Protein 8F5I (pdb70)

Nearest PDB structures (foldseek):
  8f5i-assembly1_Y  TM=1.005E+00  e=2.515E-42  Homo sapiens
  6mhr-assembly2_B  TM=9.802E-01  e=2.081E-37  Homo sapiens
  8tuz-assembly1_L  TM=9.856E-01  e=7.139E-36  Homo sapiens
  7bei-assembly1_L  TM=9.166E-01  e=2.988E-36  Homo sapiens
  8u31-assembly1_B  TM=9.545E-01  e=7.584E-33  Homo sapiens

Sequence (1050 aa):
TSTFDRVATIIAETADIPRETITPESHAIDDLGIDELDFLDIAFAIDKAFGISLPLFKWELDVYFGSATTEQYFVLKNLAARIDELVAAKGTSTFDRVATIIAETADIPRETITPESHAIDDLGIDELDFLDIAFAIDKAFGISLPLFKWELDVYFGSATTEQYFVLKNLAARIDELVAAKGEVQLVESGTEVKKPGASVKVSCKTSGYIFTNYYIHWVRQAPGQGLEWMGIFNPNGGGTSYAQKFQGRITLTGNTSANTGYMVLRSLTSEDTAVYYCARDPRTSGDNDGFDMWGQGTKVTVSSASTKGPSVFPLAPSSSGGTAALGCLVKDYFPEPVTVSWNSGALTSGVHTFPAVLQSSGLYSLSSVVTVPSSSLGTQTYICNVNHKPSNTKVDKKVEPVLTQSPATLSLSPGERATLSCRASQSLSSYNYLAWYQQKPGQAPRLLIYAASKRATGIPARFSGSGSGTDFTLTISSLEPEDFAVYFCQQRSNRPPAWTFGQGTKVEIKRTVAAPSVFIFPPSDEQLKSGTASVVCLLNNFYPREAKVQWKVDNALQSGNSQESVTEQDSKDSTYSLSSTLTLSKADYEKHKVYACEVTHQGLSSPVTKSFNRGEEVQLVESGTEVKKPGASVKVSCKTSGYIFTNYYIHWVRQAPGQGLEWMGIFNPNGGGTSYAQKFQGRITLTGNTSANTGYMVLRSLTSEDTAVYYCARDPRTSGDNDGFDMWGQGTKVTVSSASTKGPSVFPLAPSSKGGTAALGCLVKDYFPEPVTVSWNSGALTSGVHTFPAVLQSSGLYSLSSVVTVPSSSLGTQTYICNVNHKPSNTKVDKKVEPVLTQSPATLSLSPGERATLSCRASQSLSSYNYLAWYQQKPGQAPRLLIYAASKRATGIPARFSGSGSGTDFTLTISSLEPEDFAVYFCQQRSNRPPAWTFGQGTKVEIKRTVAAPSVFIFPPSDEQLKSGTASVVCLLNNFYPREAKVQWKVDNALQSGNSQESVTEQDSKDSTYSLSSTLTLSKADYEKHKVYACEVTHQGLSSPVTKSFNRGE

InterPro domains:
  IPR003231 Acyl carrier protein [PTHR20863] (3-59)
  IPR006162 Phosphopantetheine attachment site [PS00012] (32-47)
  IPR009081 Phosphopantetheine binding ACP domain [PF00550] (6-58)
  IPR009081 Phosphopantetheine binding ACP domain [PS50075] (2-88)
  IPR036736 ACP-like superfamily [G3DSA:1.10.1200.10] (1-93)
  IPR036736 ACP-like superfamily [SSF47336] (2-60)

Secondary structure (DSSP, 8-state):
--HHHHHHHHHHHHSS--GGG--TT-BTTTTTT--HHHHHHHHHHHHHHHT----HHHHHHHHHTTSS-SHHHHBHHHHHHHHHHHHHHT-/--HHHHHHHHHHHHSSS-GGG--TT-BTTTTSS--HHHHHHHHHHHHHHHT----HHHHHHHHHTTSS-HHHHHBHHHHHHHHHHHHHHT-/--EEEEE---EE-TT--EEEEEEEESS-GGGEEEEEEEE-TT---EEEEEE-TTT--EEE-TTTTTTEEEEEEGGGTEEEEEE-S--GGG-EEEEEEEEESS-STT-S--EE---EEEEE--PPPBPPEEEEE------SEEEEEEEEEEEBSS--EEEEGGGTB-TTEEEPPPEE-TTS-EEEEEEEEEEGGGGGT---EEEEEEGGGTEEEEEE---/-EEEE-SEEEE-TTS-EEEEEEESS--TTTT--EEEEE-TTS--EEEEETTTEEPTT--TTEEEEEETTEEEEEESS--GGG-SEEEEEEEETTTTEEEE---EEEEE----BPPEEEEEPPPHHHHTTTEEEEEEEEEEEBSS--EEEEEETTEEP-SSEEEEEPPPPTTT--EEEEEEEEEEHHHHHT--EEEEEEE-TTSSS-EEEEEETT-/--EEEEE---EE-TT--EEEEEEEESS-GGGEEEEEEEE-TT---EEEEEE-TTT--EEE-TTTTTTEEEEEEGGGTEEEEEE-S--GGG-EEEEEEEEESS-STT-S--EE---EEEEE--PPPBPPEEEEEPPP----EEEEEEEEEEEBSS--EEEEGGGTB-TTEEEPPPEE-TTS-EEEEEEEEEEGGGTTT---EEEEEEGGGTEEEEEE---/-EEEE-SEEEE-TT--EEEEEEESS--TTT---EEEEE-TTS--EEEEETTTEEPTT--TTEEEEEETTEEEEEESS--GGG-SEEEEEEEETTTTEEEE---EEEEE----BPPEEEEEPPPHHHHHTTEEEEEEEEEEEBSS--EEEEEETTEEP-SSEEEEEPPPPTTT--EEEEEEEEEEHHHHHT--EEEEEEE-TTSSS-EEEEEETT-

Solvent-accessible surface area: 45390 Å² total; per-residue (Å²): 153,56,23,26,57,100,0,0,62,18,1,29,144,58,15,150,20,77,90,144,62,8,58,58,112,8,14,0,76,112,89,26,70,11,73,129,113,49,15,41,81,0,7,128,30,0,37,159,42,26,40,17,53,15,5,16,12,0,9,38,0,7,48,90,36,63,36,9,74,49,85,63,15,15,16,0,95,34,0,9,39,46,0,71,94,29,58,76,86,131,99,167,51,20,25,64,100,0,0,66,15,1,33,140,62,16,152,36,78,88,144,72,4,54,56,110,10,15,0,61,117,92,15,70,15,85,106,131,57,15,64,87,0,5,137,25,0,38,144,51,21,35,19,66,14,29,18,7,4,21,36,0,4,36,114,27,61,29,8,71,52,88,61,14,21,14,0,95,37,1,8,40,49,0,72,94,46,62,78,82,149,106,170,42,83,5,59,6,43,40,89,48,51,43,115,72,57,32,52,2,115,0,16,0,105,10,58,59,38,109,10,53,51,43,0,2,0,1,1,11,26,30,96,84,114,23,12,51,9,0,0,0,8,0,12,51,73,38,20,42,11,40,20,162,137,0,114,68,62,7,44,4,60,32,67,61,109,50,59,5,0,48,0,26,0,91,62,2,69,84,142,3,27,3,43,0,10,0,0,26,1,2,28,81,49,41,113,33,15,1,1,31,71,8,1,101,12,24,78,2,7,9,14,84,22,86,79,80,21,15,41,8,20,17,4,44,6,103,86,72,53,25,36,0,3,0,0,0,4,0,18,30,1,4,16,50,66,14,78,26,40,2,29,80,18,25,8,69,80,30,42,18,57,3,68,29,32,94,25,130,79,22,32,19,10,16,5,0,0,0,29,4,45,31,9,10,25,57,43,51,65,5,48,0,18,1,58,0,147,42,38,126,25,170,51,103,46,101,4,102,102,125,6,56,8,38,58,75,66,32,40,31,36,57,16,59,150,0,68,0,35,1,102,15,81,104,62,10,86,15,81,66,8,0,0,0,0,4,17,36,106,93,87,26,3,77,7,0,0,16,34,8,74,88,100,9,116,37,11,20,78,48,0,52,11,54,41,66,11,57,78,2,39,0,25,0,22,4,0,22,88,49,0,29,8,46,0,5,0,0,23,12,47,21,154,84,1,29,6,54,23,1,110,9,0,59,2,8,56,97,72,101,79,21,43,12,42,9,29,19,3,47,12,13,114,69,2,30,178,80,34,55,0,2,0,0,0,0,0,10,52,0,10,20,85,115,24,115,26,62,6,56,8,55,127,56,106,40,106,80,40,51,77,83,16,26,16,107,34,38,91,156,55,16,5,6,0,0,7,3,27,0,66,17,52,68,52,75,10,68,135,68,94,51,1,10,0,43,0,48,8,126,32,47,128,72,63,36,70,83,63,32,80,64,77,197,196,36,83,4,56,5,47,38,84,48,51,41,112,65,57,34,54,2,123,0,20,0,114,11,54,57,37,113,6,48,53,41,0,0,0,1,1,12,31,20,98,94,118,13,10,49,13,0,0,0,9,0,16,59,81,39,24,45,12,44,18,57,125,1,112,58,60,4,48,6,63,33,67,64,109,50,59,4,0,50,0,36,0,81,64,2,65,47,89,2,26,4,42,0,11,0,0,24,0,8,19,65,34,14,91,18,11,1,1,25,72,6,1,100,10,21,82,2,5,9,20,23,18,88,76,84,15,14,43,8,17,26,3,43,5,61,124,175,113,63,83,12,3,0,0,0,6,0,25,31,1,3,10,44,90,1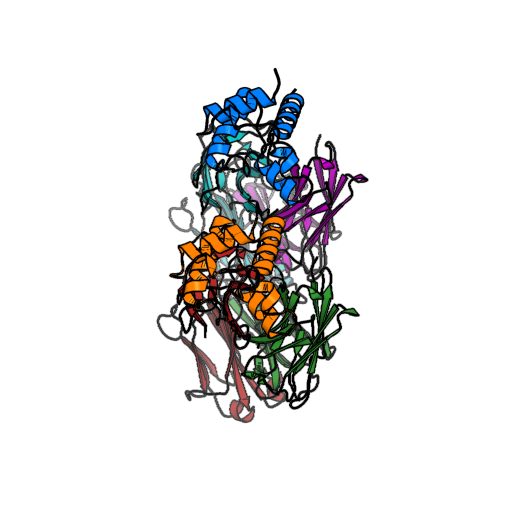7,84,29,44,2,29,100,43,94,29,103,85,28,40,16,57,4,67,34,47,106,43,49,29,7,34,14,14,19,5,0,1,0,29,9,79,31,101,18,36,80,121,82,69,14,54,0,22,2,40,0,153,59,24,150,39,140,48,101,48,91,4,92,94,42,8,63,17,34,69,70,70,30,45,24,43,78,43,79,153,0,70,0,24,0,108,7,48,79,68,19,81,24,71,42,17,0,0,0,0,8,17,56,99,90,96,24,4,107,6,0,0,17,28,7,70,94,108,6,102,77,16,46,79,51,0,52,12,65,30,68,25,55,89,0,41,0,18,0,63,43,3,72,95,83,1,27,6,44,0,5,0,1,25,24,45,24,127,34,2,30,8,36,15,0,131,9,0,62,2,7,42,103,70,102,78,21,43,9,58,10,45,15,4,57,12,16,103,86,3,28,160,76,24,16,0,2,0,0,0,0,0,5,49,0,10,20,100,106,28,87,23,54,5,60,8,57,132,54,108,52,54,39,12,42,122,83,16,30,14,104,34,36,112,178,56,15,4,6,0,1,7,2,30,0,40,11,7,74,54,56,7,80,141,73,105,49,0,9,0,36,0,48,7,113,30,47,129,69,66,43,67,63,51,17,64,54,84,156

B-factor: mean 25.91, std 9.9, range [8.32, 76.72]

Foldseek 3Di:
DQLLLVLLVLLVVQDVFHSVLQDLQAFQPPRGPADPVSVVSSQVVLCVVLVFHPPVVVVVVCVVVVVDPSCCCGRSNNVSVVSVVRSVVVD/DQLLLVLLVLLVVQDVDDSVQRDQQAFQPPRDPADDVSVVVSQVVLCVVLVFHDPVVVVVVCVVVVVDPSCCCGRRNNVSVVSVVRSVVVD/DWAWAKDWDAEAEAQAKTKIKIQIDDDQLQFKKKWKWWAAPPGDIDTAKIFHPVVGDIDGDPVQVPFKHWGDDNVRSMIMMMGGRDDQVPFTWMKMFIAGPPDDPPRDRNYMHPTDTHGHAPDDFDAWDKDWQAFPFPVQKTKIKIKTDFGDDDDKDKDKPVNPDDPQKDWDDWDQDPVRGIMTMIMGMDRRVCLVVDWIWMWMADVVVRDTDIDTHHD/DKAKPDQEAAEAFFAKDKIKIFDPWFQPVQQWKWKWWDAPPGDTDTADIRQFHGDPPHDPQWGKDDGTTMIMTMRHGHDPVRQTKMKMKGFDPPPTDMDIYPIHGYAYDDDFDFWDKDKDWADPVVLVVFKTKIKMKTPFGPDPDKDKWKAFLNHTDDDQKDKDKDAQDPPRGGIMMMMIGIDTSVVVVVTFKIKMWMDDPVDPGIDIDIGTPPD/DKAWAKDWDAEAEAQAKTKIKIQIDDDQLQQKKKWKWWAAPPGDIHTAKIFHPPVGDIDGDPVQVVQKDKGADNVRSMIMMMGGRDDQVPFTWMKMFIAGDPDPVCGDRNYIHPTDTHGHAPDDFDAWDKAKQAWDPPFFKTKIWIKTDFGDDDDKDKDKPVPPDDPFKDWDDWDQDPVRGIITMIMGMDGPVCLVPDWIWIWIDDVVHPDIDIHTHHD/DKAKPPQEAEDAFFAKDKIKIFDPWFQPQQQWKWKWWDAPPDDTDTQDISQFHGDPPHDPQWGKDDGTGIIIIMRHGHDPVRQTWMKMKGWDVPPTDIDIYPTHGYAYDDDFDFWDKDKDWADPVVLVVQKTKIKIKTPFGDDPDKDKWKAFQNHTDPDQKDKDKDAQDPPNGGIMMMIIGMDTSVVVVVTFKIKMWMDDPNDPGIDIDIGTPPD

Radius of gyration: 34.37 Å; Cα contacts (8 Å, |Δi|>4): 2510; chains: 6; bounding box: 80×90×73 Å

Organism: Rhodopseudomonas palustris (strain ATCC BAA-98 / CGA009) (NCBI:txid258594)

Structure (mmCIF, N/CA/C/O backbone):
data_8F5I
#
_entry.id   8F5I
#
_cell.length_a   56.680
_cell.length_b   76.360
_cell.length_c   79.020
_cell.angle_alpha   71.60
_cell.angle_beta   69.99
_cell.angle_gamma   88.30
#
_symmetry.space_group_name_H-M   'P 1'
#
loop_
_entity.id
_entity.type
_entity.pdbx_description
1 polymer 'Specialized acyl carrier protein'
2 polymer 'DH1057.1 HC'
3 polymer 'DH1057.1 LC'
4 branched alpha-D-mannopyranose-(1-3)-[alpha-D-mannopyranose-(1-6)]beta-D-mannopyranose-(1-4)-2-acetamido-2-deoxy-beta-D-glucopyranose-(1-4)-2-acetamido-2-deoxy-beta-D-glucopyranose
5 branched alpha-D-mannopyranose-(1-3)-beta-D-mannopyranose-(1-4)-2-acetamido-2-deoxy-beta-D-glucopyranose-(1-4)-2-acetamido-2-deoxy-beta-D-glucopyranose
6 water water
#
loop_
_atom_site.group_PDB
_atom_site.id
_atom_site.type_symbol
_atom_site.label_atom_id
_atom_site.label_alt_id
_atom_site.label_comp_id
_atom_site.label_asym_id
_atom_site.label_entity_id
_atom_site.label_seq_id
_atom_site.pdbx_PDB_ins_code
_atom_site.Cartn_x
_atom_site.Cartn_y
_atom_site.Cartn_z
_atom_site.occupancy
_atom_site.B_iso_or_equiv
_atom_site.auth_seq_id
_atom_site.auth_comp_id
_atom_site.auth_asym_id
_atom_site.auth_atom_id
_atom_site.pdbx_PDB_model_num
ATOM 1 N N . THR A 1 2 ? -23.339 28.561 64.367 1.00 58.87 2 THR A N 1
ATOM 2 C CA . THR A 1 2 ? -23.687 27.160 64.166 1.00 57.65 2 THR A CA 1
ATOM 3 C C . THR A 1 2 ? -22.429 26.342 63.874 1.00 50.58 2 THR A C 1
ATOM 4 O O . THR A 1 2 ? -21.372 26.898 63.573 1.00 47.60 2 THR A O 1
ATOM 8 N N . SER A 1 3 ? -22.544 25.022 63.975 1.00 48.66 3 SER A N 1
ATOM 9 C CA . SER A 1 3 ? -21.396 24.159 63.739 1.00 41.42 3 SER A CA 1
ATOM 10 C C . SER A 1 3 ? -21.075 24.095 62.252 1.00 37.01 3 SER A C 1
ATOM 11 O O . SER A 1 3 ? -21.973 24.044 61.406 1.00 36.64 3 SER A O 1
ATOM 14 N N . THR A 1 4 ? -19.777 24.099 61.937 1.00 29.41 4 THR A N 1
ATOM 15 C CA . THR A 1 4 ? -19.355 23.973 60.547 1.00 30.51 4 THR A CA 1
ATOM 16 C C . THR A 1 4 ? -19.797 22.640 59.955 1.00 28.82 4 THR A C 1
ATOM 17 O O . THR A 1 4 ? -20.098 22.565 58.760 1.00 29.79 4 THR A O 1
ATOM 21 N N . PHE A 1 5 ? -19.881 21.589 60.777 1.00 29.68 5 PHE A N 1
ATOM 22 C CA . PHE A 1 5 ? -20.353 20.303 60.268 1.00 32.09 5 PHE A CA 1
ATOM 23 C C . PHE A 1 5 ? -21.769 20.410 59.712 1.00 32.10 5 PHE A C 1
ATOM 24 O O . PHE A 1 5 ? -22.067 19.877 58.637 1.00 31.76 5 PHE A O 1
ATOM 32 N N . ASP A 1 6 ? -22.666 21.072 60.447 1.00 34.95 6 ASP A N 1
ATOM 33 C CA . ASP A 1 6 ? -24.061 21.115 60.020 1.00 31.09 6 ASP A CA 1
ATOM 34 C C . ASP A 1 6 ? -24.240 21.944 58.753 1.00 32.20 6 ASP A C 1
ATOM 35 O O . ASP A 1 6 ? -25.124 21.646 57.942 1.00 31.92 6 ASP A O 1
ATOM 40 N N . ARG A 1 7 ? -23.411 22.974 58.559 1.00 31.05 7 ARG A N 1
ATOM 41 C CA . ARG A 1 7 ? -23.397 23.675 57.279 1.00 33.91 7 ARG A CA 1
ATOM 42 C C . ARG A 1 7 ? -23.010 22.732 56.145 1.00 36.13 7 ARG A C 1
ATOM 43 O O . ARG A 1 7 ? -23.614 22.759 55.067 1.00 31.53 7 ARG A O 1
ATOM 51 N N . VAL A 1 8 ? -22.001 21.888 56.380 1.00 32.11 8 VAL A N 1
ATOM 52 C CA . VAL A 1 8 ? -21.531 20.958 55.359 1.00 33.04 8 VAL A CA 1
ATOM 53 C C . VAL A 1 8 ? -22.574 19.881 55.088 1.00 28.77 8 VAL A C 1
ATOM 54 O O . VAL A 1 8 ? -22.805 19.496 53.935 1.00 30.46 8 VAL A O 1
ATOM 58 N N . ALA A 1 9 ? -23.221 19.376 56.142 1.00 31.09 9 ALA A N 1
ATOM 59 C CA . ALA A 1 9 ? -24.224 18.333 55.958 1.00 35.38 9 ALA A CA 1
ATOM 60 C C . ALA A 1 9 ? -25.407 18.841 55.140 1.00 34.44 9 ALA A C 1
ATOM 61 O O . ALA A 1 9 ? -25.933 18.120 54.284 1.00 36.14 9 ALA A O 1
ATOM 63 N N . THR A 1 10 ? -25.832 20.084 55.386 1.00 31.55 10 THR A N 1
ATOM 64 C CA . THR A 1 10 ? -26.917 20.676 54.606 1.00 38.10 10 THR A CA 1
ATOM 65 C C . THR A 1 10 ? -26.531 20.801 53.139 1.00 35.93 10 THR A C 1
ATOM 66 O O . THR A 1 10 ? -27.347 20.542 52.246 1.00 38.97 10 THR A O 1
ATOM 70 N N . ILE A 1 11 ? -25.284 21.197 52.873 1.00 35.21 11 ILE A N 1
ATOM 71 C CA . ILE A 1 11 ? -24.821 21.352 51.498 1.00 32.06 11 ILE A CA 1
ATOM 72 C C . ILE A 1 11 ? -24.819 20.009 50.783 1.00 31.16 11 ILE A C 1
ATOM 73 O O . ILE A 1 11 ? -25.221 19.909 49.616 1.00 31.41 11 ILE A O 1
ATOM 78 N N . ILE A 1 12 ? -24.377 18.956 51.474 1.00 31.25 12 ILE A N 1
ATOM 79 C CA . ILE A 1 12 ? -24.334 17.626 50.874 1.00 31.33 12 ILE A CA 1
ATOM 80 C C . ILE A 1 12 ? -25.742 17.123 50.573 1.00 36.21 12 ILE A C 1
ATOM 81 O O . ILE A 1 12 ? -25.987 16.525 49.518 1.00 31.80 12 ILE A O 1
ATOM 86 N N . ALA A 1 13 ? -26.691 17.366 51.481 1.00 31.73 13 ALA A N 1
ATOM 87 C CA . ALA A 1 13 ? -28.062 16.917 51.256 1.00 35.26 13 ALA A CA 1
ATOM 88 C C . ALA A 1 13 ? -28.736 17.684 50.123 1.00 35.31 13 ALA A C 1
ATOM 89 O O . ALA A 1 13 ? -29.593 17.127 49.430 1.00 41.53 13 ALA A O 1
ATOM 91 N N . GLU A 1 14 ? -28.369 18.952 49.921 1.00 36.83 14 GLU A N 1
ATOM 92 C CA . GLU A 1 14 ? -28.951 19.755 48.852 1.00 36.99 14 GLU A CA 1
ATOM 93 C C . GLU A 1 14 ? -28.418 19.390 47.475 1.00 37.24 14 GLU A C 1
ATOM 94 O O . GLU A 1 14 ? -29.077 19.679 46.471 1.00 38.04 14 GLU A O 1
ATOM 100 N N . THR A 1 15 ? -27.246 18.766 47.402 1.00 38.52 15 THR A N 1
ATOM 101 C CA . THR A 1 15 ? -26.559 18.556 46.135 1.00 38.18 15 THR A CA 1
ATOM 102 C C . THR A 1 15 ? -26.722 17.144 45.586 1.00 40.42 15 THR A C 1
ATOM 103 O O . THR A 1 15 ? -26.925 16.980 44.378 1.00 45.03 15 THR A O 1
ATOM 107 N N . ALA A 1 16 ? -26.666 16.120 46.435 1.00 37.69 16 ALA A N 1
ATOM 108 C CA . ALA A 1 16 ? -26.704 14.735 45.986 1.00 37.67 16 ALA A CA 1
ATOM 109 C C . ALA A 1 16 ? -27.917 14.008 46.558 1.00 39.48 16 ALA A C 1
ATOM 110 O O . ALA A 1 16 ? -28.598 14.486 47.469 1.00 34.44 16 ALA A O 1
ATOM 112 N N . ASP A 1 17 ? -28.174 12.825 46.001 1.00 39.02 17 ASP A N 1
ATOM 113 C CA . ASP A 1 17 ? -29.266 11.968 46.448 1.00 38.71 17 ASP A CA 1
ATOM 114 C C . ASP A 1 17 ? -28.933 11.331 47.792 1.00 41.13 17 ASP A C 1
ATOM 115 O O . ASP A 1 17 ? -28.719 10.117 47.876 1.00 41.04 17 ASP A O 1
ATOM 120 N N . ILE A 1 18 ? -28.894 12.142 48.847 1.00 45.25 18 ILE A N 1
ATOM 121 C CA . ILE A 1 18 ? -28.543 11.686 50.191 1.00 49.29 18 ILE A CA 1
ATOM 122 C C . ILE A 1 18 ? -29.481 12.343 51.198 1.00 49.30 18 ILE A C 1
ATOM 123 O O . ILE A 1 18 ? -29.541 13.580 51.263 1.00 46.23 18 ILE A O 1
ATOM 128 N N . PRO A 1 19 ? -30.222 11.578 51.997 1.00 51.98 19 PRO A N 1
ATOM 129 C CA . PRO A 1 19 ? -31.070 12.204 53.022 1.00 55.65 19 PRO A CA 1
ATOM 130 C C . PRO A 1 19 ? -30.225 12.807 54.138 1.00 52.12 19 PRO A C 1
ATOM 131 O O . PRO A 1 19 ? -29.161 12.294 54.484 1.00 53.17 19 PRO A O 1
ATOM 135 N N . ARG A 1 20 ? -30.711 13.918 54.698 1.00 54.97 20 ARG A N 1
ATOM 136 C CA . ARG A 1 20 ? -29.892 14.705 55.617 1.00 52.70 20 ARG A CA 1
ATOM 137 C C . ARG A 1 20 ? -29.570 13.944 56.899 1.00 53.63 20 ARG A C 1
ATOM 138 O O . ARG A 1 20 ? -28.515 14.172 57.505 1.00 56.60 20 ARG A O 1
ATOM 146 N N . GLU A 1 21 ? -30.439 13.023 57.317 1.00 54.31 21 GLU A N 1
ATOM 147 C CA . GLU A 1 21 ? -30.270 12.330 58.589 1.00 56.07 21 GLU A CA 1
ATOM 148 C C . GLU A 1 21 ? -29.394 11.084 58.494 1.00 55.40 21 GLU A C 1
ATOM 149 O O . GLU A 1 21 ? -29.132 10.454 59.526 1.00 55.04 21 GLU A O 1
ATOM 155 N N . THR A 1 22 ? -28.932 10.706 57.302 1.00 52.66 22 THR A N 1
ATOM 156 C CA . THR A 1 22 ? -27.894 9.691 57.180 1.00 51.97 22 THR A CA 1
ATOM 157 C C . THR A 1 22 ? -26.500 10.297 57.127 1.00 52.89 22 THR A C 1
ATOM 158 O O . THR A 1 22 ? -25.519 9.556 56.986 1.00 48.91 22 THR A O 1
ATOM 162 N N . ILE A 1 23 ? -26.395 11.618 57.215 1.00 52.58 23 ILE A N 1
ATOM 163 C CA . ILE A 1 23 ? -25.112 12.312 57.236 1.00 49.05 23 ILE A CA 1
ATOM 164 C C . ILE A 1 23 ? -24.718 12.547 58.690 1.00 45.39 23 ILE A C 1
ATOM 165 O O . ILE A 1 23 ? -25.399 13.279 59.415 1.00 46.76 23 ILE A O 1
ATOM 170 N N . THR A 1 24 ? -23.623 11.926 59.120 1.00 45.27 24 THR A N 1
ATOM 171 C CA . THR A 1 24 ? -23.159 11.994 60.497 1.00 41.27 24 THR A CA 1
ATOM 172 C C . THR A 1 24 ? -21.729 12.521 60.551 1.00 40.76 24 THR A C 1
ATOM 173 O O . THR A 1 24 ? -20.994 12.451 59.558 1.00 35.04 24 THR A O 1
ATOM 177 N N . PRO A 1 25 ? -21.305 13.069 61.697 1.00 42.19 25 PRO A N 1
ATOM 178 C CA . PRO A 1 25 ? -19.923 13.568 61.797 1.00 36.13 25 PRO A CA 1
ATOM 179 C C . PRO A 1 25 ? -18.871 12.492 61.600 1.00 34.09 25 PRO A C 1
ATOM 180 O O . PRO A 1 25 ? -17.780 12.792 61.100 1.00 33.13 25 PRO A O 1
ATOM 184 N N . GLU A 1 26 ? -19.160 11.247 61.964 1.00 38.77 26 GLU A N 1
ATOM 185 C CA . GLU A 1 26 ? -18.194 10.166 61.836 1.00 39.19 26 GLU A CA 1
ATOM 186 C C . GLU A 1 26 ? -18.214 9.514 60.458 1.00 40.90 26 GLU A C 1
ATOM 187 O O . GLU A 1 26 ? -17.548 8.492 60.260 1.00 39.75 26 GLU A O 1
ATOM 193 N N . SER A 1 27 ? -18.948 10.080 59.503 1.00 39.39 27 SER A N 1
ATOM 194 C CA . SER A 1 27 ? -19.057 9.482 58.179 1.00 41.11 27 SER A CA 1
ATOM 195 C C . SER A 1 27 ? -17.890 9.905 57.299 1.00 34.83 27 SER A C 1
ATOM 196 O O . SER A 1 27 ? -17.548 11.090 57.228 1.00 38.37 27 SER A O 1
ATOM 199 N N . HIS A 1 28 ? -17.270 8.929 56.642 1.00 36.80 28 HIS A N 1
ATOM 200 C CA . HIS A 1 28 ? -16.341 9.210 55.557 1.00 42.56 28 HIS A CA 1
ATOM 201 C C . HIS A 1 28 ? -17.145 9.588 54.318 1.00 45.72 28 HIS A C 1
ATOM 202 O O . HIS A 1 28 ? -18.075 8.872 53.934 1.00 46.36 28 HIS A O 1
ATOM 209 N N . ALA A 1 29 ? -16.800 10.723 53.703 1.00 39.77 29 ALA A N 1
ATOM 210 C CA . ALA A 1 29 ? -17.636 11.262 52.635 1.00 44.44 29 ALA A CA 1
ATOM 211 C C . ALA A 1 29 ? -17.705 10.314 51.446 1.00 52.35 29 ALA A C 1
ATOM 212 O O . ALA A 1 29 ? -18.764 10.157 50.827 1.00 53.96 29 ALA A O 1
ATOM 214 N N . ILE A 1 30 ? -16.596 9.664 51.110 1.00 48.08 30 ILE A N 1
ATOM 215 C CA . ILE A 1 30 ? -16.604 8.734 49.983 1.00 54.12 30 ILE A CA 1
ATOM 216 C C . ILE A 1 30 ? -17.119 7.366 50.413 1.00 55.71 30 ILE A C 1
ATOM 217 O O . ILE A 1 30 ? -18.127 6.869 49.898 1.00 60.09 30 ILE A O 1
ATOM 222 N N . ASP A 1 31 ? -16.424 6.735 51.359 1.00 56.51 31 ASP A N 1
ATOM 223 C CA . ASP A 1 31 ? -16.652 5.318 51.621 1.00 57.97 31 ASP A CA 1
ATOM 224 C C . ASP A 1 31 ? -17.970 5.066 52.343 1.00 53.52 31 ASP A C 1
ATOM 225 O O . ASP A 1 31 ? -18.601 4.031 52.114 1.00 59.09 31 ASP A O 1
ATOM 230 N N . ASP A 1 32 ? -18.416 5.993 53.191 1.00 53.75 32 ASP A N 1
ATOM 231 C CA . ASP A 1 32 ? -19.591 5.738 54.018 1.00 54.08 32 ASP A CA 1
ATOM 232 C C . ASP A 1 32 ? -20.899 6.222 53.403 1.00 54.64 32 ASP A C 1
ATOM 233 O O . ASP A 1 32 ? -21.962 5.713 53.775 1.00 57.72 32 ASP A O 1
ATOM 238 N N . LEU A 1 33 ? -20.856 7.183 52.479 1.00 54.85 33 LEU A N 1
ATOM 239 C CA . LEU A 1 33 ? -22.074 7.749 51.912 1.00 51.14 33 LEU A CA 1
ATOM 240 C C . LEU A 1 33 ? -22.223 7.508 50.417 1.00 51.65 33 LEU A C 1
ATOM 241 O O . LEU A 1 33 ? -23.236 7.920 49.841 1.00 52.98 33 LEU A O 1
ATOM 246 N N . GLY A 1 34 ? -21.271 6.831 49.781 1.00 53.97 34 GLY A N 1
ATOM 247 C CA . GLY A 1 34 ? -21.419 6.451 48.383 1.00 52.35 34 GLY A CA 1
ATOM 248 C C . GLY A 1 34 ? -21.448 7.610 47.410 1.00 55.84 34 GLY A C 1
ATOM 249 O O . GLY A 1 34 ? -22.235 7.592 46.458 1.00 61.91 34 GLY A O 1
ATOM 250 N N . ILE A 1 35 ? -20.606 8.615 47.621 1.00 56.41 35 ILE A N 1
ATOM 251 C CA . ILE A 1 35 ? -20.551 9.789 46.760 1.00 55.59 35 ILE A CA 1
ATOM 252 C C . ILE A 1 35 ? -19.525 9.537 45.666 1.00 55.80 35 ILE A C 1
ATOM 253 O O . ILE A 1 35 ? -18.386 9.143 45.945 1.00 56.81 35 ILE A O 1
ATOM 258 N N . ASP A 1 36 ? -19.936 9.745 44.417 1.00 58.35 36 ASP A N 1
ATOM 259 C CA . ASP A 1 36 ? -19.050 9.579 43.277 1.00 58.03 36 ASP A CA 1
ATOM 260 C C . ASP A 1 36 ? -18.040 10.724 43.222 1.00 60.09 36 ASP A C 1
ATOM 261 O O . ASP A 1 36 ? -18.031 11.632 44.060 1.00 58.41 36 ASP A O 1
ATOM 266 N N . GLU A 1 37 ? -17.173 10.679 42.208 1.00 53.61 37 GLU A N 1
ATOM 267 C CA . GLU A 1 37 ? -16.201 11.752 42.024 1.00 53.76 37 GLU A CA 1
ATOM 268 C C . GLU A 1 37 ? -16.891 13.058 41.656 1.00 54.60 37 GLU A C 1
ATOM 269 O O . GLU A 1 37 ? -16.622 14.107 42.255 1.00 53.69 37 GLU A O 1
ATOM 275 N N . LEU A 1 38 ? -17.792 13.009 40.673 1.00 48.08 38 LEU A N 1
ATOM 276 C CA . LEU A 1 38 ? -18.382 14.232 40.143 1.00 48.02 38 LEU A CA 1
ATOM 277 C C . LEU A 1 38 ? -19.351 14.863 41.134 1.00 46.74 38 LEU A C 1
ATOM 278 O O . LEU A 1 38 ? -19.391 16.092 41.265 1.00 43.11 38 LEU A O 1
ATOM 283 N N . ASP A 1 39 ? -20.139 14.045 41.840 1.00 52.11 39 ASP A N 1
ATOM 284 C CA . ASP A 1 39 ? -21.007 14.582 42.884 1.00 51.91 39 ASP A CA 1
ATOM 285 C C . ASP A 1 39 ? -20.193 15.291 43.958 1.00 46.64 39 ASP A C 1
ATOM 286 O O . ASP A 1 39 ? -20.604 16.339 44.470 1.00 41.48 39 ASP A O 1
ATOM 291 N N . PHE A 1 40 ? -19.028 14.739 44.307 1.00 45.97 40 PHE A N 1
ATOM 292 C CA . PHE A 1 40 ? -18.192 15.386 45.311 1.00 44.19 40 PHE A CA 1
ATOM 293 C C . PHE A 1 40 ? -17.607 16.695 44.794 1.00 43.02 40 PHE A C 1
ATOM 294 O O . PHE A 1 40 ? -17.393 17.628 45.578 1.00 41.79 40 PHE A O 1
ATOM 302 N N . LEU A 1 41 ? -17.349 16.791 43.488 1.00 41.35 41 LEU A N 1
ATOM 303 C CA . LEU A 1 41 ? -16.864 18.051 42.933 1.00 43.45 41 LEU A CA 1
ATOM 304 C C . LEU A 1 41 ? -17.939 19.128 42.985 1.00 40.01 41 LEU A C 1
ATOM 305 O O . LEU A 1 41 ? -17.645 20.292 43.283 1.00 37.08 41 LEU A O 1
ATOM 310 N N . ASP A 1 42 ? -19.188 18.765 42.682 1.00 39.00 42 ASP A N 1
ATOM 311 C CA . ASP A 1 42 ? -20.282 19.718 42.834 1.00 40.58 42 ASP A CA 1
ATOM 312 C C . ASP A 1 42 ? -20.468 20.105 44.294 1.00 35.10 42 ASP A C 1
ATOM 313 O O . ASP A 1 42 ? -20.803 21.257 44.593 1.00 36.05 42 ASP A O 1
ATOM 318 N N . ILE A 1 43 ? -20.236 19.165 45.212 1.00 34.00 43 ILE A N 1
ATOM 319 C CA . ILE A 1 43 ? -20.276 19.478 46.638 1.00 36.06 43 ILE A CA 1
ATOM 320 C C . ILE A 1 43 ? -19.116 20.392 47.020 1.00 34.37 43 ILE A C 1
ATOM 321 O O . ILE A 1 43 ? -19.292 21.358 47.771 1.00 31.80 43 ILE A O 1
ATOM 326 N N . ALA A 1 44 ? -17.913 20.101 46.517 1.00 31.77 44 ALA A N 1
ATOM 327 C CA . ALA A 1 44 ? -16.765 20.959 46.791 1.00 32.91 44 ALA A CA 1
ATOM 328 C C . ALA A 1 44 ? -17.012 22.379 46.294 1.00 31.15 44 ALA A C 1
ATOM 329 O O . ALA A 1 44 ? -16.726 23.355 46.998 1.00 27.44 44 ALA A O 1
ATOM 331 N N . PHE A 1 45 ? -17.539 22.507 45.074 1.00 29.72 45 PHE A N 1
ATOM 332 C CA . PHE A 1 45 ? -17.887 23.814 44.523 1.00 34.34 45 PHE A CA 1
ATOM 333 C C . PHE A 1 45 ? -18.827 24.568 45.458 1.00 34.23 45 PHE A C 1
ATOM 334 O O . PHE A 1 45 ? -18.607 25.747 45.763 1.00 32.65 45 PHE A O 1
ATOM 342 N N . ALA A 1 46 ? -19.870 23.889 45.946 1.00 30.36 46 ALA A N 1
ATOM 343 C CA . ALA A 1 46 ? -20.826 24.534 46.841 1.00 33.39 46 ALA A CA 1
ATOM 344 C C . ALA A 1 46 ? -20.193 24.871 48.187 1.00 34.87 46 ALA A C 1
ATOM 345 O O . ALA A 1 46 ? -20.506 25.909 48.784 1.00 33.30 46 ALA A O 1
ATOM 347 N N . ILE A 1 47 ? -19.311 24.005 48.692 1.00 33.77 47 ILE A N 1
ATOM 348 C CA . ILE A 1 47 ? -18.576 24.340 49.908 1.00 26.20 47 ILE A CA 1
ATOM 349 C C . ILE A 1 47 ? -17.693 25.554 49.663 1.00 26.67 47 ILE A C 1
ATOM 350 O O . ILE A 1 47 ? -17.638 26.480 50.484 1.00 27.60 47 ILE A O 1
ATOM 355 N N . ASP A 1 48 ? -17.001 25.569 48.519 1.00 26.47 48 ASP A N 1
ATOM 356 C CA . ASP A 1 48 ? -16.109 26.672 48.184 1.00 27.50 48 ASP A CA 1
ATOM 357 C C . ASP A 1 48 ? -16.852 28.002 48.156 1.00 28.57 48 ASP A C 1
ATOM 358 O O . ASP A 1 48 ? -16.332 29.022 48.623 1.00 27.62 48 ASP A O 1
ATOM 363 N N . LYS A 1 49 ? -18.071 28.011 47.612 1.00 33.61 49 LYS A N 1
ATOM 364 C CA . LYS A 1 49 ? -18.845 29.247 47.564 1.00 34.36 49 LYS A CA 1
ATOM 365 C C . LYS A 1 49 ? -19.400 29.605 48.936 1.00 34.55 49 LYS A C 1
ATOM 366 O O . LYS A 1 49 ? -19.406 30.779 49.323 1.00 35.72 49 LYS A O 1
ATOM 372 N N . ALA A 1 50 ? -19.862 28.604 49.691 1.00 34.15 50 ALA A N 1
ATOM 373 C CA . ALA A 1 50 ? -20.506 28.873 50.972 1.00 33.47 50 ALA A CA 1
ATOM 374 C C . ALA A 1 50 ? -19.527 29.410 52.010 1.00 36.61 50 ALA A C 1
ATOM 375 O O . ALA A 1 50 ? -19.931 30.153 52.912 1.00 40.03 50 ALA A O 1
ATOM 377 N N . PHE A 1 51 ? -18.248 29.047 51.909 1.00 34.15 51 PHE A N 1
ATOM 378 C CA . PHE A 1 51 ? -17.251 29.460 52.886 1.00 31.80 51 PHE A CA 1
ATOM 379 C C . PHE A 1 51 ? -16.207 30.418 52.327 1.00 30.42 51 PHE A C 1
ATOM 380 O O . PHE A 1 51 ? -15.401 30.945 53.102 1.00 27.88 51 PHE A O 1
ATOM 388 N N . GLY A 1 52 ? -16.194 30.652 51.019 1.00 32.80 52 GLY A N 1
ATOM 389 C CA . GLY A 1 52 ? -15.219 31.550 50.419 1.00 28.19 52 GLY A CA 1
ATOM 390 C C . GLY A 1 52 ? -13.813 30.995 50.391 1.00 35.40 52 GLY A C 1
ATOM 391 O O . GLY A 1 52 ? -12.850 31.741 50.610 1.00 32.07 52 GLY A O 1
ATOM 392 N N . ILE A 1 53 ? -13.670 29.698 50.132 1.00 31.61 53 ILE A N 1
ATOM 393 C CA . ILE A 1 53 ? -12.389 29.019 50.131 1.00 32.39 53 ILE A CA 1
ATOM 394 C C . ILE A 1 53 ? -12.306 28.146 48.885 1.00 29.28 53 ILE A C 1
ATOM 395 O O . ILE A 1 53 ? -13.256 28.046 48.115 1.00 27.97 53 ILE A O 1
ATOM 400 N N . SER A 1 54 ? -11.156 27.502 48.701 1.00 30.60 54 SER A N 1
ATOM 401 C CA . SER A 1 54 ? -10.962 26.533 47.625 1.00 22.67 54 SER A CA 1
ATOM 402 C C . SER A 1 54 ? -10.384 25.266 48.244 1.00 26.57 54 SER A C 1
ATOM 403 O O . SER A 1 54 ? -9.209 25.235 48.623 1.00 20.30 54 SER A O 1
ATOM 406 N N . LEU A 1 55 ? -11.210 24.235 48.365 1.00 23.35 55 LEU A N 1
ATOM 407 C CA . LEU A 1 55 ? -10.738 22.964 48.888 1.00 19.93 55 LEU A CA 1
ATOM 408 C C . LEU A 1 55 ? -9.609 22.445 48.004 1.00 17.73 55 LEU A C 1
ATOM 409 O O . LEU A 1 55 ? -9.815 22.257 46.799 1.00 19.10 55 LEU A O 1
ATOM 414 N N . PRO A 1 56 ? -8.423 22.220 48.541 1.00 21.15 56 PRO A N 1
ATOM 415 C CA . PRO A 1 56 ? -7.300 21.705 47.730 1.00 19.69 56 PRO A CA 1
ATOM 416 C C . PRO A 1 56 ? -7.343 20.182 47.627 1.00 15.38 56 PRO A C 1
ATOM 417 O O . PRO A 1 56 ? -6.549 19.454 48.235 1.00 16.36 56 PRO A O 1
ATOM 421 N N . LEU A 1 57 ? -8.310 19.688 46.851 1.00 17.63 57 LEU A N 1
ATOM 422 C CA . LEU A 1 57 ? -8.579 18.254 46.810 1.00 18.88 57 LEU A CA 1
ATOM 423 C C . LEU A 1 57 ? -7.376 17.471 46.298 1.00 18.35 57 LEU A C 1
ATOM 424 O O . LEU A 1 57 ? -6.988 16.458 46.888 1.00 16.80 57 LEU A O 1
ATOM 429 N N . PHE A 1 58 ? -6.782 17.915 45.190 1.00 18.53 58 PHE A N 1
ATOM 430 C CA . PHE A 1 58 ? -5.611 17.220 44.668 1.00 19.81 58 PHE A CA 1
ATOM 431 C C . PHE A 1 58 ? -4.489 17.200 45.698 1.00 17.38 58 PHE A C 1
ATOM 432 O O . PHE A 1 58 ? -3.876 16.156 45.948 1.00 16.72 58 PHE A O 1
ATOM 440 N N . LYS A 1 59 ? -4.212 18.350 46.316 1.00 16.97 59 LYS A N 1
ATOM 441 C CA . LYS A 1 59 ? -3.107 18.414 47.266 1.00 18.08 59 LYS A CA 1
ATOM 442 C C . LYS A 1 59 ? -3.384 17.577 48.514 1.00 19.58 59 LYS A C 1
ATOM 443 O O . LYS A 1 59 ? -2.458 16.979 49.074 1.00 15.99 59 LYS A O 1
ATOM 449 N N . TRP A 1 60 ? -4.648 17.487 48.939 1.00 18.20 60 TRP A N 1
ATOM 450 C CA . TRP A 1 60 ? -5.000 16.587 50.036 1.00 19.36 60 TRP A CA 1
ATOM 451 C C . TRP A 1 60 ? -4.783 15.123 49.657 1.00 19.56 60 TRP A C 1
ATOM 452 O O . TRP A 1 60 ? -4.296 14.336 50.477 1.00 16.73 60 TRP A O 1
ATOM 463 N N . GLU A 1 61 ? -5.158 14.736 48.430 1.00 19.95 61 GLU A N 1
ATOM 464 C CA . GLU A 1 61 ? -4.879 13.380 47.957 1.00 16.50 61 GLU A CA 1
ATOM 465 C C . GLU A 1 61 ? -3.382 13.114 47.937 1.00 22.78 61 GLU A C 1
ATOM 466 O O . GLU A 1 61 ? -2.914 12.042 48.351 1.00 17.91 61 GLU A O 1
ATOM 472 N N . LEU A 1 62 ? -2.617 14.080 47.428 1.00 18.82 62 LEU A N 1
ATOM 473 C CA . LEU A 1 62 ? -1.170 13.930 47.362 1.00 20.09 62 LEU A CA 1
ATOM 474 C C . LEU A 1 62 ? -0.586 13.770 48.757 1.00 18.02 62 LEU A C 1
ATOM 475 O O . LEU A 1 62 ? 0.291 12.930 48.985 1.00 19.28 62 LEU A O 1
ATOM 480 N N . ASP A 1 63 ? -1.087 14.560 49.706 1.00 19.34 63 ASP A N 1
ATOM 481 C CA . ASP A 1 63 ? -0.667 14.448 51.095 1.00 19.73 63 ASP A CA 1
ATOM 482 C C . ASP A 1 63 ? -0.883 13.035 51.620 1.00 22.18 63 ASP A C 1
ATOM 483 O O . ASP A 1 63 ? -0.007 12.470 52.286 1.00 23.99 63 ASP A O 1
ATOM 488 N N . VAL A 1 64 ? -2.047 12.449 51.322 1.00 17.70 64 VAL A N 1
ATOM 489 C CA . VAL A 1 64 ? -2.349 11.089 51.752 1.00 23.11 64 VAL A CA 1
ATOM 490 C C . VAL A 1 64 ? -1.420 10.085 51.071 1.00 23.55 64 VAL A C 1
ATOM 491 O O . VAL A 1 64 ? -0.967 9.115 51.695 1.00 25.95 64 VAL A O 1
ATOM 495 N N . TYR A 1 65 ? -1.116 10.303 49.788 1.00 23.90 65 TYR A N 1
ATOM 496 C CA . TYR A 1 65 ? -0.225 9.400 49.064 1.00 25.57 65 TYR A CA 1
ATOM 497 C C . TYR A 1 65 ? 1.123 9.269 49.766 1.00 24.88 65 TYR A C 1
ATOM 498 O O . TYR A 1 65 ? 1.650 8.162 49.928 1.00 21.86 65 TYR A O 1
ATOM 507 N N . PHE A 1 66 ? 1.706 10.394 50.175 1.00 23.48 66 PHE A N 1
ATOM 508 C CA . PHE A 1 66 ? 3.011 10.360 50.815 1.00 25.29 66 PHE A CA 1
ATOM 509 C C . PHE A 1 66 ? 2.962 9.820 52.237 1.00 26.67 66 PHE A C 1
ATOM 510 O O . PHE A 1 66 ? 4.021 9.633 52.839 1.00 27.04 66 PHE A O 1
ATOM 518 N N . GLY A 1 67 ? 1.778 9.556 52.784 1.00 26.02 67 GLY A N 1
ATOM 519 C CA . GLY A 1 67 ? 1.676 9.167 54.174 1.00 25.42 67 GLY A CA 1
ATOM 520 C C . GLY A 1 67 ? 1.768 10.314 55.153 1.00 31.36 67 GLY A C 1
ATOM 521 O O . GLY A 1 67 ? 1.672 10.080 56.367 1.00 29.93 67 GLY A O 1
ATOM 522 N N . SER A 1 68 ? 1.951 11.546 54.665 1.00 29.11 68 SER A N 1
ATOM 523 C CA . SER A 1 68 ? 1.974 12.743 55.496 1.00 33.65 68 SER A CA 1
ATOM 524 C C . SER A 1 68 ? 0.628 13.041 56.138 1.00 31.59 68 SER A C 1
ATOM 525 O O . SER A 1 68 ? 0.553 13.933 56.988 1.00 33.06 68 SER A O 1
ATOM 528 N N . ALA A 1 69 ? -0.428 12.338 55.736 1.00 32.63 69 ALA A N 1
ATOM 529 C CA . ALA A 1 69 ? -1.772 12.612 56.220 1.00 27.39 69 ALA A CA 1
ATOM 530 C C . ALA A 1 69 ? -2.622 11.369 56.024 1.00 27.48 69 ALA A C 1
ATOM 531 O O . ALA A 1 69 ? -2.282 10.476 55.245 1.00 26.88 69 ALA A O 1
ATOM 533 N N . THR A 1 70 ? -3.727 11.315 56.750 1.00 25.43 70 THR A N 1
ATOM 534 C CA . THR A 1 70 ? -4.660 10.207 56.634 1.00 28.31 70 THR A CA 1
ATOM 535 C C . THR A 1 70 ? -5.871 10.639 55.817 1.00 25.05 70 THR A C 1
ATOM 536 O O . THR A 1 70 ? -6.216 11.821 55.760 1.00 27.87 70 THR A O 1
ATOM 540 N N . THR A 1 71 ? -6.501 9.664 55.165 1.00 27.99 71 THR A N 1
ATOM 541 C CA . THR A 1 71 ? -7.761 9.921 54.485 1.00 28.63 71 THR A CA 1
ATOM 542 C C . THR A 1 71 ? -8.842 10.399 55.449 1.00 33.02 71 THR A C 1
ATOM 543 O O . THR A 1 71 ? -9.746 11.135 55.035 1.00 36.21 71 THR A O 1
ATOM 547 N N . GLU A 1 72 ? -8.743 10.014 56.723 1.00 29.33 72 GLU A N 1
ATOM 548 C CA . GLU A 1 72 ? -9.735 10.398 57.719 1.00 34.51 72 GLU A CA 1
ATOM 549 C C . GLU A 1 72 ? -9.636 11.874 58.088 1.00 30.72 72 GLU A C 1
ATOM 550 O O . GLU A 1 72 ? -10.660 12.509 58.366 1.00 25.66 72 GLU A O 1
ATOM 556 N N . GLN A 1 73 ? -8.424 12.439 58.104 1.00 30.13 73 GLN A N 1
ATOM 557 C CA . GLN A 1 73 ? -8.281 13.824 58.539 1.00 27.70 73 GLN A CA 1
ATOM 558 C C . GLN A 1 73 ? -8.817 14.820 57.518 1.00 28.85 73 GLN A C 1
ATOM 559 O O . GLN A 1 73 ? -8.926 16.009 57.836 1.00 28.43 73 GLN A O 1
ATOM 565 N N . TYR A 1 74 ? -9.189 14.364 56.324 1.00 29.65 74 TYR A N 1
ATOM 566 C CA . TYR A 1 74 ? -9.729 15.240 55.295 1.00 29.66 74 TYR A CA 1
ATOM 567 C C . TYR A 1 74 ? -11.165 14.925 54.908 1.00 30.47 74 TYR A C 1
ATOM 568 O O . TYR A 1 74 ? -11.917 15.849 54.590 1.00 31.96 74 TYR A O 1
ATOM 577 N N . PHE A 1 75 ? -11.575 13.658 54.932 1.00 26.34 75 PHE A N 1
ATOM 578 C CA . PHE A 1 75 ? -12.849 13.268 54.348 1.00 31.54 75 PHE A CA 1
ATOM 579 C C . PHE A 1 75 ? -13.829 12.624 55.318 1.00 32.87 75 PHE A C 1
ATOM 580 O O . PHE A 1 75 ? -14.983 12.393 54.936 1.00 35.77 75 PHE A O 1
ATOM 588 N N . VAL A 1 76 ? -13.425 12.329 56.553 1.00 29.09 76 VAL A N 1
ATOM 589 C CA . VAL A 1 76 ? -14.415 12.136 57.602 1.00 31.90 76 VAL A CA 1
ATOM 590 C C . VAL A 1 76 ? -14.997 13.500 57.940 1.00 29.23 76 VAL A C 1
ATOM 591 O O . VAL A 1 76 ? -14.254 14.468 58.153 1.00 31.85 76 VAL A O 1
ATOM 595 N N . LEU A 1 77 ? -16.331 13.591 57.966 1.00 27.25 77 LEU A N 1
ATOM 596 C CA . LEU A 1 77 ? -16.985 14.895 57.878 1.00 26.00 77 LEU A CA 1
ATOM 597 C C . LEU A 1 77 ? -16.679 15.767 59.087 1.00 29.84 77 LEU A C 1
ATOM 598 O O . LEU A 1 77 ? -16.543 16.991 58.958 1.00 27.82 77 LEU A O 1
ATOM 603 N N . LYS A 1 78 ? -16.592 15.161 60.270 1.00 30.96 78 LYS A N 1
ATOM 604 C CA . LYS A 1 78 ? -16.199 15.905 61.461 1.00 29.06 78 LYS A CA 1
ATOM 605 C C . LYS A 1 78 ? -14.844 16.575 61.262 1.00 24.12 78 LYS A C 1
ATOM 606 O O . LYS A 1 78 ? -14.646 17.728 61.665 1.00 22.71 78 LYS A O 1
ATOM 612 N N . ASN A 1 79 ? -13.913 15.884 60.601 1.00 24.73 79 ASN A N 1
ATOM 613 C CA . ASN A 1 79 ? -12.598 16.451 60.324 1.00 23.60 79 ASN A CA 1
ATOM 614 C C . ASN A 1 79 ? -12.629 17.426 59.150 1.00 24.16 79 ASN A C 1
ATOM 615 O O . ASN A 1 79 ? -11.904 18.428 59.159 1.00 22.80 79 ASN A O 1
ATOM 620 N N . LEU A 1 80 ? -13.433 17.138 58.119 1.00 21.74 80 LEU A N 1
ATOM 621 C CA . LEU A 1 80 ? -13.555 18.066 56.998 1.00 21.35 80 LEU A CA 1
ATOM 622 C C . LEU A 1 80 ? -14.021 19.437 57.473 1.00 21.40 80 LEU A C 1
ATOM 623 O O . LEU A 1 80 ? -13.564 20.468 56.964 1.00 22.69 80 LEU A O 1
ATOM 628 N N . ALA A 1 81 ? -14.929 19.465 58.449 1.00 21.64 81 ALA A N 1
ATOM 629 C CA . ALA A 1 81 ? -15.345 20.730 59.044 1.00 26.11 81 ALA A CA 1
ATOM 630 C C . ALA A 1 81 ? -14.153 21.474 59.635 1.00 22.11 81 ALA A C 1
ATOM 631 O O . ALA A 1 81 ? -13.976 22.674 59.398 1.00 20.45 81 ALA A O 1
ATOM 633 N N . ALA A 1 82 ? -13.318 20.767 60.405 1.00 19.26 82 ALA A N 1
ATOM 634 C CA . ALA A 1 82 ? -12.104 21.372 60.946 1.00 20.09 82 ALA A CA 1
ATOM 635 C C . ALA A 1 82 ? -11.201 21.904 59.835 1.00 19.79 82 ALA A C 1
ATOM 636 O O . ALA A 1 82 ? -10.687 23.026 59.933 1.00 20.56 82 ALA A O 1
ATOM 638 N N . ARG A 1 83 ? -11.003 21.118 58.766 1.00 17.51 83 ARG A N 1
ATOM 639 C CA . ARG A 1 83 ? -10.179 21.579 57.648 1.00 19.98 83 ARG A CA 1
ATOM 640 C C . ARG A 1 83 ? -10.754 22.841 57.013 1.00 22.72 83 ARG A C 1
ATOM 641 O O . ARG A 1 83 ? -10.008 23.758 56.648 1.00 23.17 83 ARG A O 1
ATOM 649 N N . ILE A 1 84 ? -12.080 22.903 56.875 1.00 18.55 84 ILE A N 1
ATOM 650 C CA . ILE A 1 84 ? -12.725 24.086 56.310 1.00 20.40 84 ILE A CA 1
ATOM 651 C C . ILE A 1 84 ? -12.478 25.305 57.193 1.00 24.54 84 ILE A C 1
ATOM 652 O O . ILE A 1 84 ? -12.138 26.389 56.702 1.00 27.98 84 ILE A O 1
ATOM 657 N N . ASP A 1 85 ? -12.648 25.147 58.511 1.00 22.45 85 ASP A N 1
ATOM 658 C CA . ASP A 1 85 ? -12.429 26.264 59.427 1.00 24.86 85 ASP A CA 1
ATOM 659 C C . ASP A 1 85 ? -10.991 26.767 59.350 1.00 27.36 85 ASP A C 1
ATOM 660 O O . ASP A 1 85 ? -10.743 27.978 59.414 1.00 29.67 85 ASP A O 1
ATOM 665 N N . GLU A 1 86 ? -10.028 25.849 59.230 1.00 20.42 86 GLU A N 1
ATOM 666 C CA . GLU A 1 86 ? -8.635 26.255 59.071 1.00 22.00 86 GLU A CA 1
ATOM 667 C C . GLU A 1 86 ? -8.421 26.998 57.755 1.00 27.98 86 GLU A C 1
ATOM 668 O O . GLU A 1 86 ? -7.660 27.973 57.702 1.00 28.32 86 GLU A O 1
ATOM 674 N N . LEU A 1 87 ? -9.086 26.558 56.684 1.00 26.33 87 LEU A N 1
ATOM 675 C CA . LEU A 1 87 ? -8.969 27.249 55.403 1.00 28.73 87 LEU A CA 1
ATOM 676 C C . LEU A 1 87 ? -9.576 28.645 55.469 1.00 32.66 87 LEU A C 1
ATOM 677 O O . LEU A 1 87 ? -9.070 29.580 54.835 1.00 32.37 87 LEU A O 1
ATOM 682 N N . VAL A 1 88 ? -10.665 28.803 56.226 1.00 26.79 88 VAL A N 1
ATOM 683 C CA . VAL A 1 88 ? -11.281 30.113 56.389 1.00 33.96 88 VAL A CA 1
ATOM 684 C C . VAL A 1 88 ? -10.364 31.037 57.179 1.00 36.61 88 VAL A C 1
ATOM 685 O O . VAL A 1 88 ? -10.288 32.241 56.908 1.00 38.05 88 VAL A O 1
ATOM 689 N N . ALA A 1 89 ? -9.649 30.493 58.166 1.00 31.75 89 ALA A N 1
ATOM 690 C CA . ALA A 1 89 ? -8.715 31.317 58.926 1.00 33.24 89 ALA A CA 1
ATOM 691 C C . ALA A 1 89 ? -7.468 31.645 58.112 1.00 37.25 89 ALA A C 1
ATOM 692 O O . ALA A 1 89 ? -6.880 32.718 58.290 1.00 37.23 89 ALA A O 1
ATOM 694 N N . ALA A 1 90 ? -7.059 30.743 57.215 1.00 42.34 90 ALA A N 1
ATOM 695 C CA . ALA A 1 90 ? -5.845 30.961 56.435 1.00 39.58 90 ALA A CA 1
ATOM 696 C C . ALA A 1 90 ? -6.010 32.118 55.459 1.00 45.63 90 ALA A C 1
ATOM 697 O O . ALA A 1 90 ? -5.062 32.874 55.216 1.00 48.98 90 ALA A O 1
ATOM 699 N N . LYS A 1 91 ? -7.204 32.274 54.886 1.00 46.98 91 LYS A N 1
ATOM 700 C CA . LYS A 1 91 ? -7.447 33.391 53.983 1.00 44.62 91 LYS A CA 1
ATOM 701 C C . LYS A 1 91 ? -7.563 34.719 54.717 1.00 50.12 91 LYS A C 1
ATOM 702 O O . LYS A 1 91 ? -7.478 35.770 54.075 1.00 55.42 91 LYS A O 1
ATOM 708 N N . GLY A 1 92 ? -7.739 34.697 56.034 1.00 49.19 92 GLY A N 1
ATOM 709 C CA . GLY A 1 92 ? -7.905 35.912 56.809 1.00 52.21 92 GLY A CA 1
ATOM 710 C C . GLY A 1 92 ? -6.655 36.764 56.892 1.00 60.06 92 GLY A C 1
ATOM 711 O O . GLY A 1 92 ? -6.683 37.865 57.446 1.00 63.74 92 GLY A O 1
ATOM 712 N N . THR B 1 2 ? -24.609 -12.027 64.574 1.00 42.62 2 THR B N 1
ATOM 713 C CA . THR B 1 2 ? -24.915 -12.767 63.353 1.00 39.96 2 THR B CA 1
ATOM 714 C C . THR B 1 2 ? -23.946 -13.932 63.168 1.00 36.51 2 THR B C 1
ATOM 715 O O . THR B 1 2 ? -22.753 -13.796 63.423 1.00 40.00 2 THR B O 1
ATOM 719 N N . SER B 1 3 ? -24.464 -15.075 62.727 1.00 30.93 3 SER B N 1
ATOM 720 C CA . SER B 1 3 ? -23.637 -16.246 62.453 1.00 29.20 3 SER B CA 1
ATOM 721 C C . SER B 1 3 ? -23.205 -16.234 60.992 1.00 26.21 3 SER B C 1
ATOM 722 O O . SER B 1 3 ? -24.049 -16.276 60.087 1.00 23.50 3 SER B O 1
ATOM 725 N N . THR B 1 4 ? -21.893 -16.182 60.759 1.00 23.28 4 THR B N 1
ATOM 726 C CA . THR B 1 4 ? -21.407 -16.223 59.386 1.00 23.44 4 THR B CA 1
ATOM 727 C C . THR B 1 4 ? -21.718 -17.565 58.739 1.00 19.18 4 THR B C 1
ATOM 728 O O . THR B 1 4 ? -22.103 -17.615 57.564 1.00 19.40 4 THR B O 1
ATOM 732 N N . PHE B 1 5 ? -21.588 -18.661 59.495 1.00 17.66 5 PHE B N 1
ATOM 733 C CA . PHE B 1 5 ? -21.942 -19.968 58.954 1.00 21.10 5 PHE B CA 1
ATOM 734 C C . PHE B 1 5 ? -23.378 -19.983 58.440 1.00 23.05 5 PHE B C 1
ATOM 735 O O . PHE B 1 5 ? -23.635 -20.388 57.300 1.00 19.64 5 PHE B O 1
ATOM 743 N N . ASP B 1 6 ? -24.339 -19.593 59.288 1.00 23.13 6 ASP B N 1
ATOM 744 C CA . ASP B 1 6 ? -25.741 -19.641 58.871 1.00 25.51 6 ASP B CA 1
ATOM 745 C C . ASP B 1 6 ? -25.996 -18.752 57.662 1.00 20.65 6 ASP B C 1
ATOM 746 O O . ASP B 1 6 ? -26.869 -19.053 56.839 1.00 21.44 6 ASP B O 1
ATOM 751 N N . ARG B 1 7 ? -25.247 -17.659 57.536 1.00 23.36 7 ARG B N 1
ATOM 752 C CA . ARG B 1 7 ? -25.302 -16.851 56.323 1.00 22.19 7 ARG B CA 1
ATOM 753 C C . ARG B 1 7 ? -24.835 -17.659 55.116 1.00 26.26 7 ARG B C 1
ATOM 754 O O . ARG B 1 7 ? -25.487 -17.671 54.062 1.00 20.96 7 ARG B O 1
ATOM 762 N N . VAL B 1 8 ? -23.707 -18.358 55.268 1.00 19.10 8 VAL B N 1
ATOM 763 C CA . VAL B 1 8 ? -23.137 -19.165 54.191 1.00 21.15 8 VAL B CA 1
ATOM 764 C C . VAL B 1 8 ? -24.080 -20.301 53.814 1.00 21.26 8 VAL B C 1
ATOM 765 O O . VAL B 1 8 ? -24.300 -20.578 52.627 1.00 19.22 8 VAL B O 1
ATOM 769 N N . ALA B 1 9 ? -24.651 -20.973 54.818 1.00 18.52 9 ALA B N 1
ATOM 770 C CA . ALA B 1 9 ? -25.555 -22.092 54.562 1.00 17.90 9 ALA B CA 1
ATOM 771 C C . ALA B 1 9 ? -26.787 -21.646 53.785 1.00 24.73 9 ALA B C 1
ATOM 772 O O . ALA B 1 9 ? -27.273 -22.372 52.907 1.00 21.90 9 ALA B O 1
ATOM 774 N N . THR B 1 10 ? -27.301 -20.449 54.091 1.00 22.52 10 THR B N 1
ATOM 775 C CA . THR B 1 10 ? -28.430 -19.897 53.346 1.00 24.62 10 THR B CA 1
ATOM 776 C C . THR B 1 10 ? -28.078 -19.694 51.879 1.00 22.13 10 THR B C 1
ATOM 777 O O . THR B 1 10 ? -28.912 -19.922 50.991 1.00 22.15 10 THR B O 1
ATOM 781 N N . ILE B 1 11 ? -26.850 -19.251 51.604 1.00 21.65 11 ILE B N 1
ATOM 782 C CA . ILE B 1 11 ? -26.422 -19.048 50.223 1.00 18.76 11 ILE B CA 1
ATOM 783 C C . ILE B 1 11 ? -26.307 -20.383 49.499 1.00 20.97 11 ILE B C 1
ATOM 784 O O . ILE B 1 11 ? -26.705 -20.509 48.335 1.00 18.73 11 ILE B O 1
ATOM 789 N N . ILE B 1 12 ? -25.756 -21.397 50.168 1.00 20.23 12 ILE B N 1
ATOM 790 C CA . ILE B 1 12 ? -25.627 -22.711 49.543 1.00 17.14 12 ILE B CA 1
ATOM 791 C C . ILE B 1 12 ? -27.005 -23.275 49.218 1.00 21.21 12 ILE B C 1
ATOM 792 O O . ILE B 1 12 ? -27.258 -23.748 48.103 1.00 20.19 12 ILE B O 1
ATOM 797 N N . ALA B 1 13 ? -27.931 -23.196 50.180 1.00 20.38 13 ALA B N 1
ATOM 798 C CA . ALA B 1 13 ? -29.285 -23.691 49.956 1.00 26.72 13 ALA B CA 1
ATOM 799 C C . ALA B 1 13 ? -29.994 -22.939 48.835 1.00 23.24 13 ALA B C 1
ATOM 800 O O . ALA B 1 13 ? -30.833 -23.522 48.141 1.00 27.16 13 ALA B O 1
ATOM 802 N N . GLU B 1 14 ? -29.689 -21.649 48.649 1.00 20.26 14 GLU B N 1
ATOM 803 C CA . GLU B 1 14 ? -30.337 -20.870 47.597 1.00 23.50 14 GLU B CA 1
ATOM 804 C C . GLU B 1 14 ? -29.839 -21.246 46.208 1.00 24.67 14 GLU B C 1
ATOM 805 O O . GLU B 1 14 ? -30.547 -21.009 45.224 1.00 28.28 14 GLU B O 1
ATOM 811 N N . THR B 1 15 ? -28.638 -21.815 46.115 1.00 18.11 15 THR B N 1
ATOM 812 C CA . THR B 1 15 ? -27.956 -22.083 44.854 1.00 22.18 15 THR B CA 1
ATOM 813 C C . THR B 1 15 ? -28.044 -23.547 44.437 1.00 21.74 15 THR B C 1
ATOM 814 O O . THR B 1 15 ? -28.346 -23.847 43.277 1.00 28.04 15 THR B O 1
ATOM 818 N N . ALA B 1 16 ? -27.779 -24.464 45.361 1.00 22.93 16 ALA B N 1
ATOM 819 C CA . ALA B 1 16 ? -27.796 -25.887 45.066 1.00 23.16 16 ALA B CA 1
ATOM 820 C C . ALA B 1 16 ? -29.162 -26.485 45.372 1.00 26.45 16 ALA B C 1
ATOM 821 O O . ALA B 1 16 ? -29.902 -26.003 46.235 1.00 26.60 16 ALA B O 1
ATOM 823 N N . ASP B 1 17 ? -29.490 -27.550 44.651 1.00 25.60 17 ASP B N 1
ATOM 824 C CA . ASP B 1 17 ? -30.743 -28.271 44.857 1.00 24.54 17 ASP B CA 1
ATOM 825 C C . ASP B 1 17 ? -30.569 -29.323 45.956 1.00 30.79 17 ASP B C 1
ATOM 826 O O . ASP B 1 17 ? -30.689 -30.530 45.737 1.00 29.23 17 ASP B O 1
ATOM 831 N N . ILE B 1 18 ? -30.263 -28.833 47.157 1.00 30.38 18 ILE B N 1
ATOM 832 C CA . ILE B 1 18 ? -30.068 -29.671 48.340 1.00 38.25 18 ILE B CA 1
ATOM 833 C C . ILE B 1 18 ? -30.803 -29.037 49.516 1.00 36.38 18 ILE B C 1
ATOM 834 O O . ILE B 1 18 ? -30.963 -27.809 49.560 1.00 40.24 18 ILE B O 1
ATOM 839 N N . PRO B 1 19 ? -31.269 -29.824 50.483 1.00 36.62 19 PRO B N 1
ATOM 840 C CA . PRO B 1 19 ? -32.023 -29.252 51.602 1.00 37.55 19 PRO B CA 1
ATOM 841 C C . PRO B 1 19 ? -31.125 -28.567 52.620 1.00 35.76 19 PRO B C 1
ATOM 842 O O . PRO B 1 19 ? -29.974 -28.953 52.840 1.00 33.84 19 PRO B O 1
ATOM 846 N N . ARG B 1 20 ? -31.684 -27.531 53.253 1.00 33.44 20 ARG B N 1
ATOM 847 C CA . ARG B 1 20 ? -30.919 -26.726 54.200 1.00 34.34 20 ARG B CA 1
ATOM 848 C C . ARG B 1 20 ? -30.427 -27.552 55.381 1.00 38.54 20 ARG B C 1
ATOM 849 O O . ARG B 1 20 ? -29.364 -27.263 55.944 1.00 36.32 20 ARG B O 1
ATOM 857 N N . GLU B 1 21 ? -31.171 -28.594 55.757 1.00 41.07 21 GLU B N 1
ATOM 858 C CA . GLU B 1 21 ? -30.844 -29.362 56.952 1.00 39.43 21 GLU B CA 1
ATOM 859 C C . GLU B 1 21 ? -29.603 -30.229 56.772 1.00 41.00 21 GLU B C 1
ATOM 860 O O . GLU B 1 21 ? -28.964 -30.588 57.769 1.00 45.56 21 GLU B O 1
ATOM 866 N N . THR B 1 22 ? -29.234 -30.569 55.535 1.00 34.58 22 THR B N 1
ATOM 867 C CA . THR B 1 22 ? -28.006 -31.330 55.317 1.00 39.08 22 THR B CA 1
ATOM 868 C C . THR B 1 22 ? -26.763 -30.450 55.259 1.00 34.80 22 THR B C 1
ATOM 869 O O . THR B 1 22 ? -25.664 -30.972 55.042 1.00 34.47 22 THR B O 1
ATOM 873 N N . ILE B 1 23 ? -26.908 -29.143 55.447 1.00 33.47 23 ILE B N 1
ATOM 874 C CA . ILE B 1 23 ? -25.803 -28.194 55.374 1.00 31.44 23 ILE B CA 1
ATOM 875 C C . ILE B 1 23 ? -25.412 -27.871 56.814 1.00 30.13 23 ILE B C 1
ATOM 876 O O . ILE B 1 23 ? -26.081 -27.087 57.490 1.00 31.78 23 ILE B O 1
ATOM 881 N N . THR B 1 24 ? -24.334 -28.489 57.291 1.00 30.24 24 THR B N 1
ATOM 882 C CA . THR B 1 24 ? -23.926 -28.431 58.685 1.00 27.61 24 THR B CA 1
ATOM 883 C C . THR B 1 24 ? -22.558 -27.778 58.823 1.00 25.71 24 THR B C 1
ATOM 884 O O . THR B 1 24 ? -21.780 -27.736 57.862 1.00 24.95 24 THR B O 1
ATOM 888 N N . PRO B 1 25 ? -22.232 -27.253 60.011 1.00 26.86 25 PRO B N 1
ATOM 889 C CA . PRO B 1 25 ? -20.906 -26.636 60.197 1.00 26.24 25 PRO B CA 1
ATOM 890 C C . PRO B 1 25 ? -19.744 -27.581 59.944 1.00 24.03 25 PRO B C 1
ATOM 891 O O . PRO B 1 25 ? -18.678 -27.121 59.523 1.00 22.08 25 PRO B O 1
ATOM 895 N N . GLU B 1 26 ? -19.909 -28.878 60.178 1.00 22.19 26 GLU B N 1
ATOM 896 C CA . GLU B 1 26 ? -18.826 -29.829 59.951 1.00 24.05 26 GLU B CA 1
ATOM 897 C C . GLU B 1 26 ? -18.789 -30.371 58.523 1.00 28.13 26 GLU B C 1
ATOM 898 O O . GLU B 1 26 ? -17.940 -31.213 58.219 1.00 23.51 26 GLU B O 1
ATOM 904 N N . SER B 1 27 ? -19.674 -29.909 57.643 1.00 21.85 27 SER B N 1
ATOM 905 C CA . SER B 1 27 ? -19.736 -30.455 56.293 1.00 21.62 27 SER B CA 1
ATOM 906 C C . SER B 1 27 ? -18.649 -29.859 55.410 1.00 24.57 27 SER B C 1
ATOM 907 O O . SER B 1 27 ? -18.395 -28.650 55.436 1.00 25.24 27 SER B O 1
ATOM 910 N N . HIS B 1 28 ? -18.000 -30.718 54.631 1.00 24.30 28 HIS B N 1
ATOM 911 C CA . HIS B 1 28 ? -17.099 -30.258 53.586 1.00 30.06 28 HIS B CA 1
ATOM 912 C C . HIS B 1 28 ? -17.932 -29.845 52.374 1.00 29.48 28 HIS B C 1
ATOM 913 O O . HIS B 1 28 ? -18.790 -30.608 51.921 1.00 30.54 28 HIS B O 1
ATOM 920 N N . ALA B 1 29 ? -17.702 -28.624 51.874 1.00 25.68 29 ALA B N 1
ATOM 921 C CA . ALA B 1 29 ? -18.512 -28.098 50.776 1.00 32.51 29 ALA B CA 1
ATOM 922 C C . ALA B 1 29 ? -18.416 -28.986 49.539 1.00 37.08 29 ALA B C 1
ATOM 923 O O . ALA B 1 29 ? -19.424 -29.252 48.874 1.00 36.76 29 ALA B O 1
ATOM 925 N N . ILE B 1 30 ? -17.206 -29.439 49.210 1.00 36.40 30 ILE B N 1
ATOM 926 C CA . ILE B 1 30 ? -16.976 -30.543 48.283 1.00 33.97 30 ILE B CA 1
ATOM 927 C C . ILE B 1 30 ? -17.023 -31.807 49.136 1.00 37.70 30 ILE B C 1
ATOM 928 O O . ILE B 1 30 ? -17.035 -31.716 50.364 1.00 46.25 30 ILE B O 1
ATOM 933 N N . ASP B 1 31 ? -17.118 -32.981 48.515 1.00 41.84 31 ASP B N 1
ATOM 934 C CA . ASP B 1 31 ? -16.894 -34.256 49.202 1.00 41.27 31 ASP B CA 1
ATOM 935 C C . ASP B 1 31 ? -18.054 -34.695 50.092 1.00 43.94 31 ASP B C 1
ATOM 936 O O . ASP B 1 31 ? -18.342 -35.893 50.176 1.00 49.36 31 ASP B O 1
ATOM 941 N N . ASP B 1 32 ? -18.707 -33.759 50.784 1.00 37.29 32 ASP B N 1
ATOM 942 C CA . ASP B 1 32 ? -19.809 -34.111 51.675 1.00 38.82 32 ASP B CA 1
ATOM 943 C C . ASP B 1 32 ? -21.167 -33.625 51.195 1.00 37.97 32 ASP B C 1
ATOM 944 O O . ASP B 1 32 ? -22.172 -34.291 51.449 1.00 37.34 32 ASP B O 1
ATOM 949 N N . LEU B 1 33 ? -21.226 -32.485 50.522 1.00 40.50 33 LEU B N 1
ATOM 950 C CA . LEU B 1 33 ? -22.453 -32.014 49.901 1.00 39.71 33 LEU B CA 1
ATOM 951 C C . LEU B 1 33 ? -22.386 -32.303 48.409 1.00 42.08 33 LEU B C 1
ATOM 952 O O . LEU B 1 33 ? -21.318 -32.206 47.796 1.00 48.57 33 LEU B O 1
ATOM 957 N N . GLY B 1 34 ? -23.523 -32.676 47.831 1.00 41.40 34 GLY B N 1
ATOM 958 C CA . GLY B 1 34 ? -23.573 -32.965 46.410 1.00 48.78 34 GLY B CA 1
ATOM 959 C C . GLY B 1 34 ? -23.363 -31.729 45.561 1.00 45.94 34 GLY B C 1
ATOM 960 O O . GLY B 1 34 ? -24.318 -31.193 44.989 1.00 55.64 34 GLY B O 1
ATOM 961 N N . ILE B 1 35 ? -22.117 -31.266 45.472 1.00 45.90 35 ILE B N 1
ATOM 962 C CA . ILE B 1 35 ? -21.776 -30.000 44.829 1.00 43.92 35 ILE B CA 1
ATOM 963 C C . ILE B 1 35 ? -20.535 -30.214 43.976 1.00 39.64 35 ILE B C 1
ATOM 964 O O . ILE B 1 35 ? -19.507 -30.671 44.483 1.00 44.22 35 ILE B O 1
ATOM 969 N N . ASP B 1 36 ? -20.618 -29.879 42.689 1.00 39.67 36 ASP B N 1
ATOM 970 C CA . ASP B 1 36 ? -19.474 -30.017 41.802 1.00 38.35 36 ASP B CA 1
ATOM 971 C C . ASP B 1 36 ? -18.734 -28.683 41.690 1.00 38.14 36 ASP B C 1
ATOM 972 O O . ASP B 1 36 ? -19.065 -27.701 42.363 1.00 31.66 36 ASP B O 1
ATOM 977 N N . GLU B 1 37 ? -17.733 -28.642 40.806 1.00 37.06 37 GLU B N 1
ATOM 978 C CA . GLU B 1 37 ? -16.852 -27.480 40.712 1.00 34.99 37 GLU B CA 1
ATOM 979 C C . GLU B 1 37 ? -17.602 -26.239 40.239 1.00 41.47 37 GLU B C 1
ATOM 980 O O . GLU B 1 37 ? -17.401 -25.143 40.779 1.00 38.57 37 GLU B O 1
ATOM 986 N N . LEU B 1 38 ? -18.465 -26.387 39.230 1.00 42.41 38 LEU B N 1
ATOM 987 C CA . LEU B 1 38 ? -19.160 -25.226 38.688 1.00 35.84 38 LEU B CA 1
ATOM 988 C C . LEU B 1 38 ? -20.231 -24.725 39.647 1.00 33.51 38 LEU B C 1
ATOM 989 O O . LEU B 1 38 ? -20.447 -23.514 39.761 1.00 35.38 38 LEU B O 1
ATOM 994 N N . ASP B 1 39 ? -20.917 -25.639 40.339 1.00 28.92 39 ASP B N 1
ATOM 995 C CA . ASP B 1 39 ? -21.827 -25.215 41.398 1.00 31.91 39 ASP B CA 1
ATOM 996 C C . ASP B 1 39 ? -21.090 -24.404 42.454 1.00 31.78 39 ASP B C 1
ATOM 997 O O . ASP B 1 39 ? -21.598 -23.380 42.928 1.00 28.26 39 ASP B O 1
ATOM 1002 N N . PHE B 1 40 ? -19.884 -24.838 42.834 1.00 25.74 40 PHE B N 1
ATOM 1003 C CA . PHE B 1 40 ? -19.180 -24.108 43.880 1.00 22.47 40 PHE B CA 1
ATOM 1004 C C . PHE B 1 40 ? -18.736 -22.733 43.400 1.00 21.75 40 PHE B C 1
ATOM 1005 O O . PHE B 1 40 ? -18.738 -21.780 44.186 1.00 22.88 40 PHE B O 1
ATOM 1013 N N . LEU B 1 41 ? -18.374 -22.600 42.120 1.00 22.69 41 LEU B N 1
ATOM 1014 C CA . LEU B 1 41 ? -18.013 -21.285 41.596 1.00 20.37 41 LEU B CA 1
ATOM 1015 C C . LEU B 1 41 ? -19.193 -20.319 41.664 1.00 22.90 41 LEU B C 1
ATOM 1016 O O . LEU B 1 41 ? -19.013 -19.125 41.932 1.00 22.61 41 LEU B O 1
ATOM 1021 N N . ASP B 1 42 ? -20.408 -20.816 41.423 1.00 17.87 42 ASP B N 1
ATOM 1022 C CA . ASP B 1 42 ? -21.590 -19.969 41.561 1.00 20.70 42 ASP B CA 1
ATOM 1023 C C . ASP B 1 42 ? -21.857 -19.630 43.025 1.00 18.25 42 ASP B C 1
ATOM 1024 O O . ASP B 1 42 ? -22.296 -18.517 43.345 1.00 18.89 42 ASP B O 1
ATOM 1029 N N . ILE B 1 43 ? -21.598 -20.578 43.927 1.00 17.51 43 ILE B N 1
ATOM 1030 C CA . ILE B 1 43 ? -21.714 -20.301 45.355 1.00 20.49 43 ILE B CA 1
ATOM 1031 C C . ILE B 1 43 ? -20.670 -19.280 45.785 1.00 18.10 43 ILE B C 1
ATOM 1032 O O . ILE B 1 43 ? -20.965 -18.349 46.546 1.00 19.72 43 ILE B O 1
ATOM 1037 N N . ALA B 1 44 ? -19.434 -19.435 45.302 1.00 16.35 44 ALA B N 1
ATOM 1038 C CA . ALA B 1 44 ? -18.371 -18.489 45.626 1.00 16.84 44 ALA B CA 1
ATOM 1039 C C . ALA B 1 44 ? -18.734 -17.076 45.180 1.00 17.35 44 ALA B C 1
ATOM 1040 O O . ALA B 1 44 ? -18.563 -16.114 45.940 1.00 17.15 44 ALA B O 1
ATOM 1042 N N . PHE B 1 45 ? -19.233 -16.937 43.945 1.00 14.71 45 PHE B N 1
ATOM 1043 C CA . PHE B 1 45 ? -19.662 -15.632 43.445 1.00 17.47 45 PHE B CA 1
ATOM 1044 C C . PHE B 1 45 ? -20.721 -15.021 44.358 1.00 16.00 45 PHE B C 1
ATOM 1045 O O . PHE B 1 45 ? -20.669 -13.830 44.677 1.00 19.33 45 PHE B O 1
ATOM 1053 N N . ALA B 1 46 ? -21.692 -15.828 44.793 1.00 16.59 46 ALA B N 1
ATOM 1054 C CA . ALA B 1 46 ? -22.729 -15.327 45.691 1.00 20.02 46 ALA B CA 1
ATOM 1055 C C . ALA B 1 46 ? -22.154 -14.966 47.056 1.00 19.09 46 ALA B C 1
ATOM 1056 O O . ALA B 1 46 ? -22.546 -13.957 47.654 1.00 16.70 46 ALA B O 1
ATOM 1058 N N . ILE B 1 47 ? -21.225 -15.779 47.566 1.00 16.88 47 ILE B N 1
ATOM 1059 C CA . ILE B 1 47 ? -20.540 -15.433 48.808 1.00 18.20 47 ILE B CA 1
ATOM 1060 C C . ILE B 1 47 ? -19.783 -14.129 48.636 1.00 18.12 47 ILE B C 1
ATOM 1061 O O . ILE B 1 47 ? -19.874 -13.220 49.469 1.00 18.37 47 ILE B O 1
ATOM 1066 N N . ASP B 1 48 ? -19.009 -14.034 47.549 1.00 16.47 48 ASP B N 1
ATOM 1067 C CA . ASP B 1 48 ? -18.234 -12.833 47.258 1.00 15.73 48 ASP B CA 1
ATOM 1068 C C . ASP B 1 48 ? -19.101 -11.591 47.268 1.00 18.92 48 ASP B C 1
ATOM 1069 O O . ASP B 1 48 ? -18.669 -10.528 47.731 1.00 19.93 48 ASP B O 1
ATOM 1074 N N . LYS B 1 49 ? -20.332 -11.698 46.776 1.00 24.17 49 LYS B N 1
ATOM 1075 C CA . LYS B 1 49 ? -21.170 -10.513 46.750 1.00 25.36 49 LYS B CA 1
ATOM 1076 C C . LYS B 1 49 ? -21.856 -10.248 48.078 1.00 24.01 49 LYS B C 1
ATOM 1077 O O . LYS B 1 49 ? -21.919 -9.087 48.512 1.00 24.45 49 LYS B O 1
ATOM 1083 N N . ALA B 1 50 ? -22.363 -11.286 48.757 1.00 18.42 50 ALA B N 1
ATOM 1084 C CA . ALA B 1 50 ? -23.028 -11.068 50.035 1.00 24.38 50 ALA B CA 1
ATOM 1085 C C . ALA B 1 50 ? -22.095 -10.428 51.054 1.00 26.44 50 ALA B C 1
ATOM 1086 O O . ALA B 1 50 ? -22.535 -9.611 51.874 1.00 23.76 50 ALA B O 1
ATOM 1088 N N . PHE B 1 51 ? -20.810 -10.773 51.020 1.00 21.55 51 PHE B N 1
ATOM 1089 C CA . PHE B 1 51 ? -19.855 -10.295 52.004 1.00 25.22 51 PHE B CA 1
ATOM 1090 C C . PHE B 1 51 ? -18.931 -9.203 51.486 1.00 26.65 51 PHE B C 1
ATOM 1091 O O . PHE B 1 51 ? -18.197 -8.617 52.287 1.00 29.34 51 PHE B O 1
ATOM 1099 N N . GLY B 1 52 ? -18.943 -8.908 50.190 1.00 23.24 52 GLY B N 1
ATOM 1100 C CA . GLY B 1 52 ? -18.050 -7.896 49.641 1.00 29.33 52 GLY B CA 1
ATOM 1101 C C . GLY B 1 52 ? -16.583 -8.280 49.644 1.00 28.04 52 GLY B C 1
ATOM 1102 O O . GLY B 1 52 ? -15.726 -7.434 49.929 1.00 23.86 52 GLY B O 1
ATOM 1103 N N . ILE B 1 53 ? -16.270 -9.533 49.323 1.00 26.89 53 ILE B N 1
ATOM 1104 C CA . ILE B 1 53 ? -14.916 -10.062 49.385 1.00 24.65 53 ILE B CA 1
ATOM 1105 C C . ILE B 1 53 ? -14.646 -10.862 48.115 1.00 23.30 53 ILE B C 1
ATOM 1106 O O . ILE B 1 53 ? -15.511 -10.999 47.246 1.00 23.86 53 ILE B O 1
ATOM 1111 N N . SER B 1 54 ? -13.430 -11.402 48.022 1.00 18.82 54 SER B N 1
ATOM 1112 C CA . SER B 1 54 ? -13.027 -12.300 46.945 1.00 20.78 54 SER B CA 1
ATOM 1113 C C . SER B 1 54 ? -12.436 -13.545 47.587 1.00 21.86 54 SER B C 1
ATOM 1114 O O . SER B 1 54 ? -11.361 -13.482 48.193 1.00 22.33 54 SER B O 1
ATOM 1117 N N . LEU B 1 55 ? -13.137 -14.664 47.489 1.00 18.23 55 LEU B N 1
ATOM 1118 C CA . LEU B 1 55 ? -12.557 -15.911 47.962 1.00 15.25 55 LEU B CA 1
ATOM 1119 C C . LEU B 1 55 ? -11.321 -16.195 47.121 1.00 18.60 55 LEU B C 1
ATOM 1120 O O . LEU B 1 55 ? -11.425 -16.235 45.888 1.00 17.00 55 LEU B O 1
ATOM 1125 N N . PRO B 1 56 ? -10.133 -16.353 47.727 1.00 18.48 56 PRO B N 1
ATOM 1126 C CA . PRO B 1 56 ? -8.919 -16.614 46.929 1.00 16.81 56 PRO B CA 1
ATOM 1127 C C . PRO B 1 56 ? -8.781 -18.098 46.609 1.00 20.59 56 PRO B C 1
ATOM 1128 O O . PRO B 1 56 ? -7.905 -18.813 47.116 1.00 18.35 56 PRO B O 1
ATOM 1132 N N . LEU B 1 57 ? -9.681 -18.578 45.746 1.00 18.59 57 LEU B N 1
ATOM 1133 C CA . LEU B 1 57 ? -9.784 -20.012 45.483 1.00 19.11 57 LEU B CA 1
ATOM 1134 C C . LEU B 1 57 ? -8.493 -20.582 44.901 1.00 23.54 57 LEU B C 1
ATOM 1135 O O . LEU B 1 57 ? -8.083 -21.698 45.253 1.00 17.67 57 LEU B O 1
ATOM 1140 N N . PHE B 1 58 ? -7.838 -19.846 44.003 1.00 18.00 58 PHE B N 1
ATOM 1141 C CA . PHE B 1 58 ? -6.585 -20.355 43.455 1.00 25.65 58 PHE B CA 1
ATOM 1142 C C . PHE B 1 58 ? -5.533 -20.482 44.553 1.00 15.61 58 PHE B C 1
ATOM 1143 O O . PHE B 1 58 ? -4.930 -21.546 44.729 1.00 17.34 58 PHE B O 1
ATOM 1151 N N . LYS B 1 59 ? -5.318 -19.412 45.321 1.00 19.04 59 LYS B N 1
ATOM 1152 C CA . LYS B 1 59 ? -4.249 -19.438 46.312 1.00 18.51 59 LYS B CA 1
ATOM 1153 C C . LYS B 1 59 ? -4.554 -20.405 47.451 1.00 18.38 59 LYS B C 1
ATOM 1154 O O . LYS B 1 59 ? -3.629 -21.009 48.007 1.00 14.87 59 LYS B O 1
ATOM 1160 N N . TRP B 1 60 ? -5.836 -20.583 47.797 1.00 16.14 60 TRP B N 1
ATOM 1161 C CA . TRP B 1 60 ? -6.205 -21.570 48.811 1.00 16.91 60 TRP B CA 1
ATOM 1162 C C . TRP B 1 60 ? -5.890 -22.983 48.337 1.00 17.17 60 TRP B C 1
ATOM 1163 O O . TRP B 1 60 ? -5.344 -23.798 49.093 1.00 14.69 60 TRP B O 1
ATOM 1174 N N . GLU B 1 61 ? -6.223 -23.289 47.082 1.00 16.53 61 GLU B N 1
ATOM 1175 C CA . GLU B 1 61 ? -5.956 -24.617 46.546 1.00 15.66 61 GLU B CA 1
ATOM 1176 C C . GLU B 1 61 ? -4.457 -24.865 46.414 1.00 18.11 61 GLU B C 1
ATOM 1177 O O . GLU B 1 61 ? -3.983 -25.984 46.640 1.00 16.23 61 GLU B O 1
ATOM 1183 N N . LEU B 1 62 ? -3.699 -23.827 46.057 1.00 15.72 62 LEU B N 1
ATOM 1184 C CA . LEU B 1 62 ? -2.243 -23.926 46.046 1.00 16.29 62 LEU B CA 1
ATOM 1185 C C . LEU B 1 62 ? -1.702 -24.250 47.431 1.00 20.62 62 LEU B C 1
ATOM 1186 O O . LEU B 1 62 ? -0.820 -25.107 47.580 1.00 17.80 62 LEU B O 1
ATOM 1191 N N . ASP B 1 63 ? -2.222 -23.564 48.453 1.00 14.29 63 ASP B N 1
ATOM 1192 C CA . ASP B 1 63 ? -1.778 -23.773 49.826 1.00 19.62 63 ASP B CA 1
ATOM 1193 C C . ASP B 1 63 ? -1.997 -25.217 50.259 1.00 23.10 63 ASP B C 1
ATOM 1194 O O . ASP B 1 63 ? -1.122 -25.831 50.886 1.00 19.77 63 ASP B O 1
ATOM 1199 N N . VAL B 1 64 ? -3.155 -25.781 49.914 1.00 18.98 64 VAL B N 1
ATOM 1200 C CA . VAL B 1 64 ? -3.454 -27.169 50.247 1.00 19.39 64 VAL B CA 1
ATOM 1201 C C . VAL B 1 64 ? -2.557 -28.120 49.461 1.00 19.55 64 VAL B C 1
ATOM 1202 O O . VAL B 1 64 ? -2.101 -29.141 49.991 1.00 23.38 64 VAL B O 1
ATOM 1206 N N . TYR B 1 65 ? -2.279 -27.794 48.193 1.00 19.28 65 TYR B N 1
ATOM 1207 C CA . TYR B 1 65 ? -1.419 -28.642 47.366 1.00 18.71 65 TYR B CA 1
ATOM 1208 C C . TYR B 1 65 ? -0.056 -28.858 48.013 1.00 20.95 65 TYR B C 1
ATOM 1209 O O . TYR B 1 65 ? 0.463 -29.978 48.025 1.00 19.65 65 TYR B O 1
ATOM 1218 N N . PHE B 1 66 ? 0.541 -27.803 48.551 1.00 20.07 66 PHE B N 1
ATOM 1219 C CA . PHE B 1 66 ? 1.860 -27.920 49.157 1.00 22.67 66 PHE B CA 1
ATOM 1220 C C . PHE B 1 66 ? 1.823 -28.475 50.571 1.00 23.61 66 PHE B C 1
ATOM 1221 O O . PHE B 1 66 ? 2.887 -28.651 51.168 1.00 19.11 66 PHE B O 1
ATOM 1229 N N . GLY B 1 67 ? 0.641 -28.753 51.117 1.00 22.38 67 GLY B N 1
ATOM 1230 C CA . GLY B 1 67 ? 0.519 -29.253 52.468 1.00 21.14 67 GLY B CA 1
ATOM 1231 C C . GLY B 1 67 ? 0.677 -28.217 53.558 1.00 21.86 67 GLY B C 1
ATOM 1232 O O . GLY B 1 67 ? 0.624 -28.579 54.742 1.00 21.07 67 GLY B O 1
ATOM 1233 N N . SER B 1 68 ? 0.882 -26.947 53.207 1.00 18.56 68 SER B N 1
ATOM 1234 C CA . SER B 1 68 ? 0.943 -25.876 54.195 1.00 24.35 68 SER B CA 1
ATOM 1235 C C . SER B 1 68 ? -0.439 -25.469 54.682 1.00 24.40 68 SER B C 1
ATOM 1236 O O . SER B 1 68 ? -0.553 -24.556 55.508 1.00 25.80 68 SER B O 1
ATOM 1239 N N . ALA B 1 69 ? -1.482 -26.120 54.177 1.00 28.10 69 ALA B N 1
ATOM 1240 C CA . ALA B 1 69 ? -2.841 -25.942 54.655 1.00 22.38 69 ALA B CA 1
ATOM 1241 C C . ALA B 1 69 ? -3.604 -27.224 54.362 1.00 22.00 69 ALA B C 1
ATOM 1242 O O . ALA B 1 69 ? -3.233 -27.998 53.476 1.00 23.80 69 ALA B O 1
ATOM 1244 N N . THR B 1 70 ? -4.660 -27.442 55.136 1.00 25.58 70 THR B N 1
ATOM 1245 C CA . THR B 1 70 ? -5.559 -28.574 54.986 1.00 24.03 70 THR B CA 1
ATOM 1246 C C . THR B 1 70 ? -6.790 -28.151 54.196 1.00 22.58 70 THR B C 1
ATOM 1247 O O . THR B 1 70 ? -7.205 -26.992 54.252 1.00 22.30 70 THR B O 1
ATOM 1251 N N . THR B 1 71 ? -7.382 -29.105 53.467 1.00 21.08 71 THR B N 1
ATOM 1252 C CA . THR B 1 71 ? -8.659 -28.833 52.811 1.00 29.38 71 THR B CA 1
ATOM 1253 C C . THR B 1 71 ? -9.696 -28.370 53.821 1.00 26.00 71 THR B C 1
ATOM 1254 O O . THR B 1 71 ? -10.521 -27.502 53.522 1.00 26.53 71 THR B O 1
ATOM 1258 N N . GLU B 1 72 ? -9.660 -28.935 55.030 1.00 22.38 72 GLU B N 1
ATOM 1259 C CA . GLU B 1 72 ? -10.704 -28.662 56.015 1.00 26.21 72 GLU B CA 1
ATOM 1260 C C . GLU B 1 72 ? -10.696 -27.211 56.475 1.00 21.69 72 GLU B C 1
ATOM 1261 O O . GLU B 1 72 ? -11.757 -26.668 56.802 1.00 22.37 72 GLU B O 1
ATOM 1267 N N . GLN B 1 73 ? -9.529 -26.560 56.501 1.00 18.79 73 GLN B N 1
ATOM 1268 C CA . GLN B 1 73 ? -9.486 -25.206 57.043 1.00 21.30 73 GLN B CA 1
ATOM 1269 C C . GLN B 1 73 ? -10.087 -24.179 56.086 1.00 22.21 73 GLN B C 1
ATOM 1270 O O . GLN B 1 73 ? -10.456 -23.081 56.520 1.00 19.29 73 GLN B O 1
ATOM 1276 N N . TYR B 1 74 ? -10.232 -24.520 54.809 1.00 19.42 74 TYR B N 1
ATOM 1277 C CA . TYR B 1 74 ? -10.851 -23.623 53.848 1.00 25.43 74 TYR B CA 1
ATOM 1278 C C . TYR B 1 74 ? -12.244 -24.047 53.421 1.00 21.63 74 TYR B C 1
ATOM 1279 O O . TYR B 1 74 ? -13.057 -23.182 53.095 1.00 22.52 74 TYR B O 1
ATOM 1288 N N . PHE B 1 75 ? -12.553 -25.348 53.423 1.00 22.33 75 PHE B N 1
ATOM 1289 C CA . PHE B 1 75 ? -13.764 -25.819 52.768 1.00 22.82 75 PHE B CA 1
ATOM 1290 C C . PHE B 1 75 ? -14.764 -26.551 53.659 1.00 24.57 75 PHE B C 1
ATOM 1291 O O . PHE B 1 75 ? -15.887 -26.793 53.202 1.00 24.58 75 PHE B O 1
ATOM 1299 N N . VAL B 1 76 ? -14.415 -26.910 54.895 1.00 22.76 76 VAL B N 1
ATOM 1300 C CA . VAL B 1 76 ? -15.426 -27.318 55.871 1.00 20.43 76 VAL B CA 1
ATOM 1301 C C . VAL B 1 76 ? -16.107 -26.058 56.393 1.00 20.26 76 VAL B C 1
ATOM 1302 O O . VAL B 1 76 ? -15.438 -25.085 56.760 1.00 18.47 76 VAL B O 1
ATOM 1306 N N . LEU B 1 77 ? -17.442 -26.075 56.437 1.00 21.53 77 LEU B N 1
ATOM 1307 C CA . LEU B 1 77 ? -18.204 -24.826 56.421 1.00 16.87 77 LEU B CA 1
ATOM 1308 C C . LEU B 1 77 ? -17.939 -23.963 57.650 1.00 19.95 77 LEU B C 1
ATOM 1309 O O . LEU B 1 77 ? -17.876 -22.732 57.543 1.00 14.96 77 LEU B O 1
ATOM 1314 N N . LYS B 1 78 ? -17.786 -24.577 58.826 1.00 18.07 78 LYS B N 1
ATOM 1315 C CA . LYS B 1 78 ? -17.513 -23.776 60.016 1.00 18.15 78 LYS B CA 1
ATOM 1316 C C . LYS B 1 78 ? -16.191 -23.029 59.875 1.00 17.62 78 LYS B C 1
ATOM 1317 O O . LYS B 1 78 ? -16.066 -21.881 60.319 1.00 17.50 78 LYS B O 1
ATOM 1323 N N . ASN B 1 79 ? -15.207 -23.652 59.221 1.00 16.60 79 ASN B N 1
ATOM 1324 C CA . ASN B 1 79 ? -13.927 -22.998 58.972 1.00 15.66 79 ASN B CA 1
ATOM 1325 C C . ASN B 1 79 ? -14.026 -21.987 57.836 1.00 15.72 79 ASN B C 1
ATOM 1326 O O . ASN B 1 79 ? -13.386 -20.929 57.888 1.00 15.97 79 ASN B O 1
ATOM 1331 N N . LEU B 1 80 ? -14.807 -22.303 56.794 1.00 17.43 80 LEU B N 1
ATOM 1332 C CA . LEU B 1 80 ? -15.030 -21.339 55.720 1.00 12.73 80 LEU B CA 1
ATOM 1333 C C . LEU B 1 80 ? -15.608 -20.043 56.270 1.00 15.06 80 LEU B C 1
ATOM 1334 O O . LEU B 1 80 ? -15.183 -18.947 55.882 1.00 14.19 80 LEU B O 1
ATOM 1339 N N . ALA B 1 81 ? -16.569 -20.151 57.192 1.00 14.29 81 ALA B N 1
ATOM 1340 C CA . ALA B 1 81 ? -17.118 -18.960 57.831 1.00 15.86 81 ALA B CA 1
ATOM 1341 C C . ALA B 1 81 ? -16.023 -18.134 58.494 1.00 15.10 81 ALA B C 1
ATOM 1342 O O . ALA B 1 81 ? -16.034 -16.900 58.419 1.00 14.64 81 ALA B O 1
ATOM 1344 N N . ALA B 1 82 ? -15.060 -18.798 59.137 1.00 13.53 82 ALA B N 1
ATOM 1345 C CA . ALA B 1 82 ? -13.958 -18.083 59.774 1.00 19.16 82 ALA B CA 1
ATOM 1346 C C . ALA B 1 82 ? -13.064 -17.405 58.742 1.00 18.91 82 ALA B C 1
ATOM 1347 O O . ALA B 1 82 ? -12.675 -16.242 58.919 1.00 20.45 82 ALA B O 1
ATOM 1349 N N . ARG B 1 83 ? -12.737 -18.114 57.655 1.00 15.22 83 ARG B N 1
ATOM 1350 C CA . ARG B 1 83 ? -11.924 -17.520 56.596 1.00 15.75 83 ARG B CA 1
ATOM 1351 C C . ARG B 1 83 ? -12.609 -16.298 56.010 1.00 16.32 83 ARG B C 1
ATOM 1352 O O . ARG B 1 83 ? -11.953 -15.308 55.669 1.00 17.97 83 ARG B O 1
ATOM 1360 N N . ILE B 1 84 ? -13.934 -16.355 55.887 1.00 17.61 84 ILE B N 1
ATOM 1361 C CA . ILE B 1 84 ? -14.689 -15.228 55.355 1.00 16.89 84 ILE B CA 1
ATOM 1362 C C . ILE B 1 84 ? -14.592 -14.033 56.296 1.00 17.40 84 ILE B C 1
ATOM 1363 O O . ILE B 1 84 ? -14.344 -12.899 55.864 1.00 18.61 84 ILE B O 1
ATOM 1368 N N . ASP B 1 85 ? -14.770 -14.268 57.599 1.00 19.79 85 ASP B N 1
ATOM 1369 C CA . ASP B 1 85 ? -14.644 -13.178 58.564 1.00 21.07 85 ASP B CA 1
ATOM 1370 C C . ASP B 1 85 ? -13.261 -12.543 58.492 1.00 19.62 85 ASP B C 1
ATOM 1371 O O . ASP B 1 85 ? -13.125 -11.317 58.574 1.00 23.62 85 ASP B O 1
ATOM 1376 N N . GLU B 1 86 ? -12.221 -13.363 58.321 1.00 20.22 86 GLU B N 1
ATOM 1377 C CA . GLU B 1 86 ? -10.873 -12.824 58.191 1.00 22.67 86 GLU B CA 1
ATOM 1378 C C . GLU B 1 86 ? -10.733 -11.974 56.936 1.00 23.92 86 GLU B C 1
ATOM 1379 O O . GLU B 1 86 ? -10.120 -10.899 56.974 1.00 26.92 86 GLU B O 1
ATOM 1385 N N . LEU B 1 87 ? -11.290 -12.436 55.811 1.00 22.76 87 LEU B N 1
ATOM 1386 C CA . LEU B 1 87 ? -11.234 -11.643 54.583 1.00 23.88 87 LEU B CA 1
ATOM 1387 C C . LEU B 1 87 ? -11.955 -10.309 54.763 1.00 22.96 87 LEU B C 1
ATOM 1388 O O . LEU B 1 87 ? -11.440 -9.252 54.376 1.00 20.38 87 LEU B O 1
ATOM 1393 N N . VAL B 1 88 ? -13.146 -10.339 55.364 1.00 21.34 88 VAL B N 1
ATOM 1394 C CA . VAL B 1 88 ? -13.897 -9.107 55.600 1.00 22.88 88 VAL B CA 1
ATOM 1395 C C . VAL B 1 88 ? -13.099 -8.157 56.484 1.00 29.36 88 VAL B C 1
ATOM 1396 O O . VAL B 1 88 ? -13.020 -6.951 56.216 1.00 34.53 88 VAL B O 1
ATOM 1400 N N . ALA B 1 89 ? -12.486 -8.684 57.545 1.00 23.16 89 ALA B N 1
ATOM 1401 C CA . ALA B 1 89 ? -11.683 -7.840 58.421 1.00 28.97 89 ALA B CA 1
ATOM 1402 C C . ALA B 1 89 ? -10.456 -7.300 57.693 1.00 33.20 89 ALA B C 1
ATOM 1403 O O . ALA B 1 89 ? -10.072 -6.142 57.894 1.00 38.70 89 ALA B O 1
ATOM 1405 N N . ALA B 1 90 ? -9.832 -8.122 56.841 1.00 27.93 90 ALA B N 1
ATOM 1406 C CA . ALA B 1 90 ? -8.678 -7.671 56.073 1.00 35.64 90 ALA B CA 1
ATOM 1407 C C . ALA B 1 90 ? -9.043 -6.577 55.083 1.00 42.76 90 ALA B C 1
ATOM 1408 O O . ALA B 1 90 ? -8.170 -5.803 54.678 1.00 42.93 90 ALA B O 1
ATOM 1410 N N . LYS B 1 91 ? -10.316 -6.485 54.698 1.00 42.56 91 LYS B N 1
ATOM 1411 C CA . LYS B 1 91 ? -10.733 -5.461 53.750 1.00 44.20 91 LYS B CA 1
ATOM 1412 C C . LYS B 1 91 ? -10.589 -4.050 54.307 1.00 53.74 91 LYS B C 1
ATOM 1413 O O . LYS B 1 91 ? -10.557 -3.093 53.525 1.00 58.13 91 LYS B O 1
ATOM 1419 N N . GLY B 1 92 ? -10.507 -3.890 55.627 1.00 53.46 92 GLY B N 1
ATOM 1420 C CA . GLY B 1 92 ? -10.275 -2.580 56.213 1.00 50.39 92 GLY B CA 1
ATOM 1421 C C . GLY B 1 92 ? -8.924 -2.002 55.836 1.00 59.83 92 GLY B C 1
ATOM 1422 O O . GLY B 1 92 ? -7.960 -2.140 56.595 1.00 59.25 92 GLY B O 1
ATOM 1423 N N . GLU C 2 1 ? 11.804 -0.709 51.642 1.00 52.36 1 GLU H N 1
ATOM 1424 C CA . GLU C 2 1 ? 11.596 -1.312 50.330 1.00 46.46 1 GLU H CA 1
ATOM 1425 C C . GLU C 2 1 ? 11.708 -2.827 50.363 1.00 44.43 1 GLU H C 1
ATOM 1426 O O . GLU C 2 1 ? 12.540 -3.406 51.019 1.00 36.37 1 GLU H O 1
ATOM 1432 N N . VAL C 2 2 ? 10.811 -3.463 49.660 1.00 37.90 2 VAL H N 1
ATOM 1433 C CA . VAL C 2 2 ? 10.867 -4.873 49.486 1.00 29.77 2 VAL H CA 1
ATOM 1434 C C . VAL C 2 2 ? 12.011 -5.048 48.471 1.00 33.69 2 VAL H C 1
ATOM 1435 O O . VAL C 2 2 ? 12.142 -4.272 47.545 1.00 37.36 2 VAL H O 1
ATOM 1439 N N . GLN C 2 3 ? 12.902 -5.999 48.669 1.00 30.08 3 GLN H N 1
ATOM 1440 C CA . GLN C 2 3 ? 13.946 -6.221 47.683 1.00 28.01 3 GLN H CA 1
ATOM 1441 C C . GLN C 2 3 ? 14.326 -7.679 47.563 1.00 25.54 3 GLN H C 1
ATOM 1442 O O . GLN C 2 3 ? 14.293 -8.372 48.524 1.00 24.33 3 GLN H O 1
ATOM 1448 N N . LEU C 2 4 ? 14.666 -8.097 46.357 1.00 20.12 4 LEU H N 1
ATOM 1449 C CA . LEU C 2 4 ? 15.171 -9.429 46.066 1.00 19.63 4 LEU H CA 1
ATOM 1450 C C . LEU C 2 4 ? 16.445 -9.197 45.255 1.00 22.89 4 LEU H C 1
ATOM 1451 O O . LEU C 2 4 ? 16.451 -8.374 44.398 1.00 19.06 4 LEU H O 1
ATOM 1456 N N . VAL C 2 5 ? 17.508 -9.922 45.569 1.00 19.46 5 VAL H N 1
ATOM 1457 C CA . VAL C 2 5 ? 18.813 -9.751 44.940 1.00 20.68 5 VAL H CA 1
ATOM 1458 C C . VAL C 2 5 ? 19.351 -11.127 44.569 1.00 21.58 5 VAL H C 1
ATOM 1459 O O . VAL C 2 5 ? 19.572 -11.966 45.452 1.00 21.13 5 VAL H O 1
ATOM 1463 N N . GLU C 2 6 ? 19.577 -11.347 43.275 1.00 18.56 6 GLU H N 1
ATOM 1464 C CA . GLU C 2 6 ? 20.151 -12.586 42.772 1.00 20.59 6 GLU H CA 1
ATOM 1465 C C . GLU C 2 6 ? 21.677 -12.506 42.746 1.00 19.28 6 GLU H C 1
ATOM 1466 O O . GLU C 2 6 ? 22.261 -11.427 42.609 1.00 21.09 6 GLU H O 1
ATOM 1472 N N . SER C 2 7 ? 22.316 -13.669 42.863 1.00 19.28 7 SER H N 1
ATOM 1473 C CA . SER C 2 7 ? 23.770 -13.759 42.891 1.00 18.90 7 SER H CA 1
ATOM 1474 C C . SER C 2 7 ? 24.191 -15.168 42.487 1.00 19.87 7 SER H C 1
ATOM 1475 O O . SER C 2 7 ? 23.431 -16.129 42.620 1.00 16.44 7 SER H O 1
ATOM 1478 N N . GLY C 2 8 ? 25.413 -15.277 41.989 1.00 24.66 8 GLY H N 1
ATOM 1479 C CA . GLY C 2 8 ? 25.933 -16.562 41.571 1.00 17.28 8 GLY H CA 1
ATOM 1480 C C . GLY C 2 8 ? 27.081 -16.410 40.603 1.00 18.31 8 GLY H C 1
ATOM 1481 O O . GLY C 2 8 ? 27.298 -15.354 40.007 1.00 18.65 8 GLY H O 1
ATOM 1482 N N . THR C 2 9 ? 27.842 -17.495 40.466 1.00 16.14 9 THR H N 1
ATOM 1483 C CA . THR C 2 9 ? 28.963 -17.536 39.530 1.00 18.30 9 THR H CA 1
ATOM 1484 C C . THR C 2 9 ? 28.443 -17.489 38.099 1.00 17.32 9 THR H C 1
ATOM 1485 O O . THR C 2 9 ? 27.573 -18.281 37.726 1.00 16.65 9 THR H O 1
ATOM 1489 N N . GLU C 2 10 ? 28.958 -16.557 37.290 1.00 16.57 10 GLU H N 1
ATOM 1490 C CA . GLU C 2 10 ? 28.380 -16.390 35.958 1.00 15.53 10 GLU H CA 1
ATOM 1491 C C . GLU C 2 10 ? 28.798 -17.504 35.002 1.00 19.64 10 GLU H C 1
ATOM 1492 O O . GLU C 2 10 ? 27.947 -18.157 34.390 1.00 15.89 10 GLU H O 1
ATOM 1498 N N . VAL C 2 11 ? 30.102 -17.711 34.829 1.00 11.45 11 VAL H N 1
ATOM 1499 C CA . VAL C 2 11 ? 30.602 -18.576 33.765 1.00 13.87 11 VAL H CA 1
ATOM 1500 C C . VAL C 2 11 ? 30.677 -20.007 34.280 1.00 15.26 11 VAL H C 1
ATOM 1501 O O . VAL C 2 11 ? 31.413 -20.303 35.231 1.00 11.70 11 VAL H O 1
ATOM 1505 N N . LYS C 2 12 ? 29.920 -20.893 33.644 1.00 12.84 12 LYS H N 1
ATOM 1506 C CA . LYS C 2 12 ? 29.842 -22.294 34.033 1.00 10.00 12 LYS H CA 1
ATOM 1507 C C . LYS C 2 12 ? 30.154 -23.173 32.830 1.00 16.50 12 LYS H C 1
ATOM 1508 O O . LYS C 2 12 ? 29.742 -22.870 31.705 1.00 13.16 12 LYS H O 1
ATOM 1514 N N . LYS C 2 13 ? 30.880 -24.265 33.076 1.00 11.91 13 LYS H N 1
ATOM 1515 C CA . LYS C 2 13 ? 31.188 -25.207 32.014 1.00 15.80 13 LYS H CA 1
ATOM 1516 C C . LYS C 2 13 ? 29.933 -25.979 31.621 1.00 14.40 13 LYS H C 1
ATOM 1517 O O . LYS C 2 13 ? 29.055 -26.214 32.456 1.00 10.62 13 LYS H O 1
ATOM 1523 N N . PRO C 2 14 ? 29.818 -26.371 30.352 1.00 15.18 14 PRO H N 1
ATOM 1524 C CA . PRO C 2 14 ? 28.744 -27.292 29.963 1.00 15.68 14 PRO H CA 1
ATOM 1525 C C . PRO C 2 14 ? 28.832 -28.589 30.756 1.00 13.05 14 PRO H C 1
ATOM 1526 O O . PRO C 2 14 ? 29.921 -29.106 31.016 1.00 15.54 14 PRO H O 1
ATOM 1530 N N . GLY C 2 15 ? 27.668 -29.113 31.146 1.00 15.03 15 GLY H N 1
ATOM 1531 C CA . GLY C 2 15 ? 27.612 -30.281 32.000 1.00 12.81 15 GLY H CA 1
ATOM 1532 C C . GLY C 2 15 ? 27.697 -29.991 33.485 1.00 15.80 15 GLY H C 1
ATOM 1533 O O . GLY C 2 15 ? 27.407 -30.885 34.290 1.00 19.98 15 GLY H O 1
ATOM 1534 N N . ALA C 2 16 ? 28.066 -28.772 33.877 1.00 12.86 16 ALA H N 1
ATOM 1535 C CA . ALA C 2 16 ? 28.193 -28.427 35.283 1.00 15.80 16 ALA H CA 1
ATOM 1536 C C . ALA C 2 16 ? 26.839 -28.021 35.864 1.00 16.54 16 ALA H C 1
ATOM 1537 O O . ALA C 2 16 ? 25.827 -27.937 35.164 1.00 15.59 16 ALA H O 1
ATOM 1539 N N . SER C 2 17 ? 26.825 -27.792 37.174 1.00 15.28 17 SER H N 1
ATOM 1540 C CA . SER C 2 17 ? 25.646 -27.308 37.874 1.00 20.10 17 SER H CA 1
ATOM 1541 C C . SER C 2 17 ? 25.920 -25.916 38.423 1.00 21.45 17 SER H C 1
ATOM 1542 O O . SER C 2 17 ? 27.004 -25.644 38.950 1.00 20.48 17 SER H O 1
ATOM 1545 N N . VAL C 2 18 ? 24.940 -25.033 38.291 1.00 17.07 18 VAL H N 1
ATOM 1546 C CA . VAL C 2 18 ? 25.040 -23.675 38.806 1.00 15.41 18 VAL H CA 1
ATOM 1547 C C . VAL C 2 18 ? 24.046 -23.510 39.948 1.00 22.13 18 VAL H C 1
ATOM 1548 O O . VAL C 2 18 ? 22.939 -24.064 39.911 1.00 19.35 18 VAL H O 1
ATOM 1552 N N . LYS C 2 19 ? 24.451 -22.766 40.974 1.00 14.41 19 LYS H N 1
ATOM 1553 C CA . LYS C 2 19 ? 23.581 -22.421 42.091 1.00 18.30 19 LYS H CA 1
ATOM 1554 C C . LYS C 2 19 ? 23.409 -20.909 42.121 1.00 18.98 19 LYS H C 1
ATOM 1555 O O . LYS C 2 19 ? 24.399 -20.170 42.160 1.00 17.00 19 LYS H O 1
ATOM 1561 N N . VAL C 2 20 ? 22.159 -20.451 42.079 1.00 14.16 20 VAL H N 1
ATOM 1562 C CA . VAL C 2 20 ? 21.830 -19.033 42.161 1.00 12.57 20 VAL H CA 1
ATOM 1563 C C . VAL C 2 20 ? 21.149 -18.785 43.499 1.00 14.04 20 VAL H C 1
ATOM 1564 O O . VAL C 2 20 ? 20.340 -19.601 43.956 1.00 16.64 20 VAL H O 1
ATOM 1568 N N . SER C 2 21 ? 21.493 -17.672 44.133 1.00 10.56 21 SER H N 1
ATOM 1569 C CA . SER C 2 21 ? 20.920 -17.275 45.412 1.00 15.50 21 SER H CA 1
ATOM 1570 C C . SER C 2 21 ? 20.011 -16.076 45.199 1.00 18.39 21 SER H C 1
ATOM 1571 O O . SER C 2 21 ? 20.313 -15.192 44.393 1.00 17.58 21 SER H O 1
ATOM 1574 N N . CYS C 2 22 ? 18.906 -16.044 45.930 1.00 16.95 22 CYS H N 1
ATOM 1575 C CA . CYS C 2 22 ? 17.964 -14.926 45.911 1.00 19.00 22 CYS H CA 1
ATOM 1576 C C . CYS C 2 22 ? 17.813 -14.439 47.345 1.00 20.10 22 CYS H C 1
ATOM 1577 O O . CYS C 2 22 ? 17.048 -15.022 48.118 1.00 15.95 22 CYS H O 1
ATOM 1580 N N . LYS C 2 23 ? 18.544 -13.393 47.702 1.00 20.58 23 LYS H N 1
ATOM 1581 C CA . LYS C 2 23 ? 18.479 -12.833 49.042 1.00 21.09 23 LYS H CA 1
ATOM 1582 C C . LYS C 2 23 ? 17.396 -11.763 49.062 1.00 22.18 23 LYS H C 1
ATOM 1583 O O . LYS C 2 23 ? 17.471 -10.785 48.308 1.00 18.73 23 LYS H O 1
ATOM 1589 N N . THR C 2 24 ? 16.378 -11.994 49.886 1.00 24.26 24 THR H N 1
ATOM 1590 C CA . THR C 2 24 ? 15.237 -11.105 50.043 1.00 22.61 24 THR H CA 1
ATOM 1591 C C . THR C 2 24 ? 15.250 -10.330 51.348 1.00 24.59 24 THR H C 1
ATOM 1592 O O . THR C 2 24 ? 15.771 -10.759 52.351 1.00 21.79 24 THR H O 1
ATOM 1596 N N . SER C 2 25 ? 14.653 -9.163 51.291 1.00 25.02 25 SER H N 1
ATOM 1597 C CA . SER C 2 25 ? 14.595 -8.273 52.425 1.00 27.05 25 SER H CA 1
ATOM 1598 C C . SER C 2 25 ? 13.397 -7.346 52.365 1.00 33.05 25 SER H C 1
ATOM 1599 O O . SER C 2 25 ? 12.844 -7.124 51.337 1.00 25.40 25 SER H O 1
ATOM 1602 N N . GLY C 2 26 ? 13.019 -6.820 53.519 1.00 35.54 26 GLY H N 1
ATOM 1603 C CA . GLY C 2 26 ? 11.909 -5.915 53.626 1.00 25.88 26 GLY H CA 1
ATOM 1604 C C . GLY C 2 26 ? 10.506 -6.458 53.673 1.00 26.70 26 GLY H C 1
ATOM 1605 O O . GLY C 2 26 ? 9.608 -5.680 53.549 1.00 28.55 26 GLY H O 1
ATOM 1606 N N . TYR C 2 27 ? 10.320 -7.761 53.823 1.00 24.68 27 TYR H N 1
ATOM 1607 C CA . TYR C 2 27 ? 9.000 -8.366 53.906 1.00 24.42 27 TYR H CA 1
ATOM 1608 C C . TYR C 2 27 ? 9.073 -9.710 54.610 1.00 26.09 27 TYR H C 1
ATOM 1609 O O . TYR C 2 27 ? 10.138 -10.233 54.792 1.00 29.88 27 TYR H O 1
ATOM 1618 N N . ILE C 2 28 ? 7.939 -10.266 55.013 1.00 29.45 28 ILE H N 1
ATOM 1619 C CA . ILE C 2 28 ? 7.915 -11.534 55.730 1.00 26.78 28 ILE H CA 1
ATOM 1620 C C . ILE C 2 28 ? 8.131 -12.667 54.759 1.00 29.59 28 ILE H C 1
ATOM 1621 O O . ILE C 2 28 ? 7.294 -12.935 53.959 1.00 27.99 28 ILE H O 1
ATOM 1626 N N . PHE C 2 29 ? 9.229 -13.390 54.931 1.00 28.24 29 PHE H N 1
ATOM 1627 C CA . PHE C 2 29 ? 9.685 -14.365 53.940 1.00 28.28 29 PHE H CA 1
ATOM 1628 C C . PHE C 2 29 ? 8.684 -15.498 53.749 1.00 29.17 29 PHE H C 1
ATOM 1629 O O . PHE C 2 29 ? 8.472 -15.966 52.623 1.00 25.57 29 PHE H O 1
ATOM 1637 N N . THR C 2 30 ? 8.073 -15.960 54.836 1.00 23.70 30 THR H N 1
ATOM 1638 C CA . THR C 2 30 ? 7.162 -17.097 54.800 1.00 22.84 30 THR H CA 1
ATOM 1639 C C . THR C 2 30 ? 5.776 -16.741 54.282 1.00 25.10 30 THR H C 1
ATOM 1640 O O . THR C 2 30 ? 4.925 -17.633 54.191 1.00 32.63 30 THR H O 1
ATOM 1644 N N . ASN C 2 31 ? 5.523 -15.473 53.956 1.00 26.63 31 ASN H N 1
ATOM 1645 C CA . ASN C 2 31 ? 4.230 -15.036 53.445 1.00 24.06 31 ASN H CA 1
ATOM 1646 C C . ASN C 2 31 ? 4.207 -14.918 51.925 1.00 25.20 31 ASN H C 1
ATOM 1647 O O . ASN C 2 31 ? 3.218 -14.432 51.368 1.00 27.13 31 ASN H O 1
ATOM 1652 N N . TYR C 2 32 ? 5.272 -15.338 51.244 1.00 24.77 32 TYR H N 1
ATOM 1653 C CA . TYR C 2 32 ? 5.356 -15.217 49.795 1.00 22.09 32 TYR H CA 1
ATOM 1654 C C . TYR C 2 32 ? 6.051 -16.434 49.207 1.00 23.46 32 TYR H C 1
ATOM 1655 O O . TYR C 2 32 ? 6.971 -16.989 49.811 1.00 23.87 32 TYR H O 1
ATOM 1664 N N . TYR C 2 33 ? 5.610 -16.836 48.020 1.00 19.64 33 TYR H N 1
ATOM 1665 C CA . TYR C 2 33 ? 6.346 -17.820 47.249 1.00 19.51 33 TYR H CA 1
ATOM 1666 C C . TYR C 2 33 ? 7.552 -17.157 46.597 1.00 15.11 33 TYR H C 1
ATOM 1667 O O . TYR C 2 33 ? 7.614 -15.933 46.449 1.00 17.45 33 TYR H O 1
ATOM 1676 N N . ILE C 2 34 ? 8.516 -17.979 46.202 1.00 13.93 34 ILE H N 1
ATOM 1677 C CA . ILE C 2 34 ? 9.620 -17.541 45.358 1.00 13.72 34 ILE H CA 1
ATOM 1678 C C . ILE C 2 34 ? 9.492 -18.237 44.010 1.00 14.18 34 ILE H C 1
ATOM 1679 O O . ILE C 2 34 ? 9.519 -19.473 43.932 1.00 15.41 34 ILE H O 1
ATOM 1684 N N . HIS C 2 35 ? 9.364 -17.450 42.955 1.00 11.56 35 HIS H N 1
ATOM 1685 C CA . HIS C 2 35 ? 9.372 -17.970 41.597 1.00 15.70 35 HIS H CA 1
ATOM 1686 C C . HIS C 2 35 ? 10.729 -17.719 40.965 1.00 14.76 35 HIS H C 1
ATOM 1687 O O . HIS C 2 35 ? 11.419 -16.753 41.300 1.00 15.76 35 HIS H O 1
ATOM 1694 N N . TRP C 2 36 ? 11.093 -18.585 40.028 1.00 12.67 36 TRP H N 1
ATOM 1695 C CA . TRP C 2 36 ? 12.302 -18.414 39.242 1.00 15.63 36 TRP H CA 1
ATOM 1696 C C . TRP C 2 36 ? 11.930 -18.316 37.774 1.00 13.98 36 TRP H C 1
ATOM 1697 O O . TRP C 2 36 ? 11.208 -19.168 37.248 1.00 14.55 36 TRP H O 1
ATOM 1708 N N . VAL C 2 37 ? 12.419 -17.263 37.130 1.00 17.52 37 VAL H N 1
ATOM 1709 C CA . VAL C 2 37 ? 12.114 -16.939 35.745 1.00 10.98 37 VAL H CA 1
ATOM 1710 C C . VAL C 2 37 ? 13.427 -16.565 35.069 1.00 10.33 37 VAL H C 1
ATOM 1711 O O . VAL C 2 37 ? 14.267 -15.885 35.665 1.00 13.19 37 VAL H O 1
ATOM 1715 N N . ARG C 2 38 ? 13.625 -17.025 33.836 1.00 12.04 38 ARG H N 1
ATOM 1716 C CA . ARG C 2 38 ? 14.868 -16.736 33.131 1.00 12.11 38 ARG H CA 1
ATOM 1717 C C . ARG C 2 38 ? 14.559 -16.150 31.761 1.00 13.00 38 ARG H C 1
ATOM 1718 O O . ARG C 2 38 ? 13.447 -16.268 31.244 1.00 14.59 38 ARG H O 1
ATOM 1726 N N . GLN C 2 39 ? 15.569 -15.508 31.181 1.00 9.49 39 GLN H N 1
ATOM 1727 C CA . GLN C 2 39 ? 15.399 -14.795 29.921 1.00 12.98 39 GLN H CA 1
ATOM 1728 C C . GLN C 2 39 ? 16.697 -14.948 29.139 1.00 15.55 39 GLN H C 1
ATOM 1729 O O . GLN C 2 39 ? 17.694 -14.295 29.459 1.00 14.44 39 GLN H O 1
ATOM 1735 N N . ALA C 2 40 ? 16.676 -15.814 28.127 1.00 19.80 40 ALA H N 1
ATOM 1736 C CA . ALA C 2 40 ? 17.810 -15.920 27.230 1.00 17.97 40 ALA H CA 1
ATOM 1737 C C . ALA C 2 40 ? 17.974 -14.602 26.479 1.00 24.27 40 ALA H C 1
ATOM 1738 O O . ALA C 2 40 ? 17.020 -13.827 26.362 1.00 21.16 40 ALA H O 1
ATOM 1740 N N . PRO C 2 41 ? 19.182 -14.308 25.992 1.00 24.87 41 PRO H N 1
ATOM 1741 C CA . PRO C 2 41 ? 19.391 -13.045 25.272 1.00 22.72 41 PRO H CA 1
ATOM 1742 C C . PRO C 2 41 ? 18.448 -12.925 24.084 1.00 24.23 41 PRO H C 1
ATOM 1743 O O . PRO C 2 41 ? 18.301 -13.853 23.284 1.00 21.79 41 PRO H O 1
ATOM 1747 N N . GLY C 2 42 ? 17.784 -11.774 23.995 1.00 25.89 42 GLY H N 1
ATOM 1748 C CA . GLY C 2 42 ? 16.861 -11.494 22.918 1.00 27.40 42 GLY H CA 1
ATOM 1749 C C . GLY C 2 42 ? 15.527 -12.207 22.987 1.00 32.43 42 GLY H C 1
ATOM 1750 O O . GLY C 2 42 ? 14.679 -11.968 22.120 1.00 29.81 42 GLY H O 1
ATOM 1751 N N . GLN C 2 43 ? 15.300 -13.062 23.983 1.00 25.63 43 GLN H N 1
ATOM 1752 C CA . GLN C 2 43 ? 14.083 -13.860 24.076 1.00 22.61 43 GLN H CA 1
ATOM 1753 C C . GLN C 2 43 ? 13.162 -13.314 25.168 1.00 19.94 43 GLN H C 1
ATOM 1754 O O . GLN C 2 43 ? 13.439 -12.292 25.801 1.00 22.81 43 GLN H O 1
ATOM 1760 N N . GLY C 2 44 ? 12.058 -14.027 25.395 1.00 18.48 44 GLY H N 1
ATOM 1761 C CA . GLY C 2 44 ? 11.067 -13.631 26.374 1.00 22.05 44 GLY H CA 1
ATOM 1762 C C . GLY C 2 44 ? 11.293 -14.290 27.720 1.00 18.18 44 GLY H C 1
ATOM 1763 O O . GLY C 2 44 ? 12.317 -14.927 27.974 1.00 19.28 44 GLY H O 1
ATOM 1764 N N . LEU C 2 45 ? 10.304 -14.129 28.599 1.00 19.45 45 LEU H N 1
ATOM 1765 C CA . LEU C 2 45 ? 10.383 -14.693 29.942 1.00 15.30 45 LEU H CA 1
ATOM 1766 C C . LEU C 2 45 ? 9.934 -16.149 29.932 1.00 14.40 45 LEU H C 1
ATOM 1767 O O . LEU C 2 45 ? 8.963 -16.507 29.263 1.00 14.34 45 LEU H O 1
ATOM 1772 N N . GLU C 2 46 ? 10.644 -16.990 30.685 1.00 14.53 46 GLU H N 1
ATOM 1773 C CA . GLU C 2 46 ? 10.329 -18.415 30.768 1.00 16.02 46 GLU H CA 1
ATOM 1774 C C . GLU C 2 46 ? 10.276 -18.834 32.233 1.00 15.79 46 GLU H C 1
ATOM 1775 O O . GLU C 2 46 ? 11.294 -18.811 32.930 1.00 10.94 46 GLU H O 1
ATOM 1781 N N . TRP C 2 47 ? 9.093 -19.227 32.697 1.00 13.24 47 TRP H N 1
ATOM 1782 C CA . TRP C 2 47 ? 8.941 -19.663 34.078 1.00 13.95 47 TRP H CA 1
ATOM 1783 C C . TRP C 2 47 ? 9.612 -21.018 34.288 1.00 14.07 47 TRP H C 1
ATOM 1784 O O . TRP C 2 47 ? 9.505 -21.920 33.451 1.00 16.20 47 TRP H O 1
ATOM 1795 N N . MET C 2 48 ? 10.304 -21.159 35.416 1.00 13.59 48 MET H N 1
ATOM 1796 C CA . MET C 2 48 ? 11.045 -22.374 35.733 1.00 13.11 48 MET H CA 1
ATOM 1797 C C . MET C 2 48 ? 10.473 -23.154 36.905 1.00 15.92 48 MET H C 1
ATOM 1798 O O . MET C 2 48 ? 10.481 -24.392 36.878 1.00 14.89 48 MET H O 1
ATOM 1803 N N . GLY C 2 49 ? 10.004 -22.480 37.947 1.00 13.79 49 GLY H N 1
ATOM 1804 C CA . GLY C 2 49 ? 9.463 -23.204 39.080 1.00 14.55 49 GLY H CA 1
ATOM 1805 C C . GLY C 2 49 ? 9.109 -22.274 40.216 1.00 16.84 49 GLY H C 1
ATOM 1806 O O . GLY C 2 49 ? 9.452 -21.088 40.224 1.00 15.00 49 GLY H O 1
ATOM 1807 N N . ILE C 2 50 ? 8.413 -22.847 41.193 1.00 17.02 50 ILE H N 1
ATOM 1808 C CA . ILE C 2 50 ? 7.957 -22.127 42.373 1.00 16.91 50 ILE H CA 1
ATOM 1809 C C . ILE C 2 50 ? 8.468 -22.846 43.615 1.00 14.23 50 ILE H C 1
ATOM 1810 O O . ILE C 2 50 ? 8.496 -24.081 43.665 1.00 13.07 50 ILE H O 1
ATOM 1815 N N . PHE C 2 51 ? 8.887 -22.070 44.610 1.00 15.40 51 PHE H N 1
ATOM 1816 C CA . PHE C 2 51 ? 9.343 -22.595 45.889 1.00 17.30 51 PHE H CA 1
ATOM 1817 C C . PHE C 2 51 ? 8.469 -22.035 46.999 1.00 16.78 51 PHE H C 1
ATOM 1818 O O . PHE C 2 51 ? 8.157 -20.841 47.008 1.00 17.70 51 PHE H O 1
ATOM 1826 N N . ASN C 2 52 ? 8.086 -22.896 47.942 1.00 19.36 52 ASN H N 1
ATOM 1827 C CA . ASN C 2 52 ? 7.248 -22.487 49.065 1.00 18.34 52 ASN H CA 1
ATOM 1828 C C . ASN C 2 52 ? 8.066 -22.538 50.348 1.00 18.73 52 ASN H C 1
ATOM 1829 O O . ASN C 2 52 ? 8.338 -23.633 50.866 1.00 19.50 52 ASN H O 1
ATOM 1834 N N . PRO C 2 53 A 8.472 -21.396 50.905 1.00 24.31 52 PRO H N 1
ATOM 1835 C CA . PRO C 2 53 A 9.228 -21.425 52.170 1.00 24.93 52 PRO H CA 1
ATOM 1836 C C . PRO C 2 53 A 8.483 -22.088 53.320 1.00 24.77 52 PRO H C 1
ATOM 1837 O O . PRO C 2 53 A 9.141 -22.590 54.239 1.00 25.79 52 PRO H O 1
ATOM 1841 N N . ASN C 2 54 ? 7.145 -22.127 53.296 1.00 21.59 53 ASN H N 1
ATOM 1842 C CA . ASN C 2 54 ? 6.371 -22.809 54.344 1.00 26.16 53 ASN H CA 1
ATOM 1843 C C . ASN C 2 54 ? 6.220 -24.270 53.938 1.00 26.50 53 ASN H C 1
ATOM 1844 O O . ASN C 2 54 ? 5.275 -24.650 53.243 1.00 20.54 53 ASN H O 1
ATOM 1849 N N . GLY C 2 55 ? 7.149 -25.104 54.413 1.00 21.30 54 GLY H N 1
ATOM 1850 C CA . GLY C 2 55 ? 7.135 -26.523 54.135 1.00 23.24 54 GLY H CA 1
ATOM 1851 C C . GLY C 2 55 ? 8.110 -26.971 53.067 1.00 23.20 54 GLY H C 1
ATOM 1852 O O . GLY C 2 55 ? 8.348 -28.178 52.939 1.00 24.22 54 GLY H O 1
ATOM 1853 N N . GLY C 2 56 ? 8.677 -26.040 52.299 1.00 20.47 55 GLY H N 1
ATOM 1854 C CA . GLY C 2 56 ? 9.684 -26.377 51.312 1.00 19.04 55 GLY H CA 1
ATOM 1855 C C . GLY C 2 56 ? 9.167 -27.015 50.043 1.00 16.58 55 GLY H C 1
ATOM 1856 O O . GLY C 2 56 ? 9.977 -27.518 49.255 1.00 21.63 55 GLY H O 1
ATOM 1857 N N . GLY C 2 57 ? 7.849 -27.012 49.816 1.00 18.70 56 GLY H N 1
ATOM 1858 C CA . GLY C 2 57 ? 7.299 -27.607 48.613 1.00 16.36 56 GLY H CA 1
ATOM 1859 C C . GLY C 2 57 ? 7.689 -26.854 47.354 1.00 16.97 56 GLY H C 1
ATOM 1860 O O . GLY C 2 57 ? 8.037 -25.673 47.381 1.00 15.96 56 GLY H O 1
ATOM 1861 N N . THR C 2 58 ? 7.623 -27.562 46.222 1.00 15.66 57 THR H N 1
ATOM 1862 C CA . THR C 2 58 ? 8.048 -27.024 44.937 1.00 18.48 57 THR H CA 1
ATOM 1863 C C . THR C 2 58 ? 7.135 -27.522 43.821 1.00 18.30 57 THR H C 1
ATOM 1864 O O . THR C 2 58 ? 6.453 -28.541 43.950 1.00 21.53 57 THR H O 1
ATOM 1868 N N . SER C 2 59 ? 7.144 -26.783 42.711 1.00 18.48 58 SER H N 1
ATOM 1869 C CA . SER C 2 59 ? 6.566 -27.242 41.454 1.00 21.31 58 SER H CA 1
ATOM 1870 C C . SER C 2 59 ? 7.406 -26.673 40.321 1.00 17.14 58 SER H C 1
ATOM 1871 O O . SER C 2 59 ? 7.577 -25.455 40.231 1.00 16.28 58 SER H O 1
ATOM 1874 N N . TYR C 2 60 ? 7.916 -27.541 39.458 1.00 18.53 59 TYR H N 1
ATOM 1875 C CA . TYR C 2 60 ? 8.796 -27.138 38.372 1.00 21.29 59 TYR H CA 1
ATOM 1876 C C . TYR C 2 60 ? 8.085 -27.248 37.027 1.00 21.34 59 TYR H C 1
ATOM 1877 O O . TYR C 2 60 ? 7.249 -28.130 36.818 1.00 18.32 59 TYR H O 1
ATOM 1886 N N . ALA C 2 61 ? 8.433 -26.346 36.110 1.00 21.44 60 ALA H N 1
ATOM 1887 C CA . ALA C 2 61 ? 7.982 -26.483 34.730 1.00 17.14 60 ALA H CA 1
ATOM 1888 C C . ALA C 2 61 ? 8.491 -27.793 34.139 1.00 22.71 60 ALA H C 1
ATOM 1889 O O . ALA C 2 61 ? 9.587 -28.260 34.466 1.00 20.94 60 ALA H O 1
ATOM 1891 N N . GLN C 2 62 ? 7.684 -28.388 33.252 1.00 21.88 61 GLN H N 1
ATOM 1892 C CA . GLN C 2 62 ? 8.028 -29.696 32.686 1.00 28.50 61 GLN H CA 1
ATOM 1893 C C . GLN C 2 62 ? 9.415 -29.711 32.055 1.00 24.56 61 GLN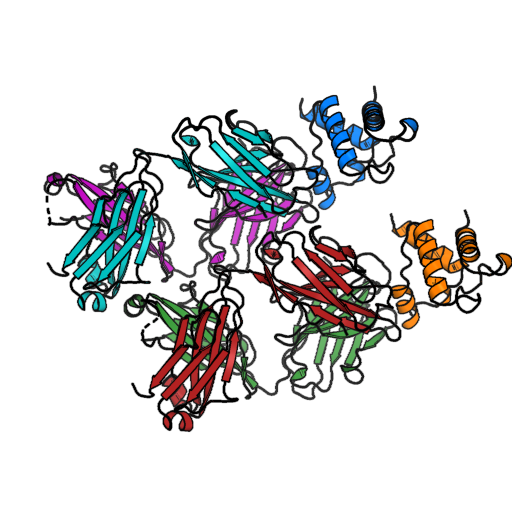 H C 1
ATOM 1894 O O . GLN C 2 62 ? 10.101 -30.738 32.094 1.00 25.03 61 GLN H O 1
ATOM 1900 N N . LYS C 2 63 ? 9.839 -28.592 31.464 1.00 23.76 62 LYS H N 1
ATOM 1901 C CA . LYS C 2 63 ? 11.104 -28.567 30.737 1.00 23.35 62 LYS H CA 1
ATOM 1902 C C . LYS C 2 63 ? 12.293 -28.824 31.647 1.00 27.25 62 LYS H C 1
ATOM 1903 O O . LYS C 2 63 ? 13.343 -29.277 31.177 1.00 26.72 62 LYS H O 1
ATOM 1909 N N . PHE C 2 64 ? 12.165 -28.517 32.938 1.00 18.78 63 PHE H N 1
ATOM 1910 C CA . PHE C 2 64 ? 13.290 -28.581 33.852 1.00 21.63 63 PHE H CA 1
ATOM 1911 C C . PHE C 2 64 ? 13.181 -29.696 34.876 1.00 23.37 63 PHE H C 1
ATOM 1912 O O . PHE C 2 64 ? 14.140 -29.915 35.621 1.00 23.57 63 PHE H O 1
ATOM 1920 N N . GLN C 2 65 ? 12.055 -30.410 34.919 1.00 25.20 64 GLN H N 1
ATOM 1921 C CA . GLN C 2 65 ? 11.898 -31.527 35.843 1.00 25.24 64 GLN H CA 1
ATOM 1922 C C . GLN C 2 65 ? 13.028 -32.533 35.666 1.00 20.12 64 GLN H C 1
ATOM 1923 O O . GLN C 2 65 ? 13.295 -32.995 34.553 1.00 23.23 64 GLN H O 1
ATOM 1929 N N . GLY C 2 66 ? 13.688 -32.872 36.775 1.00 23.50 65 GLY H N 1
ATOM 1930 C CA . GLY C 2 66 ? 14.845 -33.741 36.766 1.00 21.96 65 GLY H CA 1
ATOM 1931 C C . GLY C 2 66 ? 16.178 -33.018 36.764 1.00 24.35 65 GLY H C 1
ATOM 1932 O O . GLY C 2 66 ? 17.190 -33.618 37.143 1.00 25.29 65 GLY H O 1
ATOM 1933 N N . ARG C 2 67 ? 16.202 -31.745 36.356 1.00 21.34 66 ARG H N 1
ATOM 1934 C CA . ARG C 2 67 ? 17.430 -30.963 36.242 1.00 20.27 66 ARG H CA 1
ATOM 1935 C C . ARG C 2 67 ? 17.530 -29.829 37.251 1.00 17.35 66 ARG H C 1
ATOM 1936 O O . ARG C 2 67 ? 18.598 -29.212 37.352 1.00 19.03 66 ARG H O 1
ATOM 1944 N N . ILE C 2 68 ? 16.456 -29.531 37.986 1.00 18.82 67 ILE H N 1
ATOM 1945 C CA . ILE C 2 68 ? 16.354 -28.322 38.792 1.00 19.17 67 ILE H CA 1
ATOM 1946 C C . ILE C 2 68 ? 15.963 -28.693 40.219 1.00 17.05 67 ILE H C 1
ATOM 1947 O O . ILE C 2 68 ? 15.198 -29.638 40.444 1.00 21.46 67 ILE H O 1
ATOM 1952 N N . THR C 2 69 ? 16.506 -27.957 41.185 1.00 16.74 68 THR H N 1
ATOM 1953 C CA . THR C 2 69 ? 16.153 -28.114 42.593 1.00 20.24 68 THR H CA 1
ATOM 1954 C C . THR C 2 69 ? 16.019 -26.727 43.200 1.00 17.58 68 THR H C 1
ATOM 1955 O O . THR C 2 69 ? 16.948 -25.919 43.107 1.00 17.41 68 THR H O 1
ATOM 1959 N N . LEU C 2 70 ? 14.870 -26.446 43.805 1.00 15.90 69 LEU H N 1
ATOM 1960 C CA . LEU C 2 70 ? 14.631 -25.180 44.484 1.00 16.47 69 LEU H CA 1
ATOM 1961 C C . LEU C 2 70 ? 14.580 -25.434 45.979 1.00 13.52 69 LEU H C 1
ATOM 1962 O O . LEU C 2 70 ? 13.881 -26.346 46.433 1.00 16.72 69 LEU H O 1
ATOM 1967 N N . THR C 2 71 ? 15.326 -24.632 46.736 1.00 13.35 70 THR H N 1
ATOM 1968 C CA . THR C 2 71 ? 15.406 -24.760 48.182 1.00 17.58 70 THR H CA 1
ATOM 1969 C C . THR C 2 71 ? 15.327 -23.368 48.794 1.00 18.53 70 THR H C 1
ATOM 1970 O O . THR C 2 71 ? 15.270 -22.357 48.089 1.00 18.34 70 THR H O 1
ATOM 1974 N N . GLY C 2 72 ? 15.356 -23.316 50.118 1.00 19.58 71 GLY H N 1
ATOM 1975 C CA . GLY C 2 72 ? 15.335 -22.041 50.803 1.00 19.10 71 GLY H CA 1
ATOM 1976 C C . GLY C 2 72 ? 15.874 -22.179 52.205 1.00 23.80 71 GLY H C 1
ATOM 1977 O O . GLY C 2 72 ? 16.004 -23.284 52.741 1.00 24.90 71 GLY H O 1
ATOM 1978 N N . ASN C 2 73 ? 16.209 -21.032 52.787 1.00 21.01 72 ASN H N 1
ATOM 1979 C CA . ASN C 2 73 ? 16.647 -20.935 54.178 1.00 26.21 72 ASN H CA 1
ATOM 1980 C C . ASN C 2 73 ? 15.908 -19.732 54.750 1.00 19.67 72 ASN H C 1
ATOM 1981 O O . ASN C 2 73 ? 16.312 -18.589 54.526 1.00 20.92 72 ASN H O 1
ATOM 1986 N N . THR C 2 74 ? 14.821 -19.990 55.478 1.00 22.42 73 THR H N 1
ATOM 1987 C CA . THR C 2 74 ? 13.983 -18.888 55.942 1.00 22.73 73 THR H CA 1
ATOM 1988 C C . THR C 2 74 ? 14.692 -18.034 56.987 1.00 19.66 73 THR H C 1
ATOM 1989 O O . THR C 2 74 ? 14.477 -16.818 57.042 1.00 20.00 73 THR H O 1
ATOM 1993 N N . SER C 2 75 ? 15.541 -18.642 57.816 1.00 27.24 74 SER H N 1
ATOM 1994 C CA . SER C 2 75 ? 16.321 -17.851 58.759 1.00 25.48 74 SER H CA 1
ATOM 1995 C C . SER C 2 75 ? 17.242 -16.871 58.036 1.00 26.19 74 SER H C 1
ATOM 1996 O O . SER C 2 75 ? 17.564 -15.808 58.578 1.00 28.97 74 SER H O 1
ATOM 1999 N N . ALA C 2 76 ? 17.660 -17.194 56.813 1.00 24.55 75 ALA H N 1
ATOM 2000 C CA . ALA C 2 76 ? 18.470 -16.292 56.008 1.00 22.79 75 ALA H CA 1
ATOM 2001 C C . ALA C 2 76 ? 17.658 -15.501 54.986 1.00 22.43 75 ALA H C 1
ATOM 2002 O O . ALA C 2 76 ? 18.248 -14.726 54.225 1.00 21.71 75 ALA H O 1
ATOM 2004 N N . ASN C 2 77 ? 16.330 -15.676 54.949 1.00 22.53 76 ASN H N 1
ATOM 2005 C CA . ASN C 2 77 ? 15.448 -14.985 53.995 1.00 19.96 76 ASN H CA 1
ATOM 2006 C C . ASN C 2 77 ? 15.937 -15.145 52.555 1.00 19.01 76 ASN H C 1
ATOM 2007 O O . ASN C 2 77 ? 15.925 -14.198 51.767 1.00 18.68 76 ASN H O 1
ATOM 2012 N N . THR C 2 78 ? 16.381 -16.350 52.207 1.00 17.34 77 THR H N 1
ATOM 2013 C CA . THR C 2 78 ? 17.081 -16.582 50.949 1.00 20.47 77 THR H CA 1
ATOM 2014 C C . THR C 2 78 ? 16.536 -17.825 50.269 1.00 17.43 77 THR H C 1
ATOM 2015 O O . THR C 2 78 ? 16.438 -18.885 50.896 1.00 20.95 77 THR H O 1
ATOM 2019 N N . GLY C 2 79 ? 16.200 -17.698 48.985 1.00 18.22 78 GLY H N 1
ATOM 2020 C CA . GLY C 2 79 ? 15.885 -18.839 48.148 1.00 15.67 78 GLY H CA 1
ATOM 2021 C C . GLY C 2 79 ? 17.053 -19.205 47.249 1.00 16.71 78 GLY H C 1
ATOM 2022 O O . GLY C 2 79 ? 17.886 -18.363 46.912 1.00 17.14 78 GLY H O 1
ATOM 2023 N N . TYR C 2 80 ? 17.112 -20.478 46.868 1.00 13.21 79 TYR H N 1
ATOM 2024 C CA . TYR C 2 80 ? 18.189 -20.993 46.032 1.00 18.01 79 TYR H CA 1
ATOM 2025 C C . TYR C 2 80 ? 17.610 -21.774 44.862 1.00 16.73 79 TYR H C 1
ATOM 2026 O O . TYR C 2 80 ? 16.541 -22.378 44.972 1.00 16.78 79 TYR H O 1
ATOM 2035 N N . MET C 2 81 ? 18.343 -21.772 43.749 1.00 14.16 80 MET H N 1
ATOM 2036 C CA . MET C 2 81 ? 18.031 -22.588 42.583 1.00 16.81 80 MET H CA 1
ATOM 2037 C C . MET C 2 81 ? 19.293 -23.305 42.118 1.00 18.07 80 MET H C 1
ATOM 2038 O O . MET C 2 81 ? 20.344 -22.677 41.960 1.00 18.06 80 MET H O 1
ATOM 2043 N N . VAL C 2 82 ? 19.191 -24.613 41.898 1.00 19.12 81 VAL H N 1
ATOM 2044 C CA . VAL C 2 82 ? 20.259 -25.393 41.282 1.00 17.93 81 VAL H CA 1
ATOM 2045 C C . VAL C 2 82 ? 19.744 -25.926 39.951 1.00 17.12 81 VAL H C 1
ATOM 2046 O O . VAL C 2 82 ? 18.735 -26.644 39.915 1.00 14.72 81 VAL H O 1
ATOM 2050 N N . LEU C 2 83 ? 20.438 -25.582 38.866 1.00 15.02 82 LEU H N 1
ATOM 2051 C CA . LEU C 2 83 ? 20.172 -26.118 37.533 1.00 13.37 82 LEU H CA 1
ATOM 2052 C C . LEU C 2 83 ? 21.360 -26.980 37.119 1.00 17.76 82 LEU H C 1
ATOM 2053 O O . LEU C 2 83 ? 22.496 -26.501 37.095 1.00 16.65 82 LEU H O 1
ATOM 2058 N N . ARG C 2 84 A 21.100 -28.243 36.805 1.00 17.01 82 ARG H N 1
ATOM 2059 C CA . ARG C 2 84 A 22.151 -29.199 36.499 1.00 17.81 82 ARG H CA 1
ATOM 2060 C C . ARG C 2 84 A 22.245 -29.452 35.000 1.00 19.52 82 ARG H C 1
ATOM 2061 O O . ARG C 2 84 A 21.381 -29.047 34.213 1.00 17.94 82 ARG H O 1
ATOM 2069 N N . SER C 2 85 B 23.337 -30.113 34.613 1.00 17.31 82 SER H N 1
ATOM 2070 C CA . SER C 2 85 B 23.603 -30.510 33.231 1.00 17.33 82 SER H CA 1
ATOM 2071 C C . SER C 2 85 B 23.424 -29.328 32.275 1.00 16.20 82 SER H C 1
ATOM 2072 O O . SER C 2 85 B 22.646 -29.369 31.320 1.00 19.59 82 SER H O 1
ATOM 2075 N N . LEU C 2 86 C 24.164 -28.262 32.555 1.00 15.96 82 LEU H N 1
ATOM 2076 C CA . LEU C 2 86 C 24.023 -27.030 31.790 1.00 15.02 82 LEU H CA 1
ATOM 2077 C C . LEU C 2 86 C 24.460 -27.231 30.341 1.00 16.32 82 LEU H C 1
ATOM 2078 O O . LEU C 2 86 C 25.381 -28.001 30.055 1.00 16.57 82 LEU H O 1
ATOM 2083 N N . THR C 2 87 ? 23.776 -26.535 29.421 1.00 15.86 83 THR H N 1
ATOM 2084 C CA . THR C 2 87 ? 24.193 -26.425 28.021 1.00 17.95 83 THR H CA 1
ATOM 2085 C C . THR C 2 87 ? 24.127 -24.964 27.592 1.00 14.62 83 THR H C 1
ATOM 2086 O O . THR C 2 87 ? 23.668 -24.097 28.339 1.00 12.67 83 THR H O 1
ATOM 2090 N N . SER C 2 88 ? 24.566 -24.709 26.353 1.00 13.77 84 SER H N 1
ATOM 2091 C CA . SER C 2 88 ? 24.455 -23.378 25.761 1.00 17.29 84 SER H CA 1
ATOM 2092 C C . SER C 2 88 ? 23.048 -22.811 25.886 1.00 16.76 84 SER H C 1
ATOM 2093 O O . SER C 2 88 ? 22.874 -21.590 25.954 1.00 17.50 84 SER H O 1
ATOM 2096 N N . GLU C 2 89 ? 22.029 -23.669 25.880 1.00 13.75 85 GLU H N 1
ATOM 2097 C CA . GLU C 2 89 ? 20.668 -23.150 25.897 1.00 19.33 85 GLU H CA 1
ATOM 2098 C C . GLU C 2 89 ? 20.270 -22.597 27.258 1.00 17.47 85 GLU H C 1
ATOM 2099 O O . GLU C 2 89 ? 19.239 -21.928 27.355 1.00 18.21 85 GLU H O 1
ATOM 2105 N N . ASP C 2 90 ? 21.074 -22.829 28.295 1.00 13.72 86 ASP H N 1
ATOM 2106 C CA . ASP C 2 90 ? 20.806 -22.310 29.631 1.00 11.44 86 ASP H CA 1
ATOM 2107 C C . ASP C 2 90 ? 21.441 -20.951 29.877 1.00 11.62 86 ASP H C 1
ATOM 2108 O O . ASP C 2 90 ? 21.225 -20.363 30.944 1.00 11.01 86 ASP H O 1
ATOM 2113 N N . THR C 2 91 ? 22.228 -20.452 28.931 1.00 13.24 87 THR H N 1
ATOM 2114 C CA . THR C 2 91 ? 22.753 -19.099 29.031 1.00 15.08 87 THR H CA 1
ATOM 2115 C C . THR C 2 91 ? 21.601 -18.107 29.025 1.00 13.33 87 THR H C 1
ATOM 2116 O O . THR C 2 91 ? 20.849 -18.027 28.048 1.00 15.77 87 THR H O 1
ATOM 2120 N N . ALA C 2 92 ? 21.455 -17.361 30.117 1.00 14.78 88 ALA H N 1
ATOM 2121 C CA . ALA C 2 92 ? 20.300 -16.488 30.291 1.00 13.22 88 ALA H CA 1
ATOM 2122 C C . ALA C 2 92 ? 20.542 -15.567 31.478 1.00 19.10 88 ALA H C 1
ATOM 2123 O O . ALA C 2 92 ? 21.492 -15.743 32.248 1.00 14.86 88 ALA H O 1
ATOM 2125 N N . VAL C 2 93 ? 19.664 -14.573 31.607 1.00 15.21 89 VAL H N 1
ATOM 2126 C CA . VAL C 2 93 ? 19.491 -13.834 32.851 1.00 13.89 89 VAL H CA 1
ATOM 2127 C C . VAL C 2 93 ? 18.480 -14.582 33.704 1.00 14.71 89 VAL H C 1
ATOM 2128 O O . VAL C 2 93 ? 17.403 -14.943 33.220 1.00 14.61 89 VAL H O 1
ATOM 2132 N N . TYR C 2 94 ? 18.818 -14.806 34.972 1.00 12.27 90 TYR H N 1
ATOM 2133 C CA . TYR C 2 94 ? 17.983 -15.570 35.891 1.00 11.89 90 TYR H CA 1
ATOM 2134 C C . TYR C 2 94 ? 17.414 -14.625 36.941 1.00 15.89 90 TYR H C 1
ATOM 2135 O O . TYR C 2 94 ? 18.165 -13.881 37.580 1.00 14.13 90 TYR H O 1
ATOM 2144 N N . TYR C 2 95 ? 16.094 -14.639 37.091 1.00 11.19 91 TYR H N 1
ATOM 2145 C CA . TYR C 2 95 ? 15.378 -13.772 38.017 1.00 14.18 91 TYR H CA 1
ATOM 2146 C C . TYR C 2 95 ? 14.724 -14.584 39.131 1.00 13.87 91 TYR H C 1
ATOM 2147 O O . TYR C 2 95 ? 14.200 -15.669 38.885 1.00 12.20 91 TYR H O 1
ATOM 2156 N N . CYS C 2 96 ? 14.657 -14.018 40.327 1.00 15.06 92 CYS H N 1
ATOM 2157 C CA . CYS C 2 96 ? 13.675 -14.470 41.292 1.00 17.15 92 CYS H CA 1
ATOM 2158 C C . CYS C 2 96 ? 12.641 -13.365 41.516 1.00 17.02 92 CYS H C 1
ATOM 2159 O O . CYS C 2 96 ? 12.929 -12.173 41.366 1.00 14.14 92 CYS H O 1
ATOM 2162 N N . ALA C 2 97 ? 11.415 -13.780 41.800 1.00 15.51 93 ALA H N 1
ATOM 2163 C CA . ALA C 2 97 ? 10.296 -12.890 42.025 1.00 16.25 93 ALA H CA 1
ATOM 2164 C C . ALA C 2 97 ? 9.388 -13.425 43.122 1.00 15.47 93 ALA H C 1
ATOM 2165 O O . ALA C 2 97 ? 9.337 -14.597 43.313 1.00 14.74 93 ALA H O 1
ATOM 2167 N N . ARG C 2 98 ? 8.718 -12.545 43.852 1.00 14.58 94 ARG H N 1
ATOM 2168 C CA . ARG C 2 98 ? 7.830 -12.963 44.920 1.00 11.47 94 ARG H CA 1
ATOM 2169 C C . ARG C 2 98 ? 6.351 -12.983 44.479 1.00 15.68 94 ARG H C 1
ATOM 2170 O O . ARG C 2 98 ? 5.978 -12.315 43.564 1.00 14.37 94 ARG H O 1
ATOM 2178 N N . ASP C 2 99 ? 5.545 -13.773 45.169 1.00 13.17 95 ASP H N 1
ATOM 2179 C CA . ASP C 2 99 ? 4.131 -13.961 44.852 1.00 21.14 95 ASP H CA 1
ATOM 2180 C C . ASP C 2 99 ? 3.464 -14.262 46.203 1.00 19.51 95 ASP H C 1
ATOM 2181 O O . ASP C 2 99 ? 3.863 -15.185 46.855 1.00 17.48 95 ASP H O 1
ATOM 2186 N N . PRO C 2 100 ? 2.449 -13.481 46.573 1.00 18.35 96 PRO H N 1
ATOM 2187 C CA . PRO C 2 100 ? 1.874 -13.634 47.919 1.00 22.25 96 PRO H CA 1
ATOM 2188 C C . PRO C 2 100 ? 1.255 -15.008 48.120 1.00 19.05 96 PRO H C 1
ATOM 2189 O O . PRO C 2 100 ? 0.569 -15.537 47.246 1.00 18.02 96 PRO H O 1
ATOM 2193 N N . ARG C 2 101 ? 1.518 -15.594 49.288 1.00 23.93 97 ARG H N 1
ATOM 2194 C CA . ARG C 2 101 ? 0.879 -16.858 49.619 1.00 24.23 97 ARG H CA 1
ATOM 2195 C C . ARG C 2 101 ? -0.511 -16.670 50.213 1.00 29.28 97 ARG H C 1
ATOM 2196 O O . ARG C 2 101 ? -1.383 -17.519 49.992 1.00 27.82 97 ARG H O 1
ATOM 2204 N N . THR C 2 102 ? -0.750 -15.570 50.931 1.00 34.76 98 THR H N 1
ATOM 2205 C CA . THR C 2 102 ? -1.968 -15.401 51.725 1.00 41.55 98 THR H CA 1
ATOM 2206 C C . THR C 2 102 ? -2.556 -14.002 51.557 1.00 40.65 98 THR H C 1
ATOM 2207 O O . THR C 2 102 ? -2.914 -13.340 52.531 1.00 52.61 98 THR H O 1
ATOM 2211 N N . SER C 2 103 ? -2.687 -13.535 50.317 1.00 42.54 99 SER H N 1
ATOM 2212 C CA . SER C 2 103 ? -3.309 -12.232 50.108 1.00 37.82 99 SER H CA 1
ATOM 2213 C C . SER C 2 103 ? -3.795 -12.108 48.674 1.00 43.37 99 SER H C 1
ATOM 2214 O O . SER C 2 103 ? -3.224 -12.700 47.754 1.00 44.02 99 SER H O 1
ATOM 2217 N N . GLY C 2 104 ? -4.849 -11.313 48.502 1.00 36.92 100 GLY H N 1
ATOM 2218 C CA . GLY C 2 104 ? -5.402 -10.991 47.207 1.00 36.93 100 GLY H CA 1
ATOM 2219 C C . GLY C 2 104 ? -4.962 -9.666 46.632 1.00 35.25 100 GLY H C 1
ATOM 2220 O O . GLY C 2 104 ? -5.301 -9.363 45.484 1.00 32.63 100 GLY H O 1
ATOM 2221 N N . ASP C 2 105 A -4.222 -8.861 47.391 1.00 37.55 100 ASP H N 1
ATOM 2222 C CA . ASP C 2 105 A -3.689 -7.599 46.896 1.00 38.25 100 ASP H CA 1
ATOM 2223 C C . ASP C 2 105 A -2.371 -7.845 46.173 1.00 28.39 100 ASP H C 1
ATOM 2224 O O . ASP C 2 105 A -1.515 -8.590 46.659 1.00 24.50 100 ASP H O 1
ATOM 2229 N N . ASN C 2 106 B -2.216 -7.210 45.009 1.00 24.03 100 ASN H N 1
ATOM 2230 C CA . ASN C 2 106 B -1.063 -7.435 44.139 1.00 26.31 100 ASN H CA 1
ATOM 2231 C C . ASN C 2 106 B -0.817 -8.933 43.969 1.00 20.76 100 ASN H C 1
ATOM 2232 O O . ASN C 2 106 B 0.284 -9.442 44.192 1.00 20.15 100 ASN H O 1
ATOM 2237 N N . ASP C 2 107 C -1.886 -9.646 43.611 1.00 19.71 100 ASP H N 1
ATOM 2238 C CA . ASP C 2 107 C -1.838 -11.087 43.396 1.00 19.63 100 ASP H CA 1
ATOM 2239 C C . ASP C 2 107 C -1.119 -11.424 42.093 1.00 17.85 100 ASP H C 1
ATOM 2240 O O . ASP C 2 107 C -1.749 -11.820 41.106 1.00 14.20 100 ASP H O 1
ATOM 2245 N N . GLY C 2 108 D 0.200 -11.280 42.097 1.00 16.70 100 GLY H N 1
ATOM 2246 C CA . GLY C 2 108 D 1.015 -11.564 40.933 1.00 13.89 100 GLY H CA 1
ATOM 2247 C C . GLY C 2 108 D 2.474 -11.495 41.336 1.00 18.42 100 GLY H C 1
ATOM 2248 O O . GLY C 2 108 D 2.796 -11.331 42.514 1.00 16.88 100 GLY H O 1
ATOM 2249 N N . PHE C 2 109 E 3.363 -11.621 40.349 1.00 13.58 100 PHE H N 1
ATOM 2250 C CA . PHE C 2 109 E 4.805 -11.498 40.610 1.00 13.47 100 PHE H CA 1
ATOM 2251 C C . PHE C 2 109 E 5.096 -10.012 40.798 1.00 12.30 100 PHE H C 1
ATOM 2252 O O . PHE C 2 109 E 5.503 -9.305 39.875 1.00 15.07 100 PHE H O 1
ATOM 2260 N N . ASP C 2 110 ? 4.832 -9.515 42.010 1.00 15.04 101 ASP H N 1
ATOM 2261 C CA . ASP C 2 110 ? 4.859 -8.089 42.301 1.00 17.85 101 ASP H CA 1
ATOM 2262 C C . ASP C 2 110 ? 6.194 -7.421 42.489 1.00 17.58 101 ASP H C 1
ATOM 2263 O O . ASP C 2 110 ? 6.275 -6.253 42.374 1.00 19.02 101 ASP H O 1
ATOM 2268 N N . MET C 2 111 ? 7.192 -8.190 42.865 1.00 15.68 102 MET H N 1
ATOM 2269 C CA . MET C 2 111 ? 8.535 -7.698 42.992 1.00 17.81 102 MET H CA 1
ATOM 2270 C C . MET C 2 111 ? 9.511 -8.732 42.497 1.00 16.62 102 MET H C 1
ATOM 2271 O O . MET C 2 111 ? 9.389 -9.865 42.754 1.00 15.88 102 MET H O 1
ATOM 2276 N N . TRP C 2 112 ? 10.482 -8.272 41.736 1.00 18.02 103 TRP H N 1
ATOM 2277 C CA . TRP C 2 112 ? 11.468 -9.111 41.144 1.00 17.70 103 TRP H CA 1
ATOM 2278 C C . TRP C 2 112 ? 12.829 -8.630 41.510 1.00 18.61 103 TRP H C 1
ATOM 2279 O O . TRP C 2 112 ? 13.011 -7.490 41.720 1.00 20.49 103 TRP H O 1
ATOM 2290 N N . GLY C 2 113 ? 13.818 -9.498 41.377 1.00 17.77 104 GLY H N 1
ATOM 2291 C CA . GLY C 2 113 ? 15.204 -9.123 41.519 1.00 19.50 104 GLY H CA 1
ATOM 2292 C C . GLY C 2 113 ? 15.703 -8.428 40.268 1.00 17.95 104 GLY H C 1
ATOM 2293 O O . GLY C 2 113 ? 15.005 -8.306 39.261 1.00 15.66 104 GLY H O 1
ATOM 2294 N N . GLN C 2 114 ? 16.943 -7.949 40.345 1.00 17.54 105 GLN H N 1
ATOM 2295 C CA . GLN C 2 114 ? 17.568 -7.330 39.185 1.00 21.89 105 GLN H CA 1
ATOM 2296 C C . GLN C 2 114 ? 18.016 -8.349 38.145 1.00 18.60 105 GLN H C 1
ATOM 2297 O O . GLN C 2 114 ? 18.288 -7.965 37.003 1.00 16.64 105 GLN H O 1
ATOM 2303 N N . GLY C 2 115 ? 18.090 -9.629 38.507 1.00 17.40 106 GLY H N 1
ATOM 2304 C CA . GLY C 2 115 ? 18.566 -10.658 37.601 1.00 16.87 106 GLY H CA 1
ATOM 2305 C C . GLY C 2 115 ? 20.072 -10.824 37.663 1.00 17.13 106 GLY H C 1
ATOM 2306 O O . GLY C 2 115 ? 20.799 -9.849 37.868 1.00 22.46 106 GLY H O 1
ATOM 2307 N N . THR C 2 116 ? 20.553 -12.057 37.511 1.00 20.07 107 THR H N 1
ATOM 2308 C CA . THR C 2 116 ? 21.982 -12.331 37.466 1.00 17.10 107 THR H CA 1
ATOM 2309 C C . THR C 2 116 ? 22.266 -13.281 36.309 1.00 16.92 107 THR H C 1
ATOM 2310 O O . THR C 2 116 ? 21.456 -14.163 35.998 1.00 17.99 107 THR H O 1
ATOM 2314 N N . LYS C 2 117 ? 23.402 -13.064 35.648 1.00 19.98 108 LYS H N 1
ATOM 2315 C CA . LYS C 2 117 ? 23.745 -13.794 34.434 1.00 18.39 108 LYS H CA 1
ATOM 2316 C C . LYS C 2 117 ? 24.331 -15.163 34.751 1.00 16.79 108 LYS H C 1
ATOM 2317 O O . LYS C 2 117 ? 25.102 -15.324 35.702 1.00 14.39 108 LYS H O 1
ATOM 2323 N N . VAL C 2 118 ? 23.955 -16.145 33.937 1.00 13.67 109 VAL H N 1
ATOM 2324 C CA . VAL C 2 118 ? 24.620 -17.441 33.859 1.00 15.52 109 VAL H CA 1
ATOM 2325 C C . VAL C 2 118 ? 25.006 -17.631 32.404 1.00 11.59 109 VAL H C 1
ATOM 2326 O O . VAL C 2 118 ? 24.144 -17.574 31.514 1.00 11.98 109 VAL H O 1
ATOM 2330 N N . THR C 2 119 ? 26.294 -17.806 32.152 1.00 10.51 110 THR H N 1
ATOM 2331 C CA . THR C 2 119 ? 26.802 -17.987 30.795 1.00 9.02 110 THR H CA 1
ATOM 2332 C C . THR C 2 119 ? 27.460 -19.360 30.718 1.00 13.05 110 THR H C 1
ATOM 2333 O O . THR C 2 119 ? 28.493 -19.591 31.355 1.00 13.59 110 THR H O 1
ATOM 2337 N N . VAL C 2 120 ? 26.867 -20.269 29.949 1.00 13.19 111 VAL H N 1
ATOM 2338 C CA . VAL C 2 120 ? 27.361 -21.639 29.861 1.00 13.02 111 VAL H CA 1
ATOM 2339 C C . VAL C 2 120 ? 28.327 -21.730 28.686 1.00 11.81 111 VAL H C 1
ATOM 2340 O O . VAL C 2 120 ? 27.916 -21.717 27.522 1.00 15.78 111 VAL H O 1
ATOM 2344 N N . SER C 2 121 ? 29.620 -21.849 28.994 1.00 13.94 112 SER H N 1
ATOM 2345 C CA . SER C 2 121 ? 30.672 -21.665 28.007 1.00 15.85 112 SER H CA 1
ATOM 2346 C C . SER C 2 121 ? 31.907 -22.461 28.406 1.00 16.83 112 SER H C 1
ATOM 2347 O O . SER C 2 121 ? 32.250 -22.548 29.584 1.00 16.90 112 SER H O 1
ATOM 2350 N N . SER C 2 122 ? 32.564 -23.041 27.409 1.00 16.91 113 SER H N 1
ATOM 2351 C CA . SER C 2 122 ? 33.884 -23.603 27.611 1.00 17.52 113 SER H CA 1
ATOM 2352 C C . SER C 2 122 ? 34.990 -22.570 27.440 1.00 24.27 113 SER H C 1
ATOM 2353 O O . SER C 2 122 ? 36.149 -22.871 27.744 1.00 18.41 113 SER H O 1
ATOM 2356 N N . ALA C 2 123 ? 34.667 -21.365 26.972 1.00 17.40 114 ALA H N 1
ATOM 2357 C CA . ALA C 2 123 ? 35.689 -20.367 26.684 1.00 17.34 114 ALA H CA 1
ATOM 2358 C C . ALA C 2 123 ? 36.387 -19.884 27.954 1.00 21.78 114 ALA H C 1
ATOM 2359 O O . ALA C 2 123 ? 35.815 -19.873 29.049 1.00 18.34 114 ALA H O 1
ATOM 2361 N N . SER C 2 124 ? 37.640 -19.473 27.794 1.00 20.41 115 SER H N 1
ATOM 2362 C CA . SER C 2 124 ? 38.378 -18.777 28.836 1.00 24.54 115 SER H CA 1
ATOM 2363 C C . SER C 2 124 ? 38.328 -17.273 28.589 1.00 21.45 115 SER H C 1
ATOM 2364 O O . SER C 2 124 ? 38.016 -16.813 27.487 1.00 20.00 115 SER H O 1
ATOM 2367 N N . THR C 2 125 ? 38.631 -16.508 29.637 1.00 19.32 116 THR H N 1
ATOM 2368 C CA . THR C 2 125 ? 38.700 -15.058 29.497 1.00 20.88 116 THR H CA 1
ATOM 2369 C C . THR C 2 125 ? 39.684 -14.691 28.395 1.00 20.44 116 THR H C 1
ATOM 2370 O O . THR C 2 125 ? 40.792 -15.233 28.331 1.00 16.73 116 THR H O 1
ATOM 2374 N N . LYS C 2 126 ? 39.262 -13.801 27.498 1.00 16.30 117 LYS H N 1
ATOM 2375 C CA . LYS C 2 126 ? 40.089 -13.417 26.361 1.00 17.21 117 LYS H CA 1
ATOM 2376 C C . LYS C 2 126 ? 39.789 -11.976 25.984 1.00 16.21 117 LYS H C 1
ATOM 2377 O O . LYS C 2 126 ? 38.626 -11.616 25.791 1.00 13.83 117 LYS H O 1
ATOM 2383 N N . GLY C 2 127 ? 40.835 -11.164 25.865 1.00 14.08 118 GLY H N 1
ATOM 2384 C CA . GLY C 2 127 ? 40.682 -9.786 25.467 1.00 14.06 118 GLY H CA 1
ATOM 2385 C C . GLY C 2 127 ? 40.432 -9.672 23.974 1.00 16.30 118 GLY H C 1
ATOM 2386 O O . GLY C 2 127 ? 40.874 -10.508 23.182 1.00 16.43 118 GLY H O 1
ATOM 2387 N N . PRO C 2 128 ? 39.739 -8.621 23.559 1.00 16.09 119 PRO H N 1
ATOM 2388 C CA . PRO C 2 128 ? 39.368 -8.491 22.150 1.00 17.88 119 PRO H CA 1
ATOM 2389 C C . PRO C 2 128 ? 40.532 -8.038 21.284 1.00 19.59 119 PRO H C 1
ATOM 2390 O O . PRO C 2 128 ? 41.516 -7.469 21.755 1.00 17.55 119 PRO H O 1
ATOM 2394 N N . SER C 2 129 ? 40.392 -8.303 19.990 1.00 19.71 120 SER H N 1
ATOM 2395 C CA . SER C 2 129 ? 41.166 -7.621 18.965 1.00 21.82 120 SER H CA 1
ATOM 2396 C C . SER C 2 129 ? 40.317 -6.478 18.425 1.00 21.57 120 SER H C 1
ATOM 2397 O O . SER C 2 129 ? 39.095 -6.607 18.314 1.00 21.82 120 SER H O 1
ATOM 2400 N N . VAL C 2 130 ? 40.953 -5.347 18.129 1.00 18.18 121 VAL H N 1
ATOM 2401 C CA . VAL C 2 130 ? 40.243 -4.147 17.688 1.00 18.65 121 VAL H CA 1
ATOM 2402 C C . VAL C 2 130 ? 40.718 -3.782 16.288 1.00 21.82 121 VAL H C 1
ATOM 2403 O O . VAL C 2 130 ? 41.885 -3.420 16.098 1.00 23.38 121 VAL H O 1
ATOM 2407 N N . PHE C 2 131 ? 39.810 -3.846 15.316 1.00 18.75 122 PHE H N 1
ATOM 2408 C CA . PHE C 2 131 ? 40.198 -3.524 13.953 1.00 21.29 122 PHE H CA 1
ATOM 2409 C C . PHE C 2 131 ? 39.462 -2.289 13.442 1.00 19.59 122 PHE H C 1
ATOM 2410 O O . PHE C 2 131 ? 38.289 -2.083 13.775 1.00 20.66 122 PHE H O 1
ATOM 2418 N N . PRO C 2 132 ? 40.116 -1.452 12.639 1.00 17.82 123 PRO H N 1
ATOM 2419 C CA . PRO C 2 132 ? 39.438 -0.267 12.107 1.00 20.50 123 PRO H CA 1
ATOM 2420 C C . PRO C 2 132 ? 38.474 -0.641 10.999 1.00 18.79 123 PRO H C 1
ATOM 2421 O O . PRO C 2 132 ? 38.686 -1.595 10.249 1.00 17.73 123 PRO H O 1
ATOM 2425 N N . LEU C 2 133 ? 37.388 0.116 10.931 1.00 18.97 124 LEU H N 1
ATOM 2426 C CA . LEU C 2 133 ? 36.452 0.092 9.816 1.00 20.30 124 LEU H CA 1
ATOM 2427 C C . LEU C 2 133 ? 36.671 1.420 9.101 1.00 25.32 124 LEU H C 1
ATOM 2428 O O . LEU C 2 133 ? 36.026 2.424 9.413 1.00 19.25 124 LEU H O 1
ATOM 2433 N N . ALA C 2 134 ? 37.611 1.425 8.161 1.00 23.24 125 ALA H N 1
ATOM 2434 C CA . ALA C 2 134 ? 38.098 2.681 7.613 1.00 25.87 125 ALA H CA 1
ATOM 2435 C C . ALA C 2 134 ? 37.030 3.334 6.743 1.00 29.71 125 ALA H C 1
ATOM 2436 O O . ALA C 2 134 ? 36.322 2.644 6.003 1.00 28.80 125 ALA H O 1
ATOM 2438 N N . PRO C 2 135 ? 36.890 4.659 6.802 1.00 28.36 126 PRO H N 1
ATOM 2439 C CA . PRO C 2 135 ? 35.949 5.341 5.904 1.00 27.86 126 PRO H CA 1
ATOM 2440 C C . PRO C 2 135 ? 36.468 5.279 4.475 1.00 37.05 126 PRO H C 1
ATOM 2441 O O . PRO C 2 135 ? 37.563 5.761 4.179 1.00 37.07 126 PRO H O 1
ATOM 2445 N N . SER C 2 136 ? 35.700 4.640 3.600 1.00 39.07 127 SER H N 1
ATOM 2446 C CA . SER C 2 136 ? 36.060 4.577 2.183 1.00 49.44 127 SER H CA 1
ATOM 2447 C C . SER C 2 136 ? 35.430 5.739 1.427 1.00 51.24 127 SER H C 1
ATOM 2448 O O . SER C 2 136 ? 34.796 5.581 0.386 1.00 57.02 127 SER H O 1
ATOM 2451 N N . SER C 2 137 ? 35.623 6.929 1.983 1.00 52.85 128 SER H N 1
ATOM 2452 C CA . SER C 2 137 ? 34.967 8.140 1.519 1.00 54.58 128 SER H CA 1
ATOM 2453 C C . SER C 2 137 ? 35.914 9.327 1.658 1.00 56.32 128 SER H C 1
ATOM 2454 O O . SER C 2 137 ? 36.897 9.265 2.403 1.00 58.90 128 SER H O 1
ATOM 2457 N N . SER C 2 141 ? 27.640 9.392 1.759 1.00 51.21 132 SER H N 1
ATOM 2458 C CA . SER C 2 141 ? 26.230 9.736 1.918 1.00 56.15 132 SER H CA 1
ATOM 2459 C C . SER C 2 141 ? 26.043 11.244 1.945 1.00 53.91 132 SER H C 1
ATOM 2460 O O . SER C 2 141 ? 25.745 11.820 2.992 1.00 56.90 132 SER H O 1
ATOM 2463 N N . GLY C 2 142 ? 26.216 11.872 0.783 1.00 53.64 133 GLY H N 1
ATOM 2464 C CA . GLY C 2 142 ? 26.061 13.307 0.652 1.00 52.32 133 GLY H CA 1
ATOM 2465 C C . GLY C 2 142 ? 26.890 14.094 1.646 1.00 45.65 133 GLY H C 1
ATOM 2466 O O . GLY C 2 142 ? 26.342 14.751 2.537 1.00 50.71 133 GLY H O 1
ATOM 2467 N N . GLY C 2 143 ? 28.211 14.038 1.508 1.00 35.74 134 GLY H N 1
ATOM 2468 C CA . GLY C 2 143 ? 29.066 14.728 2.447 1.00 37.14 134 GLY H CA 1
ATOM 2469 C C . GLY C 2 143 ? 29.110 14.126 3.830 1.00 32.14 134 GLY H C 1
ATOM 2470 O O . GLY C 2 143 ? 29.604 14.774 4.756 1.00 37.86 134 GLY H O 1
ATOM 2471 N N . THR C 2 144 ? 28.602 12.909 4.004 1.00 36.04 135 THR H N 1
ATOM 2472 C CA . THR C 2 144 ? 28.669 12.202 5.276 1.00 34.56 135 THR H CA 1
ATOM 2473 C C . THR C 2 144 ? 29.425 10.901 5.067 1.00 30.87 135 THR H C 1
ATOM 2474 O O . THR C 2 144 ? 29.103 10.128 4.158 1.00 31.47 135 THR H O 1
ATOM 2478 N N . ALA C 2 145 ? 30.430 10.667 5.899 1.00 30.05 136 ALA H N 1
ATOM 2479 C CA . ALA C 2 145 ? 31.201 9.438 5.862 1.00 29.61 136 ALA H CA 1
ATOM 2480 C C . ALA C 2 145 ? 30.862 8.590 7.079 1.00 29.41 136 ALA H C 1
ATOM 2481 O O . ALA C 2 145 ? 30.444 9.106 8.120 1.00 28.24 136 ALA H O 1
ATOM 2483 N N . ALA C 2 146 ? 31.026 7.283 6.928 1.00 25.25 137 ALA H N 1
ATOM 2484 C CA . ALA C 2 146 ? 30.853 6.330 8.012 1.00 24.58 137 ALA H CA 1
ATOM 2485 C C . ALA C 2 146 ? 32.195 5.689 8.319 1.00 25.35 137 ALA H C 1
ATOM 2486 O O . ALA C 2 146 ? 32.944 5.334 7.405 1.00 22.00 137 ALA H O 1
ATOM 2488 N N . LEU C 2 147 ? 32.502 5.557 9.608 1.00 23.70 138 LEU H N 1
ATOM 2489 C CA . LEU C 2 147 ? 33.693 4.852 10.064 1.00 26.48 138 LEU H CA 1
ATOM 2490 C C . LEU C 2 147 ? 33.329 4.052 11.307 1.00 26.32 138 LEU H C 1
ATOM 2491 O O . LEU C 2 147 ? 32.231 4.191 11.852 1.00 23.89 138 LEU H O 1
ATOM 2496 N N . GLY C 2 148 ? 34.248 3.206 11.760 1.00 22.46 139 GLY H N 1
ATOM 2497 C CA . GLY C 2 148 ? 33.922 2.373 12.901 1.00 19.70 139 GLY H CA 1
ATOM 2498 C C . GLY C 2 148 ? 35.096 1.568 13.412 1.00 19.19 139 GLY H C 1
ATOM 2499 O O . GLY C 2 148 ? 36.240 1.745 12.989 1.00 22.24 139 GLY H O 1
ATOM 2500 N N . CYS C 2 149 ? 34.779 0.668 14.340 1.00 17.13 140 CYS H N 1
ATOM 2501 C CA . CYS C 2 149 ? 35.739 -0.245 14.946 1.00 21.27 140 CYS H CA 1
ATOM 2502 C C . CYS C 2 149 ? 35.081 -1.593 15.176 1.00 21.57 140 CYS H C 1
ATOM 2503 O O . CYS C 2 149 ? 33.983 -1.659 15.737 1.00 16.22 140 CYS H O 1
ATOM 2506 N N . LEU C 2 150 ? 35.761 -2.659 14.771 1.00 16.62 141 LEU H N 1
ATOM 2507 C CA . LEU C 2 150 ? 35.277 -4.017 14.977 1.00 15.60 141 LEU H CA 1
ATOM 2508 C C . LEU C 2 150 ? 36.022 -4.614 16.164 1.00 18.40 141 LEU H C 1
ATOM 2509 O O . LEU C 2 150 ? 37.253 -4.726 16.141 1.00 15.41 141 LEU H O 1
ATOM 2514 N N . VAL C 2 151 ? 35.279 -4.965 17.203 1.00 15.56 142 VAL H N 1
ATOM 2515 C CA . VAL C 2 151 ? 35.836 -5.459 18.451 1.00 14.27 142 VAL H CA 1
ATOM 2516 C C . VAL C 2 151 ? 35.582 -6.960 18.464 1.00 15.78 142 VAL H C 1
ATOM 2517 O O . VAL C 2 151 ? 34.494 -7.414 18.834 1.00 18.46 142 VAL H O 1
ATOM 2521 N N . LYS C 2 152 ? 36.575 -7.736 18.040 1.00 15.50 143 LYS H N 1
ATOM 2522 C CA . LYS C 2 152 ? 36.379 -9.142 17.711 1.00 15.96 143 LYS H CA 1
ATOM 2523 C C . LYS C 2 152 ? 37.008 -10.067 18.748 1.00 18.03 143 LYS H C 1
ATOM 2524 O O . LYS C 2 152 ? 38.096 -9.794 19.265 1.00 17.10 143 LYS H O 1
ATOM 2530 N N . ASP C 2 153 ? 36.297 -11.159 19.048 1.00 14.35 144 ASP H N 1
ATOM 2531 C CA . ASP C 2 153 ? 36.843 -12.339 19.715 1.00 15.36 144 ASP H CA 1
ATOM 2532 C C . ASP C 2 153 ? 37.217 -12.102 21.172 1.00 13.70 144 ASP H C 1
ATOM 2533 O O . ASP C 2 153 ? 38.391 -12.218 21.535 1.00 16.08 144 ASP H O 1
ATOM 2538 N N . TYR C 2 154 ? 36.235 -11.800 22.019 1.00 14.17 145 TYR H N 1
ATOM 2539 C CA . TYR C 2 154 ? 36.493 -11.601 23.438 1.00 14.56 145 TYR H CA 1
ATOM 2540 C C . TYR C 2 154 ? 35.558 -12.466 24.272 1.00 14.88 145 TYR H C 1
ATOM 2541 O O . TYR C 2 154 ? 34.517 -12.934 23.804 1.00 13.71 145 TYR H O 1
ATOM 2550 N N . PHE C 2 155 ? 35.950 -12.667 25.533 1.00 14.37 146 PHE H N 1
ATOM 2551 C CA . PHE C 2 155 ? 35.153 -13.425 26.482 1.00 12.87 146 PHE H CA 1
ATOM 2552 C C . PHE C 2 155 ? 35.618 -13.082 27.885 1.00 12.78 146 PHE H C 1
ATOM 2553 O O . PHE C 2 155 ? 36.829 -12.925 28.098 1.00 13.52 146 PHE H O 1
ATOM 2561 N N . PRO C 2 156 ? 34.704 -12.927 28.854 1.00 15.52 147 PRO H N 1
ATOM 2562 C CA . PRO C 2 156 ? 33.256 -12.919 28.640 1.00 11.83 147 PRO H CA 1
ATOM 2563 C C . PRO C 2 156 ? 32.791 -11.520 28.246 1.00 14.97 147 PRO H C 1
ATOM 2564 O O . PRO C 2 156 ? 33.647 -10.672 27.972 1.00 13.57 147 PRO H O 1
ATOM 2568 N N . GLU C 2 157 ? 31.479 -11.285 28.210 1.00 13.28 148 GLU H N 1
ATOM 2569 C CA . GLU C 2 157 ? 30.963 -9.928 28.081 1.00 14.91 148 GLU H CA 1
ATOM 2570 C C . GLU C 2 157 ? 31.215 -9.160 29.378 1.00 20.14 148 GLU H C 1
ATOM 2571 O O . GLU C 2 157 ? 31.412 -9.764 30.436 1.00 21.87 148 GLU H O 1
ATOM 2577 N N . PRO C 2 158 ? 31.202 -7.818 29.333 1.00 17.74 149 PRO H N 1
ATOM 2578 C CA . PRO C 2 158 ? 30.974 -6.913 28.206 1.00 15.70 149 PRO H CA 1
ATOM 2579 C C . PRO C 2 158 ? 32.233 -6.227 27.703 1.00 19.42 149 PRO H C 1
ATOM 2580 O O . PRO C 2 158 ? 33.273 -6.295 28.353 1.00 16.07 149 PRO H O 1
ATOM 2584 N N . VAL C 2 159 ? 32.132 -5.563 26.557 1.00 14.65 150 VAL H N 1
ATOM 2585 C CA . VAL C 2 159 ? 33.085 -4.526 26.193 1.00 16.47 150 VAL H CA 1
ATOM 2586 C C . VAL C 2 159 ? 32.314 -3.218 26.128 1.00 20.35 150 VAL H C 1
ATOM 2587 O O . VAL C 2 159 ? 31.097 -3.212 25.925 1.00 19.78 150 VAL H O 1
ATOM 2591 N N . THR C 2 160 ? 33.019 -2.111 26.341 1.00 19.27 151 THR H N 1
ATOM 2592 C CA . THR C 2 160 ? 32.462 -0.783 26.136 1.00 21.69 151 THR H CA 1
ATOM 2593 C C . THR C 2 160 ? 33.320 -0.041 25.126 1.00 19.89 151 THR H C 1
ATOM 2594 O O . THR C 2 160 ? 34.519 -0.313 24.989 1.00 20.29 151 THR H O 1
ATOM 2598 N N . VAL C 2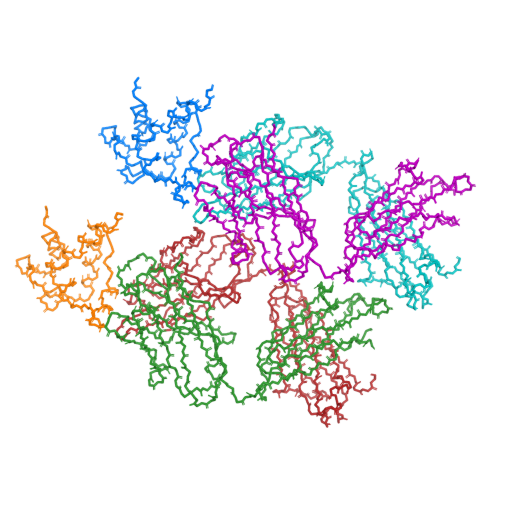 161 ? 32.691 0.885 24.402 1.00 22.62 152 VAL H N 1
ATOM 2599 C CA . VAL C 2 161 ? 33.354 1.664 23.360 1.00 18.16 152 VAL H CA 1
ATOM 2600 C C . VAL C 2 161 ? 32.931 3.115 23.507 1.00 17.65 152 VAL H C 1
ATOM 2601 O O . VAL C 2 161 ? 31.737 3.412 23.610 1.00 18.38 152 VAL H O 1
ATOM 2605 N N . SER C 2 162 ? 33.903 4.013 23.520 1.00 23.51 153 SER H N 1
ATOM 2606 C CA . SER C 2 162 ? 33.663 5.434 23.343 1.00 26.56 153 SER H CA 1
ATOM 2607 C C . SER C 2 162 ? 34.485 5.911 22.154 1.00 25.22 153 SER H C 1
ATOM 2608 O O . SER C 2 162 ? 35.355 5.196 21.644 1.00 26.61 153 SER H O 1
ATOM 2611 N N . TRP C 2 163 ? 34.192 7.125 21.692 1.00 29.01 154 TRP H N 1
ATOM 2612 C CA . TRP C 2 163 ? 34.896 7.716 20.563 1.00 27.29 154 TRP H CA 1
ATOM 2613 C C . TRP C 2 163 ? 35.547 9.017 21.010 1.00 28.85 154 TRP H C 1
ATOM 2614 O O . TRP C 2 163 ? 34.902 9.845 21.663 1.00 27.17 154 TRP H O 1
ATOM 2625 N N . ASN C 2 164 ? 36.834 9.168 20.685 1.00 24.79 155 ASN H N 1
ATOM 2626 C CA . ASN C 2 164 ? 37.640 10.321 21.083 1.00 32.60 155 ASN H CA 1
ATOM 2627 C C . ASN C 2 164 ? 37.535 10.573 22.589 1.00 39.84 155 ASN H C 1
ATOM 2628 O O . ASN C 2 164 ? 37.304 11.694 23.048 1.00 33.38 155 ASN H O 1
ATOM 2633 N N . SER C 2 165 ? 37.713 9.498 23.358 1.00 34.94 156 SER H N 1
ATOM 2634 C CA . SER C 2 165 ? 37.599 9.518 24.817 1.00 29.83 156 SER H CA 1
ATOM 2635 C C . SER C 2 165 ? 36.260 10.089 25.285 1.00 30.35 156 SER H C 1
ATOM 2636 O O . SER C 2 165 ? 36.166 10.662 26.369 1.00 38.66 156 SER H O 1
ATOM 2639 N N . GLY C 2 166 ? 35.210 9.900 24.485 1.00 27.27 157 GLY H N 1
ATOM 2640 C CA . GLY C 2 166 ? 33.880 10.342 24.847 1.00 29.17 157 GLY H CA 1
ATOM 2641 C C . GLY C 2 166 ? 33.450 11.658 24.234 1.00 32.03 157 GLY H C 1
ATOM 2642 O O . GLY C 2 166 ? 32.258 11.985 24.292 1.00 28.76 157 GLY H O 1
ATOM 2643 N N . ALA C 2 167 ? 34.380 12.419 23.650 1.00 32.50 158 ALA H N 1
ATOM 2644 C CA . ALA C 2 167 ? 34.019 13.712 23.073 1.00 33.34 158 ALA H CA 1
ATOM 2645 C C . ALA C 2 167 ? 33.071 13.556 21.893 1.00 30.24 158 ALA H C 1
ATOM 2646 O O . ALA C 2 167 ? 32.278 14.460 21.610 1.00 30.62 158 ALA H O 1
ATOM 2648 N N . LEU C 2 168 ? 33.129 12.416 21.205 1.00 30.40 159 LEU H N 1
ATOM 2649 C CA . LEU C 2 168 ? 32.295 12.148 20.040 1.00 29.09 159 LEU H CA 1
ATOM 2650 C C . LEU C 2 168 ? 31.067 11.358 20.485 1.00 31.33 159 LEU H C 1
ATOM 2651 O O . LEU C 2 168 ? 31.172 10.174 20.821 1.00 26.86 159 LEU H O 1
ATOM 2656 N N . THR C 2 169 ? 29.900 11.994 20.436 1.00 26.51 160 THR H N 1
ATOM 2657 C CA . THR C 2 169 ? 28.640 11.398 20.866 1.00 31.71 160 THR H CA 1
ATOM 2658 C C . THR C 2 169 ? 27.616 11.269 19.746 1.00 32.58 160 THR H C 1
ATOM 2659 O O . THR C 2 169 ? 26.986 10.213 19.619 1.00 29.75 160 THR H O 1
ATOM 2663 N N . SER C 2 170 ? 27.417 12.320 18.945 1.00 31.50 161 SER H N 1
ATOM 2664 C CA . SER C 2 170 ? 26.391 12.304 17.909 1.00 31.23 161 SER H CA 1
ATOM 2665 C C . SER C 2 170 ? 26.730 11.308 16.802 1.00 30.30 161 SER H C 1
ATOM 2666 O O . SER C 2 170 ? 27.883 11.189 16.372 1.00 31.57 161 SER H O 1
ATOM 2669 N N . GLY C 2 171 ? 25.708 10.594 16.332 1.00 26.82 162 GLY H N 1
ATOM 2670 C CA . GLY C 2 171 ? 25.870 9.670 15.228 1.00 29.69 162 GLY H CA 1
ATOM 2671 C C . GLY C 2 171 ? 26.556 8.363 15.564 1.00 27.83 162 GLY H C 1
ATOM 2672 O O . GLY C 2 171 ? 26.841 7.579 14.650 1.00 30.80 162 GLY H O 1
ATOM 2673 N N . VAL C 2 172 ? 26.845 8.108 16.838 1.00 24.49 163 VAL H N 1
ATOM 2674 C CA . VAL C 2 172 ? 27.464 6.851 17.248 1.00 23.15 163 VAL H CA 1
ATOM 2675 C C . VAL C 2 172 ? 26.390 5.778 17.351 1.00 24.49 163 VAL H C 1
ATOM 2676 O O . VAL C 2 172 ? 25.320 6.003 17.926 1.00 23.08 163 VAL H O 1
ATOM 2680 N N . HIS C 2 173 ? 26.675 4.602 16.798 1.00 27.67 164 HIS H N 1
ATOM 2681 C CA . HIS C 2 173 ? 25.843 3.419 16.989 1.00 24.13 164 HIS H CA 1
ATOM 2682 C C . HIS C 2 173 ? 26.747 2.272 17.423 1.00 26.14 164 HIS H C 1
ATOM 2683 O O . HIS C 2 173 ? 27.576 1.803 16.637 1.00 24.80 164 HIS H O 1
ATOM 2690 N N . THR C 2 174 ? 26.595 1.817 18.664 1.00 21.53 165 THR H N 1
ATOM 2691 C CA . THR C 2 174 ? 27.346 0.668 19.170 1.00 23.10 165 THR H CA 1
ATOM 2692 C C . THR C 2 174 ? 26.395 -0.519 19.256 1.00 24.43 165 THR H C 1
ATOM 2693 O O . THR C 2 174 ? 25.475 -0.528 20.083 1.00 25.05 165 THR H O 1
ATOM 2697 N N . PHE C 2 175 ? 26.611 -1.511 18.385 1.00 20.40 166 PHE H N 1
ATOM 2698 C CA . PHE C 2 175 ? 25.654 -2.590 18.219 1.00 14.99 166 PHE H CA 1
ATOM 2699 C C . PHE C 2 175 ? 25.777 -3.608 19.346 1.00 18.59 166 PHE H C 1
ATOM 2700 O O . PHE C 2 175 ? 26.830 -3.723 19.983 1.00 17.26 166 PHE H O 1
ATOM 2708 N N . PRO C 2 176 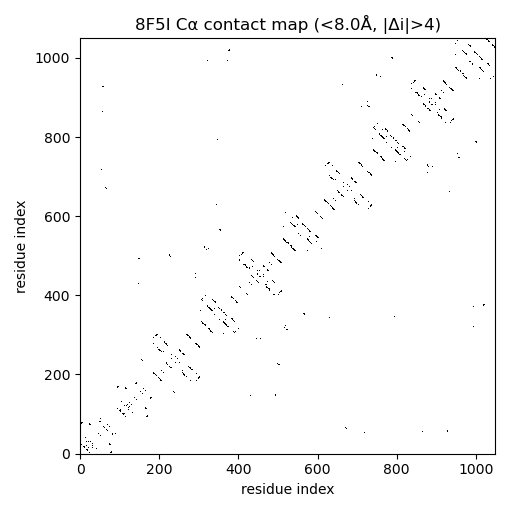? 24.694 -4.325 19.636 1.00 21.89 167 PRO H N 1
ATOM 2709 C CA . PRO C 2 176 ? 24.778 -5.433 20.593 1.00 22.60 167 PRO H CA 1
ATOM 2710 C C . PRO C 2 176 ? 25.804 -6.459 20.145 1.00 18.32 167 PRO H C 1
ATOM 2711 O O . PRO C 2 176 ? 25.964 -6.726 18.954 1.00 19.44 167 PRO H O 1
ATOM 2715 N N . ALA C 2 177 ? 26.482 -7.055 21.119 1.00 16.26 168 ALA H N 1
ATOM 2716 C CA . ALA C 2 177 ? 27.421 -8.127 20.825 1.00 16.41 168 ALA H CA 1
ATOM 2717 C C . ALA C 2 177 ? 26.692 -9.335 20.249 1.00 16.76 168 ALA H C 1
ATOM 2718 O O . ALA C 2 177 ? 25.540 -9.615 20.597 1.00 15.30 168 ALA H O 1
ATOM 2720 N N . VAL C 2 178 ? 27.366 -10.054 19.347 1.00 13.77 169 VAL H N 1
ATOM 2721 C CA . VAL C 2 178 ? 26.877 -11.351 18.893 1.00 14.65 169 VAL H CA 1
ATOM 2722 C C . VAL C 2 178 ? 27.832 -12.436 19.373 1.00 17.15 169 VAL H C 1
ATOM 2723 O O . VAL C 2 178 ? 29.036 -12.210 19.553 1.00 14.35 169 VAL H O 1
ATOM 2727 N N . LEU C 2 179 ? 27.276 -13.625 19.583 1.00 12.06 170 LEU H N 1
ATOM 2728 C CA . LEU C 2 179 ? 28.054 -14.805 19.935 1.00 14.43 170 LEU H CA 1
ATOM 2729 C C . LEU C 2 179 ? 28.434 -15.530 18.654 1.00 15.20 170 LEU H C 1
ATOM 2730 O O . LEU C 2 179 ? 27.560 -16.000 17.913 1.00 17.77 170 LEU H O 1
ATOM 2735 N N . GLN C 2 180 ? 29.729 -15.584 18.373 1.00 12.48 171 GLN H N 1
ATOM 2736 C CA . GLN C 2 180 ? 30.207 -16.271 17.188 1.00 16.73 171 GLN H CA 1
ATOM 2737 C C . GLN C 2 180 ? 30.218 -17.778 17.421 1.00 17.47 171 GLN H C 1
ATOM 2738 O O . GLN C 2 180 ? 30.209 -18.255 18.560 1.00 15.43 171 GLN H O 1
ATOM 2744 N N . SER C 2 181 ? 30.245 -18.533 16.317 1.00 18.46 172 SER H N 1
ATOM 2745 C CA . SER C 2 181 ? 30.233 -19.992 16.414 1.00 19.04 172 SER H CA 1
ATOM 2746 C C . SER C 2 181 ? 31.404 -20.529 17.228 1.00 20.22 172 SER H C 1
ATOM 2747 O O . SER C 2 181 ? 31.308 -21.634 17.777 1.00 20.98 172 SER H O 1
ATOM 2750 N N . SER C 2 182 ? 32.498 -19.771 17.321 1.00 16.26 173 SER H N 1
ATOM 2751 C CA . SER C 2 182 ? 33.674 -20.136 18.104 1.00 19.74 173 SER H CA 1
ATOM 2752 C C . SER C 2 182 ? 33.452 -20.050 19.609 1.00 20.19 173 SER H C 1
ATOM 2753 O O . SER C 2 182 ? 34.335 -20.470 20.363 1.00 18.94 173 SER H O 1
ATOM 2756 N N . GLY C 2 183 ? 32.329 -19.492 20.062 1.00 15.44 174 GLY H N 1
ATOM 2757 C CA . GLY C 2 183 ? 32.096 -19.249 21.473 1.00 17.52 174 GLY H CA 1
ATOM 2758 C C . GLY C 2 183 ? 32.582 -17.912 21.992 1.00 15.41 174 GLY H C 1
ATOM 2759 O O . GLY C 2 183 ? 32.392 -17.621 23.186 1.00 15.77 174 GLY H O 1
ATOM 2760 N N . LEU C 2 184 ? 33.219 -17.100 21.148 1.00 17.57 175 LEU H N 1
ATOM 2761 C CA . LEU C 2 184 ? 33.671 -15.765 21.510 1.00 14.42 175 LEU H CA 1
ATOM 2762 C C . LEU C 2 184 ? 32.736 -14.717 20.926 1.00 15.09 175 LEU H C 1
ATOM 2763 O O . LEU C 2 184 ? 32.139 -14.908 19.864 1.00 15.16 175 LEU H O 1
ATOM 2768 N N . TYR C 2 185 ? 32.636 -13.600 21.627 1.00 11.80 176 TYR H N 1
ATOM 2769 C CA . TYR C 2 185 ? 31.774 -12.491 21.257 1.00 13.59 176 TYR H CA 1
ATOM 2770 C C . TYR C 2 185 ? 32.487 -11.515 20.331 1.00 16.18 176 TYR H C 1
ATOM 2771 O O . TYR C 2 185 ? 33.719 -11.457 20.261 1.00 16.50 176 TYR H O 1
ATOM 2780 N N . SER C 2 186 ? 31.683 -10.738 19.611 1.00 16.96 177 SER H N 1
ATOM 2781 C CA . SER C 2 186 ? 32.206 -9.681 18.765 1.00 16.55 177 SER H CA 1
ATOM 2782 C C . SER C 2 186 ? 31.146 -8.596 18.626 1.00 16.43 177 SER H C 1
ATOM 2783 O O . SER C 2 186 ? 29.945 -8.883 18.609 1.00 15.81 177 SER H O 1
ATOM 2786 N N . LEU C 2 187 ? 31.588 -7.347 18.557 1.00 17.67 178 LEU H N 1
ATOM 2787 C CA . LEU C 2 187 ? 30.658 -6.264 18.277 1.00 21.58 178 LEU H CA 1
ATOM 2788 C C . LEU C 2 187 ? 31.376 -5.201 17.470 1.00 18.06 178 LEU H C 1
ATOM 2789 O O . LEU C 2 187 ? 32.608 -5.142 17.435 1.00 19.80 178 LEU H O 1
ATOM 2794 N N . SER C 2 188 ? 30.584 -4.364 16.815 1.00 17.05 179 SER H N 1
ATOM 2795 C CA . SER C 2 188 ? 31.102 -3.224 16.083 1.00 16.46 179 SER H CA 1
ATOM 2796 C C . SER C 2 188 ? 30.472 -1.952 16.620 1.00 17.73 179 SER H C 1
ATOM 2797 O O . SER C 2 188 ? 29.357 -1.958 17.149 1.00 18.50 179 SER H O 1
ATOM 2800 N N . SER C 2 189 ? 31.207 -0.861 16.487 1.00 20.24 180 SER H N 1
ATOM 2801 C CA . SER C 2 189 ? 30.715 0.462 16.830 1.00 20.97 180 SER H CA 1
ATOM 2802 C C . SER C 2 189 ? 31.003 1.355 15.643 1.00 20.15 180 SER H C 1
ATOM 2803 O O . SER C 2 189 ? 32.113 1.326 15.102 1.00 20.10 180 SER H O 1
ATOM 2806 N N . VAL C 2 190 ? 30.002 2.121 15.219 1.00 19.79 181 VAL H N 1
ATOM 2807 C CA . VAL C 2 190 ? 30.128 2.940 14.027 1.00 21.36 181 VAL H CA 1
ATOM 2808 C C . VAL C 2 190 ? 29.698 4.358 14.358 1.00 24.12 181 VAL H C 1
ATOM 2809 O O . VAL C 2 190 ? 28.972 4.615 15.321 1.00 19.50 181 VAL H O 1
ATOM 2813 N N . VAL C 2 191 ? 30.165 5.287 13.536 1.00 23.42 182 VAL H N 1
ATOM 2814 C CA . VAL C 2 191 ? 29.781 6.681 13.676 1.00 27.08 182 VAL H CA 1
ATOM 2815 C C . VAL C 2 191 ? 29.826 7.309 12.296 1.00 30.54 182 VAL H C 1
ATOM 2816 O O . VAL C 2 191 ? 30.631 6.920 11.443 1.00 28.59 182 VAL H O 1
ATOM 2820 N N . THR C 2 192 ? 28.924 8.251 12.059 1.00 25.54 183 THR H N 1
ATOM 2821 C CA . THR C 2 192 ? 28.922 9.024 10.830 1.00 30.67 183 THR H CA 1
ATOM 2822 C C . THR C 2 192 ? 29.362 10.446 11.143 1.00 33.64 183 THR H C 1
ATOM 2823 O O . THR C 2 192 ? 28.988 11.013 12.173 1.00 30.22 183 THR H O 1
ATOM 2827 N N . VAL C 2 193 ? 30.193 10.997 10.267 1.00 28.44 184 VAL H N 1
ATOM 2828 C CA . VAL C 2 193 ? 30.776 12.322 10.463 1.00 33.54 184 VAL H CA 1
ATOM 2829 C C . VAL C 2 193 ? 30.634 13.097 9.161 1.00 30.25 184 VAL H C 1
ATOM 2830 O O . VAL C 2 193 ? 30.388 12.509 8.095 1.00 31.37 184 VAL H O 1
ATOM 2834 N N . PRO C 2 194 ? 30.742 14.425 9.216 1.00 32.19 185 PRO H N 1
ATOM 2835 C CA . PRO C 2 194 ? 30.931 15.191 7.979 1.00 30.28 185 PRO H CA 1
ATOM 2836 C C . PRO C 2 194 ? 32.186 14.722 7.254 1.00 28.36 185 PRO H C 1
ATOM 2837 O O . PRO C 2 194 ? 33.271 14.654 7.837 1.00 25.28 185 PRO H O 1
ATOM 2841 N N . SER C 2 195 ? 32.025 14.387 5.969 1.00 31.46 186 SER H N 1
ATOM 2842 C CA . SER C 2 195 ? 33.137 13.849 5.188 1.00 30.66 186 SER H CA 1
ATOM 2843 C C . SER C 2 195 ? 34.348 14.778 5.219 1.00 32.37 186 SER H C 1
ATOM 2844 O O . SER C 2 195 ? 35.492 14.316 5.314 1.00 27.81 186 SER H O 1
ATOM 2847 N N . SER C 2 196 ? 34.118 16.094 5.166 1.00 28.33 187 SER H N 1
ATOM 2848 C CA . SER C 2 196 ? 35.233 17.034 5.190 1.00 32.32 187 SER H CA 1
ATOM 2849 C C . SER C 2 196 ? 35.936 17.100 6.545 1.00 30.73 187 SER H C 1
ATOM 2850 O O . SER C 2 196 ? 37.003 17.715 6.637 1.00 29.84 187 SER H O 1
ATOM 2853 N N . SER C 2 197 ? 35.378 16.488 7.594 1.00 28.04 188 SER H N 1
ATOM 2854 C CA . SER C 2 197 ? 36.070 16.420 8.876 1.00 30.89 188 SER H CA 1
ATOM 2855 C C . SER C 2 197 ? 37.123 15.320 8.922 1.00 32.01 188 SER H C 1
ATOM 2856 O O . SER C 2 197 ? 37.910 15.276 9.874 1.00 33.75 188 SER H O 1
ATOM 2859 N N . LEU C 2 198 ? 37.162 14.436 7.922 1.00 32.19 189 LEU H N 1
ATOM 2860 C CA . LEU C 2 198 ? 38.165 13.379 7.906 1.00 29.08 189 LEU H CA 1
ATOM 2861 C C . LEU C 2 198 ? 39.583 13.925 7.789 1.00 33.70 189 LEU H C 1
ATOM 2862 O O . LEU C 2 198 ? 40.539 13.215 8.121 1.00 36.95 189 LEU H O 1
ATOM 2867 N N . GLY C 2 199 ? 39.746 15.164 7.329 1.00 35.29 190 GLY H N 1
ATOM 2868 C CA . GLY C 2 199 ? 41.068 15.749 7.201 1.00 40.53 190 GLY H CA 1
ATOM 2869 C C . GLY C 2 199 ? 41.347 16.832 8.219 1.00 36.60 190 GLY H C 1
ATOM 2870 O O . GLY C 2 199 ? 42.451 17.385 8.267 1.00 43.52 190 GLY H O 1
ATOM 2871 N N . THR C 2 200 ? 40.347 17.149 9.038 1.00 37.22 191 THR H N 1
ATOM 2872 C CA . THR C 2 200 ? 40.506 18.104 10.122 1.00 40.68 191 THR H CA 1
ATOM 2873 C C . THR C 2 200 ? 40.578 17.455 11.496 1.00 45.55 191 THR H C 1
ATOM 2874 O O . THR C 2 200 ? 40.986 18.121 12.453 1.00 45.21 191 THR H O 1
ATOM 2878 N N . GLN C 2 201 ? 40.198 16.183 11.615 1.00 44.15 192 GLN H N 1
ATOM 2879 C CA . GLN C 2 201 ? 39.898 15.593 12.908 1.00 43.30 192 GLN H CA 1
ATOM 2880 C C . GLN C 2 201 ? 40.438 14.176 13.017 1.00 43.31 192 GLN H C 1
ATOM 2881 O O . GLN C 2 201 ? 40.369 13.396 12.062 1.00 42.95 192 GLN H O 1
ATOM 2887 N N . THR C 2 202 ? 40.957 13.855 14.196 1.00 38.77 193 THR H N 1
ATOM 2888 C CA . THR C 2 202 ? 41.345 12.498 14.548 1.00 40.23 193 THR H CA 1
ATOM 2889 C C . THR C 2 202 ? 40.132 11.747 15.087 1.00 43.35 193 THR H C 1
ATOM 2890 O O . THR C 2 202 ? 39.351 12.291 15.873 1.00 39.47 193 THR H O 1
ATOM 2894 N N . TYR C 2 203 ? 39.975 10.496 14.658 1.00 39.51 194 TYR H N 1
ATOM 2895 C CA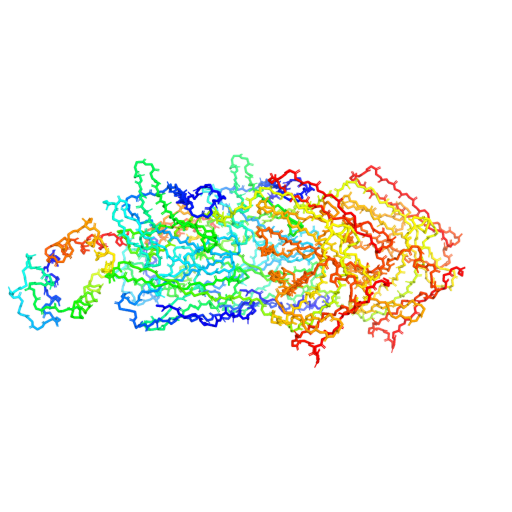 . TYR C 2 203 ? 38.893 9.642 15.130 1.00 32.68 194 TYR H CA 1
ATOM 2896 C C . TYR C 2 203 ? 39.484 8.385 15.748 1.00 27.30 194 TYR H C 1
ATOM 2897 O O . TYR C 2 203 ? 40.165 7.613 15.066 1.00 31.98 194 TYR H O 1
ATOM 2906 N N . ILE C 2 204 ? 39.222 8.189 17.040 1.00 32.02 195 ILE H N 1
ATOM 2907 C CA . ILE C 2 204 ? 39.776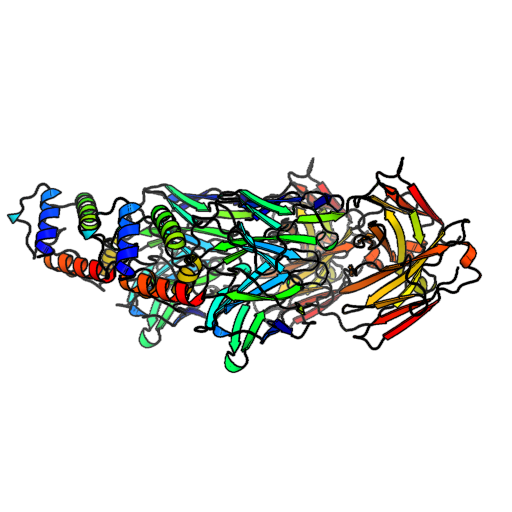 7.084 17.812 1.00 29.59 195 ILE H CA 1
ATOM 2908 C C . ILE C 2 204 ? 38.641 6.406 18.568 1.00 28.47 195 ILE H C 1
ATOM 2909 O O . ILE C 2 204 ? 37.794 7.084 19.163 1.00 24.57 195 ILE H O 1
ATOM 2914 N N . CYS C 2 205 ? 38.617 5.076 18.541 1.00 22.27 196 CYS H N 1
ATOM 2915 C CA . CYS C 2 205 ? 37.690 4.305 19.357 1.00 22.81 196 CYS H CA 1
ATOM 2916 C C . CYS C 2 205 ? 38.435 3.796 20.586 1.00 23.85 196 CYS H C 1
ATOM 2917 O O . CYS C 2 205 ? 39.549 3.277 20.473 1.00 23.83 196 CYS H O 1
ATOM 2920 N N . ASN C 2 206 ? 37.836 3.989 21.757 1.00 27.99 197 ASN H N 1
ATOM 2921 C CA . ASN C 2 206 ? 38.415 3.565 23.025 1.00 24.60 197 ASN H CA 1
ATOM 2922 C C . ASN C 2 206 ? 37.643 2.337 23.493 1.00 22.05 197 ASN H C 1
ATOM 2923 O O . ASN C 2 206 ? 36.460 2.432 23.835 1.00 23.46 197 ASN H O 1
ATOM 2928 N N . VAL C 2 207 ? 38.313 1.190 23.505 1.00 22.38 198 VAL H N 1
ATOM 2929 C CA . VAL C 2 207 ? 37.690 -0.101 23.772 1.00 20.70 198 VAL H CA 1
ATOM 2930 C C . VAL C 2 207 ? 38.178 -0.600 25.126 1.00 20.02 198 VAL H C 1
ATOM 2931 O O . VAL C 2 207 ? 39.389 -0.711 25.351 1.00 21.10 198 VAL H O 1
ATOM 2935 N N . ASN C 2 208 ? 37.245 -0.903 26.030 1.00 22.02 199 ASN H N 1
ATOM 2936 C CA . ASN C 2 208 ? 37.577 -1.478 27.328 1.00 21.80 199 ASN H CA 1
ATOM 2937 C C . ASN C 2 208 ? 36.955 -2.864 27.462 1.00 18.88 199 ASN H C 1
ATOM 2938 O O . ASN C 2 208 ? 35.778 -3.055 27.141 1.00 19.34 199 ASN H O 1
ATOM 2943 N N . HIS C 2 209 ? 37.744 -3.824 27.949 1.00 19.44 200 HIS H N 1
ATOM 2944 C CA . HIS C 2 209 ? 37.267 -5.161 28.324 1.00 17.00 200 HIS H CA 1
ATOM 2945 C C . HIS C 2 209 ? 37.841 -5.427 29.710 1.00 17.23 200 HIS H C 1
ATOM 2946 O O . HIS C 2 209 ? 38.985 -5.876 29.832 1.00 19.83 200 HIS H O 1
ATOM 2953 N N . LYS C 2 210 ? 37.059 -5.138 30.753 1.00 18.79 201 LYS H N 1
ATOM 2954 C CA . LYS C 2 210 ? 37.604 -5.223 32.104 1.00 17.30 201 LYS H CA 1
ATOM 2955 C C . LYS C 2 210 ? 38.024 -6.632 32.528 1.00 16.17 201 LYS H C 1
ATOM 2956 O O . LYS C 2 210 ? 38.999 -6.729 33.290 1.00 16.94 201 LYS H O 1
ATOM 2962 N N . PRO C 2 211 ? 37.387 -7.731 32.100 1.00 20.01 202 PRO H N 1
ATOM 2963 C CA . PRO C 2 211 ? 37.858 -9.038 32.590 1.00 17.30 202 PRO H CA 1
ATOM 2964 C C . PRO C 2 211 ? 39.286 -9.353 32.182 1.00 16.81 202 PRO H C 1
ATOM 2965 O O . PRO C 2 211 ? 39.965 -10.103 32.890 1.00 18.74 202 PRO H O 1
ATOM 2969 N N . SER C 2 212 ? 39.771 -8.796 31.072 1.00 19.76 203 SER H N 1
ATOM 2970 C CA . SER C 2 212 ? 41.155 -8.975 30.652 1.00 19.71 203 SER H CA 1
ATOM 2971 C C . SER C 2 212 ? 42.004 -7.744 30.923 1.00 21.46 203 SER H C 1
ATOM 2972 O O . SER C 2 212 ? 43.174 -7.709 30.526 1.00 21.07 203 SER H O 1
ATOM 2975 N N . ASN C 2 213 ? 41.441 -6.744 31.604 1.00 18.98 204 ASN H N 1
ATOM 2976 C CA . ASN C 2 213 ? 42.074 -5.436 31.801 1.00 23.85 204 ASN H CA 1
ATOM 2977 C C . ASN C 2 213 ? 42.510 -4.810 30.477 1.00 23.21 204 ASN H C 1
ATOM 2978 O O . ASN C 2 213 ? 43.474 -4.048 30.428 1.00 28.53 204 ASN H O 1
ATOM 2983 N N . THR C 2 214 ? 41.788 -5.100 29.397 1.00 21.41 205 THR H N 1
ATOM 2984 C CA . THR C 2 214 ? 42.138 -4.568 28.087 1.00 23.88 205 THR H CA 1
ATOM 2985 C C . THR C 2 214 ? 41.593 -3.153 27.911 1.00 27.39 205 THR H C 1
ATOM 2986 O O . THR C 2 214 ? 40.398 -2.904 28.105 1.00 19.49 205 THR H O 1
ATOM 2990 N N . LYS C 2 215 ? 42.474 -2.222 27.543 1.00 23.15 206 LYS H N 1
ATOM 2991 C CA . LYS C 2 215 ? 42.081 -0.845 27.224 1.00 25.42 206 LYS H CA 1
ATOM 2992 C C . LYS C 2 215 ? 42.877 -0.434 25.992 1.00 27.72 206 LYS H C 1
ATOM 2993 O O . LYS C 2 215 ? 44.061 -0.106 26.098 1.00 31.16 206 LYS H O 1
ATOM 2999 N N . VAL C 2 216 ? 42.226 -0.451 24.833 1.00 24.96 207 VAL H N 1
ATOM 3000 C CA . VAL C 2 216 ? 42.881 -0.193 23.556 1.00 27.31 207 VAL H CA 1
ATOM 3001 C C . VAL C 2 216 ? 42.318 1.091 22.963 1.00 30.12 207 VAL H C 1
ATOM 3002 O O . VAL C 2 216 ? 41.099 1.303 22.973 1.00 26.37 207 VAL H O 1
ATOM 3006 N N . ASP C 2 217 ? 43.205 1.944 22.462 1.00 27.95 208 ASP H N 1
ATOM 3007 C CA . ASP C 2 217 ? 42.841 3.095 21.644 1.00 33.44 208 ASP H CA 1
ATOM 3008 C C . ASP C 2 217 ? 43.303 2.820 20.220 1.00 31.95 208 ASP H C 1
ATOM 3009 O O . ASP C 2 217 ? 44.507 2.702 19.968 1.00 37.21 208 ASP H O 1
ATOM 3014 N N . LYS C 2 218 ? 42.354 2.708 19.296 1.00 29.67 209 LYS H N 1
ATOM 3015 C CA . LYS C 2 218 ? 42.653 2.453 17.894 1.00 26.15 209 LYS H CA 1
ATOM 3016 C C . LYS C 2 218 ? 42.231 3.668 17.079 1.00 27.04 209 LYS H C 1
ATOM 3017 O O . LYS C 2 218 ? 41.057 4.053 17.087 1.00 26.43 209 LYS H O 1
ATOM 3023 N N . LYS C 2 219 ? 43.193 4.283 16.400 1.00 30.42 210 LYS H N 1
ATOM 3024 C CA . LYS C 2 219 ? 42.879 5.358 15.474 1.00 29.69 210 LYS H CA 1
ATOM 3025 C C . LYS C 2 219 ? 42.308 4.767 14.192 1.00 23.86 210 LYS H C 1
ATOM 3026 O O . LYS C 2 219 ? 42.757 3.717 13.724 1.00 26.08 210 LYS H O 1
ATOM 3032 N N . VAL C 2 220 ? 41.300 5.429 13.637 1.00 24.36 211 VAL H N 1
ATOM 3033 C CA . VAL C 2 220 ? 40.675 5.004 12.391 1.00 24.74 211 VAL H CA 1
ATOM 3034 C C . VAL C 2 220 ? 41.027 6.044 11.339 1.00 25.69 211 VAL H C 1
ATOM 3035 O O . VAL C 2 220 ? 40.611 7.204 11.434 1.00 26.87 211 VAL H O 1
ATOM 3039 N N . GLU C 2 221 ? 41.820 5.636 10.342 1.00 31.27 212 GLU H N 1
ATOM 3040 C CA . GLU C 2 221 ? 42.336 6.556 9.345 1.00 33.00 212 GLU H CA 1
ATOM 3041 C C . GLU C 2 221 ? 41.694 6.308 7.985 1.00 32.74 212 GLU H C 1
ATOM 3042 O O . GLU C 2 221 ? 41.422 5.155 7.628 1.00 30.45 212 GLU H O 1
ATOM 3048 N N . PRO C 2 222 ? 41.435 7.370 7.211 1.00 29.72 213 PRO H N 1
ATOM 3049 C CA . PRO C 2 222 ? 40.883 7.306 5.853 1.00 38.94 213 PRO H CA 1
ATOM 3050 C C . PRO C 2 222 ? 41.649 6.363 4.930 1.00 33.18 213 PRO H C 1
ATOM 3051 O O . PRO C 2 222 ? 42.856 6.201 5.108 1.00 38.92 213 PRO H O 1
ATOM 3055 N N . VAL D 3 1 ? -0.488 -22.558 26.856 1.00 38.69 3 VAL L N 1
ATOM 3056 C CA . VAL D 3 1 ? 0.228 -21.647 25.976 1.00 37.78 3 VAL L CA 1
ATOM 3057 C C . VAL D 3 1 ? -0.533 -20.337 25.863 1.00 38.61 3 VAL L C 1
ATOM 3058 O O . VAL D 3 1 ? -1.764 -20.318 25.818 1.00 41.19 3 VAL L O 1
ATOM 3062 N N . LEU D 3 2 ? 0.215 -19.241 25.826 1.00 33.71 4 LEU L N 1
ATOM 3063 C CA . LEU D 3 2 ? -0.322 -17.915 25.574 1.00 29.28 4 LEU L CA 1
ATOM 3064 C C . LEU D 3 2 ? 0.256 -17.389 24.269 1.00 25.58 4 LEU L C 1
ATOM 3065 O O . LEU D 3 2 ? 1.435 -17.602 23.971 1.00 30.66 4 LEU L O 1
ATOM 3070 N N . THR D 3 3 ? -0.585 -16.709 23.495 1.00 28.43 5 THR L N 1
ATOM 3071 C CA . THR D 3 3 ? -0.204 -16.120 22.218 1.00 26.48 5 THR L CA 1
ATOM 3072 C C . THR D 3 3 ? -0.488 -14.629 22.277 1.00 21.29 5 THR L C 1
ATOM 3073 O O . THR D 3 3 ? -1.615 -14.227 22.577 1.00 20.54 5 THR L O 1
ATOM 3077 N N . GLN D 3 4 ? 0.521 -13.814 21.987 1.00 19.50 6 GLN L N 1
ATOM 3078 C CA . GLN D 3 4 ? 0.380 -12.366 22.037 1.00 22.93 6 GLN L CA 1
ATOM 3079 C C . GLN D 3 4 ? 0.391 -11.767 20.638 1.00 25.11 6 GLN L C 1
ATOM 3080 O O . GLN D 3 4 ? 1.197 -12.159 19.789 1.00 26.13 6 GLN L O 1
ATOM 3086 N N . SER D 3 5 ? -0.505 -10.806 20.412 1.00 26.59 7 SER L N 1
ATOM 3087 C CA . SER D 3 5 ? -0.676 -10.170 19.118 1.00 30.82 7 SER L CA 1
ATOM 3088 C C . SER D 3 5 ? -0.878 -8.672 19.306 1.00 32.71 7 SER L C 1
ATOM 3089 O O . SER D 3 5 ? -1.448 -8.244 20.324 1.00 26.64 7 SER L O 1
ATOM 3092 N N . PRO D 3 6 ? -0.354 -7.848 18.384 1.00 29.85 8 PRO L N 1
ATOM 3093 C CA . PRO D 3 6 ? 0.631 -8.318 17.405 1.00 29.04 8 PRO L CA 1
ATOM 3094 C C . PRO D 3 6 ? 1.988 -8.448 18.088 1.00 26.95 8 PRO L C 1
ATOM 3095 O O . PRO D 3 6 ? 2.068 -8.169 19.288 1.00 21.63 8 PRO L O 1
ATOM 3099 N N . ALA D 3 7 ? 3.024 -8.879 17.363 1.00 29.61 9 ALA L N 1
ATOM 3100 C CA . ALA D 3 7 ? 4.357 -8.927 17.960 1.00 25.95 9 ALA L CA 1
ATOM 3101 C C . ALA D 3 7 ? 4.888 -7.524 18.224 1.00 25.93 9 ALA L C 1
ATOM 3102 O O . ALA D 3 7 ? 5.572 -7.284 19.230 1.00 20.84 9 ALA L O 1
ATOM 3104 N N . THR D 3 8 ? 4.573 -6.586 17.336 1.00 24.59 10 THR L N 1
ATOM 3105 C CA . THR D 3 8 ? 5.006 -5.202 17.448 1.00 26.55 10 THR L CA 1
ATOM 3106 C C . THR D 3 8 ? 3.822 -4.290 17.180 1.00 24.77 10 THR L C 1
ATOM 3107 O O . THR D 3 8 ? 3.077 -4.503 16.218 1.00 31.21 10 THR L O 1
ATOM 3111 N N . LEU D 3 9 ? 3.638 -3.297 18.043 1.00 25.29 11 LEU L N 1
ATOM 3112 C CA . LEU D 3 9 ? 2.730 -2.184 17.800 1.00 28.01 11 LEU L CA 1
ATOM 3113 C C . LEU D 3 9 ? 3.565 -0.930 17.584 1.00 26.76 11 LEU L C 1
ATOM 3114 O O . LEU D 3 9 ? 4.442 -0.616 18.396 1.00 25.62 11 LEU L O 1
ATOM 3119 N N . SER D 3 10 ? 3.311 -0.233 16.487 1.00 25.61 12 SER L N 1
ATOM 3120 C CA . SER D 3 10 ? 3.990 1.020 16.175 1.00 27.33 12 SER L CA 1
ATOM 3121 C C . SER D 3 10 ? 2.980 2.151 16.334 1.00 27.55 12 SER L C 1
ATOM 3122 O O . SER D 3 10 ? 2.066 2.298 15.513 1.00 25.52 12 SER L O 1
ATOM 3125 N N . LEU D 3 11 ? 3.139 2.944 17.391 1.00 28.42 13 LEU L N 1
ATOM 3126 C CA . LEU D 3 11 ? 2.201 4.016 17.687 1.00 25.38 13 LEU L CA 1
ATOM 3127 C C . LEU D 3 11 ? 2.963 5.271 18.085 1.00 27.28 13 LEU L C 1
ATOM 3128 O O . LEU D 3 11 ? 4.148 5.225 18.419 1.00 22.92 13 LEU L O 1
ATOM 3133 N N . SER D 3 12 ? 2.261 6.400 18.049 1.00 26.62 14 SER L N 1
ATOM 3134 C CA . SER D 3 12 ? 2.810 7.689 18.431 1.00 26.15 14 SER L CA 1
ATOM 3135 C C . SER D 3 12 ? 2.417 8.024 19.867 1.00 21.68 14 SER L C 1
ATOM 3136 O O . SER D 3 12 ? 1.433 7.489 20.391 1.00 22.63 14 SER L O 1
ATOM 3139 N N . PRO D 3 13 ? 3.163 8.900 20.542 1.00 25.83 15 PRO L N 1
ATOM 3140 C CA . PRO D 3 13 ? 2.739 9.351 21.872 1.00 21.84 15 PRO L CA 1
ATOM 3141 C C . PRO D 3 13 ? 1.326 9.913 21.836 1.00 24.23 15 PRO L C 1
ATOM 3142 O O . PRO D 3 13 ? 0.937 10.605 20.895 1.00 20.18 15 PRO L O 1
ATOM 3146 N N . GLY D 3 14 ? 0.554 9.606 22.874 1.00 20.09 16 GLY L N 1
ATOM 3147 C CA . GLY D 3 14 ? -0.803 10.085 22.975 1.00 27.26 16 GLY L CA 1
ATOM 3148 C C . GLY D 3 14 ? -1.857 9.174 22.385 1.00 26.57 16 GLY L C 1
ATOM 3149 O O . GLY D 3 14 ? -3.043 9.360 22.681 1.00 26.34 16 GLY L O 1
ATOM 3150 N N . GLU D 3 15 ? -1.470 8.198 21.570 1.00 22.76 17 GLU L N 1
ATOM 3151 C CA . GLU D 3 15 ? -2.435 7.312 20.939 1.00 20.71 17 GLU L CA 1
ATOM 3152 C C . GLU D 3 15 ? -2.792 6.154 21.866 1.00 25.39 17 GLU L C 1
ATOM 3153 O O . GLU D 3 15 ? -2.033 5.783 22.766 1.00 23.81 17 GLU L O 1
ATOM 3159 N N . ARG D 3 16 ? -3.968 5.582 21.629 1.00 22.17 18 ARG L N 1
ATOM 3160 C CA . ARG D 3 16 ? -4.425 4.441 22.407 1.00 24.11 18 ARG L CA 1
ATOM 3161 C C . ARG D 3 16 ? -3.742 3.170 21.921 1.00 21.79 18 ARG L C 1
ATOM 3162 O O . ARG D 3 16 ? -3.610 2.946 20.714 1.00 19.93 18 ARG L O 1
ATOM 3170 N N . ALA D 3 17 ? -3.292 2.345 22.866 1.00 19.51 19 ALA L N 1
ATOM 3171 C CA . ALA D 3 17 ? -2.643 1.078 22.557 1.00 20.23 19 ALA L CA 1
ATOM 3172 C C . ALA D 3 17 ? -3.489 -0.076 23.080 1.00 20.53 19 ALA L C 1
ATOM 3173 O O . ALA D 3 17 ? -3.913 -0.065 24.240 1.00 20.34 19 ALA L O 1
ATOM 3175 N N . THR D 3 18 ? -3.724 -1.071 22.224 1.00 17.40 20 THR L N 1
ATOM 3176 C CA . THR D 3 18 ? -4.492 -2.257 22.580 1.00 19.70 20 THR L CA 1
ATOM 3177 C C . THR D 3 18 ? -3.644 -3.482 22.274 1.00 17.33 20 THR L C 1
ATOM 3178 O O . THR D 3 18 ? -3.314 -3.734 21.111 1.00 20.18 20 THR L O 1
ATOM 3182 N N . LEU D 3 19 ? -3.283 -4.225 23.316 1.00 15.57 21 LEU L N 1
ATOM 3183 C CA . LEU D 3 19 ? -2.477 -5.434 23.205 1.00 17.44 21 LEU L CA 1
ATOM 3184 C C . LEU D 3 19 ? -3.354 -6.647 23.492 1.00 19.02 21 LEU L C 1
ATOM 3185 O O . LEU D 3 19 ? -4.203 -6.605 24.385 1.00 14.51 21 LEU L O 1
ATOM 3190 N N . SER D 3 20 ? -3.147 -7.730 22.746 1.00 20.05 22 SER L N 1
ATOM 3191 C CA . SER D 3 20 ? -3.965 -8.928 22.877 1.00 21.36 22 SER L CA 1
ATOM 3192 C C . SER D 3 20 ? -3.147 -10.097 23.412 1.00 16.87 22 SER L C 1
ATOM 3193 O O . SER D 3 20 ? -1.945 -10.218 23.151 1.00 18.84 22 SER L O 1
ATOM 3196 N N . CYS D 3 21 ? -3.831 -10.958 24.161 1.00 18.44 23 CYS L N 1
ATOM 3197 C CA . CYS D 3 21 ? -3.274 -12.207 24.655 1.00 21.50 23 CYS L CA 1
ATOM 3198 C C . CYS D 3 21 ? -4.365 -13.263 24.593 1.00 20.52 23 CYS L C 1
ATOM 3199 O O . CYS D 3 21 ? -5.442 -13.062 25.157 1.00 22.23 23 CYS L O 1
ATOM 3202 N N . ARG D 3 22 ? -4.084 -14.383 23.930 1.00 25.73 24 ARG L N 1
ATOM 3203 C CA . ARG D 3 22 ? -5.023 -15.484 23.796 1.00 31.65 24 ARG L CA 1
ATOM 3204 C C . ARG D 3 22 ? -4.443 -16.722 24.459 1.00 30.38 24 ARG L C 1
ATOM 3205 O O . ARG D 3 22 ? -3.237 -16.972 24.380 1.00 29.81 24 ARG L O 1
ATOM 3213 N N . ALA D 3 23 ? -5.293 -17.422 25.171 1.00 33.78 25 ALA L N 1
ATOM 3214 C CA . ALA D 3 23 ? -4.920 -18.638 25.839 1.00 41.31 25 ALA L CA 1
ATOM 3215 C C . ALA D 3 23 ? -5.268 -19.847 24.981 1.00 47.32 25 ALA L C 1
ATOM 3216 O O . ALA D 3 23 ? -6.068 -19.750 24.071 1.00 48.39 25 ALA L O 1
ATOM 3218 N N . SER D 3 24 ? -4.620 -20.971 25.280 1.00 52.28 26 SER L N 1
ATOM 3219 C CA . SER D 3 24 ? -4.791 -22.300 24.643 1.00 56.64 26 SER L CA 1
ATOM 3220 C C . SER D 3 24 ? -6.168 -22.844 24.864 1.00 62.22 26 SER L C 1
ATOM 3221 O O . SER D 3 24 ? -6.716 -23.583 24.065 1.00 68.47 26 SER L O 1
ATOM 3224 N N . GLN D 3 25 ? -6.667 -22.571 26.041 1.00 60.75 27 GLN L N 1
ATOM 3225 C CA . GLN D 3 25 ? -8.000 -22.968 26.436 1.00 66.83 27 GLN L CA 1
ATOM 3226 C C . GLN D 3 25 ? -8.594 -21.825 27.232 1.00 67.44 27 GLN L C 1
ATOM 3227 O O . GLN D 3 25 ? -7.864 -20.965 27.705 1.00 67.99 27 GLN L O 1
ATOM 3233 N N . SER D 3 26 A -9.917 -21.815 27.419 1.00 64.65 27 SER L N 1
ATOM 3234 C CA . SER D 3 26 A -10.563 -20.756 28.210 1.00 61.30 27 SER L CA 1
ATOM 3235 C C . SER D 3 26 A -9.959 -20.884 29.599 1.00 67.07 27 SER L C 1
ATOM 3236 O O . SER D 3 26 A -9.915 -21.982 30.149 1.00 66.53 27 SER L O 1
ATOM 3239 N N . LEU D 3 27 B -9.642 -19.751 30.224 1.00 64.80 27 LEU L N 1
ATOM 3240 C CA . LEU D 3 27 B -8.863 -19.770 31.449 1.00 58.32 27 LEU L CA 1
ATOM 3241 C C . LEU D 3 27 B -9.680 -20.264 32.620 1.00 62.99 27 LEU L C 1
ATOM 3242 O O . LEU D 3 27 B -10.272 -19.482 33.323 1.00 48.48 27 LEU L O 1
ATOM 3247 N N . SER D 3 28 ? -9.533 -21.594 32.868 1.00 72.89 28 SER L N 1
ATOM 3248 C CA . SER D 3 28 ? -10.198 -22.453 33.899 1.00 68.03 28 SER L CA 1
ATOM 3249 C C . SER D 3 28 ? -9.822 -22.030 35.283 1.00 65.93 28 SER L C 1
ATOM 3250 O O . SER D 3 28 ? -10.630 -22.052 36.222 1.00 55.78 28 SER L O 1
ATOM 3253 N N . SER D 3 29 ? -8.593 -21.516 35.357 1.00 59.03 29 SER L N 1
ATOM 3254 C CA . SER D 3 29 ? -7.907 -20.943 36.477 1.00 49.12 29 SER L CA 1
ATOM 3255 C C . SER D 3 29 ? -8.398 -19.511 36.772 1.00 42.36 29 SER L C 1
ATOM 3256 O O . SER D 3 29 ? -7.664 -18.549 36.670 1.00 36.13 29 SER L O 1
ATOM 3259 N N . TYR D 3 30 ? -9.680 -19.438 37.105 1.00 39.96 30 TYR L N 1
ATOM 3260 C CA . TYR D 3 30 ? -10.411 -18.326 37.553 1.00 36.71 30 TYR L CA 1
ATOM 3261 C C . TYR D 3 30 ? -10.333 -17.084 36.674 1.00 35.02 30 TYR L C 1
ATOM 3262 O O . TYR D 3 30 ? -10.470 -16.019 37.139 1.00 35.94 30 TYR L O 1
ATOM 3271 N N . ASN D 3 31 ? -10.235 -17.282 35.379 1.00 34.83 31 ASN L N 1
ATOM 3272 C CA . ASN D 3 31 ? -10.134 -16.168 34.442 1.00 32.31 31 ASN L CA 1
ATOM 3273 C C . ASN D 3 31 ? -9.017 -15.212 34.848 1.00 32.31 31 ASN L C 1
ATOM 3274 O O . ASN D 3 31 ? -9.149 -13.990 34.753 1.00 29.13 31 ASN L O 1
ATOM 3279 N N . TYR D 3 32 ? -7.906 -15.774 35.316 1.00 23.55 32 TYR L N 1
ATOM 3280 C CA . TYR D 3 32 ? -6.788 -14.977 35.798 1.00 25.98 32 TYR L CA 1
ATOM 3281 C C . TYR D 3 32 ? -5.824 -14.689 34.658 1.00 24.48 32 TYR L C 1
ATOM 3282 O O . TYR D 3 32 ? -5.415 -15.603 33.936 1.00 20.93 32 TYR L O 1
ATOM 3291 N N . LEU D 3 33 ? -5.437 -13.426 34.526 1.00 16.27 33 LEU L N 1
ATOM 3292 C CA . LEU D 3 33 ? -4.330 -13.056 33.660 1.00 17.13 33 LEU L CA 1
ATOM 3293 C C . LEU D 3 33 ? -3.573 -11.899 34.289 1.00 17.46 33 LEU L C 1
ATOM 3294 O O . LEU D 3 33 ? -4.172 -11.019 34.917 1.00 16.76 33 LEU L O 1
ATOM 3299 N N . ALA D 3 34 ? -2.253 -11.917 34.128 1.00 14.95 34 ALA L N 1
ATOM 3300 C CA . ALA D 3 34 ? -1.379 -10.861 34.612 1.00 15.53 34 ALA L CA 1
ATOM 3301 C C . ALA D 3 34 ? -0.608 -10.265 33.443 1.00 13.86 34 ALA L C 1
ATOM 3302 O O . ALA D 3 34 ? -0.244 -10.973 32.496 1.00 14.78 34 ALA L O 1
ATOM 3304 N N . TRP D 3 35 ? -0.372 -8.959 33.510 1.00 16.03 35 TRP L N 1
ATOM 3305 C CA . TRP D 3 35 ? 0.412 -8.251 32.510 1.00 13.69 35 TRP L CA 1
ATOM 3306 C C . TRP D 3 35 ? 1.645 -7.648 33.163 1.00 12.99 35 TRP L C 1
ATOM 3307 O O . TRP D 3 35 ? 1.567 -7.103 34.265 1.00 14.21 35 TRP L O 1
ATOM 3318 N N . TYR D 3 36 ? 2.775 -7.716 32.463 1.00 17.96 36 TYR L N 1
ATOM 3319 C CA . TYR D 3 36 ? 4.030 -7.150 32.937 1.00 14.61 36 TYR L CA 1
ATOM 3320 C C . TYR D 3 36 ? 4.625 -6.244 31.865 1.00 12.70 36 TYR L C 1
ATOM 3321 O O . TYR D 3 36 ? 4.490 -6.510 30.666 1.00 14.59 36 TYR L O 1
ATOM 3330 N N . GLN D 3 37 ? 5.254 -5.160 32.305 1.00 15.26 37 GLN L N 1
ATOM 3331 C CA . GLN D 3 37 ? 6.030 -4.276 31.447 1.00 11.14 37 GLN L CA 1
ATOM 3332 C C . GLN D 3 37 ? 7.516 -4.513 31.694 1.00 17.13 37 GLN L C 1
ATOM 3333 O O . GLN D 3 37 ? 7.936 -4.716 32.838 1.00 12.37 37 GLN L O 1
ATOM 3339 N N . GLN D 3 38 ? 8.318 -4.489 30.627 1.00 13.11 38 GLN L N 1
ATOM 3340 C CA . GLN D 3 38 ? 9.760 -4.622 30.781 1.00 16.55 38 GLN L CA 1
ATOM 3341 C C . GLN D 3 38 ? 10.478 -3.668 29.844 1.00 16.31 38 GLN L C 1
ATOM 3342 O O . GLN D 3 38 ? 10.182 -3.619 28.646 1.00 14.09 38 GLN L O 1
ATOM 3348 N N . LYS D 3 39 ? 11.418 -2.922 30.390 1.00 20.01 39 LYS L N 1
ATOM 3349 C CA . LYS D 3 39 ? 12.281 -2.049 29.623 1.00 22.59 39 LYS L CA 1
ATOM 3350 C C . LYS D 3 39 ? 13.678 -2.646 29.535 1.00 31.10 39 LYS L C 1
ATOM 3351 O O . LYS D 3 39 ? 14.022 -3.544 30.310 1.00 29.05 39 LYS L O 1
ATOM 3357 N N . PRO D 3 40 ? 14.505 -2.192 28.588 1.00 26.61 40 PRO L N 1
ATOM 3358 C CA . PRO D 3 40 ? 15.826 -2.809 28.414 1.00 29.70 40 PRO L CA 1
ATOM 3359 C C . PRO D 3 40 ? 16.665 -2.741 29.683 1.00 29.93 40 PRO L C 1
ATOM 3360 O O . PRO D 3 40 ? 16.693 -1.725 30.382 1.00 31.35 40 PRO L O 1
ATOM 3364 N N . GLY D 3 41 ? 17.348 -3.848 29.978 1.00 30.87 41 GLY L N 1
ATOM 3365 C CA . GLY D 3 41 ? 18.184 -3.940 31.156 1.00 30.29 41 GLY L CA 1
ATOM 3366 C C . GLY D 3 41 ? 17.446 -3.900 32.472 1.00 34.69 41 GLY L C 1
ATOM 3367 O O . GLY D 3 41 ? 18.088 -3.802 33.519 1.00 32.05 41 GLY L O 1
ATOM 3368 N N . GLN D 3 42 ? 16.118 -3.981 32.455 1.00 30.82 42 GLN L N 1
ATOM 3369 C CA . GLN D 3 42 ? 15.316 -3.848 33.661 1.00 28.93 42 GLN L CA 1
ATOM 3370 C C . GLN D 3 42 ? 14.528 -5.125 33.928 1.00 25.59 42 GLN L C 1
ATOM 3371 O O . GLN D 3 42 ? 14.235 -5.907 33.017 1.00 22.37 42 GLN L O 1
ATOM 3377 N N . ALA D 3 43 ? 14.179 -5.321 35.194 1.00 24.28 43 ALA L N 1
ATOM 3378 C CA . ALA D 3 43 ? 13.312 -6.423 35.564 1.00 19.17 43 ALA L CA 1
ATOM 3379 C C . ALA D 3 43 ? 11.880 -6.137 35.113 1.00 17.32 43 ALA L C 1
ATOM 3380 O O . ALA D 3 43 ? 11.485 -4.977 34.982 1.00 21.30 43 ALA L O 1
ATOM 3382 N N . PRO D 3 44 ? 11.093 -7.180 34.844 1.00 18.75 44 PRO L N 1
ATOM 3383 C CA . PRO D 3 44 ? 9.669 -6.971 34.562 1.00 21.47 44 PRO L CA 1
ATOM 3384 C C . PRO D 3 44 ? 8.984 -6.312 35.746 1.00 19.50 44 PRO L C 1
ATOM 3385 O O . PRO D 3 44 ? 9.438 -6.423 36.889 1.00 16.00 44 PRO L O 1
ATOM 3389 N N . ARG D 3 45 ? 7.881 -5.621 35.449 1.00 15.90 45 ARG L N 1
ATOM 3390 C CA . ARG D 3 45 ? 7.097 -4.872 36.421 1.00 18.74 45 ARG L CA 1
ATOM 3391 C C . ARG D 3 45 ? 5.630 -5.256 36.286 1.00 15.15 45 ARG L C 1
ATOM 3392 O O . ARG D 3 45 ? 5.078 -5.230 35.184 1.00 17.54 45 ARG L O 1
ATOM 3400 N N . LEU D 3 46 ? 4.994 -5.589 37.405 1.00 16.20 46 LEU L N 1
ATOM 3401 C CA . LEU D 3 46 ? 3.597 -6.007 37.376 1.00 17.57 46 LEU L CA 1
ATOM 3402 C C . LEU D 3 46 ? 2.689 -4.807 37.121 1.00 18.44 46 LEU L C 1
ATOM 3403 O O . LEU D 3 46 ? 2.748 -3.808 37.848 1.00 15.68 46 LEU L O 1
ATOM 3408 N N . LEU D 3 47 ? 1.856 -4.899 36.081 1.00 14.07 47 LEU L N 1
ATOM 3409 C CA . LEU D 3 47 ? 0.863 -3.876 35.755 1.00 12.14 47 LEU L CA 1
ATOM 3410 C C . LEU D 3 47 ? -0.537 -4.267 36.200 1.00 14.18 47 LEU L C 1
ATOM 3411 O O . LEU D 3 47 ? -1.211 -3.501 36.894 1.00 16.59 47 LEU L O 1
ATOM 3416 N N . ILE D 3 48 ? -0.983 -5.454 35.803 1.00 15.48 48 ILE L N 1
ATOM 3417 C CA . ILE D 3 48 ? -2.357 -5.910 35.972 1.00 15.16 48 ILE L CA 1
ATOM 3418 C C . ILE D 3 48 ? -2.306 -7.329 36.510 1.00 14.18 48 ILE L C 1
ATOM 3419 O O . ILE D 3 48 ? -1.436 -8.114 36.116 1.00 12.07 48 ILE L O 1
ATOM 3424 N N . TYR D 3 49 ? -3.245 -7.667 37.393 1.00 12.39 49 TYR L N 1
ATOM 3425 C CA . TYR D 3 49 ? -3.445 -9.045 37.822 1.00 12.45 49 TYR L CA 1
ATOM 3426 C C . TYR D 3 49 ? -4.944 -9.299 37.902 1.00 17.16 49 TYR L C 1
ATOM 3427 O O . TYR D 3 49 ? -5.754 -8.365 37.876 1.00 18.90 49 TYR L O 1
ATOM 3436 N N . ALA D 3 50 ? -5.312 -10.580 37.979 1.00 12.28 50 ALA L N 1
ATOM 3437 C CA . ALA D 3 50 ? -6.721 -10.990 37.967 1.00 18.53 50 ALA L CA 1
ATOM 3438 C C . ALA D 3 50 ? -7.468 -10.372 36.783 1.00 19.93 50 ALA L C 1
ATOM 3439 O O . ALA D 3 50 ? -8.617 -9.930 36.904 1.00 16.85 50 ALA L O 1
ATOM 3441 N N . ALA D 3 51 ? -6.790 -10.328 35.630 1.00 14.93 51 ALA L N 1
ATOM 3442 C CA . ALA D 3 51 ? -7.296 -9.800 34.363 1.00 18.77 51 ALA L CA 1
ATOM 3443 C C . ALA D 3 51 ? -7.557 -8.293 34.382 1.00 16.86 51 ALA L C 1
ATOM 3444 O O . ALA D 3 51 ? -7.297 -7.620 33.380 1.00 18.46 51 ALA L O 1
ATOM 3446 N N . SER D 3 52 ? -8.051 -7.744 35.503 1.00 18.49 52 SER L N 1
ATOM 3447 C CA . SER D 3 52 ? -8.602 -6.392 35.520 1.00 19.59 52 SER L CA 1
ATOM 3448 C C . SER D 3 52 ? -8.152 -5.518 36.687 1.00 19.93 52 SER L C 1
ATOM 3449 O O . SER D 3 52 ? -8.527 -4.338 36.732 1.00 19.96 52 SER L O 1
ATOM 3452 N N . LYS D 3 53 ? -7.389 -6.050 37.634 1.00 18.59 53 LYS L N 1
ATOM 3453 C CA . LYS D 3 53 ? -6.971 -5.303 38.814 1.00 18.63 53 LYS L CA 1
ATOM 3454 C C . LYS D 3 53 ? -5.593 -4.693 38.582 1.00 22.41 53 LYS L C 1
ATOM 3455 O O . LYS D 3 53 ? -4.634 -5.405 38.266 1.00 17.78 53 LYS L O 1
ATOM 3461 N N . ARG D 3 54 ? -5.504 -3.377 38.741 1.00 17.41 54 ARG L N 1
ATOM 3462 C CA . ARG D 3 54 ? -4.237 -2.670 38.629 1.00 18.81 54 ARG L CA 1
ATOM 3463 C C . ARG D 3 54 ? -3.387 -2.877 39.879 1.00 18.88 54 ARG L C 1
ATOM 3464 O O . ARG D 3 54 ? -3.892 -2.821 41.005 1.00 22.06 54 ARG L O 1
ATOM 3472 N N . ALA D 3 55 ? -2.091 -3.116 39.674 1.00 18.15 55 ALA L N 1
ATOM 3473 C CA . ALA D 3 55 ? -1.154 -3.227 40.786 1.00 17.94 55 ALA L CA 1
ATOM 3474 C C . ALA D 3 55 ? -0.907 -1.857 41.413 1.00 21.36 55 ALA L C 1
ATOM 3475 O O . ALA D 3 55 ? -1.191 -0.814 40.820 1.00 22.74 55 ALA L O 1
ATOM 3477 N N . THR D 3 56 ? -0.366 -1.874 42.632 1.00 23.01 56 THR L N 1
ATOM 3478 C CA . THR D 3 56 ? -0.108 -0.638 43.362 1.00 21.71 56 THR L CA 1
ATOM 3479 C C . THR D 3 56 ? 0.871 0.241 42.599 1.00 23.22 56 THR L C 1
ATOM 3480 O O . THR D 3 56 ? 1.907 -0.232 42.124 1.00 22.09 56 THR L O 1
ATOM 3484 N N . GLY D 3 57 ? 0.536 1.525 42.479 1.00 20.63 57 GLY L N 1
ATOM 3485 C CA . GLY D 3 57 ? 1.427 2.484 41.863 1.00 26.78 57 GLY L CA 1
ATOM 3486 C C . GLY D 3 57 ? 1.462 2.474 40.354 1.00 23.25 57 GLY L C 1
ATOM 3487 O O . GLY D 3 57 ? 2.371 3.074 39.770 1.00 24.22 57 GLY L O 1
ATOM 3488 N N . ILE D 3 58 ? 0.516 1.817 39.701 1.00 20.63 58 ILE L N 1
ATOM 3489 C CA . ILE D 3 58 ? 0.460 1.757 38.242 1.00 19.14 58 ILE L CA 1
ATOM 3490 C C . ILE D 3 58 ? -0.545 2.801 37.772 1.00 21.96 58 ILE L C 1
ATOM 3491 O O . ILE D 3 58 ? -1.668 2.832 38.295 1.00 20.25 58 ILE L O 1
ATOM 3496 N N . PRO D 3 59 ? -0.193 3.661 36.814 1.00 20.11 59 PRO L N 1
ATOM 3497 C CA . PRO D 3 59 ? -1.101 4.752 36.429 1.00 20.24 59 PRO L CA 1
ATOM 3498 C C . PRO D 3 59 ? -2.407 4.221 35.859 1.00 23.80 59 PRO L C 1
ATOM 3499 O O . PRO D 3 59 ? -2.466 3.129 35.288 1.00 16.60 59 PRO L O 1
ATOM 3503 N N . ALA D 3 60 ? -3.464 5.023 36.016 1.00 22.83 60 ALA L N 1
ATOM 3504 C CA . ALA D 3 60 ? -4.812 4.615 35.635 1.00 25.48 60 ALA L CA 1
ATOM 3505 C C . ALA D 3 60 ? -4.992 4.442 34.131 1.00 23.36 60 ALA L C 1
ATOM 3506 O O . ALA D 3 60 ? -6.015 3.888 33.711 1.00 24.43 60 ALA L O 1
ATOM 3508 N N . ARG D 3 61 ? -4.045 4.900 33.307 1.00 17.68 61 ARG L N 1
ATOM 3509 C CA . ARG D 3 61 ? -4.191 4.701 31.869 1.00 17.95 61 ARG L CA 1
ATOM 3510 C C . ARG D 3 61 ? -4.000 3.241 31.469 1.00 13.24 61 ARG L C 1
ATOM 3511 O O . ARG D 3 61 ? -4.367 2.867 30.352 1.00 15.53 61 ARG L O 1
ATOM 3519 N N . PHE D 3 62 ? -3.444 2.407 32.351 1.00 18.06 62 PHE L N 1
ATOM 3520 C CA . PHE D 3 62 ? -3.361 0.973 32.105 1.00 18.33 62 PHE L CA 1
ATOM 3521 C C . PHE D 3 62 ? -4.631 0.307 32.616 1.00 18.39 62 PHE L C 1
ATOM 3522 O O . PHE D 3 62 ? -5.000 0.475 33.784 1.00 18.26 62 PHE L O 1
ATOM 3530 N N . SER D 3 63 ? -5.292 -0.448 31.744 1.00 15.22 63 SER L N 1
ATOM 3531 C CA . SER D 3 63 ? -6.464 -1.219 32.126 1.00 16.18 63 SER L CA 1
ATOM 3532 C C . SER D 3 63 ? -6.395 -2.583 31.460 1.00 19.54 63 SER L C 1
ATOM 3533 O O . SER D 3 63 ? -5.864 -2.730 30.352 1.00 19.48 63 SER L O 1
ATOM 3536 N N . GLY D 3 64 ? -6.940 -3.582 32.148 1.00 14.08 64 GLY L N 1
ATOM 3537 C CA . GLY D 3 64 ? -7.002 -4.931 31.629 1.00 15.20 64 GLY L CA 1
ATOM 3538 C C . GLY D 3 64 ? -8.436 -5.409 31.516 1.00 14.89 64 GLY L C 1
ATOM 3539 O O . GLY D 3 64 ? -9.292 -5.055 32.326 1.00 17.39 64 GLY L O 1
ATOM 3540 N N . SER D 3 65 ? -8.691 -6.225 30.500 1.00 14.68 65 SER L N 1
ATOM 3541 C CA . SER D 3 65 ? -10.029 -6.752 30.287 1.00 22.15 65 SER L CA 1
ATOM 3542 C C . SER D 3 65 ? -9.932 -8.136 29.667 1.00 22.23 65 SER L C 1
ATOM 3543 O O . SER D 3 65 ? -8.859 -8.588 29.258 1.00 22.49 65 SER L O 1
ATOM 3546 N N . GLY D 3 66 ? -11.073 -8.799 29.588 1.00 19.16 66 GLY L N 1
ATOM 3547 C CA . GLY D 3 66 ? -11.174 -10.090 28.945 1.00 21.77 66 GLY L CA 1
ATOM 3548 C C . GLY D 3 66 ? -11.560 -11.182 29.920 1.00 23.33 66 GLY L C 1
ATOM 3549 O O . GLY D 3 66 ? -11.721 -10.963 31.119 1.00 21.70 66 GLY L O 1
ATOM 3550 N N . SER D 3 67 ? -11.702 -12.380 29.366 1.00 23.54 67 SER L N 1
ATOM 3551 C CA . SER D 3 67 ? -12.140 -13.556 30.102 1.00 24.52 67 SER L CA 1
ATOM 3552 C C . SER D 3 67 ? -11.953 -14.760 29.194 1.00 25.98 67 SER L C 1
ATOM 3553 O O . SER D 3 67 ? -11.853 -14.621 27.971 1.00 28.14 67 SER L O 1
ATOM 3556 N N . GLY D 3 68 ? -11.915 -15.939 29.803 1.00 32.65 68 GLY L N 1
ATOM 3557 C CA . GLY D 3 68 ? -11.822 -17.169 29.043 1.00 35.68 68 GLY L CA 1
ATOM 3558 C C . GLY D 3 68 ? -10.574 -17.290 28.192 1.00 37.15 68 GLY L C 1
ATOM 3559 O O . GLY D 3 68 ? -9.481 -17.550 28.706 1.00 36.96 68 GLY L O 1
ATOM 3560 N N . THR D 3 69 ? -10.724 -17.100 26.882 1.00 37.13 69 THR L N 1
ATOM 3561 C CA . THR D 3 69 ? -9.636 -17.315 25.939 1.00 37.55 69 THR L CA 1
ATOM 3562 C C . THR D 3 69 ? -8.930 -16.041 25.506 1.00 35.41 69 THR L C 1
ATOM 3563 O O . THR D 3 69 ? -7.815 -16.126 24.982 1.00 35.68 69 THR L O 1
ATOM 3567 N N . ASP D 3 70 ? -9.550 -14.877 25.677 1.00 28.18 70 ASP L N 1
ATOM 3568 C CA . ASP D 3 70 ? -9.069 -13.653 25.049 1.00 30.75 70 ASP L CA 1
ATOM 3569 C C . ASP D 3 70 ? -9.023 -12.521 26.062 1.00 26.98 70 ASP L C 1
ATOM 3570 O O . ASP D 3 70 ? -10.014 -12.250 26.750 1.00 19.58 70 ASP L O 1
ATOM 3575 N N . PHE D 3 71 ? -7.873 -11.858 26.138 1.00 21.62 71 PHE L N 1
ATOM 3576 C CA . PHE D 3 71 ? -7.666 -10.747 27.048 1.00 21.55 71 PHE L CA 1
ATOM 3577 C C . PHE D 3 71 ? -7.004 -9.610 26.291 1.00 19.62 71 PHE L C 1
ATOM 3578 O O . PHE D 3 71 ? -6.402 -9.812 25.234 1.00 18.39 71 PHE L O 1
ATOM 3586 N N . THR D 3 72 ? -7.135 -8.403 26.838 1.00 17.57 72 THR L N 1
ATOM 3587 C CA . THR D 3 72 ? -6.456 -7.248 26.280 1.00 18.60 72 THR L CA 1
ATOM 3588 C C . THR D 3 72 ? -5.878 -6.393 27.397 1.00 19.67 72 THR L C 1
ATOM 3589 O O . THR D 3 72 ? -6.443 -6.290 28.491 1.00 20.89 72 THR L O 1
ATOM 3593 N N . LEU D 3 73 ? -4.734 -5.789 27.102 1.00 16.27 73 LEU L N 1
ATOM 3594 C CA . LEU D 3 73 ? -4.183 -4.692 27.883 1.00 14.67 73 LEU L CA 1
ATOM 3595 C C . LEU D 3 73 ? -4.375 -3.427 27.067 1.00 16.53 73 LEU L C 1
ATOM 3596 O O . LEU D 3 73 ? -4.030 -3.394 25.882 1.00 13.07 73 LEU L O 1
ATOM 3601 N N . THR D 3 74 ? -4.947 -2.406 27.685 1.00 12.35 74 THR L N 1
ATOM 3602 C CA . THR D 3 74 ? -5.217 -1.149 27.009 1.00 12.18 74 THR L CA 1
ATOM 3603 C C . THR D 3 74 ? -4.441 -0.045 27.703 1.00 16.28 74 THR L C 1
ATOM 3604 O O . THR D 3 74 ? -4.476 0.071 28.934 1.00 16.59 74 THR L O 1
ATOM 3608 N N . ILE D 3 75 ? -3.707 0.726 26.916 1.00 15.77 75 ILE L N 1
ATOM 3609 C CA . ILE D 3 75 ? -3.057 1.939 27.381 1.00 15.79 75 ILE L CA 1
ATOM 3610 C C . ILE D 3 75 ? -3.799 3.077 26.695 1.00 16.86 75 ILE L C 1
ATOM 3611 O O . ILE D 3 75 ? -3.633 3.305 25.492 1.00 20.74 75 ILE L O 1
ATOM 3616 N N . SER D 3 76 ? -4.650 3.770 27.454 1.00 18.77 76 SER L N 1
ATOM 3617 C CA . SER D 3 76 ? -5.619 4.679 26.850 1.00 22.90 76 SER L CA 1
ATOM 3618 C C . SER D 3 76 ? -4.941 5.799 26.074 1.00 20.69 76 SER L C 1
ATOM 3619 O O . SER D 3 76 ? -5.447 6.226 25.031 1.00 23.77 76 SER L O 1
ATOM 3622 N N . SER D 3 77 ? -3.786 6.262 26.538 1.00 16.89 77 SER L N 1
ATOM 3623 C CA . SER D 3 77 ? -3.034 7.283 25.818 1.00 21.99 77 SER L CA 1
ATOM 3624 C C . SER D 3 77 ? -1.566 7.131 26.178 1.00 19.94 77 SER L C 1
ATOM 3625 O O . SER D 3 77 ? -1.199 7.304 27.343 1.00 18.97 77 SER L O 1
ATOM 3628 N N . LEU D 3 78 ? -0.736 6.823 25.184 1.00 20.42 78 LEU L N 1
ATOM 3629 C CA . LEU D 3 78 ? 0.647 6.431 25.440 1.00 19.88 78 LEU L CA 1
ATOM 3630 C C . LEU D 3 78 ? 1.483 7.621 25.895 1.00 20.68 78 LEU L C 1
ATOM 3631 O O . LEU D 3 78 ? 1.558 8.640 25.202 1.00 22.54 78 LEU L O 1
ATOM 3636 N N . GLU D 3 79 ? 2.128 7.478 27.041 1.00 17.67 79 GLU L N 1
ATOM 3637 C CA . GLU D 3 79 ? 3.142 8.431 27.458 1.00 19.05 79 GLU L CA 1
ATOM 3638 C C . GLU D 3 79 ? 4.508 7.953 26.986 1.00 19.00 79 GLU L C 1
ATOM 3639 O O . GLU D 3 79 ? 4.687 6.767 26.679 1.00 20.79 79 GLU L O 1
ATOM 3645 N N . PRO D 3 80 ? 5.499 8.845 26.895 1.00 19.69 80 PRO L N 1
ATOM 3646 C CA . PRO D 3 80 ? 6.812 8.408 26.382 1.00 17.59 80 PRO L CA 1
ATOM 3647 C C . PRO D 3 80 ? 7.396 7.221 27.132 1.00 19.38 80 PRO L C 1
ATOM 3648 O O . PRO D 3 80 ? 7.995 6.332 26.518 1.00 18.58 80 PRO L O 1
ATOM 3652 N N . GLU D 3 81 ? 7.217 7.168 28.446 1.00 18.29 81 GLU L N 1
ATOM 3653 C CA . GLU D 3 81 ? 7.733 6.050 29.229 1.00 20.07 81 GLU L CA 1
ATOM 3654 C C . GLU D 3 81 ? 7.006 4.739 28.980 1.00 22.98 81 GLU L C 1
ATOM 3655 O O . GLU D 3 81 ? 7.414 3.724 29.551 1.00 21.09 81 GLU L O 1
ATOM 3661 N N . ASP D 3 82 ? 5.927 4.731 28.207 1.00 20.34 82 ASP L N 1
ATOM 3662 C CA . ASP D 3 82 ? 5.163 3.514 27.994 1.00 17.69 82 ASP L CA 1
ATOM 3663 C C . ASP D 3 82 ? 5.686 2.676 26.833 1.00 16.61 82 ASP L C 1
ATOM 3664 O O . ASP D 3 82 ? 5.246 1.536 26.667 1.00 15.37 82 ASP L O 1
ATOM 3669 N N . PHE D 3 83 ? 6.598 3.202 26.024 1.00 17.07 83 PHE L N 1
ATOM 3670 C CA . PHE D 3 83 ? 7.149 2.418 24.925 1.00 20.10 83 PHE L CA 1
ATOM 3671 C C . PHE D 3 83 ? 8.126 1.399 25.499 1.00 20.34 83 PHE L C 1
ATOM 3672 O O . PHE D 3 83 ? 9.179 1.766 26.032 1.00 21.05 83 PHE L O 1
ATOM 3680 N N . ALA D 3 84 ? 7.757 0.126 25.414 1.00 18.51 84 ALA L N 1
ATOM 3681 C CA . ALA D 3 84 ? 8.418 -0.971 26.118 1.00 19.75 84 ALA L CA 1
ATOM 3682 C C . ALA D 3 84 ? 7.872 -2.283 25.559 1.00 17.23 84 ALA L C 1
ATOM 3683 O O . ALA D 3 84 ? 7.097 -2.293 24.595 1.00 20.33 84 ALA L O 1
ATOM 3685 N N . VAL D 3 85 ? 8.277 -3.393 26.169 1.00 14.95 85 VAL L N 1
ATOM 3686 C CA . VAL D 3 85 ? 7.748 -4.719 25.870 1.00 11.82 85 VAL L CA 1
ATOM 3687 C C . VAL D 3 85 ? 6.762 -5.097 26.966 1.00 13.33 85 VAL L C 1
ATOM 3688 O O . VAL D 3 85 ? 6.984 -4.797 28.150 1.00 13.23 85 VAL L O 1
ATOM 3692 N N . TYR D 3 86 ? 5.668 -5.747 26.579 1.00 11.74 86 TYR L N 1
ATOM 3693 C CA . TYR D 3 86 ? 4.639 -6.177 27.520 1.00 13.85 86 TYR L CA 1
ATOM 3694 C C . TYR D 3 86 ? 4.410 -7.677 27.375 1.00 10.43 86 TYR L C 1
ATOM 3695 O O . TYR D 3 86 ? 4.306 -8.185 26.255 1.00 15.80 86 TYR L O 1
ATOM 3704 N N . PHE D 3 87 ? 4.330 -8.377 28.505 1.00 12.39 87 PHE L N 1
ATOM 3705 C CA . PHE D 3 87 ? 4.137 -9.820 28.561 1.00 11.98 87 PHE L CA 1
ATOM 3706 C C . PHE D 3 87 ? 2.830 -10.128 29.278 1.00 17.13 87 PHE L C 1
ATOM 3707 O O . PHE D 3 87 ? 2.539 -9.521 30.307 1.00 14.28 87 PHE L O 1
ATOM 3715 N N . CYS D 3 88 ? 2.062 -11.087 28.783 1.00 13.14 88 CYS L N 1
ATOM 3716 C CA . CYS D 3 88 ? 0.973 -11.618 29.589 1.00 14.97 88 CYS L CA 1
ATOM 3717 C C . CYS D 3 88 ? 1.393 -12.947 30.223 1.00 16.11 88 CYS L C 1
ATOM 3718 O O . CYS D 3 88 ? 2.402 -13.554 29.855 1.00 13.26 88 CYS L O 1
ATOM 3721 N N . GLN D 3 89 ? 0.603 -13.380 31.211 1.00 15.27 89 GLN L N 1
ATOM 3722 C CA . GLN D 3 89 ? 0.954 -14.515 32.053 1.00 15.50 89 GLN L CA 1
ATOM 3723 C C . GLN D 3 89 ? -0.307 -15.164 32.610 1.00 18.68 89 GLN L C 1
ATOM 3724 O O . GLN D 3 89 ? -1.206 -14.471 33.098 1.00 16.94 89 GLN L O 1
ATOM 3730 N N . GLN D 3 90 ? -0.356 -16.495 32.547 1.00 17.53 90 GLN L N 1
ATOM 3731 C CA . GLN D 3 90 ? -1.423 -17.296 33.129 1.00 19.72 90 GLN L CA 1
ATOM 3732 C C . GLN D 3 90 ? -0.853 -18.219 34.204 1.00 19.70 90 GLN L C 1
ATOM 3733 O O . GLN D 3 90 ? 0.358 -18.437 34.300 1.00 13.88 90 GLN L O 1
ATOM 3739 N N . ARG D 3 91 ? -1.748 -18.771 35.023 1.00 13.33 91 ARG L N 1
ATOM 3740 C CA . ARG D 3 91 ? -1.353 -19.713 36.061 1.00 16.45 91 ARG L CA 1
ATOM 3741 C C . ARG D 3 91 ? -2.415 -20.794 36.182 1.00 20.40 91 ARG L C 1
ATOM 3742 O O . ARG D 3 91 ? -3.575 -20.584 35.833 1.00 20.50 91 ARG L O 1
ATOM 3750 N N . SER D 3 92 ? -2.001 -21.962 36.662 1.00 15.68 92 SER L N 1
ATOM 3751 C CA . SER D 3 92 ? -2.920 -23.069 36.847 1.00 20.39 92 SER L CA 1
ATOM 3752 C C . SER D 3 92 ? -2.442 -23.919 38.011 1.00 22.02 92 SER L C 1
ATOM 3753 O O . SER D 3 92 ? -1.277 -23.864 38.417 1.00 20.81 92 SER L O 1
ATOM 3756 N N . ASN D 3 93 ? -3.369 -24.700 38.548 1.00 25.66 93 ASN L N 1
ATOM 3757 C CA . ASN D 3 93 ? -3.086 -25.718 39.543 1.00 22.97 93 ASN L CA 1
ATOM 3758 C C . ASN D 3 93 ? -3.088 -27.080 38.860 1.00 24.75 93 ASN L C 1
ATOM 3759 O O . ASN D 3 93 ? -3.335 -27.202 37.657 1.00 23.92 93 ASN L O 1
ATOM 3764 N N . ARG D 3 94 ? -2.841 -28.121 39.649 1.00 25.46 94 ARG L N 1
ATOM 3765 C CA . ARG D 3 94 ? -2.944 -29.504 39.196 1.00 31.91 94 ARG L CA 1
ATOM 3766 C C . ARG D 3 94 ? -2.142 -29.778 37.921 1.00 23.85 94 ARG L C 1
ATOM 3767 O O . ARG D 3 94 ? -2.721 -30.099 36.876 1.00 27.08 94 ARG L O 1
ATOM 3775 N N . PRO D 3 95 ? -0.802 -29.643 37.954 1.00 25.94 95 PRO L N 1
ATOM 3776 C CA . PRO D 3 95 ? 0.077 -29.156 39.016 1.00 20.58 95 PRO L CA 1
ATOM 3777 C C . PRO D 3 95 ? 0.243 -27.647 38.921 1.00 27.37 95 PRO L C 1
ATOM 3778 O O . PRO D 3 95 ? -0.121 -27.068 37.893 1.00 26.19 95 PRO L O 1
ATOM 3782 N N . PRO D 3 96 A 0.782 -27.018 39.963 1.00 18.61 95 PRO L N 1
ATOM 3783 C CA . PRO D 3 96 A 1.066 -25.580 39.879 1.00 18.84 95 PRO L CA 1
ATOM 3784 C C . PRO D 3 96 A 1.982 -25.280 38.701 1.00 22.80 95 PRO L C 1
ATOM 3785 O O . PRO D 3 96 A 3.020 -25.920 38.517 1.00 20.40 95 PRO L O 1
ATOM 3789 N N . ALA D 3 97 B 1.576 -24.308 37.886 1.00 15.89 95 ALA L N 1
ATOM 3790 C CA . ALA D 3 97 B 2.353 -23.943 36.711 1.00 17.97 95 ALA L CA 1
ATOM 3791 C C . ALA D 3 97 B 1.971 -22.536 36.283 1.00 14.77 95 ALA L C 1
ATOM 3792 O O . ALA D 3 97 B 0.831 -22.098 36.471 1.00 16.72 95 ALA L O 1
ATOM 3794 N N . TRP D 3 98 ? 2.954 -21.835 35.735 1.00 13.62 96 TRP L N 1
ATOM 3795 C CA . TRP D 3 98 ? 2.823 -20.473 35.237 1.00 12.23 96 TRP L CA 1
ATOM 3796 C C . TRP D 3 98 ? 3.457 -20.421 33.858 1.00 17.31 96 TRP L C 1
ATOM 3797 O O . TRP D 3 98 ? 4.473 -21.077 33.618 1.00 16.43 96 TRP L O 1
ATOM 3808 N N . THR D 3 99 ? 2.855 -19.667 32.940 1.00 15.15 97 THR L N 1
ATOM 3809 C CA . THR D 3 99 ? 3.439 -19.504 31.615 1.00 20.49 97 THR L CA 1
ATOM 3810 C C . THR D 3 99 ? 3.322 -18.051 31.183 1.00 18.64 97 THR L C 1
ATOM 3811 O O . THR D 3 99 ? 2.408 -17.334 31.596 1.00 16.90 97 THR L O 1
ATOM 3815 N N . PHE D 3 100 ? 4.265 -17.621 30.354 1.00 14.97 98 PHE L N 1
ATOM 3816 C CA . PHE D 3 100 ? 4.286 -16.267 29.827 1.00 14.80 98 PHE L CA 1
ATOM 3817 C C . PHE D 3 100 ? 3.978 -16.289 28.336 1.00 15.25 98 PHE L C 1
ATOM 3818 O O . PHE D 3 100 ? 4.310 -17.247 27.631 1.00 15.90 98 PHE L O 1
ATOM 3826 N N . GLY D 3 101 ? 3.338 -15.227 27.858 1.00 17.52 99 GLY L N 1
ATOM 3827 C CA . GLY D 3 101 ? 3.293 -14.986 26.432 1.00 18.54 99 GLY L CA 1
ATOM 3828 C C . GLY D 3 101 ? 4.664 -14.573 25.919 1.00 18.50 99 GLY L C 1
ATOM 3829 O O . GLY D 3 101 ? 5.587 -14.295 26.680 1.00 15.20 99 GLY L O 1
ATOM 3830 N N . GLN D 3 102 ? 4.801 -14.530 24.592 1.00 17.06 100 GLN L N 1
ATOM 3831 C CA . GLN D 3 102 ? 6.102 -14.218 24.006 1.00 21.25 100 GLN L CA 1
ATOM 3832 C C . GLN D 3 102 ? 6.388 -12.723 23.950 1.00 19.47 100 GLN L C 1
ATOM 3833 O O . GLN D 3 102 ? 7.515 -12.338 23.618 1.00 17.26 100 GLN L O 1
ATOM 3839 N N . GLY D 3 103 ? 5.411 -11.881 24.251 1.00 17.62 101 GLY L N 1
ATOM 3840 C CA . GLY D 3 103 ? 5.663 -10.462 24.391 1.00 14.23 101 GLY L CA 1
ATOM 3841 C C . GLY D 3 103 ? 5.242 -9.661 23.175 1.00 14.60 101 GLY L C 1
ATOM 3842 O O . GLY D 3 103 ? 5.292 -10.129 22.032 1.00 17.66 101 GLY L O 1
ATOM 3843 N N . THR D 3 104 ? 4.814 -8.425 23.427 1.00 14.46 102 THR L N 1
ATOM 3844 C CA . THR D 3 104 ? 4.482 -7.461 22.383 1.00 15.62 102 THR L CA 1
ATOM 3845 C C . THR D 3 104 ? 5.309 -6.210 22.624 1.00 16.88 102 THR L C 1
ATOM 3846 O O . THR D 3 104 ? 5.337 -5.687 23.746 1.00 13.29 102 THR L O 1
ATOM 3850 N N . LYS D 3 105 ? 5.999 -5.750 21.586 1.00 16.02 103 LYS L N 1
ATOM 3851 C CA . LYS D 3 105 ? 6.796 -4.535 21.675 1.00 15.21 103 LYS L CA 1
ATOM 3852 C C . LYS D 3 105 ? 5.962 -3.348 21.214 1.00 16.17 103 LYS L C 1
ATOM 3853 O O . LYS D 3 105 ? 5.444 -3.348 20.093 1.00 18.80 103 LYS L O 1
ATOM 3859 N N . VAL D 3 106 ? 5.836 -2.337 22.070 1.00 17.06 104 VAL L N 1
ATOM 3860 C CA . VAL D 3 106 ? 5.242 -1.058 21.688 1.00 20.31 104 VAL L CA 1
ATOM 3861 C C . VAL D 3 106 ? 6.392 -0.113 21.360 1.00 19.29 104 VAL L C 1
ATOM 3862 O O . VAL D 3 106 ? 7.184 0.244 22.241 1.00 17.08 104 VAL L O 1
ATOM 3866 N N . GLU D 3 107 ? 6.504 0.270 20.090 1.00 20.58 105 GLU L N 1
ATOM 3867 C CA . GLU D 3 107 ? 7.575 1.132 19.609 1.00 23.29 105 GLU L CA 1
ATOM 3868 C C . GLU D 3 107 ? 6.997 2.415 19.023 1.00 19.75 105 GLU L C 1
ATOM 3869 O O . GLU D 3 107 ? 5.790 2.545 18.801 1.00 24.63 105 GLU L O 1
ATOM 3875 N N . ILE D 3 108 ? 7.894 3.356 18.751 1.00 22.40 106 ILE L N 1
ATOM 3876 C CA . ILE D 3 108 ? 7.526 4.716 18.371 1.00 23.17 106 ILE L CA 1
ATOM 3877 C C . ILE D 3 108 ? 7.343 4.777 16.860 1.00 23.36 106 ILE L C 1
ATOM 3878 O O . ILE D 3 108 ? 8.294 4.552 16.102 1.00 21.11 106 ILE L O 1
ATOM 3883 N N . LYS D 3 109 ? 6.124 5.086 16.422 1.00 23.88 107 LYS L N 1
ATOM 3884 C CA . LYS D 3 109 ? 5.864 5.189 14.991 1.00 28.96 107 LYS L CA 1
ATOM 3885 C C . LYS D 3 109 ? 6.441 6.484 14.431 1.00 27.31 107 LYS L C 1
ATOM 3886 O O . LYS D 3 109 ? 6.381 7.540 15.069 1.00 30.75 107 LYS L O 1
ATOM 3892 N N . ARG D 3 110 ? 7.008 6.396 13.230 1.00 22.02 108 ARG L N 1
ATOM 3893 C CA . ARG D 3 110 ? 7.529 7.561 12.528 1.00 24.61 108 ARG L CA 1
ATOM 3894 C C . ARG D 3 110 ? 7.470 7.283 11.033 1.00 26.98 108 ARG L C 1
ATOM 3895 O O . ARG D 3 110 ? 7.058 6.206 10.596 1.00 27.72 108 ARG L O 1
ATOM 3903 N N . THR D 3 111 ? 7.888 8.269 10.248 1.00 25.82 109 THR L N 1
ATOM 3904 C CA . THR D 3 111 ? 7.837 8.144 8.801 1.00 29.70 109 THR L CA 1
ATOM 3905 C C . THR D 3 111 ? 8.873 7.144 8.296 1.00 24.83 109 THR L C 1
ATOM 3906 O O . THR D 3 111 ? 9.913 6.923 8.920 1.00 25.05 109 THR L O 1
ATOM 3910 N N . VAL D 3 112 ? 8.568 6.539 7.144 1.00 25.01 110 VAL L N 1
ATOM 3911 C CA . VAL D 3 112 ? 9.499 5.623 6.497 1.00 28.69 110 VAL L CA 1
ATOM 3912 C C . VAL D 3 112 ? 10.804 6.348 6.201 1.00 26.55 110 VAL L C 1
ATOM 3913 O O . VAL D 3 112 ? 10.806 7.470 5.685 1.00 23.17 110 VAL L O 1
ATOM 3917 N N . ALA D 3 113 ? 11.926 5.716 6.539 1.00 22.61 111 ALA L N 1
ATOM 3918 C CA . ALA D 3 113 ? 13.234 6.270 6.210 1.00 23.40 111 ALA L CA 1
ATOM 3919 C C . ALA D 3 113 ? 14.100 5.145 5.676 1.00 28.80 111 ALA L C 1
ATOM 3920 O O . ALA D 3 113 ? 14.278 4.123 6.347 1.00 25.38 111 ALA L O 1
ATOM 3922 N N . ALA D 3 114 ? 14.609 5.322 4.461 1.00 27.74 112 ALA L N 1
ATOM 3923 C CA . ALA D 3 114 ? 15.484 4.328 3.871 1.00 24.89 112 ALA L CA 1
ATOM 3924 C C . ALA D 3 114 ? 16.856 4.368 4.543 1.00 20.53 112 ALA L C 1
ATOM 3925 O O . ALA D 3 114 ? 17.311 5.427 4.987 1.00 23.86 112 ALA L O 1
ATOM 3927 N N . PRO D 3 115 ? 17.533 3.226 4.634 1.00 23.35 113 PRO L N 1
ATOM 3928 C CA . PRO D 3 115 ? 18.867 3.210 5.241 1.00 25.11 113 PRO L CA 1
ATOM 3929 C C . PRO D 3 115 ? 19.921 3.832 4.338 1.00 23.42 113 PRO L C 1
ATOM 3930 O O . PRO D 3 115 ? 19.848 3.751 3.110 1.00 23.61 113 PRO L O 1
ATOM 3934 N N . SER D 3 116 ? 20.906 4.467 4.973 1.00 21.00 114 SER L N 1
ATOM 3935 C CA . SER D 3 116 ? 22.191 4.732 4.340 1.00 27.18 114 SER L CA 1
ATOM 3936 C C . SER D 3 116 ? 23.051 3.484 4.493 1.00 27.97 114 SER L C 1
ATOM 3937 O O . SER D 3 116 ? 23.235 2.993 5.609 1.00 25.36 114 SER L O 1
ATOM 3940 N N . VAL D 3 117 ? 23.562 2.962 3.383 1.00 28.66 115 VAL L N 1
ATOM 3941 C CA . VAL D 3 117 ? 24.275 1.688 3.372 1.00 21.76 115 VAL L CA 1
ATOM 3942 C C . VAL D 3 117 ? 25.759 1.943 3.135 1.00 25.26 115 VAL L C 1
ATOM 3943 O O . VAL D 3 117 ? 26.129 2.774 2.299 1.00 28.46 115 VAL L O 1
ATOM 3947 N N . PHE D 3 118 ? 26.606 1.226 3.880 1.00 21.71 116 PHE L N 1
ATOM 3948 C CA . PHE D 3 118 ? 28.055 1.355 3.798 1.00 21.83 116 PHE L CA 1
ATOM 3949 C C . PHE D 3 118 ? 28.688 -0.021 3.926 1.00 25.41 116 PHE L C 1
ATOM 3950 O O . PHE D 3 118 ? 28.310 -0.797 4.806 1.00 20.96 116 PHE L O 1
ATOM 3958 N N . ILE D 3 119 ? 29.672 -0.314 3.079 1.00 20.80 117 ILE L N 1
ATOM 3959 C CA . ILE D 3 119 ? 30.401 -1.578 3.156 1.00 22.98 117 ILE L CA 1
ATOM 3960 C C . ILE D 3 119 ? 31.851 -1.297 3.534 1.00 23.13 117 ILE L C 1
ATOM 3961 O O . ILE D 3 119 ? 32.440 -0.303 3.091 1.00 23.05 117 ILE L O 1
ATOM 3966 N N . PHE D 3 120 ? 32.418 -2.163 4.375 1.00 19.63 118 PHE L N 1
ATOM 3967 C CA . PHE D 3 120 ? 33.777 -1.989 4.884 1.00 19.18 118 PHE L CA 1
ATOM 3968 C C . PHE D 3 120 ? 34.582 -3.251 4.611 1.00 19.47 118 PHE L C 1
ATOM 3969 O O . PHE D 3 120 ? 34.228 -4.330 5.131 1.00 17.21 118 PHE L O 1
ATOM 3977 N N . PRO D 3 121 ? 35.668 -3.177 3.848 1.00 21.90 119 PRO L N 1
ATOM 3978 C CA . PRO D 3 121 ? 36.541 -4.346 3.678 1.00 20.95 119 PRO L CA 1
ATOM 3979 C C . PRO D 3 121 ? 37.225 -4.715 4.982 1.00 16.38 119 PRO L C 1
ATOM 3980 O O . PRO D 3 121 ? 37.329 -3.888 5.900 1.00 17.99 119 PRO L O 1
ATOM 3984 N N . PRO D 3 122 ? 37.713 -5.948 5.103 1.00 16.22 120 PRO L N 1
ATOM 3985 C CA . PRO D 3 122 ? 38.515 -6.301 6.279 1.00 15.97 120 PRO L CA 1
ATOM 3986 C C . PRO D 3 122 ? 39.771 -5.447 6.356 1.00 19.27 120 PRO L C 1
ATOM 3987 O O . PRO D 3 122 ? 40.374 -5.095 5.340 1.00 22.23 120 PRO L O 1
ATOM 3991 N N . SER D 3 123 ? 40.149 -5.098 7.579 1.00 19.56 121 SER L N 1
ATOM 3992 C CA . SER D 3 123 ? 41.358 -4.324 7.796 1.00 23.07 121 SER L CA 1
ATOM 3993 C C . SER D 3 123 ? 42.591 -5.138 7.418 1.00 22.17 121 SER L C 1
ATOM 3994 O O . SER D 3 123 ? 42.606 -6.369 7.513 1.00 20.89 121 SER L O 1
ATOM 3997 N N . ASP D 3 124 ? 43.634 -4.435 6.972 1.00 27.29 122 ASP L N 1
ATOM 3998 C CA . ASP D 3 124 ? 44.916 -5.096 6.765 1.00 26.32 122 ASP L CA 1
ATOM 3999 C C . ASP D 3 124 ? 45.447 -5.663 8.073 1.00 28.26 122 ASP L C 1
ATOM 4000 O O . ASP D 3 124 ? 46.084 -6.723 8.086 1.00 29.22 122 ASP L O 1
ATOM 4005 N N . GLU D 3 125 ? 45.188 -4.968 9.186 1.00 28.32 123 GLU L N 1
ATOM 4006 C CA . GLU D 3 125 ? 45.488 -5.496 10.517 1.00 32.32 123 GLU L CA 1
ATOM 4007 C C . GLU D 3 125 ? 44.936 -6.903 10.684 1.00 28.85 123 GLU L C 1
ATOM 4008 O O . GLU D 3 125 ? 45.671 -7.846 11.008 1.00 27.49 123 GLU L O 1
ATOM 4014 N N . GLN D 3 126 ? 43.624 -7.054 10.490 1.00 24.04 124 GLN L N 1
ATOM 4015 C CA . GLN D 3 126 ? 43.006 -8.354 10.716 1.00 24.00 124 GLN L CA 1
ATOM 4016 C C . GLN D 3 126 ? 43.544 -9.388 9.742 1.00 23.90 124 GLN L C 1
ATOM 4017 O O . GLN D 3 126 ? 43.790 -10.537 10.121 1.00 22.04 124 GLN L O 1
ATOM 4023 N N . LEU D 3 127 ? 43.743 -8.993 8.485 1.00 20.68 125 LEU L N 1
ATOM 4024 C CA . LEU D 3 127 ? 44.206 -9.938 7.475 1.00 25.07 125 LEU L CA 1
ATOM 4025 C C . LEU D 3 127 ? 45.531 -10.577 7.866 1.00 30.39 125 LEU L C 1
ATOM 4026 O O . LEU D 3 127 ? 45.762 -11.750 7.560 1.00 31.02 125 LEU L O 1
ATOM 4031 N N . LYS D 3 128 ? 46.403 -9.845 8.563 1.00 35.82 126 LYS L N 1
ATOM 4032 C CA . LYS D 3 128 ? 47.634 -10.463 9.044 1.00 37.03 126 LYS L CA 1
ATOM 4033 C C . LYS D 3 128 ? 47.362 -11.617 10.002 1.00 38.38 126 LYS L C 1
ATOM 4034 O O . LYS D 3 128 ? 48.219 -12.493 10.158 1.00 36.42 126 LYS L O 1
ATOM 4040 N N . SER D 3 129 ? 46.187 -11.650 10.634 1.00 36.19 127 SER L N 1
ATOM 4041 C CA . SER D 3 129 ? 45.857 -12.685 11.604 1.00 33.05 127 SER L CA 1
ATOM 4042 C C . SER D 3 129 ? 45.224 -13.922 10.981 1.00 34.43 127 SER L C 1
ATOM 4043 O O . SER D 3 129 ? 45.014 -14.911 11.691 1.00 42.42 127 SER L O 1
ATOM 4046 N N . GLY D 3 130 ? 44.906 -13.900 9.690 1.00 36.93 128 GLY L N 1
ATOM 4047 C CA . GLY D 3 130 ? 44.413 -15.080 9.011 1.00 29.10 128 GLY L CA 1
ATOM 4048 C C . GLY D 3 130 ? 42.911 -15.180 8.870 1.00 32.27 128 GLY L C 1
ATOM 4049 O O . GLY D 3 130 ? 42.425 -16.189 8.342 1.00 30.88 128 GLY L O 1
ATOM 4050 N N . THR D 3 131 ? 42.161 -14.180 9.326 1.00 34.74 129 THR L N 1
ATOM 4051 C CA . THR D 3 131 ? 40.717 -14.137 9.155 1.00 25.94 129 THR L CA 1
ATOM 4052 C C . THR D 3 131 ? 40.338 -12.820 8.489 1.00 26.10 129 THR L C 1
ATOM 4053 O O . THR D 3 131 ? 41.082 -11.838 8.539 1.00 24.35 129 THR L O 1
ATOM 4057 N N . ALA D 3 132 ? 39.179 -12.816 7.835 1.00 23.63 130 ALA L N 1
ATOM 4058 C CA . ALA D 3 132 ? 38.670 -11.628 7.164 1.00 18.84 130 ALA L CA 1
ATOM 4059 C C . ALA D 3 132 ? 37.229 -11.400 7.588 1.00 20.81 130 ALA L C 1
ATOM 4060 O O . ALA D 3 132 ? 36.399 -12.305 7.480 1.00 21.41 130 ALA L O 1
ATOM 4062 N N . SER D 3 133 ? 36.937 -10.197 8.073 1.00 13.60 131 SER L N 1
ATOM 4063 C CA . SER D 3 133 ? 35.579 -9.794 8.413 1.00 13.66 131 SER L CA 1
ATOM 4064 C C . SER D 3 133 ? 35.185 -8.655 7.486 1.00 14.64 131 SER L C 1
ATOM 4065 O O . SER D 3 133 ? 35.856 -7.617 7.464 1.00 15.56 131 SER L O 1
ATOM 4068 N N . VAL D 3 134 ? 34.115 -8.855 6.713 1.00 13.19 132 VAL L N 1
ATOM 4069 C CA . VAL D 3 134 ? 33.523 -7.811 5.878 1.00 12.92 132 VAL L CA 1
ATOM 4070 C C . VAL D 3 134 ? 32.266 -7.314 6.575 1.00 17.47 132 VAL L C 1
ATOM 4071 O O . VAL D 3 134 ? 31.452 -8.122 7.040 1.00 17.47 132 VAL L O 1
ATOM 4075 N N . VAL D 3 135 ? 32.092 -5.995 6.645 1.00 17.13 133 VAL L N 1
ATOM 4076 C CA . VAL D 3 135 ? 31.009 -5.398 7.418 1.00 17.50 133 VAL L CA 1
ATOM 4077 C C . VAL D 3 135 ? 30.131 -4.544 6.511 1.00 20.37 133 VAL L C 1
ATOM 4078 O O . VAL D 3 135 ? 30.632 -3.752 5.704 1.00 18.71 133 VAL L O 1
ATOM 4082 N N . CYS D 3 136 ? 28.814 -4.700 6.655 1.00 16.10 134 CYS L N 1
ATOM 4083 C CA . CYS D 3 136 ? 27.835 -3.872 5.963 1.00 20.53 134 CYS L CA 1
ATOM 4084 C C . CYS D 3 136 ? 26.987 -3.154 7.003 1.00 22.46 134 CYS L C 1
ATOM 4085 O O . CYS D 3 136 ? 26.478 -3.787 7.936 1.00 21.09 134 CYS L O 1
ATOM 4088 N N . LEU D 3 137 ? 26.858 -1.838 6.850 1.00 20.14 135 LEU L N 1
ATOM 4089 C CA . LEU D 3 137 ? 26.139 -0.992 7.795 1.00 16.42 135 LEU L CA 1
ATOM 4090 C C . LEU D 3 137 ? 24.885 -0.441 7.132 1.00 21.19 135 LEU L C 1
ATOM 4091 O O . LEU D 3 137 ? 24.947 0.083 6.012 1.00 18.86 135 LEU L O 1
ATOM 4096 N N . LEU D 3 138 ? 23.755 -0.576 7.826 1.00 24.39 136 LEU L N 1
ATOM 4097 C CA . LEU D 3 138 ? 22.474 0.004 7.437 1.00 18.87 136 LEU L CA 1
ATOM 4098 C C . LEU D 3 138 ? 22.138 1.055 8.491 1.00 25.77 136 LEU L C 1
ATOM 4099 O O . LEU D 3 138 ? 21.780 0.711 9.623 1.00 18.59 136 LEU L O 1
ATOM 4104 N N . ASN D 3 139 ? 22.269 2.332 8.135 1.00 19.37 137 ASN L N 1
ATOM 4105 C CA . ASN D 3 139 ? 22.236 3.411 9.113 1.00 22.41 137 ASN L CA 1
ATOM 4106 C C . ASN D 3 139 ? 20.910 4.160 9.078 1.00 24.25 137 ASN L C 1
ATOM 4107 O O . ASN D 3 139 ? 20.475 4.617 8.014 1.00 23.14 137 ASN L O 1
ATOM 4112 N N . ASN D 3 140 ? 20.274 4.270 10.248 1.00 24.61 138 ASN L N 1
ATOM 4113 C CA . ASN D 3 140 ? 19.162 5.188 10.510 1.00 21.79 138 ASN L CA 1
ATOM 4114 C C . ASN D 3 140 ? 17.996 4.958 9.541 1.00 22.74 138 ASN L C 1
ATOM 4115 O O . ASN D 3 140 ? 17.661 5.800 8.705 1.00 23.64 138 ASN L O 1
ATOM 4120 N N . PHE D 3 141 ? 17.352 3.807 9.709 1.00 22.47 139 PHE L N 1
ATOM 4121 C CA . PHE D 3 141 ? 16.212 3.444 8.883 1.00 20.72 139 PHE L CA 1
ATOM 4122 C C . PHE D 3 141 ? 14.976 3.161 9.735 1.00 20.22 139 PHE L C 1
ATOM 4123 O O . PHE D 3 141 ? 15.056 2.938 10.950 1.00 17.66 139 PHE L O 1
ATOM 4131 N N . TYR D 3 142 ? 13.817 3.176 9.059 1.00 22.03 140 TYR L N 1
ATOM 4132 C CA . TYR D 3 142 ? 12.514 2.882 9.648 1.00 23.87 140 TYR L CA 1
ATOM 4133 C C . TYR D 3 142 ? 11.553 2.507 8.533 1.00 25.96 140 TYR L C 1
ATOM 4134 O O . TYR D 3 142 ? 11.539 3.189 7.498 1.00 26.01 140 TYR L O 1
ATOM 4143 N N . PRO D 3 143 ? 10.726 1.464 8.701 1.00 26.35 141 PRO L N 1
ATOM 4144 C CA . PRO D 3 143 ? 10.646 0.596 9.883 1.00 24.13 141 PRO L CA 1
ATOM 4145 C C . PRO D 3 143 ? 11.801 -0.400 10.005 1.00 27.03 141 PRO L C 1
ATOM 4146 O O . PRO D 3 143 ? 12.737 -0.384 9.202 1.00 20.16 141 PRO L O 1
ATOM 4150 N N . ARG D 3 144 ? 11.719 -1.266 11.016 1.00 24.81 142 ARG L N 1
ATOM 4151 C CA . ARG D 3 144 ? 12.852 -2.110 11.383 1.00 24.81 142 ARG L CA 1
ATOM 4152 C C . ARG D 3 144 ? 13.106 -3.234 10.381 1.00 23.07 142 ARG L C 1
ATOM 4153 O O . ARG D 3 144 ? 14.227 -3.755 10.325 1.00 27.15 142 ARG L O 1
ATOM 4161 N N . GLU D 3 145 ? 12.102 -3.616 9.595 1.00 21.79 143 GLU L N 1
ATOM 4162 C CA . GLU D 3 145 ? 12.240 -4.758 8.697 1.00 24.24 143 GLU L CA 1
ATOM 4163 C C . GLU D 3 145 ? 13.206 -4.419 7.572 1.00 27.72 143 GLU L C 1
ATOM 4164 O O . GLU D 3 145 ? 12.972 -3.481 6.800 1.00 23.63 143 GLU L O 1
ATOM 4170 N N . ALA D 3 146 ? 14.292 -5.181 7.486 1.00 25.56 144 ALA L N 1
ATOM 4171 C CA . ALA D 3 146 ? 15.328 -4.968 6.487 1.00 21.54 144 ALA L CA 1
ATOM 4172 C C . ALA D 3 146 ? 15.980 -6.308 6.196 1.00 26.09 144 ALA L C 1
ATOM 4173 O O . ALA D 3 146 ? 16.120 -7.144 7.094 1.00 24.81 144 ALA L O 1
ATOM 4175 N N . LYS D 3 147 ? 16.366 -6.515 4.943 1.00 20.13 145 LYS L N 1
ATOM 4176 C CA . LYS D 3 147 ? 17.014 -7.748 4.527 1.00 24.84 145 LYS L CA 1
ATOM 4177 C C . LYS D 3 147 ? 18.398 -7.436 3.974 1.00 26.70 145 LYS L C 1
ATOM 4178 O O . LYS D 3 147 ? 18.551 -6.543 3.131 1.00 24.17 145 LYS L O 1
ATOM 4184 N N . VAL D 3 148 ? 19.399 -8.170 4.450 1.00 20.06 146 VAL L N 1
ATOM 4185 C CA . VAL D 3 148 ? 20.775 -8.046 3.980 1.00 18.45 146 VAL L CA 1
ATOM 4186 C C . VAL D 3 148 ? 21.170 -9.351 3.304 1.00 21.24 146 VAL L C 1
ATOM 4187 O O . VAL D 3 148 ? 20.944 -10.435 3.854 1.00 25.75 146 VAL L O 1
ATOM 4191 N N . GLN D 3 149 ? 21.754 -9.246 2.113 1.00 18.23 147 GLN L N 1
ATOM 4192 C CA . GLN D 3 149 ? 22.258 -10.397 1.380 1.00 20.55 147 GLN L CA 1
ATOM 4193 C C . GLN D 3 149 ? 23.678 -10.113 0.918 1.00 20.08 147 GLN L C 1
ATOM 4194 O O . GLN D 3 149 ? 23.971 -9.024 0.413 1.00 16.81 147 GLN L O 1
ATOM 4200 N N . TRP D 3 150 ? 24.554 -11.094 1.102 1.00 15.33 148 TRP L N 1
ATOM 4201 C CA . TRP D 3 150 ? 25.953 -10.973 0.730 1.00 16.33 148 TRP L CA 1
ATOM 4202 C C . TRP D 3 150 ? 26.208 -11.764 -0.542 1.00 15.80 148 TRP L C 1
ATOM 4203 O O . TRP D 3 150 ? 25.686 -12.871 -0.717 1.00 16.07 148 TRP L O 1
ATOM 4214 N N . LYS D 3 151 ? 27.012 -11.193 -1.428 1.00 19.81 149 LYS L N 1
ATOM 4215 C CA . LYS D 3 151 ? 27.495 -11.912 -2.593 1.00 17.13 149 LYS L CA 1
ATOM 4216 C C . LYS D 3 151 ? 29.003 -11.747 -2.683 1.00 19.46 149 LYS L C 1
ATOM 4217 O O . LYS D 3 151 ? 29.538 -10.661 -2.437 1.00 16.25 149 LYS L O 1
ATOM 4223 N N . VAL D 3 152 ? 29.682 -12.838 -3.019 1.00 16.20 150 VAL L N 1
ATOM 4224 C CA . VAL D 3 152 ? 31.118 -12.839 -3.265 1.00 21.56 150 VAL L CA 1
ATOM 4225 C C . VAL D 3 152 ? 31.322 -13.329 -4.687 1.00 18.70 150 VAL L C 1
ATOM 4226 O O . VAL D 3 152 ? 31.019 -14.489 -4.993 1.00 16.02 150 VAL L O 1
ATOM 4230 N N . ASP D 3 153 ? 31.829 -12.445 -5.550 1.00 18.29 151 ASP L N 1
ATOM 4231 C CA . ASP D 3 153 ? 31.914 -12.691 -6.992 1.00 20.01 151 ASP L CA 1
ATOM 4232 C C . ASP D 3 153 ? 30.578 -13.197 -7.530 1.00 21.48 151 ASP L C 1
ATOM 4233 O O . ASP D 3 153 ? 30.502 -14.182 -8.270 1.00 22.58 151 ASP L O 1
ATOM 4238 N N . ASN D 3 154 ? 29.512 -12.507 -7.123 1.00 20.21 152 ASN L N 1
ATOM 4239 C CA . ASN D 3 154 ? 28.121 -12.748 -7.492 1.00 26.14 152 ASN L CA 1
ATOM 4240 C C . ASN D 3 154 ? 27.578 -14.079 -6.979 1.00 23.54 152 ASN L C 1
ATOM 4241 O O . ASN D 3 154 ? 26.429 -14.423 -7.294 1.00 23.09 152 ASN L O 1
ATOM 4246 N N . ALA D 3 155 ? 28.349 -14.834 -6.201 1.00 23.07 153 ALA L N 1
ATOM 4247 C CA . ALA D 3 155 ? 27.861 -16.063 -5.594 1.00 25.73 153 ALA L CA 1
ATOM 4248 C C . ALA D 3 155 ? 27.199 -15.727 -4.264 1.00 25.59 153 ALA L C 1
ATOM 4249 O O . ALA D 3 155 ? 27.802 -15.065 -3.413 1.00 20.99 153 ALA L O 1
ATOM 4251 N N . LEU D 3 156 ? 25.957 -16.171 -4.097 1.00 27.90 154 LEU L N 1
ATOM 4252 C CA . LEU D 3 156 ? 25.191 -15.827 -2.909 1.00 20.73 154 LEU L CA 1
ATOM 4253 C C . LEU D 3 156 ? 25.768 -16.529 -1.683 1.00 25.65 154 LEU L C 1
ATOM 4254 O O . LEU D 3 156 ? 26.027 -17.736 -1.705 1.00 24.52 154 LEU L O 1
ATOM 4259 N N . GLN D 3 157 ? 25.974 -15.764 -0.615 1.00 22.60 155 GLN L N 1
ATOM 4260 C CA . GLN D 3 157 ? 26.564 -16.281 0.609 1.00 21.28 155 GLN L CA 1
ATOM 4261 C C . GLN D 3 157 ? 25.476 -16.752 1.565 1.00 24.16 155 GLN L C 1
ATOM 4262 O O . GLN D 3 157 ? 24.411 -16.140 1.666 1.00 24.09 155 GLN L O 1
ATOM 4268 N N . SER D 3 158 ? 25.753 -17.847 2.267 1.00 22.59 156 SER L N 1
ATOM 4269 C CA . SER D 3 158 ? 24.772 -18.433 3.166 1.00 21.93 156 SER L CA 1
ATOM 4270 C C . SER D 3 158 ? 25.486 -19.025 4.371 1.00 21.83 156 SER L C 1
ATOM 4271 O O . SER D 3 158 ? 26.411 -19.825 4.212 1.00 22.50 156 SER L O 1
ATOM 4274 N N . GLY D 3 159 ? 25.062 -18.621 5.567 1.00 17.23 157 GLY L N 1
ATOM 4275 C CA . GLY D 3 159 ? 25.546 -19.215 6.790 1.00 15.79 157 GLY L CA 1
ATOM 4276 C C . GLY D 3 159 ? 26.796 -18.596 7.374 1.00 18.76 157 GLY L C 1
ATOM 4277 O O . GLY D 3 159 ? 27.186 -18.970 8.484 1.00 14.45 157 GLY L O 1
ATOM 4278 N N . ASN D 3 160 ? 27.436 -17.658 6.679 1.00 16.33 158 ASN L N 1
ATOM 4279 C CA . ASN D 3 160 ? 28.652 -17.033 7.178 1.00 16.93 158 ASN L CA 1
ATOM 4280 C C . ASN D 3 160 ? 28.446 -15.558 7.519 1.00 15.91 158 ASN L C 1
ATOM 4281 O O . ASN D 3 160 ? 29.401 -14.778 7.489 1.00 14.30 158 ASN L O 1
ATOM 4286 N N . SER D 3 161 ? 27.208 -15.172 7.862 1.00 12.66 159 SER L N 1
ATOM 4287 C CA . SER D 3 161 ? 26.880 -13.802 8.222 1.00 14.62 159 SER L CA 1
ATOM 4288 C C . SER D 3 161 ? 26.138 -13.782 9.556 1.00 12.53 159 SER L C 1
ATOM 4289 O O . SER D 3 161 ? 25.430 -14.726 9.910 1.00 18.85 159 SER L O 1
ATOM 4292 N N . GLN D 3 162 ? 26.344 -12.704 10.308 1.00 11.52 160 GLN L N 1
ATOM 4293 C CA . GLN D 3 162 ? 25.615 -12.445 11.538 1.00 14.11 160 GLN L CA 1
ATOM 4294 C C . GLN D 3 162 ? 25.267 -10.969 11.588 1.00 14.76 160 GLN L C 1
ATOM 4295 O O . GLN D 3 162 ? 26.030 -10.129 11.108 1.00 15.81 160 GLN L O 1
ATOM 4301 N N . GLU D 3 163 ? 24.121 -10.649 12.187 1.00 16.30 161 GLU L N 1
ATOM 4302 C CA . GLU D 3 163 ? 23.727 -9.253 12.280 1.00 12.90 161 GLU L CA 1
ATOM 4303 C C . GLU D 3 163 ? 23.218 -8.945 13.680 1.00 18.98 161 GLU L C 1
ATOM 4304 O O . GLU D 3 163 ? 22.838 -9.838 14.443 1.00 15.12 161 GLU L O 1
ATOM 4310 N N . SER D 3 164 ? 23.248 -7.660 14.023 1.00 15.93 162 SER L N 1
ATOM 4311 C CA . SER D 3 164 ? 22.607 -7.185 15.238 1.00 17.54 162 SER L CA 1
ATOM 4312 C C . SER D 3 164 ? 22.128 -5.761 14.991 1.00 17.18 162 SER L C 1
ATOM 4313 O O . SER D 3 164 ? 22.564 -5.091 14.050 1.00 17.24 162 SER L O 1
ATOM 4316 N N . VAL D 3 165 ? 21.212 -5.316 15.847 1.00 18.26 163 VAL L N 1
ATOM 4317 C CA . VAL D 3 165 ? 20.411 -4.126 15.597 1.00 21.54 163 VAL L CA 1
ATOM 4318 C C . VAL D 3 165 ? 20.393 -3.270 16.849 1.00 19.55 163 VAL L C 1
ATOM 4319 O O . VAL D 3 165 ? 20.358 -3.790 17.970 1.00 21.63 163 VAL L O 1
ATOM 4323 N N . THR D 3 166 ? 20.416 -1.956 16.661 1.00 20.48 164 THR L N 1
ATOM 4324 C CA . THR D 3 166 ? 20.260 -1.068 17.794 1.00 19.65 164 THR L CA 1
ATOM 4325 C C . THR D 3 166 ? 18.787 -0.969 18.188 1.00 17.82 164 THR L C 1
ATOM 4326 O O . THR D 3 166 ? 17.887 -1.379 17.452 1.00 16.15 164 THR L O 1
ATOM 4330 N N . GLU D 3 167 ? 18.556 -0.447 19.382 1.00 17.88 165 GLU L N 1
ATOM 4331 C CA . GLU D 3 167 ? 17.222 -0.010 19.751 1.00 25.96 165 GLU L CA 1
ATOM 4332 C C . GLU D 3 167 ? 16.940 1.345 19.099 1.00 22.35 165 GLU L C 1
ATOM 4333 O O . GLU D 3 167 ? 17.838 1.996 18.564 1.00 16.29 165 GLU L O 1
ATOM 4339 N N . GLN D 3 168 ? 15.676 1.768 19.142 1.00 23.01 166 GLN L N 1
ATOM 4340 C CA . GLN D 3 168 ? 15.281 3.013 18.494 1.00 21.46 166 GLN L CA 1
ATOM 4341 C C . GLN D 3 168 ? 16.084 4.188 19.033 1.00 24.71 166 GLN L C 1
ATOM 4342 O O . GLN D 3 168 ? 16.172 4.392 20.247 1.00 23.72 166 GLN L O 1
ATOM 4348 N N . ASP D 3 169 ? 16.672 4.961 18.124 1.00 22.36 167 ASP L N 1
ATOM 4349 C CA . ASP D 3 169 ? 17.441 6.125 18.538 1.00 24.36 167 ASP L CA 1
ATOM 4350 C C . ASP D 3 169 ? 16.559 7.079 19.334 1.00 28.16 167 ASP L C 1
ATOM 4351 O O . ASP D 3 169 ? 15.410 7.342 18.966 1.00 25.38 167 ASP L O 1
ATOM 4356 N N . SER D 3 170 ? 17.107 7.595 20.438 1.00 29.24 168 SER L N 1
ATOM 4357 C CA . SER D 3 170 ? 16.345 8.462 21.331 1.00 37.08 168 SER L CA 1
ATOM 4358 C C . SER D 3 170 ? 15.968 9.791 20.692 1.00 35.61 168 SER L C 1
ATOM 4359 O O . SER D 3 170 ? 15.140 10.512 21.256 1.00 37.17 168 SER L O 1
ATOM 4362 N N . LYS D 3 171 ? 16.544 10.126 19.539 1.00 29.70 169 LYS L N 1
ATOM 4363 C CA . LYS D 3 171 ? 16.305 11.401 18.873 1.00 35.28 169 LYS L CA 1
ATOM 4364 C C . LYS D 3 171 ? 15.399 11.280 17.656 1.00 32.12 169 LYS L C 1
ATOM 4365 O O . LYS D 3 171 ? 14.401 11.998 17.559 1.00 34.05 169 LYS L O 1
ATOM 4371 N N . ASP D 3 172 ? 15.720 10.392 16.712 1.00 27.39 170 ASP L N 1
ATOM 4372 C CA . ASP D 3 172 ? 14.950 10.272 15.477 1.00 27.60 170 ASP L CA 1
ATOM 4373 C C . ASP D 3 172 ? 14.181 8.962 15.364 1.00 22.91 170 ASP L C 1
ATOM 4374 O O . ASP D 3 172 ? 13.531 8.732 14.338 1.00 25.01 170 ASP L O 1
ATOM 4379 N N . SER D 3 173 ? 14.268 8.087 16.366 1.00 25.00 171 SER L N 1
ATOM 4380 C CA . SER D 3 173 ? 13.496 6.846 16.438 1.00 26.45 171 SER L CA 1
ATOM 4381 C C . SER D 3 173 ? 13.797 5.887 15.293 1.00 21.18 171 SER L C 1
ATOM 4382 O O . SER D 3 173 ? 12.970 5.027 14.974 1.00 27.02 171 SER L O 1
ATOM 4385 N N . THR D 3 174 ? 14.958 6.005 14.657 1.00 21.84 172 THR L N 1
ATOM 4386 C CA . THR D 3 174 ? 15.323 5.046 13.629 1.00 20.91 172 THR L CA 1
ATOM 4387 C C . THR D 3 174 ? 16.089 3.877 14.239 1.00 19.41 172 THR L C 1
ATOM 4388 O O . THR D 3 174 ? 16.491 3.896 15.405 1.00 19.16 172 THR L O 1
ATOM 4392 N N . TYR D 3 175 ? 16.276 2.848 13.424 1.00 18.65 173 TYR L N 1
ATOM 4393 C CA . TYR D 3 175 ? 17.084 1.686 13.741 1.00 18.76 173 TYR L CA 1
ATOM 4394 C C . TYR D 3 175 ? 18.361 1.716 12.912 1.00 19.75 173 TYR L C 1
ATOM 4395 O O . TYR D 3 175 ? 18.423 2.344 11.851 1.00 21.39 173 TYR L O 1
ATOM 4404 N N . SER D 3 176 ? 19.380 1.016 13.402 1.00 16.69 174 SER L N 1
ATOM 4405 C CA . SER D 3 176 ? 20.584 0.757 12.630 1.00 18.12 174 SER L CA 1
ATOM 4406 C C . SER D 3 176 ? 20.937 -0.720 12.743 1.00 20.88 174 SER L C 1
ATOM 4407 O O . SER D 3 176 ? 20.702 -1.351 13.775 1.00 16.58 174 SER L O 1
ATOM 4410 N N . LEU D 3 177 ? 21.510 -1.263 11.671 1.00 18.45 175 LEU L N 1
ATOM 4411 C CA . LEU D 3 177 ? 21.872 -2.671 11.617 1.00 16.95 175 LEU L CA 1
ATOM 4412 C C . LEU D 3 177 ? 23.281 -2.815 11.069 1.00 18.83 175 LEU L C 1
ATOM 4413 O O . LEU D 3 177 ? 23.684 -2.075 10.168 1.00 18.73 175 LEU L O 1
ATOM 4418 N N . SER D 3 178 ? 24.025 -3.776 11.613 1.00 19.22 176 SER L N 1
ATOM 4419 C CA . SER D 3 178 ? 25.301 -4.185 11.055 1.00 15.20 176 SER L CA 1
ATOM 4420 C C . SER D 3 178 ? 25.246 -5.674 10.765 1.00 21.26 176 SER L C 1
ATOM 4421 O O . SER D 3 178 ? 24.715 -6.448 11.564 1.00 19.47 176 SER L O 1
ATOM 4424 N N . SER D 3 179 ? 25.765 -6.056 9.602 1.00 16.26 177 SER L N 1
ATOM 4425 C CA . SER D 3 179 ? 25.931 -7.447 9.206 1.00 17.68 177 SER L CA 1
ATOM 4426 C C . SER D 3 179 ? 27.409 -7.691 8.957 1.00 20.86 177 SER L C 1
ATOM 4427 O O . SER D 3 179 ? 28.072 -6.879 8.300 1.00 17.28 177 SER L O 1
ATOM 4430 N N . THR D 3 180 ? 27.927 -8.795 9.483 1.00 20.48 178 THR L N 1
ATOM 4431 C CA . THR D 3 180 ? 29.340 -9.117 9.357 1.00 18.16 178 THR L CA 1
ATOM 4432 C C . THR D 3 180 ? 29.490 -10.452 8.647 1.00 16.14 178 THR L C 1
ATOM 4433 O O . THR D 3 180 ? 28.974 -11.477 9.113 1.00 13.69 178 THR L O 1
ATOM 4437 N N . LEU D 3 181 ? 30.211 -10.433 7.536 1.00 14.29 179 LEU L N 1
ATOM 4438 C CA . LEU D 3 181 ? 30.522 -11.623 6.764 1.00 13.91 179 LEU L CA 1
ATOM 4439 C C . LEU D 3 181 ? 31.888 -12.138 7.183 1.00 14.13 179 LEU L C 1
ATOM 4440 O O . LEU D 3 181 ? 32.864 -11.380 7.185 1.00 13.46 179 LEU L O 1
ATOM 4445 N N . THR D 3 182 ? 31.960 -13.423 7.520 1.00 13.83 180 THR L N 1
ATOM 4446 C CA . THR D 3 182 ? 33.191 -14.027 8.009 1.00 14.30 180 THR L CA 1
ATOM 4447 C C . THR D 3 182 ? 33.731 -14.986 6.962 1.00 16.27 180 THR L C 1
ATOM 4448 O O . THR D 3 182 ? 33.063 -15.962 6.600 1.00 15.74 180 THR L O 1
ATOM 4452 N N . LEU D 3 183 ? 34.937 -14.708 6.484 1.00 15.98 181 LEU L N 1
ATOM 4453 C CA . LEU D 3 183 ? 35.605 -15.557 5.512 1.00 19.01 181 LEU L CA 1
ATOM 4454 C C . LEU D 3 183 ? 37.017 -15.856 5.984 1.00 16.15 181 LEU L C 1
ATOM 4455 O O . LEU D 3 183 ? 37.612 -15.081 6.734 1.00 18.01 181 LEU L O 1
ATOM 4460 N N . SER D 3 184 ? 37.559 -16.981 5.515 1.00 20.53 182 SER L N 1
ATOM 4461 C CA . SER D 3 184 ? 38.980 -17.247 5.684 1.00 21.96 182 SER L CA 1
ATOM 4462 C C . SER D 3 184 ? 39.795 -16.226 4.901 1.00 22.43 182 SER L C 1
ATOM 4463 O O . SER D 3 184 ? 39.345 -15.693 3.885 1.00 18.28 182 SER L O 1
ATOM 4466 N N . LYS D 3 185 ? 41.005 -15.940 5.391 1.00 21.00 183 LYS L N 1
ATOM 4467 C CA . LYS D 3 185 ? 41.899 -15.082 4.619 1.00 23.23 183 LYS L CA 1
ATOM 4468 C C . LYS D 3 185 ? 42.127 -15.657 3.230 1.00 20.01 183 LYS L C 1
ATOM 4469 O O . LYS D 3 185 ? 42.051 -14.937 2.227 1.00 21.96 183 LYS L O 1
ATOM 4475 N N . ALA D 3 186 ? 42.403 -16.960 3.151 1.00 22.75 184 ALA L N 1
ATOM 4476 C CA . ALA D 3 186 ? 42.559 -17.599 1.847 1.00 22.36 184 ALA L CA 1
ATOM 4477 C C . ALA D 3 186 ? 41.330 -17.375 0.975 1.00 26.27 184 ALA L C 1
ATOM 4478 O O . ALA D 3 186 ? 41.452 -17.011 -0.199 1.00 23.64 184 ALA L O 1
ATOM 4480 N N . ASP D 3 187 ? 40.131 -17.582 1.533 1.00 20.41 185 ASP L N 1
ATOM 4481 C CA . ASP D 3 187 ? 38.920 -17.359 0.748 1.00 23.94 185 ASP L CA 1
ATOM 4482 C C . ASP D 3 187 ? 38.840 -15.917 0.270 1.00 23.81 185 ASP L C 1
ATOM 4483 O O . ASP D 3 187 ? 38.474 -15.657 -0.882 1.00 19.53 185 ASP L O 1
ATOM 4488 N N . TYR D 3 188 ? 39.194 -14.967 1.140 1.00 19.94 186 TYR L N 1
ATOM 4489 C CA . TYR D 3 188 ? 39.078 -13.555 0.793 1.00 20.37 186 TYR L CA 1
ATOM 4490 C C . TYR D 3 188 ? 40.057 -13.164 -0.307 1.00 20.15 186 TYR L C 1
ATOM 4491 O O . TYR D 3 188 ? 39.698 -12.421 -1.227 1.00 19.68 186 TYR L O 1
ATOM 4500 N N . GLU D 3 189 ? 41.302 -13.635 -0.221 1.00 21.29 187 GLU L N 1
ATOM 4501 C CA . GLU D 3 189 ? 42.289 -13.300 -1.241 1.00 24.05 187 GLU L CA 1
ATOM 4502 C C . GLU D 3 189 ? 42.020 -13.994 -2.567 1.00 23.85 187 GLU L C 1
ATOM 4503 O O . GLU D 3 189 ? 42.659 -13.657 -3.570 1.00 25.39 187 GLU L O 1
ATOM 4509 N N . LYS D 3 190 ? 41.107 -14.955 -2.596 1.00 21.94 188 LYS L N 1
ATOM 4510 C CA . LYS D 3 190 ? 40.850 -15.738 -3.791 1.00 25.50 188 LYS L CA 1
ATOM 4511 C C . LYS D 3 190 ? 39.616 -15.256 -4.548 1.00 28.27 188 LYS L C 1
ATOM 4512 O O . LYS D 3 190 ? 39.285 -15.829 -5.590 1.00 28.12 188 LYS L O 1
ATOM 4518 N N . HIS D 3 191 ? 38.942 -14.208 -4.064 1.00 21.75 189 HIS L N 1
ATOM 4519 C CA . HIS D 3 191 ? 37.799 -13.609 -4.745 1.00 20.69 189 HIS L CA 1
ATOM 4520 C C . HIS D 3 191 ? 37.962 -12.095 -4.798 1.00 20.88 189 HIS L C 1
ATOM 4521 O O . HIS D 3 191 ? 38.764 -11.509 -4.066 1.00 19.87 189 HIS L O 1
ATOM 4528 N N . LYS D 3 192 ? 37.164 -11.454 -5.656 1.00 21.45 190 LYS L N 1
ATOM 4529 C CA . LYS D 3 192 ? 37.400 -10.066 -6.036 1.00 24.43 190 LYS L CA 1
ATOM 4530 C C . LYS D 3 192 ? 36.292 -9.108 -5.624 1.00 24.23 190 LYS L C 1
ATOM 4531 O O . LYS D 3 192 ? 36.582 -8.051 -5.049 1.00 22.80 190 LYS L O 1
ATOM 4537 N N . VAL D 3 193 ? 35.035 -9.420 -5.929 1.00 22.56 191 VAL L N 1
ATOM 4538 C CA . VAL D 3 193 ? 33.927 -8.479 -5.788 1.00 21.86 191 VAL L CA 1
ATOM 4539 C C . VAL D 3 193 ? 33.116 -8.863 -4.556 1.00 19.75 191 VAL L C 1
ATOM 4540 O O . VAL D 3 193 ? 32.588 -9.977 -4.472 1.00 19.08 191 VAL L O 1
ATOM 4544 N N . TYR D 3 194 ? 33.015 -7.943 -3.601 1.00 20.58 192 TYR L N 1
ATOM 4545 C CA . TYR D 3 194 ? 32.295 -8.171 -2.353 1.00 20.25 192 TYR L CA 1
ATOM 4546 C C . TYR D 3 194 ? 31.127 -7.201 -2.282 1.00 20.91 192 TYR L C 1
ATOM 4547 O O . TYR D 3 194 ? 31.321 -5.985 -2.368 1.00 19.75 192 TYR L O 1
ATOM 4556 N N . ALA D 3 195 ? 29.916 -7.737 -2.138 1.00 14.70 193 ALA L N 1
ATOM 4557 C CA . ALA D 3 195 ? 28.711 -6.935 -2.300 1.00 22.35 193 ALA L CA 1
ATOM 4558 C C . ALA D 3 195 ? 27.695 -7.254 -1.215 1.00 17.56 193 ALA L C 1
ATOM 4559 O O . ALA D 3 195 ? 27.493 -8.415 -0.847 1.00 17.63 193 ALA L O 1
ATOM 4561 N N . CYS D 3 196 ? 27.049 -6.202 -0.725 1.00 16.49 194 CYS L N 1
ATOM 4562 C CA . CYS D 3 196 ? 25.989 -6.266 0.273 1.00 16.56 194 CYS L CA 1
ATOM 4563 C C . CYS D 3 196 ? 24.730 -5.675 -0.346 1.00 16.66 194 CYS L C 1
ATOM 4564 O O . CYS D 3 196 ? 24.733 -4.503 -0.738 1.00 19.82 194 CYS L O 1
ATOM 4567 N N . GLU D 3 197 ? 23.660 -6.465 -0.435 1.00 19.37 195 GLU L N 1
ATOM 4568 C CA . GLU D 3 197 ? 22.421 -6.012 -1.071 1.00 17.69 195 GLU L CA 1
ATOM 4569 C C . GLU D 3 197 ? 21.316 -5.871 -0.033 1.00 20.61 195 GLU L C 1
ATOM 4570 O O . GLU D 3 197 ? 20.984 -6.837 0.660 1.00 18.78 195 GLU L O 1
ATOM 4576 N N . VAL D 3 198 ? 20.721 -4.680 0.036 1.00 22.97 196 VAL L N 1
ATOM 4577 C CA . VAL D 3 198 ? 19.852 -4.281 1.139 1.00 20.54 196 VAL L CA 1
ATOM 4578 C C . VAL D 3 198 ? 18.438 -4.048 0.618 1.00 24.26 196 VAL L C 1
ATOM 4579 O O . VAL D 3 198 ? 18.218 -3.190 -0.248 1.00 20.40 196 VAL L O 1
ATOM 4583 N N . THR D 3 199 ? 17.478 -4.791 1.160 1.00 23.48 197 THR L N 1
ATOM 4584 C CA . THR D 3 199 ? 16.073 -4.605 0.829 1.00 23.54 197 THR L CA 1
ATOM 4585 C C . THR D 3 199 ? 15.386 -3.888 1.982 1.00 24.25 197 THR L C 1
ATOM 4586 O O . THR D 3 199 ? 15.553 -4.267 3.146 1.00 22.06 197 THR L O 1
ATOM 4590 N N . HIS D 3 200 ? 14.632 -2.841 1.657 1.00 18.34 198 HIS L N 1
ATOM 4591 C CA . HIS D 3 200 ? 13.902 -2.072 2.655 1.00 25.97 198 HIS L CA 1
ATOM 4592 C C . HIS D 3 200 ? 12.787 -1.325 1.939 1.00 27.33 198 HIS L C 1
ATOM 4593 O O . HIS D 3 200 ? 12.969 -0.888 0.803 1.00 21.56 198 HIS L O 1
ATOM 4600 N N . GLN D 3 201 ? 11.635 -1.188 2.601 1.00 25.47 199 GLN L N 1
ATOM 4601 C CA . GLN D 3 201 ? 10.472 -0.612 1.930 1.00 26.60 199 GLN L CA 1
ATOM 4602 C C . GLN D 3 201 ? 10.630 0.874 1.627 1.00 22.98 199 GLN L C 1
ATOM 4603 O O . GLN D 3 201 ? 9.817 1.418 0.876 1.00 27.93 199 GLN L O 1
ATOM 4609 N N . GLY D 3 202 ? 11.644 1.538 2.181 1.00 21.02 200 GLY L N 1
ATOM 4610 C CA . GLY D 3 202 ? 11.962 2.890 1.769 1.00 28.30 200 GLY L CA 1
ATOM 4611 C C . GLY D 3 202 ? 12.699 3.007 0.449 1.00 29.48 200 GLY L C 1
ATOM 4612 O O . GLY D 3 202 ? 12.964 4.122 -0.010 1.00 26.13 200 GLY L O 1
ATOM 4613 N N . LEU D 3 203 ? 13.035 1.886 -0.186 1.00 23.57 201 LEU L N 1
ATOM 4614 C CA . LEU D 3 203 ? 13.772 1.881 -1.442 1.00 22.39 201 LEU L CA 1
ATOM 4615 C C . LEU D 3 203 ? 12.877 1.423 -2.587 1.00 24.03 201 LEU L C 1
ATOM 4616 O O . LEU D 3 203 ? 12.011 0.561 -2.405 1.00 26.20 201 LEU L O 1
ATOM 4621 N N . SER D 3 204 ? 13.092 1.998 -3.772 1.00 23.81 202 SER L N 1
ATOM 4622 C CA . SER D 3 204 ? 12.344 1.555 -4.944 1.00 26.22 202 SER L CA 1
ATOM 4623 C C . SER D 3 204 ? 12.752 0.147 -5.368 1.00 21.73 202 SER L C 1
ATOM 4624 O O . SER D 3 204 ? 11.949 -0.576 -5.968 1.00 23.87 202 SER L O 1
ATOM 4627 N N . SER D 3 205 ? 13.981 -0.255 -5.065 1.00 25.00 203 SER L N 1
ATOM 4628 C CA . SER D 3 205 ? 14.459 -1.612 -5.294 1.00 23.69 203 SER L CA 1
ATOM 4629 C C . SER D 3 205 ? 15.628 -1.863 -4.348 1.00 25.51 203 SER L C 1
ATOM 4630 O O . SER D 3 205 ? 16.179 -0.912 -3.778 1.00 23.62 203 SER L O 1
ATOM 4633 N N . PRO D 3 206 ? 16.011 -3.126 -4.133 1.00 23.09 204 PRO L N 1
ATOM 4634 C CA . PRO D 3 206 ? 17.170 -3.397 -3.272 1.00 22.89 204 PRO L CA 1
ATOM 4635 C C . PRO D 3 206 ? 18.414 -2.677 -3.772 1.00 27.23 204 PRO L C 1
ATOM 4636 O O . PRO D 3 206 ? 18.682 -2.619 -4.973 1.00 28.78 204 PRO L O 1
ATOM 4640 N N . VAL D 3 207 ? 19.167 -2.109 -2.834 1.00 18.84 205 VAL L N 1
ATOM 4641 C CA . VAL D 3 207 ? 20.359 -1.332 -3.146 1.00 22.34 205 VAL L CA 1
ATOM 4642 C C . VAL D 3 207 ? 21.581 -2.188 -2.848 1.00 25.58 205 VAL L C 1
ATOM 4643 O O . VAL D 3 207 ? 21.619 -2.910 -1.845 1.00 19.73 205 VAL L O 1
ATOM 4647 N N . THR D 3 208 ? 22.572 -2.136 -3.734 1.00 27.04 206 THR L N 1
ATOM 4648 C CA . THR D 3 208 ? 23.799 -2.904 -3.578 1.00 22.01 206 THR L CA 1
ATOM 4649 C C . THR D 3 208 ? 24.976 -1.951 -3.438 1.00 25.53 206 THR L C 1
ATOM 4650 O O . THR D 3 208 ? 25.103 -0.995 -4.212 1.00 22.62 206 THR L O 1
ATOM 4654 N N . LYS D 3 209 ? 25.813 -2.199 -2.431 1.00 19.68 207 LYS L N 1
ATOM 4655 C CA . LYS D 3 209 ? 27.081 -1.507 -2.243 1.00 25.64 207 LYS L CA 1
ATOM 4656 C C . LYS D 3 209 ? 28.189 -2.550 -2.281 1.00 25.57 207 LYS L C 1
ATOM 4657 O O . LYS D 3 209 ? 28.078 -3.599 -1.637 1.00 21.64 207 LYS L O 1
ATOM 4663 N N . SER D 3 210 ? 29.255 -2.270 -3.029 1.00 26.31 208 SER L N 1
ATOM 4664 C CA . SER D 3 210 ? 30.300 -3.261 -3.223 1.00 25.63 208 SER L CA 1
ATOM 4665 C C . SER D 3 210 ? 31.668 -2.596 -3.245 1.00 30.38 208 SER L C 1
ATOM 4666 O O . SER D 3 210 ? 31.793 -1.377 -3.387 1.00 21.94 208 SER L O 1
ATOM 4669 N N . PHE D 3 211 ? 32.698 -3.428 -3.092 1.00 26.24 209 PHE L N 1
ATOM 4670 C CA . PHE D 3 211 ? 34.078 -3.022 -3.311 1.00 22.61 209 PHE L CA 1
ATOM 4671 C C . PHE D 3 211 ? 34.813 -4.157 -4.012 1.00 24.40 209 PHE L C 1
ATOM 4672 O O . PHE D 3 211 ? 34.395 -5.317 -3.967 1.00 26.40 209 PHE L O 1
ATOM 4680 N N . ASN D 3 212 ? 35.913 -3.806 -4.672 1.00 23.03 210 ASN L N 1
ATOM 4681 C CA . ASN D 3 212 ? 36.815 -4.771 -5.291 1.00 23.35 210 ASN L CA 1
ATOM 4682 C C . ASN D 3 212 ? 38.063 -4.866 -4.425 1.00 24.66 210 ASN L C 1
ATOM 4683 O O . ASN D 3 212 ? 38.760 -3.862 -4.235 1.00 24.84 210 ASN L O 1
ATOM 4688 N N . ARG D 3 213 ? 38.328 -6.058 -3.887 1.00 23.58 211 ARG L N 1
ATOM 4689 C CA . ARG D 3 213 ? 39.522 -6.275 -3.074 1.00 28.19 211 ARG L CA 1
ATOM 4690 C C . ARG D 3 213 ? 40.760 -5.807 -3.820 1.00 21.53 211 ARG L C 1
ATOM 4691 O O . ARG D 3 213 ? 41.047 -6.285 -4.917 1.00 25.05 211 ARG L O 1
ATOM 4699 N N . GLY D 3 214 ? 41.481 -4.863 -3.230 1.00 33.24 212 GLY L N 1
ATOM 4700 C CA . GLY D 3 214 ? 42.713 -4.377 -3.809 1.00 37.59 212 GLY L CA 1
ATOM 4701 C C . GLY D 3 214 ? 42.626 -3.065 -4.559 1.00 46.12 212 GLY L C 1
ATOM 4702 O O . GLY D 3 214 ? 43.490 -2.803 -5.404 1.00 48.28 212 GLY L O 1
ATOM 4703 N N . GLU D 3 215 ? 41.612 -2.249 -4.302 1.00 43.59 213 GLU L N 1
ATOM 4704 C CA . GLU D 3 215 ? 41.632 -0.870 -4.769 1.00 51.24 213 GLU L CA 1
ATOM 4705 C C . GLU D 3 215 ? 41.815 0.039 -3.563 1.00 58.26 213 GLU L C 1
ATOM 4706 O O . GLU D 3 215 ? 41.430 -0.316 -2.450 1.00 60.75 213 GLU L O 1
ATOM 4712 N N . GLU E 2 1 ? 11.719 38.305 50.504 1.00 49.07 1 GLU X N 1
ATOM 4713 C CA . GLU E 2 1 ? 11.330 37.878 49.158 1.00 46.97 1 GLU X CA 1
ATOM 4714 C C . GLU E 2 1 ? 11.759 36.429 48.917 1.00 45.76 1 GLU X C 1
ATOM 4715 O O . GLU E 2 1 ? 12.924 36.132 48.909 1.00 45.45 1 GLU X O 1
ATOM 4721 N N . VAL E 2 2 ? 10.792 35.579 48.652 1.00 40.04 2 VAL X N 1
ATOM 4722 C CA . VAL E 2 2 ? 10.954 34.182 48.425 1.00 37.17 2 VAL X CA 1
ATOM 4723 C C . VAL E 2 2 ? 11.905 33.915 47.279 1.00 38.32 2 VAL X C 1
ATOM 4724 O O . VAL E 2 2 ? 11.813 34.540 46.286 1.00 38.72 2 VAL X O 1
ATOM 4728 N N . GLN E 2 3 ? 12.844 33.011 47.466 1.00 35.96 3 GLN X N 1
ATOM 4729 C CA . GLN E 2 3 ? 13.729 32.592 46.402 1.00 35.64 3 GLN X CA 1
ATOM 4730 C C . GLN E 2 3 ? 14.313 31.212 46.627 1.00 32.35 3 GLN X C 1
ATOM 4731 O O . GLN E 2 3 ? 14.418 30.753 47.747 1.00 28.52 3 GLN X O 1
ATOM 4737 N N . LEU E 2 4 ? 14.719 30.597 45.527 1.00 26.69 4 LEU X N 1
ATOM 4738 C CA . LEU E 2 4 ? 15.383 29.311 45.508 1.00 26.04 4 LEU X CA 1
ATOM 4739 C C . LEU E 2 4 ? 16.662 29.470 44.679 1.00 26.51 4 LEU X C 1
ATOM 4740 O O . LEU E 2 4 ? 16.649 30.100 43.668 1.00 23.17 4 LEU X O 1
ATOM 4745 N N . VAL E 2 5 ? 17.756 28.884 45.134 1.00 24.31 5 VAL X N 1
ATOM 4746 C CA . VAL E 2 5 ? 19.042 29.036 44.458 1.00 28.08 5 VAL X CA 1
ATOM 4747 C C . VAL E 2 5 ? 19.637 27.659 44.205 1.00 27.15 5 VAL X C 1
ATOM 4748 O O . VAL E 2 5 ? 20.034 26.967 45.152 1.00 25.86 5 VAL X O 1
ATOM 4752 N N . GLU E 2 6 ? 19.716 27.267 42.935 1.00 24.61 6 GLU X N 1
ATOM 4753 C CA . GLU E 2 6 ? 20.426 26.054 42.562 1.00 29.51 6 GLU X CA 1
ATOM 4754 C C . GLU E 2 6 ? 21.929 26.310 42.524 1.00 29.19 6 GLU X C 1
ATOM 4755 O O . GLU E 2 6 ? 22.385 27.427 42.260 1.00 30.67 6 GLU X O 1
ATOM 4761 N N . SER E 2 7 ? 22.700 25.257 42.793 1.00 26.30 7 SER X N 1
ATOM 4762 C CA . SER E 2 7 ? 24.150 25.321 42.672 1.00 30.19 7 SER X CA 1
ATOM 4763 C C . SER E 2 7 ? 24.697 23.905 42.562 1.00 24.88 7 SER X C 1
ATOM 4764 O O . SER E 2 7 ? 24.058 22.939 42.986 1.00 22.71 7 SER X O 1
ATOM 4767 N N . GLY E 2 8 ? 25.885 23.801 41.982 1.00 30.23 8 GLY X N 1
ATOM 4768 C CA . GLY E 2 8 ? 26.547 22.524 41.786 1.00 26.36 8 GLY X CA 1
ATOM 4769 C C . GLY E 2 8 ? 27.647 22.640 40.756 1.00 25.59 8 GLY X C 1
ATOM 4770 O O . GLY E 2 8 ? 27.762 23.636 40.039 1.00 30.76 8 GLY X O 1
ATOM 4771 N N . THR E 2 9 ? 28.472 21.593 40.692 1.00 21.48 9 THR X N 1
ATOM 4772 C CA . THR E 2 9 ? 29.531 21.538 39.687 1.00 21.32 9 THR X CA 1
ATOM 4773 C C . THR E 2 9 ? 28.911 21.410 38.300 1.00 26.39 9 THR X C 1
ATOM 4774 O O . THR E 2 9 ? 28.077 20.529 38.062 1.00 27.36 9 THR X O 1
ATOM 4778 N N . GLU E 2 10 ? 29.298 22.299 37.382 1.00 26.05 10 GLU X N 1
ATOM 4779 C CA . GLU E 2 10 ? 28.735 22.224 36.039 1.00 23.55 10 GLU X CA 1
ATOM 4780 C C . GLU E 2 10 ? 29.340 21.069 35.254 1.00 22.21 10 GLU X C 1
ATOM 4781 O O . GLU E 2 10 ? 28.629 20.152 34.830 1.00 25.24 10 GLU X O 1
ATOM 4787 N N . VAL E 2 11 ? 30.653 21.101 35.045 1.00 21.38 11 VAL X N 1
ATOM 4788 C CA . VAL E 2 11 ? 31.293 20.198 34.093 1.00 21.04 11 VAL X CA 1
ATOM 4789 C C . VAL E 2 11 ? 31.542 18.863 34.785 1.00 18.98 11 VAL X C 1
ATOM 4790 O O . VAL E 2 11 ? 32.322 18.774 35.739 1.00 20.57 11 VAL X O 1
ATOM 4794 N N . LYS E 2 12 ? 30.869 17.825 34.308 1.00 17.05 12 LYS X N 1
ATOM 4795 C CA . LYS E 2 12 ? 31.008 16.477 34.832 1.00 20.60 12 LYS X CA 1
ATOM 4796 C C . LYS E 2 12 ? 31.374 15.533 33.698 1.00 17.36 12 LYS X C 1
ATOM 4797 O O . LYS E 2 12 ? 30.918 15.697 32.563 1.00 16.50 12 LYS X O 1
ATOM 4803 N N . LYS E 2 13 ? 32.179 14.535 34.025 1.00 21.46 13 LYS X N 1
ATOM 4804 C CA . LYS E 2 13 ? 32.604 13.517 33.083 1.00 22.86 13 LYS X CA 1
ATOM 4805 C C . LYS E 2 13 ? 31.460 12.545 32.808 1.00 22.14 13 LYS X C 1
ATOM 4806 O O . LYS E 2 13 ? 30.624 12.302 33.686 1.00 17.68 13 LYS X O 1
ATOM 4812 N N . PRO E 2 14 ? 31.410 11.965 31.608 1.00 18.17 14 PRO X N 1
ATOM 4813 C CA . PRO E 2 14 ? 30.431 10.902 31.353 1.00 22.65 14 PRO X CA 1
ATOM 4814 C C . PRO E 2 14 ? 30.610 9.755 32.340 1.00 22.37 14 PRO X C 1
ATOM 4815 O O . PRO E 2 14 ? 31.734 9.357 32.664 1.00 20.11 14 PRO X O 1
ATOM 4819 N N . GLY E 2 15 ? 29.483 9.235 32.820 1.00 19.89 15 GLY X N 1
ATOM 4820 C CA . GLY E 2 15 ? 29.467 8.194 33.823 1.00 22.49 15 GLY X CA 1
ATOM 4821 C C . GLY E 2 15 ? 29.532 8.675 35.258 1.00 17.72 15 GLY X C 1
ATOM 4822 O O . GLY E 2 15 ? 29.334 7.865 36.172 1.00 23.97 15 GLY X O 1
ATOM 4823 N N . ALA E 2 16 ? 29.806 9.956 35.490 1.00 15.84 16 ALA X N 1
ATOM 4824 C CA . ALA E 2 16 ? 29.898 10.495 36.841 1.00 20.57 16 ALA X CA 1
ATOM 4825 C C . ALA E 2 16 ? 28.508 10.804 37.400 1.00 23.37 16 ALA X C 1
ATOM 4826 O O . ALA E 2 16 ? 27.483 10.595 36.745 1.00 19.99 16 ALA X O 1
ATOM 4828 N N . SER E 2 17 ? 28.482 11.298 38.644 1.00 23.17 17 SER X N 1
ATOM 4829 C CA . SER E 2 17 ? 27.274 11.742 39.328 1.00 25.03 17 SER X CA 1
ATOM 4830 C C . SER E 2 17 ? 27.387 13.225 39.653 1.00 22.95 17 SER X C 1
ATOM 4831 O O . SER E 2 17 ? 28.475 13.729 39.934 1.00 27.94 17 SER X O 1
ATOM 4834 N N . VAL E 2 18 ? 26.260 13.929 39.621 1.00 19.85 18 VAL X N 1
ATOM 4835 C CA . VAL E 2 18 ? 26.224 15.344 39.972 1.00 19.57 18 VAL X CA 1
ATOM 4836 C C . VAL E 2 18 ? 25.241 15.548 41.116 1.00 19.99 18 VAL X C 1
ATOM 4837 O O . VAL E 2 18 ? 24.186 14.907 41.177 1.00 22.88 18 VAL X O 1
ATOM 4841 N N . LYS E 2 19 ? 25.597 16.439 42.031 1.00 19.49 19 LYS X N 1
ATOM 4842 C CA . LYS E 2 19 ? 24.744 16.788 43.158 1.00 20.20 19 LYS X CA 1
ATOM 4843 C C . LYS E 2 19 ? 24.438 18.274 43.073 1.00 21.60 19 LYS X C 1
ATOM 4844 O O . LYS E 2 19 ? 25.359 19.099 43.085 1.00 19.12 19 LYS X O 1
ATOM 4850 N N . VAL E 2 20 ? 23.153 18.606 42.986 1.00 19.88 20 VAL X N 1
ATOM 4851 C CA . VAL E 2 20 ? 22.674 19.976 42.851 1.00 19.64 20 VAL X CA 1
ATOM 4852 C C . VAL E 2 20 ? 21.955 20.354 44.142 1.00 19.55 20 VAL X C 1
ATOM 4853 O O . VAL E 2 20 ? 21.098 19.605 44.623 1.00 21.89 20 VAL X O 1
ATOM 4857 N N . SER E 2 21 ? 22.320 21.498 44.712 1.00 19.53 21 SER X N 1
ATOM 4858 C CA . SER E 2 21 ? 21.701 22.029 45.914 1.00 19.04 21 SER X CA 1
ATOM 4859 C C . SER E 2 21 ? 20.656 23.060 45.513 1.00 25.10 21 SER X C 1
ATOM 4860 O O . SER E 2 21 ? 20.875 23.855 44.595 1.00 26.38 21 SER X O 1
ATOM 4863 N N . CYS E 2 22 ? 19.527 23.049 46.206 1.00 26.56 22 CYS X N 1
ATOM 4864 C CA . CYS E 2 22 ? 18.511 24.088 46.060 1.00 23.44 22 CYS X CA 1
ATOM 4865 C C . CYS E 2 22 ? 18.275 24.759 47.409 1.00 23.07 22 CYS X C 1
ATOM 4866 O O . CYS E 2 22 ? 17.521 24.239 48.235 1.00 21.19 22 CYS X O 1
ATOM 4869 N N . LYS E 2 23 ? 18.903 25.910 47.624 1.00 23.38 23 LYS X N 1
ATOM 4870 C CA . LYS E 2 23 ? 18.841 26.626 48.889 1.00 21.92 23 LYS X CA 1
ATOM 4871 C C . LYS E 2 23 ? 17.749 27.682 48.805 1.00 23.01 23 LYS X C 1
ATOM 4872 O O . LYS E 2 23 ? 17.826 28.594 47.975 1.00 26.55 23 LYS X O 1
ATOM 4878 N N . THR E 2 24 ? 16.748 27.542 49.645 1.00 22.74 24 THR X N 1
ATOM 4879 C CA . THR E 2 24 ? 15.621 28.427 49.651 1.00 24.83 24 THR X CA 1
ATOM 4880 C C . THR E 2 24 ? 15.607 29.409 50.798 1.00 30.50 24 THR X C 1
ATOM 4881 O O . THR E 2 24 ? 16.212 29.201 51.810 1.00 26.88 24 THR X O 1
ATOM 4885 N N . SER E 2 25 ? 14.868 30.478 50.602 1.00 32.59 25 SER X N 1
ATOM 4886 C CA . SER E 2 25 ? 14.733 31.500 51.599 1.00 36.47 25 SER X CA 1
ATOM 4887 C C . SER E 2 25 ? 13.483 32.323 51.405 1.00 33.53 25 SER X C 1
ATOM 4888 O O . SER E 2 25 ? 12.991 32.427 50.310 1.00 36.96 25 SER X O 1
ATOM 4891 N N . GLY E 2 26 ? 13.030 32.976 52.464 1.00 35.47 26 GLY X N 1
ATOM 4892 C CA . GLY E 2 26 ? 11.846 33.805 52.430 1.00 27.51 26 GLY X CA 1
ATOM 4893 C C . GLY E 2 26 ? 10.476 33.154 52.610 1.00 32.70 26 GLY X C 1
ATOM 4894 O O . GLY E 2 26 ? 9.478 33.808 52.451 1.00 34.86 26 GLY X O 1
ATOM 4895 N N . TYR E 2 27 ? 10.453 31.878 52.931 1.00 30.33 27 TYR X N 1
ATOM 4896 C CA . TYR E 2 27 ? 9.229 31.120 53.113 1.00 31.29 27 TYR X CA 1
ATOM 4897 C C . TYR E 2 27 ? 9.444 29.880 53.989 1.00 26.67 27 TYR X C 1
ATOM 4898 O O . TYR E 2 27 ? 10.545 29.451 54.179 1.00 26.54 27 TYR X O 1
ATOM 4907 N N . ILE E 2 28 ? 8.361 29.351 54.534 1.00 24.06 28 ILE X N 1
ATOM 4908 C CA . ILE E 2 28 ? 8.408 28.192 55.397 1.00 26.06 28 ILE X CA 1
ATOM 4909 C C . ILE E 2 28 ? 8.699 26.976 54.544 1.00 28.76 28 ILE X C 1
ATOM 4910 O O . ILE E 2 28 ? 7.844 26.519 53.823 1.00 26.61 28 ILE X O 1
ATOM 4915 N N . PHE E 2 29 ? 9.901 26.441 54.692 1.00 25.71 29 PHE X N 1
ATOM 4916 C CA . PHE E 2 29 ? 10.381 25.342 53.856 1.00 22.29 29 PHE X CA 1
ATOM 4917 C C . PHE E 2 29 ? 9.420 24.158 53.872 1.00 20.52 29 PHE X C 1
ATOM 4918 O O . PHE E 2 29 ? 9.117 23.583 52.822 1.00 23.28 29 PHE X O 1
ATOM 4926 N N . THR E 2 30 ? 8.923 23.789 55.051 1.00 21.55 30 THR X N 1
ATOM 4927 C CA . THR E 2 30 ? 8.134 22.574 55.218 1.00 19.91 30 THR X CA 1
ATOM 4928 C C . THR E 2 30 ? 6.706 22.688 54.688 1.00 19.34 30 THR X C 1
ATOM 4929 O O . THR E 2 30 ? 5.985 21.682 54.681 1.00 20.57 30 THR X O 1
ATOM 4933 N N . ASN E 2 31 ? 6.270 23.868 54.255 1.00 19.32 31 ASN X N 1
ATOM 4934 C CA . ASN E 2 31 ? 4.933 24.020 53.694 1.00 20.25 31 ASN X CA 1
ATOM 4935 C C . ASN E 2 31 ? 4.890 23.828 52.181 1.00 20.39 31 ASN X C 1
ATOM 4936 O O . ASN E 2 31 ? 3.827 24.015 51.578 1.00 22.22 31 ASN X O 1
ATOM 4941 N N . TYR E 2 32 ? 6.002 23.468 51.588 1.00 20.33 32 TYR X N 1
ATOM 4942 C CA . TYR E 2 32 ? 6.050 23.333 50.166 1.00 19.56 32 TYR X CA 1
ATOM 4943 C C . TYR E 2 32 ? 6.811 22.119 49.685 1.00 20.04 32 TYR X C 1
ATOM 4944 O O . TYR E 2 32 ? 7.797 21.750 50.225 1.00 18.46 32 TYR X O 1
ATOM 4953 N N . TYR E 2 33 ? 6.385 21.560 48.559 1.00 20.10 33 TYR X N 1
ATOM 4954 C CA . TYR E 2 33 ? 7.185 20.557 47.887 1.00 17.27 33 TYR X CA 1
ATOM 4955 C C . TYR E 2 33 ? 8.369 21.217 47.198 1.00 18.60 33 TYR X C 1
ATOM 4956 O O . TYR E 2 33 ? 8.418 22.437 47.015 1.00 19.30 33 TYR X O 1
ATOM 4965 N N . ILE E 2 34 ? 9.334 20.389 46.812 1.00 17.25 34 ILE X N 1
ATOM 4966 C CA . ILE E 2 34 ? 10.418 20.795 45.925 1.00 19.21 34 ILE X CA 1
ATOM 4967 C C . ILE E 2 34 ? 10.361 19.903 44.695 1.00 15.97 34 ILE X C 1
ATOM 4968 O O . ILE E 2 34 ? 10.592 18.688 44.785 1.00 14.29 34 ILE X O 1
ATOM 4973 N N . HIS E 2 35 ? 10.057 20.497 43.547 1.00 12.31 35 HIS X N 1
ATOM 4974 C CA . HIS E 2 35 ? 10.146 19.806 42.272 1.00 14.23 35 HIS X CA 1
ATOM 4975 C C . HIS E 2 35 ? 11.483 20.089 41.609 1.00 15.92 35 HIS X C 1
ATOM 4976 O O . HIS E 2 35 ? 12.082 21.153 41.793 1.00 13.86 35 HIS X O 1
ATOM 4983 N N . TRP E 2 36 ? 11.927 19.135 40.801 1.00 15.26 36 TRP X N 1
ATOM 4984 C CA . TRP E 2 36 ? 13.111 19.314 39.977 1.00 13.15 36 TRP X CA 1
ATOM 4985 C C . TRP E 2 36 ? 12.710 19.184 38.520 1.00 15.28 36 TRP X C 1
ATOM 4986 O O . TRP E 2 36 ? 12.067 18.204 38.126 1.00 14.58 36 TRP X O 1
ATOM 4997 N N . VAL E 2 37 ? 13.064 20.197 37.738 1.00 14.27 37 VAL X N 1
ATOM 4998 C CA . VAL E 2 37 ? 12.710 20.286 36.332 1.00 12.48 37 VAL X CA 1
ATOM 4999 C C . VAL E 2 37 ? 13.972 20.659 35.567 1.00 14.46 37 VAL X C 1
ATOM 5000 O O . VAL E 2 37 ? 14.739 21.521 36.010 1.00 16.08 37 VAL X O 1
ATOM 5004 N N . ARG E 2 38 ? 14.197 20.015 34.430 1.00 13.92 38 ARG X N 1
ATOM 5005 C CA . ARG E 2 38 ? 15.380 20.318 33.643 1.00 16.83 38 ARG X CA 1
ATOM 5006 C C . ARG E 2 38 ? 14.993 20.719 32.227 1.00 18.45 38 ARG X C 1
ATOM 5007 O O . ARG E 2 38 ? 13.885 20.446 31.758 1.00 15.52 38 ARG X O 1
ATOM 5015 N N . GLN E 2 39 ? 15.934 21.381 31.551 1.00 16.89 39 GLN X N 1
ATOM 5016 C CA . GLN E 2 39 ? 15.703 21.908 30.207 1.00 13.26 39 GLN X CA 1
ATOM 5017 C C . GLN E 2 39 ? 16.982 21.722 29.398 1.00 18.16 39 GLN X C 1
ATOM 5018 O O . GLN E 2 39 ? 17.947 22.475 29.576 1.00 17.99 39 GLN X O 1
ATOM 5024 N N . ALA E 2 40 ? 16.983 20.728 28.513 1.00 21.45 40 ALA X N 1
ATOM 5025 C CA . ALA E 2 40 ? 18.125 20.506 27.641 1.00 23.17 40 ALA X CA 1
ATOM 5026 C C . ALA E 2 40 ? 18.225 21.647 26.628 1.00 25.85 40 ALA X C 1
ATOM 5027 O O . ALA E 2 40 ? 17.231 22.327 26.354 1.00 25.11 40 ALA X O 1
ATOM 5029 N N . PRO E 2 41 ? 19.419 21.891 26.079 1.00 28.24 41 PRO X N 1
ATOM 5030 C CA . PRO E 2 41 ? 19.605 23.056 25.200 1.00 30.56 41 PRO X CA 1
ATOM 5031 C C . PRO E 2 41 ? 18.601 23.091 24.054 1.00 29.40 41 PRO X C 1
ATOM 5032 O O . PRO E 2 41 ? 18.463 22.127 23.295 1.00 23.80 41 PRO X O 1
ATOM 5036 N N . GLY E 2 42 ? 17.895 24.219 23.941 1.00 35.81 42 GLY X N 1
ATOM 5037 C CA . GLY E 2 42 ? 16.908 24.437 22.903 1.00 30.89 42 GLY X CA 1
ATOM 5038 C C . GLY E 2 42 ? 15.617 23.658 23.042 1.00 34.66 42 GLY X C 1
ATOM 5039 O O . GLY E 2 42 ? 14.736 23.801 22.183 1.00 28.58 42 GLY X O 1
ATOM 5040 N N . GLN E 2 43 ? 15.464 22.854 24.094 1.00 33.12 43 GLN X N 1
ATOM 5041 C CA . GLN E 2 43 ? 14.337 21.946 24.262 1.00 31.93 43 GLN X CA 1
ATOM 5042 C C . GLN E 2 43 ? 13.380 22.471 25.332 1.00 26.45 43 GLN X C 1
ATOM 5043 O O . GLN E 2 43 ? 13.562 23.555 25.896 1.00 24.18 43 GLN X O 1
ATOM 5049 N N . GLY E 2 44 ? 12.347 21.676 25.612 1.00 28.22 44 GLY X N 1
ATOM 5050 C CA . GLY E 2 44 ? 11.306 22.056 26.543 1.00 23.44 44 GLY X CA 1
ATOM 5051 C C . GLY E 2 44 ? 11.631 21.665 27.972 1.00 22.23 44 GLY X C 1
ATOM 5052 O O . GLY E 2 44 ? 12.737 21.233 28.302 1.00 22.65 44 GLY X O 1
ATOM 5053 N N . LEU E 2 45 ? 10.633 21.833 28.836 1.00 23.80 45 LEU X N 1
ATOM 5054 C CA . LEU E 2 45 ? 10.782 21.544 30.254 1.00 16.39 45 LEU X CA 1
ATOM 5055 C C . LEU E 2 45 ? 10.474 20.076 30.520 1.00 18.50 45 LEU X C 1
ATOM 5056 O O . LEU E 2 45 ? 9.507 19.527 29.984 1.00 23.83 45 LEU X O 1
ATOM 5061 N N . GLU E 2 46 ? 11.301 19.444 31.348 1.00 13.65 46 GLU X N 1
ATOM 5062 C CA . GLU E 2 46 ? 11.148 18.028 31.669 1.00 19.68 46 GLU X CA 1
ATOM 5063 C C . GLU E 2 46 ? 11.125 17.862 33.180 1.00 15.42 46 GLU X C 1
ATOM 5064 O O . GLU E 2 46 ? 12.109 18.180 33.856 1.00 12.64 46 GLU X O 1
ATOM 5070 N N . TRP E 2 47 ? 9.998 17.383 33.709 1.00 16.64 47 TRP X N 1
ATOM 5071 C CA . TRP E 2 47 ? 9.872 17.160 35.143 1.00 13.63 47 TRP X CA 1
ATOM 5072 C C . TRP E 2 47 ? 10.638 15.902 35.535 1.00 15.50 47 TRP X C 1
ATOM 5073 O O . TRP E 2 47 ? 10.581 14.885 34.836 1.00 16.88 47 TRP X O 1
ATOM 5084 N N . MET E 2 48 ? 11.366 15.975 36.649 1.00 16.40 48 MET X N 1
ATOM 5085 C CA . MET E 2 48 ? 12.220 14.876 37.102 1.00 16.19 48 MET X CA 1
ATOM 5086 C C . MET E 2 48 ? 11.722 14.175 38.354 1.00 15.11 48 MET X C 1
ATOM 5087 O O . MET E 2 48 ? 11.785 12.944 38.432 1.00 17.72 48 MET X O 1
ATOM 5092 N N . GLY E 2 49 ? 11.246 14.918 39.344 1.00 15.61 49 GLY X N 1
ATOM 5093 C CA . GLY E 2 49 ? 10.753 14.298 40.560 1.00 16.60 49 GLY X CA 1
ATOM 5094 C C . GLY E 2 49 ? 10.325 15.353 41.556 1.00 20.30 49 GLY X C 1
ATOM 5095 O O . GLY E 2 49 ? 10.606 16.548 41.399 1.00 16.69 49 GLY X O 1
ATOM 5096 N N . ILE E 2 50 ? 9.639 14.888 42.597 1.00 17.00 50 ILE X N 1
ATOM 5097 C CA . ILE E 2 50 ? 9.133 15.752 43.653 1.00 13.84 50 ILE X CA 1
ATOM 5098 C C . ILE E 2 50 ? 9.693 15.279 44.988 1.00 15.48 50 ILE X C 1
ATOM 5099 O O . ILE E 2 50 ? 9.760 14.075 45.261 1.00 15.41 50 ILE X O 1
ATOM 5104 N N . PHE E 2 51 ? 10.107 16.233 45.812 1.00 15.17 51 PHE X N 1
ATOM 5105 C CA . PHE E 2 51 ? 10.589 15.957 47.155 1.00 15.58 51 PHE X CA 1
ATOM 5106 C C . PHE E 2 51 ? 9.637 16.578 48.169 1.00 18.99 51 PHE X C 1
ATOM 5107 O O . PHE E 2 51 ? 9.181 17.713 47.989 1.00 16.54 51 PHE X O 1
ATOM 5115 N N . ASN E 2 52 ? 9.341 15.834 49.233 1.00 18.90 52 ASN X N 1
ATOM 5116 C CA . ASN E 2 52 ? 8.415 16.282 50.277 1.00 16.86 52 ASN X CA 1
ATOM 5117 C C . ASN E 2 52 ? 9.169 16.434 51.589 1.00 19.45 52 ASN X C 1
ATOM 5118 O O . ASN E 2 52 ? 9.443 15.430 52.269 1.00 19.46 52 ASN X O 1
ATOM 5123 N N . PRO E 2 53 A 9.505 17.659 52.002 1.00 21.35 52 PRO X N 1
ATOM 5124 C CA . PRO E 2 53 A 10.219 17.832 53.279 1.00 27.30 52 PRO X CA 1
ATOM 5125 C C . PRO E 2 53 A 9.454 17.304 54.480 1.00 25.17 52 PRO X C 1
ATOM 5126 O O . PRO E 2 53 A 10.078 16.985 55.498 1.00 30.01 52 PRO X O 1
ATOM 5130 N N . ASN E 2 54 ? 8.129 17.186 54.390 1.00 20.65 53 ASN X N 1
ATOM 5131 C CA . ASN E 2 54 ? 7.305 16.652 55.475 1.00 23.36 53 ASN X CA 1
ATOM 5132 C C . ASN E 2 54 ? 7.340 15.127 55.405 1.00 25.01 53 ASN X C 1
ATOM 5133 O O . ASN E 2 54 ? 6.455 14.470 54.850 1.00 28.18 53 ASN X O 1
ATOM 5138 N N . GLY E 2 55 ? 8.394 14.555 55.982 1.00 24.00 54 GLY X N 1
ATOM 5139 C CA . GLY E 2 55 ? 8.573 13.120 56.010 1.00 25.74 54 GLY X CA 1
ATOM 5140 C C . GLY E 2 55 ? 9.611 12.592 55.044 1.00 28.21 54 GLY X C 1
ATOM 5141 O O . GLY E 2 55 ? 10.009 11.427 55.168 1.00 27.94 54 GLY X O 1
ATOM 5142 N N . GLY E 2 56 ? 10.052 13.404 54.083 1.00 22.00 55 GLY X N 1
ATOM 5143 C CA . GLY E 2 56 ? 11.121 13.012 53.187 1.00 25.63 55 GLY X CA 1
ATOM 5144 C C . GLY E 2 56 ? 10.705 12.183 51.995 1.00 21.34 55 GLY X C 1
ATOM 5145 O O . GLY E 2 56 ? 11.577 11.660 51.294 1.00 23.20 55 GLY X O 1
ATOM 5146 N N . GLY E 2 57 ? 9.408 12.050 51.734 1.00 25.16 56 GLY X N 1
ATOM 5147 C CA . GLY E 2 57 ? 8.958 11.217 50.638 1.00 19.87 56 GLY X CA 1
ATOM 5148 C C . GLY E 2 57 ? 9.264 11.813 49.277 1.00 18.84 56 GLY X C 1
ATOM 5149 O O . GLY E 2 57 ? 9.465 13.019 49.112 1.00 18.72 56 GLY X O 1
ATOM 5150 N N . THR E 2 58 ? 9.289 10.937 48.273 1.00 21.72 57 THR X N 1
ATOM 5151 C CA . THR E 2 58 ? 9.626 11.327 46.910 1.00 21.90 57 THR X CA 1
ATOM 5152 C C . THR E 2 58 ? 8.759 10.559 45.923 1.00 20.20 57 THR X C 1
ATOM 5153 O O . THR E 2 58 ? 8.259 9.468 46.215 1.00 21.54 57 THR X O 1
ATOM 5157 N N . SER E 2 59 ? 8.592 11.148 44.739 1.00 19.10 58 SER X N 1
ATOM 5158 C CA . SER E 2 59 ? 8.107 10.429 43.563 1.00 21.50 58 SER X CA 1
ATOM 5159 C C . SER E 2 59 ? 8.929 10.879 42.364 1.00 19.58 58 SER X C 1
ATOM 5160 O O . SER E 2 59 ? 8.945 12.068 42.028 1.00 18.82 58 SER X O 1
ATOM 5163 N N . TYR E 2 60 ? 9.598 9.932 41.717 1.00 19.36 59 TYR X N 1
ATOM 5164 C CA . TYR E 2 60 ? 10.471 10.220 40.588 1.00 24.54 59 TYR X CA 1
ATOM 5165 C C . TYR E 2 60 ? 9.765 9.905 39.276 1.00 22.66 59 TYR X C 1
ATOM 5166 O O . TYR E 2 60 ? 8.973 8.962 39.189 1.00 24.66 59 TYR X O 1
ATOM 5175 N N . ALA E 2 61 ? 10.055 10.706 38.252 1.00 20.88 60 ALA X N 1
ATOM 5176 C CA . ALA E 2 61 ? 9.588 10.370 36.911 1.00 24.07 60 ALA X CA 1
ATOM 5177 C C . ALA E 2 61 ? 10.174 9.026 36.494 1.00 23.01 60 ALA X C 1
ATOM 5178 O O . ALA E 2 61 ? 11.328 8.716 36.801 1.00 23.05 60 ALA X O 1
ATOM 5180 N N . GLN E 2 62 ? 9.358 8.208 35.818 1.00 21.16 61 GLN X N 1
ATOM 5181 C CA . GLN E 2 62 ? 9.782 6.845 35.497 1.00 23.99 61 GLN X CA 1
ATOM 5182 C C . GLN E 2 62 ? 11.057 6.835 34.669 1.00 24.60 61 GLN X C 1
ATOM 5183 O O . GLN E 2 62 ? 11.828 5.873 34.731 1.00 26.08 61 GLN X O 1
ATOM 5189 N N . LYS E 2 63 ? 11.310 7.908 33.918 1.00 19.69 62 LYS X N 1
ATOM 5190 C CA . LYS E 2 63 ? 12.504 7.974 33.083 1.00 24.88 62 LYS X CA 1
ATOM 5191 C C . LYS E 2 63 ? 13.785 7.970 33.914 1.00 24.34 62 LYS X C 1
ATOM 5192 O O . LYS E 2 63 ? 14.815 7.477 33.448 1.00 23.19 62 LYS X O 1
ATOM 5198 N N . PHE E 2 64 ? 13.745 8.493 35.142 1.00 21.71 63 PHE X N 1
ATOM 5199 C CA . PHE E 2 64 ? 14.943 8.637 35.967 1.00 26.30 63 PHE X CA 1
ATOM 5200 C C . PHE E 2 64 ? 14.986 7.677 37.152 1.00 21.73 63 PHE X C 1
ATOM 5201 O O . PHE E 2 64 ? 15.982 7.664 37.886 1.00 23.04 63 PHE X O 1
ATOM 5209 N N . GLN E 2 65 ? 13.944 6.873 37.352 1.00 24.71 64 GLN X N 1
ATOM 5210 C CA . GLN E 2 65 ? 13.912 5.914 38.450 1.00 28.74 64 GLN X CA 1
ATOM 5211 C C . GLN E 2 65 ? 15.154 5.031 38.436 1.00 24.36 64 GLN X C 1
ATOM 5212 O O . GLN E 2 65 ? 15.520 4.470 37.399 1.00 26.38 64 GLN X O 1
ATOM 5218 N N . GLY E 2 66 ? 15.808 4.924 39.595 1.00 27.69 65 GLY X N 1
ATOM 5219 C CA . GLY E 2 66 ? 17.076 4.237 39.727 1.00 23.62 65 GLY X CA 1
ATOM 5220 C C . GLY E 2 66 ? 18.295 5.128 39.557 1.00 24.63 65 GLY X C 1
ATOM 5221 O O . GLY E 2 66 ? 19.354 4.822 40.111 1.00 29.44 65 GLY X O 1
ATOM 5222 N N . ARG E 2 67 ? 18.161 6.230 38.815 1.00 23.05 66 ARG X N 1
ATOM 5223 C CA . ARG E 2 67 ? 19.257 7.145 38.512 1.00 28.23 66 ARG X CA 1
ATOM 5224 C C . ARG E 2 67 ? 19.257 8.407 39.361 1.00 21.91 66 ARG X C 1
ATOM 5225 O O . ARG E 2 67 ? 20.235 9.158 39.322 1.00 26.03 66 ARG X O 1
ATOM 5233 N N . ILE E 2 68 ? 18.190 8.676 40.103 1.00 18.27 67 ILE X N 1
ATOM 5234 C CA . ILE E 2 68 ? 18.016 9.958 40.767 1.00 17.37 67 ILE X CA 1
ATOM 5235 C C . ILE E 2 68 ? 17.678 9.725 42.234 1.00 21.53 67 ILE X C 1
ATOM 5236 O O . ILE E 2 68 ? 16.991 8.757 42.581 1.00 21.48 67 ILE X O 1
ATOM 5241 N N . THR E 2 69 ? 18.189 10.604 43.096 1.00 17.87 68 THR X N 1
ATOM 5242 C CA . THR E 2 69 ? 17.854 10.613 44.514 1.00 20.28 68 THR X CA 1
ATOM 5243 C C . THR E 2 69 ? 17.584 12.044 44.949 1.00 15.64 68 THR X C 1
ATOM 5244 O O . THR E 2 69 ? 18.430 12.926 44.763 1.00 16.39 68 THR X O 1
ATOM 5248 N N . LEU E 2 70 ? 16.415 12.272 45.530 1.00 16.04 69 LEU X N 1
ATOM 5249 C CA . LEU E 2 70 ? 16.038 13.583 46.035 1.00 19.01 69 LEU X CA 1
ATOM 5250 C C . LEU E 2 70 ? 16.055 13.544 47.555 1.00 16.74 69 LEU X C 1
ATOM 5251 O O . LEU E 2 70 ? 15.477 12.638 48.166 1.00 21.05 69 LEU X O 1
ATOM 5256 N N . THR E 2 71 ? 16.720 14.522 48.160 1.00 18.68 70 THR X N 1
ATOM 5257 C CA . THR E 2 71 ? 16.804 14.622 49.611 1.00 20.71 70 THR X CA 1
ATOM 5258 C C . THR E 2 71 ? 16.554 16.070 50.014 1.00 20.29 70 THR X C 1
ATOM 5259 O O . THR E 2 71 ? 16.271 16.932 49.175 1.00 18.65 70 THR X O 1
ATOM 5263 N N . GLY E 2 72 ? 16.666 16.334 51.314 1.00 16.86 71 GLY X N 1
ATOM 5264 C CA . GLY E 2 72 ? 16.550 17.685 51.828 1.00 22.02 71 GLY X CA 1
ATOM 5265 C C . GLY E 2 72 ? 17.039 17.797 53.260 1.00 28.53 71 GLY X C 1
ATOM 5266 O O . GLY E 2 72 ? 17.035 16.810 53.997 1.00 22.33 71 GLY X O 1
ATOM 5267 N N . ASN E 2 73 ? 17.484 18.990 53.654 1.00 30.67 72 ASN X N 1
ATOM 5268 C CA . ASN E 2 73 ? 17.904 19.288 55.024 1.00 29.39 72 ASN X CA 1
ATOM 5269 C C . ASN E 2 73 ? 17.055 20.472 55.480 1.00 29.94 72 ASN X C 1
ATOM 5270 O O . ASN E 2 73 ? 17.323 21.620 55.109 1.00 29.29 72 ASN X O 1
ATOM 5275 N N . THR E 2 74 ? 16.036 20.183 56.295 1.00 27.14 73 THR X N 1
ATOM 5276 C CA . THR E 2 74 ? 15.062 21.205 56.675 1.00 31.03 73 THR X CA 1
ATOM 5277 C C . THR E 2 74 ? 15.709 22.343 57.455 1.00 29.10 73 THR X C 1
ATOM 5278 O O . THR E 2 74 ? 15.418 23.518 57.198 1.00 25.90 73 THR X O 1
ATOM 5282 N N . SER E 2 75 ? 16.592 22.024 58.410 1.00 28.61 74 SER X N 1
ATOM 5283 C CA . SER E 2 75 ? 17.223 23.085 59.191 1.00 30.58 74 SER X CA 1
ATOM 5284 C C . SER E 2 75 ? 18.121 23.970 58.335 1.00 33.46 74 SER X C 1
ATOM 5285 O O . SER E 2 75 ? 18.399 25.110 58.725 1.00 36.36 74 SER X O 1
ATOM 5288 N N . ALA E 2 76 ? 18.570 23.478 57.183 1.00 31.20 75 ALA X N 1
ATOM 5289 C CA . ALA E 2 76 ? 19.293 24.287 56.212 1.00 32.77 75 ALA X CA 1
ATOM 5290 C C . ALA E 2 76 ? 18.386 24.874 55.136 1.00 26.57 75 ALA X C 1
ATOM 5291 O O . ALA E 2 76 ? 18.878 25.611 54.274 1.00 28.53 75 ALA X O 1
ATOM 5293 N N . ASN E 2 77 ? 17.085 24.562 55.167 1.00 26.64 76 ASN X N 1
ATOM 5294 C CA . ASN E 2 77 ? 16.118 25.030 54.164 1.00 24.55 76 ASN X CA 1
ATOM 5295 C C . ASN E 2 77 ? 16.601 24.734 52.746 1.00 22.82 76 ASN X C 1
ATOM 5296 O O . ASN E 2 77 ? 16.456 25.553 51.836 1.00 23.08 76 ASN X O 1
ATOM 5301 N N . THR E 2 78 ? 17.174 23.546 52.555 1.00 24.45 77 THR X N 1
ATOM 5302 C CA . THR E 2 78 ? 17.862 23.193 51.321 1.00 25.77 77 THR X CA 1
ATOM 5303 C C . THR E 2 78 ? 17.412 21.821 50.839 1.00 27.68 77 THR X C 1
ATOM 5304 O O . THR E 2 78 ? 17.346 20.874 51.628 1.00 22.66 77 THR X O 1
ATOM 5308 N N . GLY E 2 79 ? 17.114 21.717 49.541 1.00 26.46 78 GLY X N 1
ATOM 5309 C CA . GLY E 2 79 ? 16.901 20.439 48.899 1.00 22.96 78 GLY X CA 1
ATOM 5310 C C . GLY E 2 79 ? 18.097 20.045 48.053 1.00 24.11 78 GLY X C 1
ATOM 5311 O O . GLY E 2 79 ? 18.931 20.879 47.701 1.00 23.39 78 GLY X O 1
ATOM 5312 N N . TYR E 2 80 ? 18.182 18.756 47.730 1.00 22.51 79 TYR X N 1
ATOM 5313 C CA . TYR E 2 80 ? 19.288 18.236 46.940 1.00 24.15 79 TYR X CA 1
ATOM 5314 C C . TYR E 2 80 ? 18.767 17.268 45.887 1.00 20.52 79 TYR X C 1
ATOM 5315 O O . TYR E 2 80 ? 17.751 16.597 46.084 1.00 20.60 79 TYR X O 1
ATOM 5324 N N . MET E 2 81 ? 19.485 17.201 44.765 1.00 18.48 80 MET X N 1
ATOM 5325 C CA . MET E 2 81 ? 19.240 16.215 43.718 1.00 16.27 80 MET X CA 1
ATOM 5326 C C . MET E 2 81 ? 20.565 15.594 43.297 1.00 15.29 80 MET X C 1
ATOM 5327 O O . MET E 2 81 ? 21.505 16.312 42.947 1.00 18.34 80 MET X O 1
ATOM 5332 N N . VAL E 2 82 ? 20.636 14.266 43.322 1.00 17.19 81 VAL X N 1
ATOM 5333 C CA . VAL E 2 82 ? 21.760 13.522 42.764 1.00 18.18 81 VAL X CA 1
ATOM 5334 C C . VAL E 2 82 ? 21.270 12.809 41.513 1.00 20.41 81 VAL X C 1
ATOM 5335 O O . VAL E 2 82 ? 20.229 12.143 41.536 1.00 17.98 81 VAL X O 1
ATOM 5339 N N . LEU E 2 83 ? 22.003 12.964 40.418 1.00 14.46 82 LEU X N 1
ATOM 5340 C CA . LEU E 2 83 ? 21.724 12.248 39.180 1.00 20.37 82 LEU X CA 1
ATOM 5341 C C . LEU E 2 83 ? 22.971 11.469 38.795 1.00 18.91 82 LEU X C 1
ATOM 5342 O O . LEU E 2 83 ? 24.048 12.055 38.634 1.00 21.42 82 LEU X O 1
ATOM 5347 N N . ARG E 2 84 A 22.826 10.154 38.665 1.00 22.03 82 ARG X N 1
ATOM 5348 C CA . ARG E 2 84 A 23.944 9.242 38.470 1.00 17.87 82 ARG X CA 1
ATOM 5349 C C . ARG E 2 84 A 24.026 8.785 37.015 1.00 23.30 82 ARG X C 1
ATOM 5350 O O . ARG E 2 84 A 23.101 8.976 36.222 1.00 18.46 82 ARG X O 1
ATOM 5358 N N . SER E 2 85 B 25.165 8.173 36.678 1.00 18.29 82 SER X N 1
ATOM 5359 C CA . SER E 2 85 B 25.437 7.624 35.345 1.00 20.27 82 SER X CA 1
ATOM 5360 C C . SER E 2 85 B 25.120 8.632 34.242 1.00 22.00 82 SER X C 1
ATOM 5361 O O . SER E 2 85 B 24.369 8.350 33.302 1.00 20.22 82 SER X O 1
ATOM 5364 N N . LEU E 2 86 C 25.733 9.812 34.350 1.00 16.34 82 LEU X N 1
ATOM 5365 C CA . LEU E 2 86 C 25.451 10.897 33.419 1.00 20.67 82 LEU X CA 1
ATOM 5366 C C . LEU E 2 86 C 25.889 10.529 32.006 1.00 22.58 82 LEU X C 1
ATOM 5367 O O . LEU E 2 86 C 26.836 9.767 31.806 1.00 20.74 82 LEU X O 1
ATOM 5372 N N . THR E 2 87 ? 25.168 11.070 31.021 1.00 17.24 83 THR X N 1
ATOM 5373 C CA . THR E 2 87 ? 25.563 11.008 29.617 1.00 20.78 83 THR X CA 1
ATOM 5374 C C . THR E 2 87 ? 25.363 12.388 29.005 1.00 20.23 83 THR X C 1
ATOM 5375 O O . THR E 2 87 ? 24.846 13.304 29.651 1.00 18.36 83 THR X O 1
ATOM 5379 N N . SER E 2 88 ? 25.755 12.527 27.735 1.00 22.01 84 SER X N 1
ATOM 5380 C CA . SER E 2 88 ? 25.623 13.807 27.045 1.00 21.02 84 SER X CA 1
ATOM 5381 C C . SER E 2 88 ? 24.179 14.289 27.022 1.00 21.37 84 SER X C 1
ATOM 5382 O O . SER E 2 88 ? 23.926 15.499 26.973 1.00 21.92 84 SER X O 1
ATOM 5385 N N . GLU E 2 89 ? 23.224 13.364 27.058 1.00 19.95 85 GLU X N 1
ATOM 5386 C CA . GLU E 2 89 ? 21.811 13.714 27.061 1.00 27.08 85 GLU X CA 1
ATOM 5387 C C . GLU E 2 89 ? 21.325 14.220 28.415 1.00 23.75 85 GLU X C 1
ATOM 5388 O O . GLU E 2 89 ? 20.144 14.556 28.548 1.00 21.74 85 GLU X O 1
ATOM 5394 N N . ASP E 2 90 ? 22.195 14.286 29.421 1.00 21.46 86 ASP X N 1
ATOM 5395 C CA . ASP E 2 90 ? 21.857 14.949 30.669 1.00 19.47 86 ASP X CA 1
ATOM 5396 C C . ASP E 2 90 ? 22.375 16.376 30.724 1.00 18.31 86 ASP X C 1
ATOM 5397 O O . ASP E 2 90 ? 22.163 17.057 31.732 1.00 16.66 86 ASP X O 1
ATOM 5402 N N . THR E 2 91 ? 23.079 16.829 29.690 1.00 14.73 87 THR X N 1
ATOM 5403 C CA . THR E 2 91 ? 23.446 18.234 29.613 1.00 19.97 87 THR X CA 1
ATOM 5404 C C . THR E 2 91 ? 22.182 19.067 29.495 1.00 16.48 87 THR X C 1
ATOM 5405 O O . THR E 2 91 ? 21.413 18.908 28.541 1.00 18.16 87 THR X O 1
ATOM 5409 N N . ALA E 2 92 ? 21.965 19.942 30.474 1.00 22.81 88 ALA X N 1
ATOM 5410 C CA . ALA E 2 92 ? 20.723 20.692 30.607 1.00 22.23 88 ALA X CA 1
ATOM 5411 C C . ALA E 2 92 ? 20.917 21.774 31.659 1.00 18.19 88 ALA X C 1
ATOM 5412 O O . ALA E 2 92 ? 21.939 21.826 32.347 1.00 16.77 88 ALA X O 1
ATOM 5414 N N . VAL E 2 93 ? 19.925 22.653 31.758 1.00 15.56 89 VAL X N 1
ATOM 5415 C CA . VAL E 2 93 ? 19.783 23.555 32.894 1.00 15.50 89 VAL X CA 1
ATOM 5416 C C . VAL E 2 93 ? 18.820 22.901 33.870 1.00 17.36 89 VAL X C 1
ATOM 5417 O O . VAL E 2 93 ? 17.723 22.481 33.475 1.00 18.59 89 VAL X O 1
ATOM 5421 N N . TYR E 2 94 ? 19.231 22.796 35.136 1.00 15.24 90 TYR X N 1
ATOM 5422 C CA . TYR E 2 94 ? 18.454 22.102 36.158 1.00 15.86 90 TYR X CA 1
ATOM 5423 C C . TYR E 2 94 ? 17.806 23.132 37.081 1.00 17.87 90 TYR X C 1
ATOM 5424 O O . TYR E 2 94 ? 18.498 23.976 37.656 1.00 16.42 90 TYR X O 1
ATOM 5433 N N . TYR E 2 95 ? 16.484 23.077 37.197 1.00 17.72 91 TYR X N 1
ATOM 5434 C CA . TYR E 2 95 ? 15.720 24.004 38.012 1.00 14.94 91 TYR X CA 1
ATOM 5435 C C . TYR E 2 95 ? 15.177 23.298 39.248 1.00 16.03 91 TYR X C 1
ATOM 5436 O O . TYR E 2 95 ? 14.779 22.140 39.169 1.00 13.56 91 TYR X O 1
ATOM 5445 N N . CYS E 2 96 ? 15.091 24.013 40.370 1.00 17.23 92 CYS X N 1
ATOM 5446 C CA . CYS E 2 96 ? 14.222 23.570 41.440 1.00 16.91 92 CYS X CA 1
ATOM 5447 C C . CYS E 2 96 ? 13.078 24.571 41.585 1.00 15.99 92 CYS X C 1
ATOM 5448 O O . CYS E 2 96 ? 13.196 25.735 41.192 1.00 20.84 92 CYS X O 1
ATOM 5451 N N . ALA E 2 97 ? 11.954 24.084 42.062 1.00 16.16 93 ALA X N 1
ATOM 5452 C CA . ALA E 2 97 ? 10.763 24.859 42.156 1.00 18.28 93 ALA X CA 1
ATOM 5453 C C . ALA E 2 97 ? 9.858 24.440 43.305 1.00 17.69 93 ALA X C 1
ATOM 5454 O O . ALA E 2 97 ? 9.741 23.287 43.600 1.00 17.02 93 ALA X O 1
ATOM 5456 N N . ARG E 2 98 ? 9.207 25.409 43.898 1.00 14.79 94 ARG X N 1
ATOM 5457 C CA . ARG E 2 98 ? 8.327 25.127 44.996 1.00 21.00 94 ARG X CA 1
ATOM 5458 C C . ARG E 2 98 ? 6.889 24.935 44.517 1.00 15.99 94 ARG X C 1
ATOM 5459 O O . ARG E 2 98 ? 6.538 25.385 43.496 1.00 16.34 94 ARG X O 1
ATOM 5467 N N . ASP E 2 99 ? 6.086 24.255 45.321 1.00 19.18 95 ASP X N 1
ATOM 5468 C CA . ASP E 2 99 ? 4.684 23.949 45.032 1.00 18.30 95 ASP X CA 1
ATOM 5469 C C . ASP E 2 99 ? 4.045 23.681 46.405 1.00 15.72 95 ASP X C 1
ATOM 5470 O O . ASP E 2 99 ? 4.439 22.795 47.071 1.00 17.99 95 ASP X O 1
ATOM 5475 N N . PRO E 2 100 ? 3.077 24.502 46.819 1.00 20.48 96 PRO X N 1
ATOM 5476 C CA . PRO E 2 100 ? 2.483 24.404 48.162 1.00 16.65 96 PRO X CA 1
ATOM 5477 C C . PRO E 2 100 ? 1.861 23.075 48.466 1.00 18.29 96 PRO X C 1
ATOM 5478 O O . PRO E 2 100 ? 1.166 22.553 47.677 1.00 18.51 96 PRO X O 1
ATOM 5482 N N . ARG E 2 101 ? 2.128 22.561 49.647 1.00 17.90 97 ARG X N 1
ATOM 5483 C CA . ARG E 2 101 ? 1.611 21.259 50.050 1.00 19.33 97 ARG X CA 1
ATOM 5484 C C . ARG E 2 101 ? 0.173 21.317 50.540 1.00 23.37 97 ARG X C 1
ATOM 5485 O O . ARG E 2 101 ? -0.559 20.334 50.394 1.00 18.73 97 ARG X O 1
ATOM 5493 N N . THR E 2 102 ? -0.237 22.435 51.144 1.00 24.44 98 THR X N 1
ATOM 5494 C CA . THR E 2 102 ? -1.435 22.481 51.975 1.00 29.96 98 THR X CA 1
ATOM 5495 C C . THR E 2 102 ? -2.501 23.445 51.467 1.00 26.86 98 THR X C 1
ATOM 5496 O O . THR E 2 102 ? -3.510 23.645 52.156 1.00 31.08 98 THR X O 1
ATOM 5500 N N . SER E 2 103 ? -2.319 24.056 50.298 1.00 26.88 99 SER X N 1
ATOM 5501 C CA . SER E 2 103 ? -3.206 25.138 49.893 1.00 25.83 99 SER X CA 1
ATOM 5502 C C . SER E 2 103 ? -3.559 25.044 48.415 1.00 30.53 99 SER X C 1
ATOM 5503 O O . SER E 2 103 ? -2.725 24.668 47.585 1.00 28.63 99 SER X O 1
ATOM 5506 N N . GLY E 2 104 ? -4.807 25.382 48.097 1.00 27.96 100 GLY X N 1
ATOM 5507 C CA . GLY E 2 104 ? -5.249 25.578 46.733 1.00 29.01 100 GLY X CA 1
ATOM 5508 C C . GLY E 2 104 ? -5.015 26.974 46.203 1.00 30.75 100 GLY X C 1
ATOM 5509 O O . GLY E 2 104 ? -5.431 27.290 45.083 1.00 28.02 100 GLY X O 1
ATOM 5510 N N . ASP E 2 105 A -4.370 27.831 46.991 1.00 28.40 100 ASP X N 1
ATOM 5511 C CA . ASP E 2 105 A -3.987 29.166 46.564 1.00 31.94 100 ASP X CA 1
ATOM 5512 C C . ASP E 2 105 A -2.597 29.109 45.943 1.00 29.40 100 ASP X C 1
ATOM 5513 O O . ASP E 2 105 A -1.685 28.495 46.508 1.00 29.22 100 ASP X O 1
ATOM 5518 N N . ASN E 2 106 B -2.455 29.710 44.766 1.00 25.98 100 ASN X N 1
ATOM 5519 C CA . ASN E 2 106 B -1.208 29.659 43.987 1.00 23.39 100 ASN X CA 1
ATOM 5520 C C . ASN E 2 106 B -0.790 28.193 43.849 1.00 16.82 100 ASN X C 1
ATOM 5521 O O . ASN E 2 106 B 0.318 27.841 44.043 1.00 21.30 100 ASN X O 1
ATOM 5526 N N . ASP E 2 107 C -1.747 27.378 43.473 1.00 18.68 100 ASP X N 1
ATOM 5527 C CA . ASP E 2 107 C -1.599 25.924 43.430 1.00 18.76 100 ASP X CA 1
ATOM 5528 C C . ASP E 2 107 C -0.858 25.516 42.157 1.00 15.28 100 ASP X C 1
ATOM 5529 O O . ASP E 2 107 C -1.426 24.983 41.205 1.00 19.47 100 ASP X O 1
ATOM 5534 N N . GLY E 2 108 D 0.437 25.707 42.162 1.00 15.83 100 GLY X N 1
ATOM 5535 C CA . GLY E 2 108 D 1.295 25.289 41.085 1.00 14.51 100 GLY X CA 1
ATOM 5536 C C . GLY E 2 108 D 2.745 25.511 41.434 1.00 19.34 100 GLY X C 1
ATOM 5537 O O . GLY E 2 108 D 3.046 25.824 42.564 1.00 18.90 100 GLY X O 1
ATOM 5538 N N . PHE E 2 109 E 3.632 25.444 40.447 1.00 13.71 100 PHE X N 1
ATOM 5539 C CA . PHE E 2 109 E 5.043 25.693 40.664 1.00 15.45 100 PHE X CA 1
ATOM 5540 C C . PHE E 2 109 E 5.178 27.214 40.635 1.00 17.12 100 PHE X C 1
ATOM 5541 O O . PHE E 2 109 E 5.536 27.777 39.649 1.00 17.04 100 PHE X O 1
ATOM 5549 N N . ASP E 2 110 ? 4.942 27.834 41.778 1.00 17.64 101 ASP X N 1
ATOM 5550 C CA . ASP E 2 110 ? 4.877 29.262 41.866 1.00 18.52 101 ASP X CA 1
ATOM 5551 C C . ASP E 2 110 ? 6.138 30.047 42.071 1.00 22.49 101 ASP X C 1
ATOM 5552 O O . ASP E 2 110 ? 6.066 31.225 42.192 1.00 22.60 101 ASP X O 1
ATOM 5557 N N . MET E 2 111 ? 7.252 29.373 42.241 1.00 22.62 102 MET X N 1
ATOM 5558 C CA . MET E 2 111 ? 8.536 30.031 42.357 1.00 22.21 102 MET X CA 1
ATOM 5559 C C . MET E 2 111 ? 9.585 29.036 41.978 1.00 22.61 102 MET X C 1
ATOM 5560 O O . MET E 2 111 ? 9.567 27.914 42.388 1.00 20.84 102 MET X O 1
ATOM 5565 N N . TRP E 2 112 ? 10.511 29.511 41.188 1.00 20.30 103 TRP X N 1
ATOM 5566 C CA . TRP E 2 112 ? 11.543 28.696 40.678 1.00 21.00 103 TRP X CA 1
ATOM 5567 C C . TRP E 2 112 ? 12.883 29.336 40.942 1.00 21.17 103 TRP X C 1
ATOM 5568 O O . TRP E 2 112 ? 13.003 30.510 40.962 1.00 19.44 103 TRP X O 1
ATOM 5579 N N . GLY E 2 113 ? 13.932 28.534 40.976 1.00 19.86 104 GLY X N 1
ATOM 5580 C CA . GLY E 2 113 ? 15.289 29.031 41.031 1.00 21.39 104 GLY X CA 1
ATOM 5581 C C . GLY E 2 113 ? 15.737 29.558 39.682 1.00 24.75 104 GLY X C 1
ATOM 5582 O O . GLY E 2 113 ? 15.049 29.439 38.669 1.00 19.74 104 GLY X O 1
ATOM 5583 N N . GLN E 2 114 ? 16.928 30.154 39.672 1.00 24.63 105 GLN X N 1
ATOM 5584 C CA . GLN E 2 114 ? 17.486 30.696 38.443 1.00 26.85 105 GLN X CA 1
ATOM 5585 C C . GLN E 2 114 ? 17.989 29.614 37.497 1.00 25.16 105 GLN X C 1
ATOM 5586 O O . GLN E 2 114 ? 18.282 29.921 36.339 1.00 25.14 105 GLN X O 1
ATOM 5592 N N . GLY E 2 115 ? 18.079 28.374 37.953 1.00 20.17 106 GLY X N 1
ATOM 5593 C CA . GLY E 2 115 ? 18.628 27.278 37.169 1.00 21.43 106 GLY X CA 1
ATOM 5594 C C . GLY E 2 115 ? 20.139 27.231 37.259 1.00 24.55 106 GLY X C 1
ATOM 5595 O O . GLY E 2 115 ? 20.818 28.243 37.400 1.00 20.80 106 GLY X O 1
ATOM 5596 N N . THR E 2 116 ? 20.682 26.014 37.205 1.00 22.03 107 THR X N 1
ATOM 5597 C CA . THR E 2 116 ? 22.130 25.873 37.171 1.00 19.00 107 THR X CA 1
ATOM 5598 C C . THR E 2 116 ? 22.523 24.847 36.119 1.00 23.28 107 THR X C 1
ATOM 5599 O O . THR E 2 116 ? 21.843 23.835 35.934 1.00 18.18 107 THR X O 1
ATOM 5603 N N . LYS E 2 117 ? 23.611 25.138 35.406 1.00 21.53 108 LYS X N 1
ATOM 5604 C CA . LYS E 2 117 ? 23.999 24.347 34.247 1.00 20.52 108 LYS X CA 1
ATOM 5605 C C . LYS E 2 117 ? 24.777 23.112 34.662 1.00 21.26 108 LYS X C 1
ATOM 5606 O O . LYS E 2 117 ? 25.633 23.162 35.547 1.00 25.41 108 LYS X O 1
ATOM 5612 N N . VAL E 2 118 ? 24.478 22.003 34.001 1.00 21.57 109 VAL X N 1
ATOM 5613 C CA . VAL E 2 118 ? 25.299 20.806 34.058 1.00 23.41 109 VAL X CA 1
ATOM 5614 C C . VAL E 2 118 ? 25.672 20.458 32.624 1.00 20.38 109 VAL X C 1
ATOM 5615 O O . VAL E 2 118 ? 24.789 20.260 31.779 1.00 16.68 109 VAL X O 1
ATOM 5619 N N . THR E 2 119 ? 26.973 20.420 32.348 1.00 17.81 110 THR X N 1
ATOM 5620 C CA . THR E 2 119 ? 27.513 20.042 31.047 1.00 16.80 110 THR X CA 1
ATOM 5621 C C . THR E 2 119 ? 28.262 18.727 31.223 1.00 20.94 110 THR X C 1
ATOM 5622 O O . THR E 2 119 ? 29.276 18.674 31.925 1.00 19.42 110 THR X O 1
ATOM 5626 N N . VAL E 2 120 ? 27.746 17.668 30.611 1.00 16.82 111 VAL X N 1
ATOM 5627 C CA . VAL E 2 120 ? 28.336 16.340 30.713 1.00 19.64 111 VAL X CA 1
ATOM 5628 C C . VAL E 2 120 ? 29.287 16.190 29.531 1.00 17.69 111 VAL X C 1
ATOM 5629 O O . VAL E 2 120 ? 28.850 16.118 28.380 1.00 16.64 111 VAL X O 1
ATOM 5633 N N . SER E 2 121 ? 30.588 16.176 29.809 1.00 15.79 112 SER X N 1
ATOM 5634 C CA . SER E 2 121 ? 31.569 16.241 28.736 1.00 18.38 112 SER X CA 1
ATOM 5635 C C . SER E 2 121 ? 32.923 15.798 29.263 1.00 16.00 112 SER X C 1
ATOM 5636 O O . SER E 2 121 ? 33.263 16.040 30.423 1.00 16.63 112 SER X O 1
ATOM 5639 N N . SER E 2 122 ? 33.686 15.142 28.395 1.00 18.61 113 SER X N 1
ATOM 5640 C CA . SER E 2 122 ? 35.030 14.697 28.726 1.00 20.66 113 SER X CA 1
ATOM 5641 C C . SER E 2 122 ? 36.085 15.718 28.337 1.00 25.64 113 SER X C 1
ATOM 5642 O O . SER E 2 122 ? 37.268 15.506 28.623 1.00 24.44 113 SER X O 1
ATOM 5645 N N . ALA E 2 123 ? 35.680 16.816 27.704 1.00 20.10 114 ALA X N 1
ATOM 5646 C CA . ALA E 2 123 ? 36.618 17.789 27.164 1.00 19.99 114 ALA X CA 1
ATOM 5647 C C . ALA E 2 123 ? 37.359 18.519 28.277 1.00 21.81 114 ALA X C 1
ATOM 5648 O O . ALA E 2 123 ? 36.832 18.727 29.373 1.00 20.88 114 ALA X O 1
ATOM 5650 N N . SER E 2 124 ? 38.600 18.911 27.982 1.00 19.25 115 SER X N 1
ATOM 5651 C CA . SER E 2 124 ? 39.376 19.742 28.892 1.00 21.05 115 SER X CA 1
ATOM 5652 C C . SER E 2 124 ? 39.131 21.218 28.599 1.00 19.03 115 SER X C 1
ATOM 5653 O O . SER E 2 124 ? 38.845 21.608 27.462 1.00 22.89 115 SER X O 1
ATOM 5656 N N . THR E 2 125 ? 39.252 22.038 29.639 1.00 20.11 116 THR X N 1
ATOM 5657 C CA . THR E 2 125 ? 39.123 23.481 29.485 1.00 24.32 116 THR X CA 1
ATOM 5658 C C . THR E 2 125 ? 40.134 24.005 28.470 1.00 27.22 116 THR X C 1
ATOM 5659 O O . THR E 2 125 ? 41.336 23.747 28.583 1.00 21.90 116 THR X O 1
ATOM 5663 N N . LYS E 2 126 ? 39.641 24.739 27.474 1.00 23.40 117 LYS X N 1
ATOM 5664 C CA . LYS E 2 126 ? 40.480 25.235 26.393 1.00 20.64 117 LYS X CA 1
ATOM 5665 C C . LYS E 2 126 ? 39.957 26.593 25.949 1.00 23.64 117 LYS X C 1
ATOM 5666 O O . LYS E 2 126 ? 38.749 26.754 25.760 1.00 17.19 117 LYS X O 1
ATOM 5672 N N . GLY E 2 127 ? 40.863 27.562 25.799 1.00 23.65 118 GLY X N 1
ATOM 5673 C CA . GLY E 2 127 ? 40.517 28.875 25.307 1.00 20.49 118 GLY X CA 1
ATOM 5674 C C . GLY E 2 127 ? 40.295 28.857 23.809 1.00 17.32 118 GLY X C 1
ATOM 5675 O O . GLY E 2 127 ? 40.732 27.938 23.113 1.00 18.54 118 GLY X O 1
ATOM 5676 N N . PRO E 2 128 ? 39.609 29.870 23.279 1.00 19.19 119 PRO X N 1
ATOM 5677 C CA . PRO E 2 128 ? 39.282 29.869 21.850 1.00 14.35 119 PRO X CA 1
ATOM 5678 C C . PRO E 2 128 ? 40.408 30.389 20.971 1.00 15.08 119 PRO X C 1
ATOM 5679 O O . PRO E 2 128 ? 41.213 31.228 21.374 1.00 15.70 119 PRO X O 1
ATOM 5683 N N . SER E 2 129 ? 40.427 29.893 19.735 1.00 17.06 120 SER X N 1
ATOM 5684 C CA . SER E 2 129 ? 41.100 30.571 18.637 1.00 22.16 120 SER X CA 1
ATOM 5685 C C . SER E 2 129 ? 40.145 31.597 18.031 1.00 19.17 120 SER X C 1
ATOM 5686 O O . SER E 2 129 ? 38.949 31.334 17.876 1.00 18.64 120 SER X O 1
ATOM 5689 N N . VAL E 2 130 ? 40.672 32.771 17.701 1.00 13.59 121 VAL X N 1
ATOM 5690 C CA . VAL E 2 130 ? 39.858 33.875 17.201 1.00 13.89 121 VAL X CA 1
ATOM 5691 C C . VAL E 2 130 ? 40.385 34.295 15.836 1.00 14.84 121 VAL X C 1
ATOM 5692 O O . VAL E 2 130 ? 41.552 34.687 15.711 1.00 16.10 121 VAL X O 1
ATOM 5696 N N . PHE E 2 131 ? 39.516 34.256 14.824 1.00 10.48 122 PHE X N 1
ATOM 5697 C CA . PHE E 2 131 ? 39.902 34.554 13.456 1.00 15.03 122 PHE X CA 1
ATOM 5698 C C . PHE E 2 131 ? 39.054 35.673 12.872 1.00 15.59 122 PHE X C 1
ATOM 5699 O O . PHE E 2 131 ? 37.837 35.725 13.104 1.00 13.66 122 PHE X O 1
ATOM 5707 N N . PRO E 2 132 ? 39.659 36.573 12.104 1.00 13.32 123 PRO X N 1
ATOM 5708 C CA . PRO E 2 132 ? 38.889 37.680 11.529 1.00 16.43 123 PRO X CA 1
ATOM 5709 C C . PRO E 2 132 ? 37.952 37.205 10.432 1.00 18.56 123 PRO X C 1
ATOM 5710 O O . PRO E 2 132 ? 38.274 36.301 9.659 1.00 18.23 123 PRO X O 1
ATOM 5714 N N . LEU E 2 133 ? 36.775 37.820 10.386 1.00 16.09 124 LEU X N 1
ATOM 5715 C CA . LEU E 2 133 ? 35.895 37.761 9.223 1.00 16.95 124 LEU X CA 1
ATOM 5716 C C . LEU E 2 133 ? 36.034 39.123 8.556 1.00 19.91 124 LEU X C 1
ATOM 5717 O O . LEU E 2 133 ? 35.359 40.082 8.925 1.00 14.19 124 LEU X O 1
ATOM 5722 N N . ALA E 2 134 ? 36.950 39.212 7.584 1.00 17.79 125 ALA X N 1
ATOM 5723 C CA . ALA E 2 134 ? 37.358 40.501 7.051 1.00 18.94 125 ALA X CA 1
ATOM 5724 C C . ALA E 2 134 ? 36.295 41.061 6.110 1.00 19.19 125 ALA X C 1
ATOM 5725 O O . ALA E 2 134 ? 35.675 40.310 5.348 1.00 18.10 125 ALA X O 1
ATOM 5727 N N . PRO E 2 135 ? 36.075 42.375 6.132 1.00 20.17 126 PRO X N 1
ATOM 5728 C CA . PRO E 2 135 ? 35.110 42.961 5.201 1.00 21.13 126 PRO X CA 1
ATOM 5729 C C . PRO E 2 135 ? 35.655 42.909 3.786 1.00 26.92 126 PRO X C 1
ATOM 5730 O O . PRO E 2 135 ? 36.841 43.149 3.544 1.00 24.03 126 PRO X O 1
ATOM 5734 N N . SER E 2 136 ? 34.774 42.582 2.853 1.00 33.73 127 SER X N 1
ATOM 5735 C CA . SER E 2 136 ? 35.196 42.303 1.495 1.00 35.43 127 SER X CA 1
ATOM 5736 C C . SER E 2 136 ? 35.680 43.568 0.791 1.00 45.97 127 SER X C 1
ATOM 5737 O O . SER E 2 136 ? 35.344 44.698 1.163 1.00 34.43 127 SER X O 1
ATOM 5740 N N . SER E 2 137 ? 36.478 43.357 -0.259 1.00 40.76 128 SER X N 1
ATOM 5741 C CA . SER E 2 137 ? 36.923 44.469 -1.089 1.00 48.19 128 SER X CA 1
ATOM 5742 C C . SER E 2 137 ? 35.888 44.856 -2.134 1.00 49.30 128 SER X C 1
ATOM 5743 O O . SER E 2 137 ? 35.797 46.032 -2.504 1.00 49.94 128 SER X O 1
ATOM 5746 N N . LYS E 2 138 ? 35.092 43.912 -2.611 1.00 52.14 129 LYS X N 1
ATOM 5747 C CA . LYS E 2 138 ? 34.203 44.233 -3.711 1.00 49.12 129 LYS X CA 1
ATOM 5748 C C . LYS E 2 138 ? 32.921 45.002 -3.245 1.00 50.15 129 LYS X C 1
ATOM 5749 O O . LYS E 2 138 ? 32.197 44.630 -2.304 1.00 49.99 129 LYS X O 1
ATOM 5755 N N . GLY E 2 142 ? 30.005 50.640 -2.550 1.00 48.46 133 GLY X N 1
ATOM 5756 C CA . GLY E 2 142 ? 29.751 51.579 -1.479 1.00 51.90 133 GLY X CA 1
ATOM 5757 C C . GLY E 2 142 ? 28.989 50.888 -0.353 1.00 45.80 133 GLY X C 1
ATOM 5758 O O . GLY E 2 142 ? 29.287 49.767 -0.046 1.00 52.36 133 GLY X O 1
ATOM 5759 N N . GLY E 2 143 ? 28.018 51.607 0.222 1.00 39.35 134 GLY X N 1
ATOM 5760 C CA . GLY E 2 143 ? 27.095 51.160 1.229 1.00 28.90 134 GLY X CA 1
ATOM 5761 C C . GLY E 2 143 ? 27.456 50.721 2.618 1.00 29.59 134 GLY X C 1
ATOM 5762 O O . GLY E 2 143 ? 27.984 51.452 3.403 1.00 20.44 134 GLY X O 1
ATOM 5763 N N . THR E 2 144 ? 27.049 49.497 2.889 1.00 26.64 135 THR X N 1
ATOM 5764 C CA . THR E 2 144 ? 27.201 48.878 4.169 1.00 25.38 135 THR X CA 1
ATOM 5765 C C . THR E 2 144 ? 28.145 47.714 4.041 1.00 23.94 135 THR X C 1
ATOM 5766 O O . THR E 2 144 ? 28.097 47.007 3.106 1.00 21.77 135 THR X O 1
ATOM 5770 N N . ALA E 2 145 ? 29.023 47.540 4.999 1.00 21.39 136 ALA X N 1
ATOM 5771 C CA . ALA E 2 145 ? 29.946 46.447 4.985 1.00 16.51 136 ALA X CA 1
ATOM 5772 C C . ALA E 2 145 ? 29.726 45.581 6.211 1.00 15.78 136 ALA X C 1
ATOM 5773 O O . ALA E 2 145 ? 29.301 46.075 7.231 1.00 16.28 136 ALA X O 1
ATOM 5775 N N . ALA E 2 146 ? 29.981 44.298 6.059 1.00 17.47 137 ALA X N 1
ATOM 5776 C CA . ALA E 2 146 ? 29.876 43.357 7.167 1.00 15.52 137 ALA X CA 1
ATOM 5777 C C . ALA E 2 146 ? 31.250 42.802 7.525 1.00 13.50 137 ALA X C 1
ATOM 5778 O O . ALA E 2 146 ? 32.051 42.476 6.644 1.00 12.21 137 ALA X O 1
ATOM 5780 N N . LEU E 2 147 ? 31.518 42.693 8.828 1.00 11.99 138 LEU X N 1
ATOM 5781 C CA . LEU E 2 147 ? 32.764 42.117 9.314 1.00 15.34 138 LEU X CA 1
ATOM 5782 C C . LEU E 2 147 ? 32.475 41.428 10.641 1.00 13.02 138 LEU X C 1
ATOM 5783 O O . LEU E 2 147 ? 31.405 41.609 11.231 1.00 16.10 138 LEU X O 1
ATOM 5788 N N . GLY E 2 148 ? 33.428 40.633 11.109 1.00 15.31 139 GLY X N 1
ATOM 5789 C CA . GLY E 2 148 ? 33.216 39.931 12.355 1.00 12.91 139 GLY X CA 1
ATOM 5790 C C . GLY E 2 148 ? 34.442 39.199 12.851 1.00 14.92 139 GLY X C 1
ATOM 5791 O O . GLY E 2 148 ? 35.568 39.444 12.417 1.00 13.94 139 GLY X O 1
ATOM 5792 N N . CYS E 2 149 ? 34.197 38.284 13.774 1.00 10.90 140 CYS X N 1
ATOM 5793 C CA . CYS E 2 149 ? 35.230 37.394 14.274 1.00 13.00 140 CYS X CA 1
ATOM 5794 C C . CYS E 2 149 ? 34.655 36.008 14.472 1.00 15.37 140 CYS X C 1
ATOM 5795 O O . CYS E 2 149 ? 33.554 35.856 15.013 1.00 11.19 140 CYS X O 1
ATOM 5798 N N . LEU E 2 150 ? 35.418 35.009 14.040 1.00 12.05 141 LEU X N 1
ATOM 5799 C CA . LEU E 2 150 ? 35.094 33.611 14.274 1.00 13.61 141 LEU X CA 1
ATOM 5800 C C . LEU E 2 150 ? 35.779 33.181 15.564 1.00 12.67 141 LEU X C 1
ATOM 5801 O O . LEU E 2 150 ? 37.006 33.291 15.682 1.00 13.14 141 LEU X O 1
ATOM 5806 N N . VAL E 2 151 ? 34.993 32.710 16.528 1.00 11.54 142 VAL X N 1
ATOM 5807 C CA . VAL E 2 151 ? 35.495 32.272 17.824 1.00 12.40 142 VAL X CA 1
ATOM 5808 C C . VAL E 2 151 ? 35.340 30.756 17.874 1.00 15.98 142 VAL X C 1
ATOM 5809 O O . VAL E 2 151 ? 34.226 30.243 18.034 1.00 16.96 142 VAL X O 1
ATOM 5813 N N . LYS E 2 152 ? 36.452 30.029 17.735 1.00 15.46 143 LYS X N 1
ATOM 5814 C CA . LYS E 2 152 ? 36.414 28.603 17.445 1.00 17.13 143 LYS X CA 1
ATOM 5815 C C . LYS E 2 152 ? 37.093 27.786 18.541 1.00 18.05 143 LYS X C 1
ATOM 5816 O O . LYS E 2 152 ? 38.101 28.209 19.116 1.00 18.90 143 LYS X O 1
ATOM 5822 N N . ASP E 2 153 ? 36.521 26.614 18.825 1.00 17.30 144 ASP X N 1
ATOM 5823 C CA . ASP E 2 153 ? 37.194 25.533 19.547 1.00 16.13 144 ASP X CA 1
ATOM 5824 C C . ASP E 2 153 ? 37.559 25.927 20.980 1.00 19.59 144 ASP X C 1
ATOM 5825 O O . ASP E 2 153 ? 38.730 25.960 21.372 1.00 18.85 144 ASP X O 1
ATOM 5830 N N . TYR E 2 154 ? 36.528 26.192 21.776 1.00 15.83 145 TYR X N 1
ATOM 5831 C CA . TYR E 2 154 ? 36.701 26.476 23.191 1.00 15.89 145 TYR X CA 1
ATOM 5832 C C . TYR E 2 154 ? 35.775 25.591 24.014 1.00 15.65 145 TYR X C 1
ATOM 5833 O O . TYR E 2 154 ? 34.821 25.002 23.503 1.00 14.78 145 TYR X O 1
ATOM 5842 N N . PHE E 2 155 ? 36.080 25.503 25.304 1.00 15.63 146 PHE X N 1
ATOM 5843 C CA . PHE E 2 155 ? 35.317 24.693 26.244 1.00 18.45 146 PHE X CA 1
ATOM 5844 C C . PHE E 2 155 ? 35.696 25.085 27.665 1.00 15.06 146 PHE X C 1
ATOM 5845 O O . PHE E 2 155 ? 36.884 25.279 27.952 1.00 17.89 146 PHE X O 1
ATOM 5853 N N . PRO E 2 156 ? 34.726 25.224 28.581 1.00 16.02 147 PRO X N 1
ATOM 5854 C CA . PRO E 2 156 ? 33.292 25.139 28.300 1.00 19.95 147 PRO X CA 1
ATOM 5855 C C . PRO E 2 156 ? 32.735 26.489 27.845 1.00 19.89 147 PRO X C 1
ATOM 5856 O O . PRO E 2 156 ? 33.504 27.394 27.543 1.00 18.84 147 PRO X O 1
ATOM 5860 N N . GLU E 2 157 ? 31.412 26.613 27.797 1.00 19.17 148 GLU X N 1
ATOM 5861 C CA . GLU E 2 157 ? 30.785 27.910 27.631 1.00 17.37 148 GLU X CA 1
ATOM 5862 C C . GLU E 2 157 ? 30.947 28.718 28.919 1.00 19.55 148 GLU X C 1
ATOM 5863 O O . GLU E 2 157 ? 31.184 28.151 29.987 1.00 21.80 148 GLU X O 1
ATOM 5869 N N . PRO E 2 158 ? 30.827 30.056 28.849 1.00 19.46 149 PRO X N 1
ATOM 5870 C CA . PRO E 2 158 ? 30.644 30.878 27.654 1.00 17.82 149 PRO X CA 1
ATOM 5871 C C . PRO E 2 158 ? 31.883 31.674 27.258 1.00 18.99 149 PRO X C 1
ATOM 5872 O O . PRO E 2 158 ? 32.847 31.747 28.017 1.00 20.41 149 PRO X O 1
ATOM 5876 N N . VAL E 2 159 ? 31.852 32.254 26.062 1.00 15.87 150 VAL X N 1
ATOM 5877 C CA . VAL E 2 159 ? 32.709 33.377 25.735 1.00 18.58 150 VAL X CA 1
ATOM 5878 C C . VAL E 2 159 ? 31.841 34.625 25.725 1.00 19.13 150 VAL X C 1
ATOM 5879 O O . VAL E 2 159 ? 30.619 34.571 25.555 1.00 21.44 150 VAL X O 1
ATOM 5883 N N . THR E 2 160 ? 32.477 35.769 25.932 1.00 21.60 151 THR X N 1
ATOM 5884 C CA . THR E 2 160 ? 31.850 37.054 25.689 1.00 21.82 151 THR X CA 1
ATOM 5885 C C . THR E 2 160 ? 32.585 37.729 24.548 1.00 16.56 151 THR X C 1
ATOM 5886 O O . THR E 2 160 ? 33.799 37.566 24.396 1.00 19.00 151 THR X O 1
ATOM 5890 N N . VAL E 2 161 ? 31.841 38.474 23.735 1.00 16.14 152 VAL X N 1
ATOM 5891 C CA . VAL E 2 161 ? 32.429 39.267 22.663 1.00 16.03 152 VAL X CA 1
ATOM 5892 C C . VAL E 2 161 ? 31.942 40.701 22.791 1.00 16.96 152 VAL X C 1
ATOM 5893 O O . VAL E 2 161 ? 30.737 40.943 22.935 1.00 18.40 152 VAL X O 1
ATOM 5897 N N . SER E 2 162 ? 32.875 41.645 22.738 1.00 14.50 153 SER X N 1
ATOM 5898 C CA . SER E 2 162 ? 32.550 43.045 22.533 1.00 14.83 153 SER X CA 1
ATOM 5899 C C . SER E 2 162 ? 33.310 43.548 21.314 1.00 16.68 153 SER X C 1
ATOM 5900 O O . SER E 2 162 ? 34.168 42.856 20.759 1.00 15.37 153 SER X O 1
ATOM 5903 N N . TRP E 2 163 ? 32.958 44.755 20.876 1.00 13.68 154 TRP X N 1
ATOM 5904 C CA . TRP E 2 163 ? 33.586 45.383 19.724 1.00 15.63 154 TRP X CA 1
ATOM 5905 C C . TRP E 2 163 ? 34.096 46.749 20.129 1.00 13.27 154 TRP X C 1
ATOM 5906 O O . TRP E 2 163 ? 33.356 47.537 20.733 1.00 14.95 154 TRP X O 1
ATOM 5917 N N . ASN E 2 164 ? 35.369 47.009 19.824 1.00 13.14 155 ASN X N 1
ATOM 5918 C CA . ASN E 2 164 ? 36.007 48.285 20.138 1.00 14.93 155 ASN X CA 1
ATOM 5919 C C . ASN E 2 164 ? 35.822 48.624 21.614 1.00 15.81 155 ASN X C 1
ATOM 5920 O O . ASN E 2 164 ? 35.570 49.773 21.986 1.00 14.57 155 ASN X O 1
ATOM 5925 N N . SER E 2 165 ? 35.920 47.588 22.453 1.00 13.57 156 SER X N 1
ATOM 5926 C CA . SER E 2 165 ? 35.854 47.699 23.911 1.00 13.54 156 SER X CA 1
ATOM 5927 C C . SER E 2 165 ? 34.545 48.331 24.385 1.00 20.63 156 SER X C 1
ATOM 5928 O O . SER E 2 165 ? 34.517 49.038 25.395 1.00 23.36 156 SER X O 1
ATOM 5931 N N . GLY E 2 166 ? 33.455 48.048 23.676 1.00 15.38 157 GLY X N 1
ATOM 5932 C CA . GLY E 2 166 ? 32.142 48.543 24.020 1.00 13.98 157 GLY X CA 1
ATOM 5933 C C . GLY E 2 166 ? 31.739 49.821 23.317 1.00 20.19 157 GLY X C 1
ATOM 5934 O O . GLY E 2 166 ? 30.607 50.280 23.506 1.00 18.89 157 GLY X O 1
ATOM 5935 N N . ALA E 2 167 ? 32.630 50.418 22.528 1.00 17.05 158 ALA X N 1
ATOM 5936 C CA . ALA E 2 167 ? 32.286 51.627 21.795 1.00 17.23 158 ALA X CA 1
ATOM 5937 C C . ALA E 2 167 ? 31.412 51.335 20.582 1.00 17.60 158 ALA X C 1
ATOM 5938 O O . ALA E 2 167 ? 30.763 52.247 20.062 1.00 17.28 158 ALA X O 1
ATOM 5940 N N . LEU E 2 168 ? 31.382 50.088 20.121 1.00 16.07 159 LEU X N 1
ATOM 5941 C CA . LEU E 2 168 ? 30.550 49.680 18.994 1.00 16.37 159 LEU X CA 1
ATOM 5942 C C . LEU E 2 168 ? 29.550 48.641 19.483 1.00 13.11 159 LEU X C 1
ATOM 5943 O O . LEU E 2 168 ? 29.933 47.513 19.814 1.00 14.24 159 LEU X O 1
ATOM 5948 N N . THR E 2 169 ? 28.281 49.004 19.488 1.00 13.74 160 THR X N 1
ATOM 5949 C CA . THR E 2 169 ? 27.191 48.130 19.912 1.00 12.79 160 THR X CA 1
ATOM 5950 C C . THR E 2 169 ? 26.096 48.013 18.864 1.00 19.92 160 THR X C 1
ATOM 5951 O O . THR E 2 169 ? 25.550 46.925 18.676 1.00 16.34 160 THR X O 1
ATOM 5955 N N . SER E 2 170 ? 25.754 49.112 18.191 1.00 15.17 161 SER X N 1
ATOM 5956 C CA . SER E 2 170 ? 24.731 49.076 17.152 1.00 17.37 161 SER X CA 1
ATOM 5957 C C . SER E 2 170 ? 25.171 48.167 16.013 1.00 16.48 161 SER X C 1
ATOM 5958 O O . SER E 2 170 ? 26.318 48.232 15.564 1.00 17.64 161 SER X O 1
ATOM 5961 N N . GLY E 2 171 ? 24.257 47.311 15.555 1.00 12.80 162 GLY X N 1
ATOM 5962 C CA . GLY E 2 171 ? 24.514 46.408 14.453 1.00 17.75 162 GLY X CA 1
ATOM 5963 C C . GLY E 2 171 ? 25.221 45.122 14.815 1.00 12.34 162 GLY X C 1
ATOM 5964 O O . GLY E 2 171 ? 25.442 44.286 13.926 1.00 14.14 162 GLY X O 1
ATOM 5965 N N . VAL E 2 172 ? 25.591 44.928 16.077 1.00 12.40 163 VAL X N 1
ATOM 5966 C CA . VAL E 2 172 ? 26.333 43.730 16.462 1.00 16.60 163 VAL X CA 1
ATOM 5967 C C . VAL E 2 172 ? 25.364 42.564 16.611 1.00 14.85 163 VAL X C 1
ATOM 5968 O O . VAL E 2 172 ? 24.314 42.689 17.253 1.00 15.93 163 VAL X O 1
ATOM 5972 N N . HIS E 2 173 ? 25.719 41.422 16.025 1.00 13.50 164 HIS X N 1
ATOM 5973 C CA . HIS E 2 173 ? 24.982 40.173 16.198 1.00 15.48 164 HIS X CA 1
ATOM 5974 C C . HIS E 2 173 ? 25.983 39.094 16.596 1.00 15.67 164 HIS X C 1
ATOM 5975 O O . HIS E 2 173 ? 26.854 38.731 15.801 1.00 12.60 164 HIS X O 1
ATOM 5982 N N . THR E 2 174 ? 25.866 38.577 17.813 1.00 10.81 165 THR X N 1
ATOM 5983 C CA . THR E 2 174 ? 26.724 37.492 18.278 1.00 13.96 165 THR X CA 1
ATOM 5984 C C . THR E 2 174 ? 25.893 36.219 18.340 1.00 16.68 165 THR X C 1
ATOM 5985 O O . THR E 2 174 ? 24.898 36.156 19.067 1.00 11.80 165 THR X O 1
ATOM 5989 N N . PHE E 2 175 ? 26.285 35.222 17.552 1.00 11.23 166 PHE X N 1
ATOM 5990 C CA . PHE E 2 175 ? 25.437 34.061 17.376 1.00 13.04 166 PHE X CA 1
ATOM 5991 C C . PHE E 2 175 ? 25.550 33.115 18.570 1.00 16.32 166 PHE X C 1
ATOM 5992 O O . PHE E 2 175 ? 26.549 33.137 19.298 1.00 16.12 166 PHE X O 1
ATOM 6000 N N . PRO E 2 176 ? 24.510 32.317 18.824 1.00 16.59 167 PRO X N 1
ATOM 6001 C CA . PRO E 2 176 ? 24.613 31.287 19.863 1.00 19.90 167 PRO X CA 1
ATOM 6002 C C . PRO E 2 176 ? 25.740 30.323 19.538 1.00 16.91 167 PRO X C 1
ATOM 6003 O O . PRO E 2 176 ? 26.101 30.128 18.376 1.00 14.66 167 PRO X O 1
ATOM 6007 N N . ALA E 2 177 ? 26.292 29.713 20.582 1.00 18.96 168 ALA X N 1
ATOM 6008 C CA . ALA E 2 177 ? 27.371 28.755 20.408 1.00 19.38 168 ALA X CA 1
ATOM 6009 C C . ALA E 2 177 ? 26.839 27.425 19.892 1.00 22.99 168 ALA X C 1
ATOM 6010 O O . ALA E 2 177 ? 25.719 27.008 20.207 1.00 22.31 168 ALA X O 1
ATOM 6012 N N . VAL E 2 178 ? 27.665 26.753 19.098 1.00 18.53 169 VAL X N 1
ATOM 6013 C CA . VAL E 2 178 ? 27.369 25.433 18.567 1.00 22.40 169 VAL X CA 1
ATOM 6014 C C . VAL E 2 178 ? 28.371 24.449 19.150 1.00 18.27 169 VAL X C 1
ATOM 6015 O O . VAL E 2 178 ? 29.585 24.689 19.100 1.00 20.33 169 VAL X O 1
ATOM 6019 N N . LEU E 2 179 ? 27.866 23.355 19.710 1.00 24.61 170 LEU X N 1
ATOM 6020 C CA . LEU E 2 179 ? 28.717 22.255 20.146 1.00 20.02 170 LEU X CA 1
ATOM 6021 C C . LEU E 2 179 ? 29.086 21.429 18.920 1.00 24.15 170 LEU X C 1
ATOM 6022 O O . LEU E 2 179 ? 28.233 20.763 18.328 1.00 23.83 170 LEU X O 1
ATOM 6027 N N . GLN E 2 180 ? 30.352 21.478 18.530 1.00 28.14 171 GLN X N 1
ATOM 6028 C CA . GLN E 2 180 ? 30.767 20.764 17.342 1.00 30.27 171 GLN X CA 1
ATOM 6029 C C . GLN E 2 180 ? 30.974 19.292 17.657 1.00 32.72 171 GLN X C 1
ATOM 6030 O O . GLN E 2 180 ? 31.096 18.882 18.814 1.00 33.88 171 GLN X O 1
ATOM 6036 N N . SER E 2 181 ? 31.014 18.494 16.599 1.00 35.26 172 SER X N 1
ATOM 6037 C CA . SER E 2 181 ? 31.197 17.063 16.769 1.00 35.48 172 SER X CA 1
ATOM 6038 C C . SER E 2 181 ? 32.506 16.719 17.472 1.00 32.27 172 SER X C 1
ATOM 6039 O O . SER E 2 181 ? 32.640 15.600 17.977 1.00 27.39 172 SER X O 1
ATOM 6042 N N . SER E 2 182 ? 33.453 17.662 17.533 1.00 34.95 173 SER X N 1
ATOM 6043 C CA . SER E 2 182 ? 34.741 17.480 18.197 1.00 31.29 173 SER X CA 1
ATOM 6044 C C . SER E 2 182 ? 34.678 17.605 19.717 1.00 29.29 173 SER X C 1
ATOM 6045 O O . SER E 2 182 ? 35.673 17.306 20.385 1.00 33.24 173 SER X O 1
ATOM 6048 N N . GLY E 2 183 ? 33.563 18.070 20.281 1.00 33.16 174 GLY X N 1
ATOM 6049 C CA . GLY E 2 183 ? 33.471 18.308 21.705 1.00 29.74 174 GLY X CA 1
ATOM 6050 C C . GLY E 2 183 ? 33.699 19.746 22.124 1.00 29.44 174 GLY X C 1
ATOM 6051 O O . GLY E 2 183 ? 33.493 20.073 23.299 1.00 23.31 174 GLY X O 1
ATOM 6052 N N . LEU E 2 184 ? 34.120 20.604 21.204 1.00 21.96 175 LEU X N 1
ATOM 6053 C CA . LEU E 2 184 ? 34.389 22.003 21.489 1.00 19.52 175 LEU X CA 1
ATOM 6054 C C . LEU E 2 184 ? 33.294 22.875 20.894 1.00 17.24 175 LEU X C 1
ATOM 6055 O O . LEU E 2 184 ? 32.572 22.467 19.980 1.00 21.28 175 LEU X O 1
ATOM 6060 N N . TYR E 2 185 ? 33.195 24.095 21.415 1.00 14.49 176 TYR X N 1
ATOM 6061 C CA . TYR E 2 185 ? 32.177 25.052 21.013 1.00 15.32 176 TYR X CA 1
ATOM 6062 C C . TYR E 2 185 ? 32.749 26.059 20.019 1.00 14.29 176 TYR X C 1
ATOM 6063 O O . TYR E 2 185 ? 33.954 26.316 19.975 1.00 13.57 176 TYR X O 1
ATOM 6072 N N . SER E 2 186 ? 31.857 26.639 19.221 1.00 18.85 177 SER X N 1
ATOM 6073 C CA . SER E 2 186 ? 32.256 27.629 18.235 1.00 17.34 177 SER X CA 1
ATOM 6074 C C . SER E 2 186 ? 31.135 28.636 18.050 1.00 15.14 177 SER X C 1
ATOM 6075 O O . SER E 2 186 ? 29.954 28.303 18.182 1.00 14.87 177 SER X O 1
ATOM 6078 N N . LEU E 2 187 ? 31.514 29.866 17.719 1.00 11.98 178 LEU X N 1
ATOM 6079 C CA . LEU E 2 187 ? 30.526 30.870 17.356 1.00 11.94 178 LEU X CA 1
ATOM 6080 C C . LEU E 2 187 ? 31.199 31.952 16.526 1.00 14.15 178 LEU X C 1
ATOM 6081 O O . LEU E 2 187 ? 32.424 32.026 16.428 1.00 11.89 178 LEU X O 1
ATOM 6086 N N . SER E 2 188 ? 30.372 32.807 15.939 1.00 11.99 179 SER X N 1
ATOM 6087 C CA . SER E 2 188 ? 30.852 34.007 15.284 1.00 11.87 179 SER X CA 1
ATOM 6088 C C . SER E 2 188 ? 30.102 35.200 15.849 1.00 12.81 179 SER X C 1
ATOM 6089 O O . SER E 2 188 ? 28.959 35.081 16.292 1.00 10.78 179 SER X O 1
ATOM 6092 N N . SER E 2 189 ? 30.766 36.347 15.833 1.00 13.95 180 SER X N 1
ATOM 6093 C CA . SER E 2 189 ? 30.143 37.626 16.138 1.00 12.58 180 SER X CA 1
ATOM 6094 C C . SER E 2 189 ? 30.354 38.529 14.931 1.00 13.41 180 SER X C 1
ATOM 6095 O O . SER E 2 189 ? 31.467 38.609 14.415 1.00 13.55 180 SER X O 1
ATOM 6098 N N . VAL E 2 190 ? 29.292 39.181 14.463 1.00 13.55 181 VAL X N 1
ATOM 6099 C CA . VAL E 2 190 ? 29.391 40.029 13.283 1.00 14.36 181 VAL X CA 1
ATOM 6100 C C . VAL E 2 190 ? 28.783 41.391 13.584 1.00 12.99 181 VAL X C 1
ATOM 6101 O O . VAL E 2 190 ? 28.081 41.584 14.578 1.00 14.34 181 VAL X O 1
ATOM 6105 N N . VAL E 2 191 ? 29.067 42.340 12.697 1.00 12.07 182 VAL X N 1
ATOM 6106 C CA . VAL E 2 191 ? 28.575 43.708 12.827 1.00 15.14 182 VAL X CA 1
ATOM 6107 C C . VAL E 2 191 ? 28.573 44.330 11.434 1.00 12.55 182 VAL X C 1
ATOM 6108 O O . VAL E 2 191 ? 29.421 44.005 10.597 1.00 15.88 182 VAL X O 1
ATOM 6112 N N . THR E 2 192 ? 27.578 45.171 11.163 1.00 15.09 183 THR X N 1
ATOM 6113 C CA . THR E 2 192 ? 27.536 45.946 9.929 1.00 13.20 183 THR X CA 1
ATOM 6114 C C . THR E 2 192 ? 27.868 47.397 10.243 1.00 14.06 183 THR X C 1
ATOM 6115 O O . THR E 2 192 ? 27.393 47.955 11.240 1.00 15.63 183 THR X O 1
ATOM 6119 N N . VAL E 2 193 ? 28.714 47.990 9.406 1.00 15.38 184 VAL X N 1
ATOM 6120 C CA . VAL E 2 193 ? 29.164 49.371 9.560 1.00 14.84 184 VAL X CA 1
ATOM 6121 C C . VAL E 2 193 ? 29.080 50.036 8.192 1.00 17.34 184 VAL X C 1
ATOM 6122 O O . VAL E 2 193 ? 28.945 49.334 7.179 1.00 16.82 184 VAL X O 1
ATOM 6126 N N . PRO E 2 194 ? 29.192 51.348 8.117 1.00 12.30 185 PRO X N 1
ATOM 6127 C CA . PRO E 2 194 ? 29.190 51.923 6.788 1.00 17.49 185 PRO X CA 1
ATOM 6128 C C . PRO E 2 194 ? 30.491 51.567 6.066 1.00 18.67 185 PRO X C 1
ATOM 6129 O O . PRO E 2 194 ? 31.525 51.547 6.663 1.00 15.67 185 PRO X O 1
ATOM 6133 N N . SER E 2 195 ? 30.448 51.410 4.759 1.00 14.82 186 SER X N 1
ATOM 6134 C CA . SER E 2 195 ? 31.654 51.124 4.016 1.00 17.40 186 SER X CA 1
ATOM 6135 C C . SER E 2 195 ? 32.677 52.236 4.140 1.00 19.20 186 SER X C 1
ATOM 6136 O O . SER E 2 195 ? 33.840 51.992 4.213 1.00 17.62 186 SER X O 1
ATOM 6139 N N . SER E 2 196 ? 32.176 53.463 4.106 1.00 19.05 187 SER X N 1
ATOM 6140 C CA . SER E 2 196 ? 32.943 54.662 4.225 1.00 21.19 187 SER X CA 1
ATOM 6141 C C . SER E 2 196 ? 33.756 54.739 5.521 1.00 18.92 187 SER X C 1
ATOM 6142 O O . SER E 2 196 ? 34.589 55.556 5.629 1.00 18.59 187 SER X O 1
ATOM 6145 N N . SER E 2 197 ? 33.516 53.850 6.469 1.00 18.96 188 SER X N 1
ATOM 6146 C CA . SER E 2 197 ? 34.243 53.886 7.731 1.00 17.35 188 SER X CA 1
ATOM 6147 C C . SER E 2 197 ? 35.433 52.935 7.777 1.00 21.28 188 SER X C 1
ATOM 6148 O O . SER E 2 197 ? 36.181 52.959 8.757 1.00 18.72 188 SER X O 1
ATOM 6151 N N . LEU E 2 198 ? 35.631 52.100 6.753 1.00 20.13 189 LEU X N 1
ATOM 6152 C CA . LEU E 2 198 ? 36.660 51.068 6.853 1.00 21.31 189 LEU X CA 1
ATOM 6153 C C . LEU E 2 198 ? 38.065 51.660 6.888 1.00 20.13 189 LEU X C 1
ATOM 6154 O O . LEU E 2 198 ? 38.974 51.056 7.464 1.00 25.62 189 LEU X O 1
ATOM 6159 N N . GLY E 2 199 ? 38.260 52.838 6.295 1.00 21.56 190 GLY X N 1
ATOM 6160 C CA . GLY E 2 199 ? 39.557 53.483 6.299 1.00 21.23 190 GLY X CA 1
ATOM 6161 C C . GLY E 2 199 ? 39.801 54.459 7.427 1.00 26.38 190 GLY X C 1
ATOM 6162 O O . GLY E 2 199 ? 40.932 54.921 7.606 1.00 24.83 190 GLY X O 1
ATOM 6163 N N . THR E 2 200 ? 38.766 54.786 8.201 1.00 21.00 191 THR X N 1
ATOM 6164 C CA . THR E 2 200 ? 38.873 55.768 9.267 1.00 22.41 191 THR X CA 1
ATOM 6165 C C . THR E 2 200 ? 38.633 55.204 10.658 1.00 23.81 191 THR X C 1
ATOM 6166 O O . THR E 2 200 ? 39.067 55.822 11.636 1.00 27.23 191 THR X O 1
ATOM 6170 N N . GLN E 2 201 ? 37.964 54.063 10.779 1.00 21.26 192 GLN X N 1
ATOM 6171 C CA . GLN E 2 201 ? 37.662 53.464 12.070 1.00 21.24 192 GLN X CA 1
ATOM 6172 C C . GLN E 2 201 ? 38.196 52.041 12.100 1.00 20.94 192 GLN X C 1
ATOM 6173 O O . GLN E 2 201 ? 37.869 51.238 11.224 1.00 20.82 192 GLN X O 1
ATOM 6179 N N . THR E 2 202 ? 39.002 51.725 13.103 1.00 21.29 193 THR X N 1
ATOM 6180 C CA . THR E 2 202 ? 39.443 50.351 13.278 1.00 16.63 193 THR X CA 1
ATOM 6181 C C . THR E 2 202 ? 38.367 49.538 13.990 1.00 15.70 193 THR X C 1
ATOM 6182 O O . THR E 2 202 ? 37.546 50.074 14.741 1.00 17.61 193 THR X O 1
ATOM 6186 N N . TYR E 2 203 ? 38.382 48.226 13.751 1.00 16.76 194 TYR X N 1
ATOM 6187 C CA . TYR E 2 203 ? 37.401 47.317 14.330 1.00 18.20 194 TYR X CA 1
ATOM 6188 C C . TYR E 2 203 ? 38.140 46.162 14.990 1.00 18.90 194 TYR X C 1
ATOM 6189 O O . TYR E 2 203 ? 38.978 45.511 14.356 1.00 17.34 194 TYR X O 1
ATOM 6198 N N . ILE E 2 204 ? 37.861 45.943 16.272 1.00 14.16 195 ILE X N 1
ATOM 6199 C CA . ILE E 2 204 ? 38.554 44.958 17.093 1.00 15.61 195 ILE X CA 1
ATOM 6200 C C . ILE E 2 204 ? 37.499 44.205 17.891 1.00 13.76 195 ILE X C 1
ATOM 6201 O O . ILE E 2 204 ? 36.728 44.824 18.629 1.00 13.50 195 ILE X O 1
ATOM 6206 N N . CYS E 2 205 ? 37.469 42.882 17.770 1.00 16.52 196 CYS X N 1
ATOM 6207 C CA . CYS E 2 205 ? 36.625 42.098 18.651 1.00 14.50 196 CYS X CA 1
ATOM 6208 C C . CYS E 2 205 ? 37.425 41.754 19.906 1.00 13.99 196 CYS X C 1
ATOM 6209 O O . CYS E 2 205 ? 38.619 41.437 19.836 1.00 17.62 196 CYS X O 1
ATOM 6212 N N . ASN E 2 206 ? 36.786 41.925 21.052 1.00 14.11 197 ASN X N 1
ATOM 6213 C CA . ASN E 2 206 ? 37.373 41.612 22.347 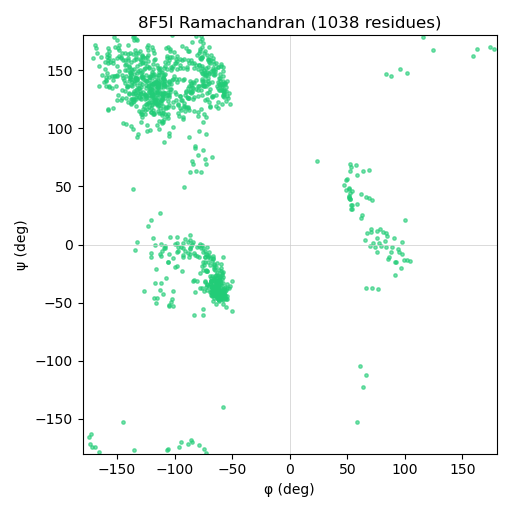1.00 13.72 197 ASN X CA 1
ATOM 6214 C C . ASN E 2 206 ? 36.708 40.337 22.832 1.00 18.77 197 ASN X C 1
ATOM 6215 O O . ASN E 2 206 ? 35.522 40.345 23.187 1.00 16.46 197 ASN X O 1
ATOM 6220 N N . VAL E 2 207 ? 37.462 39.245 22.839 1.00 14.07 198 VAL X N 1
ATOM 6221 C CA . VAL E 2 207 ? 36.928 37.919 23.129 1.00 18.09 198 VAL X CA 1
ATOM 6222 C C . VAL E 2 207 ? 37.503 37.465 24.461 1.00 19.94 198 VAL X C 1
ATOM 6223 O O . VAL E 2 207 ? 38.727 37.386 24.623 1.00 20.79 198 VAL X O 1
ATOM 6227 N N . ASN E 2 208 ? 36.623 37.165 25.409 1.00 18.81 199 ASN X N 1
ATOM 6228 C CA . ASN E 2 208 ? 37.020 36.720 26.737 1.00 22.90 199 ASN X CA 1
ATOM 6229 C C . ASN E 2 208 ? 36.457 35.332 27.006 1.00 21.51 199 ASN X C 1
ATOM 6230 O O . ASN E 2 208 ? 35.305 35.041 26.674 1.00 19.18 199 ASN X O 1
ATOM 6235 N N . HIS E 2 209 ? 37.277 34.481 27.613 1.00 24.81 200 HIS X N 1
ATOM 6236 C CA . HIS E 2 209 ? 36.870 33.136 28.018 1.00 24.59 200 HIS X CA 1
ATOM 6237 C C . HIS E 2 209 ? 37.348 32.956 29.457 1.00 25.47 200 HIS X C 1
ATOM 6238 O O . HIS E 2 209 ? 38.487 32.556 29.707 1.00 23.15 200 HIS X O 1
ATOM 6245 N N . LYS E 2 210 ? 36.469 33.273 30.400 1.00 22.92 201 LYS X N 1
ATOM 6246 C CA . LYS E 2 210 ? 36.830 33.233 31.814 1.00 28.81 201 LYS X CA 1
ATOM 6247 C C . LYS E 2 210 ? 37.337 31.869 32.277 1.00 25.52 201 LYS X C 1
ATOM 6248 O O . LYS E 2 210 ? 38.331 31.832 33.027 1.00 32.50 201 LYS X O 1
ATOM 6254 N N . PRO E 2 211 ? 36.746 30.737 31.876 1.00 26.35 202 PRO X N 1
ATOM 6255 C CA . PRO E 2 211 ? 37.225 29.451 32.405 1.00 25.88 202 PRO X CA 1
ATOM 6256 C C . PRO E 2 211 ? 38.685 29.144 32.108 1.00 27.99 202 PRO X C 1
ATOM 6257 O O . PRO E 2 211 ? 39.273 28.320 32.822 1.00 29.64 202 PRO X O 1
ATOM 6261 N N . SER E 2 212 ? 39.310 29.770 31.105 1.00 27.98 203 SER X N 1
ATOM 6262 C CA . SER E 2 212 ? 40.596 29.272 30.624 1.00 26.01 203 SER X CA 1
ATOM 6263 C C . SER E 2 212 ? 41.727 30.294 30.668 1.00 31.91 203 SER X C 1
ATOM 6264 O O . SER E 2 212 ? 42.761 30.063 30.029 1.00 38.32 203 SER X O 1
ATOM 6267 N N . ASN E 2 213 ? 41.579 31.404 31.397 1.00 28.32 204 ASN X N 1
ATOM 6268 C CA . ASN E 2 213 ? 42.648 32.409 31.498 1.00 41.75 204 ASN X CA 1
ATOM 6269 C C . ASN E 2 213 ? 42.961 32.999 30.117 1.00 40.36 204 ASN X C 1
ATOM 6270 O O . ASN E 2 213 ? 44.120 33.155 29.731 1.00 38.30 204 ASN X O 1
ATOM 6275 N N . THR E 2 214 ? 41.929 33.305 29.336 1.00 34.55 205 THR X N 1
ATOM 6276 C CA . THR E 2 214 ? 42.158 33.789 27.980 1.00 31.55 205 THR X CA 1
ATOM 6277 C C . THR E 2 214 ? 41.385 35.075 27.719 1.00 32.09 205 THR X C 1
ATOM 6278 O O . THR E 2 214 ? 40.186 35.162 28.005 1.00 29.03 205 THR X O 1
ATOM 6282 N N . LYS E 2 215 ? 42.088 36.080 27.202 1.00 27.93 206 LYS X N 1
ATOM 6283 C CA . LYS E 2 215 ? 41.481 37.279 26.641 1.00 31.09 206 LYS X CA 1
ATOM 6284 C C . LYS E 2 215 ? 42.204 37.571 25.339 1.00 28.68 206 LYS X C 1
ATOM 6285 O O . LYS E 2 215 ? 43.437 37.538 25.296 1.00 30.72 206 LYS X O 1
ATOM 6291 N N . VAL E 2 216 ? 41.447 37.826 24.278 1.00 24.26 207 VAL X N 1
ATOM 6292 C CA . VAL E 2 216 ? 42.019 38.030 22.953 1.00 20.29 207 VAL X CA 1
ATOM 6293 C C . VAL E 2 216 ? 41.330 39.230 22.317 1.00 20.80 207 VAL X C 1
ATOM 6294 O O . VAL E 2 216 ? 40.098 39.313 22.315 1.00 19.08 207 VAL X O 1
ATOM 6298 N N . ASP E 2 217 ? 42.122 40.170 21.808 1.00 19.01 208 ASP X N 1
ATOM 6299 C CA . ASP E 2 217 ? 41.626 41.279 20.999 1.00 23.02 208 ASP X CA 1
ATOM 6300 C C . ASP E 2 217 ? 42.158 41.091 19.587 1.00 24.13 208 ASP X C 1
ATOM 6301 O O . ASP E 2 217 ? 43.375 41.107 19.376 1.00 27.81 208 ASP X O 1
ATOM 6306 N N . LYS E 2 218 ? 41.256 40.909 18.626 1.00 18.41 209 LYS X N 1
ATOM 6307 C CA . LYS E 2 218 ? 41.646 40.634 17.246 1.00 15.59 209 LYS X CA 1
ATOM 6308 C C . LYS E 2 218 ? 41.218 41.798 16.362 1.00 16.75 209 LYS X C 1
ATOM 6309 O O . LYS E 2 218 ? 40.020 42.061 16.212 1.00 14.99 209 LYS X O 1
ATOM 6315 N N . LYS E 2 219 ? 42.196 42.498 15.788 1.00 18.22 210 LYS X N 1
ATOM 6316 C CA . LYS E 2 219 ? 41.886 43.536 14.816 1.00 20.79 210 LYS X CA 1
ATOM 6317 C C . LYS E 2 219 ? 41.427 42.896 13.515 1.00 22.25 210 LYS X C 1
ATOM 6318 O O . LYS E 2 219 ? 42.022 41.924 13.041 1.00 19.92 210 LYS X O 1
ATOM 6324 N N . VAL E 2 220 ? 40.366 43.444 12.936 1.00 21.34 211 VAL X N 1
ATOM 6325 C CA . VAL E 2 220 ? 39.749 42.896 11.733 1.00 16.65 211 VAL X CA 1
ATOM 6326 C C . VAL E 2 220 ? 39.960 43.909 10.614 1.00 29.91 211 VAL X C 1
ATOM 6327 O O . VAL E 2 220 ? 39.2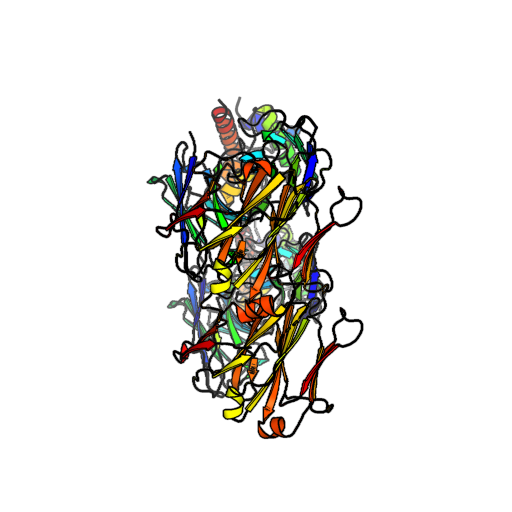17 44.890 10.503 1.00 24.49 211 VAL X O 1
ATOM 6331 N N . GLU E 2 221 ? 40.968 43.667 9.767 1.00 32.85 212 GLU X N 1
ATOM 6332 C CA . GLU E 2 221 ? 41.450 44.539 8.696 1.00 33.52 212 GLU X CA 1
ATOM 6333 C C . GLU E 2 221 ? 40.661 44.319 7.405 1.00 30.42 212 GLU X C 1
ATOM 6334 O O . GLU E 2 221 ? 40.344 43.175 7.053 1.00 28.86 212 GLU X O 1
ATOM 6340 N N . PRO E 2 222 ? 40.367 45.403 6.673 1.00 28.39 213 PRO X N 1
ATOM 6341 C CA . PRO E 2 222 ? 39.715 45.337 5.362 1.00 30.98 213 PRO X CA 1
ATOM 6342 C C . PRO E 2 222 ? 40.520 44.537 4.339 1.00 28.57 213 PRO X C 1
ATOM 6343 O O . PRO E 2 222 ? 41.744 44.451 4.457 1.00 32.70 213 PRO X O 1
ATOM 6347 N N . VAL F 3 1 ? -0.437 13.189 27.425 1.00 21.88 3 VAL Y N 1
ATOM 6348 C CA . VAL F 3 1 ? 0.406 14.022 26.574 1.00 19.21 3 VAL Y CA 1
ATOM 6349 C C . VAL F 3 1 ? -0.271 15.367 26.300 1.00 21.67 3 VAL Y C 1
ATOM 6350 O O . VAL F 3 1 ? -1.468 15.426 26.030 1.00 24.84 3 VAL Y O 1
ATOM 6354 N N . LEU F 3 2 ? 0.504 16.444 26.365 1.00 19.39 4 LEU Y N 1
ATOM 6355 C CA . LEU F 3 2 ? 0.017 17.788 26.085 1.00 18.06 4 LEU Y CA 1
ATOM 6356 C C . LEU F 3 2 ? 0.605 18.272 24.771 1.00 19.30 4 LEU Y C 1
ATOM 6357 O O . LEU F 3 2 ? 1.820 18.200 24.566 1.00 18.02 4 LEU Y O 1
ATOM 6362 N N . THR F 3 3 ? -0.255 18.775 23.891 1.00 18.59 5 THR Y N 1
ATOM 6363 C CA . THR F 3 3 ? 0.150 19.273 22.583 1.00 21.58 5 THR Y CA 1
ATOM 6364 C C . THR F 3 3 ? -0.215 20.748 22.496 1.00 16.60 5 THR Y C 1
ATOM 6365 O O . THR F 3 3 ? -1.375 21.115 22.703 1.00 14.15 5 THR Y O 1
ATOM 6369 N N . GLN F 3 4 ? 0.769 21.594 22.209 1.00 14.66 6 GLN Y N 1
ATOM 6370 C CA . GLN F 3 4 ? 0.541 23.029 22.081 1.00 20.54 6 GLN Y CA 1
ATOM 6371 C C . GLN F 3 4 ? 0.584 23.441 20.617 1.00 25.13 6 GLN Y C 1
ATOM 6372 O O . GLN F 3 4 ? 1.545 23.127 19.906 1.00 25.40 6 GLN Y O 1
ATOM 6378 N N . SER F 3 5 ? -0.456 24.154 20.176 1.00 25.11 7 SER Y N 1
ATOM 6379 C CA . SER F 3 5 ? -0.607 24.558 18.786 1.00 32.06 7 SER Y CA 1
ATOM 6380 C C . SER F 3 5 ? -0.968 26.033 18.682 1.00 30.96 7 SER Y C 1
ATOM 6381 O O . SER F 3 5 ? -1.687 26.565 19.539 1.00 32.40 7 SER Y O 1
ATOM 6384 N N . PRO F 3 6 ? -0.442 26.737 17.669 1.00 34.67 8 PRO Y N 1
ATOM 6385 C CA . PRO F 3 6 ? 0.689 26.231 16.889 1.00 29.62 8 PRO Y CA 1
ATOM 6386 C C . PRO F 3 6 ? 1.971 26.395 17.701 1.00 26.82 8 PRO Y C 1
ATOM 6387 O O . PRO F 3 6 ? 1.909 26.935 18.807 1.00 21.64 8 PRO Y O 1
ATOM 6391 N N . ALA F 3 7 ? 3.107 25.928 17.183 1.00 24.93 9 ALA Y N 1
ATOM 6392 C CA . ALA F 3 7 ? 4.349 26.058 17.937 1.00 24.55 9 ALA Y CA 1
ATOM 6393 C C . ALA F 3 7 ? 4.851 27.496 17.976 1.00 22.42 9 ALA Y C 1
ATOM 6394 O O . ALA F 3 7 ? 5.610 27.853 18.885 1.00 22.46 9 ALA Y O 1
ATOM 6396 N N . THR F 3 8 ? 4.451 28.323 17.015 1.00 23.53 10 THR Y N 1
ATOM 6397 C CA . THR F 3 8 ? 4.899 29.706 16.946 1.00 28.71 10 THR Y CA 1
ATOM 6398 C C . THR F 3 8 ? 3.730 30.591 16.550 1.00 26.01 10 THR Y C 1
ATOM 6399 O O . THR F 3 8 ? 3.043 30.310 15.563 1.00 26.47 10 THR Y O 1
ATOM 6403 N N . LEU F 3 9 ? 3.516 31.659 17.310 1.00 22.10 11 LEU Y N 1
ATOM 6404 C CA . LEU F 3 9 ? 2.515 32.667 16.991 1.00 26.73 11 LEU Y CA 1
ATOM 6405 C C . LEU F 3 9 ? 3.218 33.980 16.684 1.00 27.64 11 LEU Y C 1
ATOM 6406 O O . LEU F 3 9 ? 4.032 34.455 17.482 1.00 26.29 11 LEU Y O 1
ATOM 6411 N N . SER F 3 10 ? 2.903 34.560 15.538 1.00 20.91 12 SER Y N 1
ATOM 6412 C CA . SER F 3 10 ? 3.493 35.818 15.102 1.00 22.36 12 SER Y CA 1
ATOM 6413 C C . SER F 3 10 ? 2.415 36.890 15.171 1.00 24.14 12 SER Y C 1
ATOM 6414 O O . SER F 3 10 ? 1.438 36.843 14.416 1.00 27.41 12 SER Y O 1
ATOM 6417 N N . LEU F 3 11 ? 2.586 37.845 16.083 1.00 22.30 13 LEU Y N 1
ATOM 6418 C CA . LEU F 3 11 ? 1.592 38.878 16.327 1.00 25.37 13 LEU Y CA 1
ATOM 6419 C C . LEU F 3 11 ? 2.289 40.209 16.551 1.00 25.90 13 LEU Y C 1
ATOM 6420 O O . LEU F 3 11 ? 3.440 40.259 16.984 1.00 19.81 13 LEU Y O 1
ATOM 6425 N N . SER F 3 12 ? 1.578 41.292 16.239 1.00 25.62 14 SER Y N 1
ATOM 6426 C CA . SER F 3 12 ? 2.087 42.625 16.503 1.00 29.73 14 SER Y CA 1
ATOM 6427 C C . SER F 3 12 ? 1.809 43.015 17.951 1.00 25.16 14 SER Y C 1
ATOM 6428 O O . SER F 3 12 ? 0.902 42.470 18.586 1.00 25.87 14 SER Y O 1
ATOM 6431 N N . PRO F 3 13 ? 2.593 43.941 18.506 1.00 33.61 15 PRO Y N 1
ATOM 6432 C CA . PRO F 3 13 ? 2.300 44.434 19.857 1.00 26.09 15 PRO Y CA 1
ATOM 6433 C C . PRO F 3 13 ? 0.921 45.072 19.923 1.00 32.80 15 PRO Y C 1
ATOM 6434 O O . PRO F 3 13 ? 0.513 45.809 19.023 1.00 29.62 15 PRO Y O 1
ATOM 6438 N N . GLY F 3 14 ? 0.203 44.781 21.005 1.00 32.68 16 GLY Y N 1
ATOM 6439 C CA . GLY F 3 14 ? -1.149 45.244 21.184 1.00 31.93 16 GLY Y CA 1
ATOM 6440 C C . GLY F 3 14 ? -2.219 44.287 20.703 1.00 26.07 16 GLY Y C 1
ATOM 6441 O O . GLY F 3 14 ? -3.391 44.461 21.058 1.00 27.47 16 GLY Y O 1
ATOM 6442 N N . GLU F 3 15 ? -1.854 43.287 19.906 1.00 28.18 17 GLU Y N 1
ATOM 6443 C CA . GLU F 3 15 ? -2.819 42.328 19.395 1.00 27.68 17 GLU Y CA 1
ATOM 6444 C C . GLU F 3 15 ? -3.210 41.324 20.477 1.00 28.69 17 GLU Y C 1
ATOM 6445 O O . GLU F 3 15 ? -2.512 41.143 21.477 1.00 26.48 17 GLU Y O 1
ATOM 6451 N N . ARG F 3 16 ? -4.347 40.665 20.256 1.00 24.38 18 ARG Y N 1
ATOM 6452 C CA . ARG F 3 16 ? -4.826 39.615 21.146 1.00 22.59 18 ARG Y CA 1
ATOM 6453 C C . ARG F 3 16 ? -4.172 38.291 20.781 1.00 21.48 18 ARG Y C 1
ATOM 6454 O O . ARG F 3 16 ? -4.108 37.929 19.603 1.00 23.00 18 ARG Y O 1
ATOM 6462 N N . ALA F 3 17 ? -3.699 37.566 21.791 1.00 21.69 19 ALA Y N 1
ATOM 6463 C CA . ALA F 3 17 ? -3.001 36.301 21.599 1.00 23.80 19 ALA Y CA 1
ATOM 6464 C C . ALA F 3 17 ? -3.830 35.161 22.171 1.00 23.08 19 ALA Y C 1
ATOM 6465 O O . ALA F 3 17 ? -4.304 35.245 23.309 1.00 16.64 19 ALA Y O 1
ATOM 6467 N N . THR F 3 18 ? -3.988 34.095 21.385 1.00 19.05 20 THR Y N 1
ATOM 6468 C CA . THR F 3 18 ? -4.734 32.906 21.788 1.00 22.30 20 THR Y CA 1
ATOM 6469 C C . THR F 3 18 ? -3.838 31.683 21.612 1.00 19.81 20 THR Y C 1
ATOM 6470 O O . THR F 3 18 ? -3.501 31.307 20.485 1.00 20.54 20 THR Y O 1
ATOM 6474 N N . LEU F 3 19 ? -3.451 31.065 22.724 1.00 20.85 21 LEU Y N 1
ATOM 6475 C CA . LEU F 3 19 ? -2.540 29.929 22.727 1.00 17.20 21 LEU Y CA 1
ATOM 6476 C C . LEU F 3 19 ? -3.297 28.682 23.153 1.00 18.13 21 LEU Y C 1
ATOM 6477 O O . LEU F 3 19 ? -4.066 28.712 24.118 1.00 15.12 21 LEU Y O 1
ATOM 6482 N N . SER F 3 20 ? -3.075 27.585 22.442 1.00 17.81 22 SER Y N 1
ATOM 6483 C CA . SER F 3 20 ? -3.837 26.361 22.645 1.00 18.90 22 SER Y CA 1
ATOM 6484 C C . SER F 3 20 ? -2.959 25.294 23.283 1.00 21.23 22 SER Y C 1
ATOM 6485 O O . SER F 3 20 ? -1.764 25.188 22.978 1.00 17.22 22 SER Y O 1
ATOM 6488 N N . CYS F 3 21 ? -3.564 24.516 24.174 1.00 13.01 23 CYS Y N 1
ATOM 6489 C CA . CYS F 3 21 ? -2.935 23.326 24.739 1.00 19.00 23 CYS Y CA 1
ATOM 6490 C C . CYS F 3 21 ? -4.006 22.258 24.842 1.00 17.17 23 CYS Y C 1
ATOM 6491 O O . CYS F 3 21 ? -5.020 22.474 25.513 1.00 21.18 23 CYS Y O 1
ATOM 6494 N N . ARG F 3 22 ? -3.786 21.111 24.207 1.00 20.37 24 ARG Y N 1
ATOM 6495 C CA . ARG F 3 22 ? -4.758 20.030 24.238 1.00 20.91 24 ARG Y CA 1
ATOM 6496 C C . ARG F 3 22 ? -4.131 18.786 24.853 1.00 22.99 24 ARG Y C 1
ATOM 6497 O O . ARG F 3 22 ? -2.961 18.467 24.598 1.00 19.47 24 ARG Y O 1
ATOM 6505 N N . ALA F 3 23 ? -4.915 18.105 25.677 1.00 18.61 25 ALA Y N 1
ATOM 6506 C CA . ALA F 3 23 ? -4.483 16.874 26.318 1.00 21.59 25 ALA Y CA 1
ATOM 6507 C C . ALA F 3 23 ? -4.905 15.681 25.476 1.00 25.08 25 ALA Y C 1
ATOM 6508 O O . ALA F 3 23 ? -6.005 15.659 24.917 1.00 20.34 25 ALA Y O 1
ATOM 6510 N N . SER F 3 24 ? -4.065 14.676 25.395 1.00 25.04 26 SER Y N 1
ATOM 6511 C CA . SER F 3 24 ? -4.351 13.477 24.615 1.00 27.98 26 SER Y CA 1
ATOM 6512 C C . SER F 3 24 ? -5.548 12.729 25.190 1.00 33.35 26 SER Y C 1
ATOM 6513 O O . SER F 3 24 ? -6.276 12.061 24.490 1.00 27.74 26 SER Y O 1
ATOM 6516 N N . GLN F 3 25 ? -5.706 12.885 26.498 1.00 37.55 27 GLN Y N 1
ATOM 6517 C CA . GLN F 3 25 ? -6.732 12.254 27.273 1.00 33.80 27 GLN Y CA 1
ATOM 6518 C C . GLN F 3 25 ? -7.304 13.287 28.181 1.00 32.42 27 GLN Y C 1
ATOM 6519 O O . GLN F 3 25 ? -6.575 14.054 28.702 1.00 27.39 27 GLN Y O 1
ATOM 6525 N N . SER F 3 26 A -8.600 13.195 28.469 1.00 39.12 27 SER Y N 1
ATOM 6526 C CA . SER F 3 26 A -9.314 14.171 29.294 1.00 38.01 27 SER Y CA 1
ATOM 6527 C C . SER F 3 26 A -8.629 14.300 30.640 1.00 36.83 27 SER Y C 1
ATOM 6528 O O . SER F 3 26 A -8.272 13.322 31.239 1.00 38.08 27 SER Y O 1
ATOM 6531 N N . LEU F 3 27 B -8.523 15.527 31.110 1.00 35.20 27 LEU Y N 1
ATOM 6532 C CA . LEU F 3 27 B -7.834 15.847 32.352 1.00 35.48 27 LEU Y CA 1
ATOM 6533 C C . LEU F 3 27 B -8.623 15.645 33.651 1.00 43.73 27 LEU Y C 1
ATOM 6534 O O . LEU F 3 27 B -8.934 16.591 34.367 1.00 40.89 27 LEU Y O 1
ATOM 6539 N N . SER F 3 28 ? -8.986 14.386 33.906 1.00 53.89 28 SER Y N 1
ATOM 6540 C CA . SER F 3 28 ? -9.661 13.886 35.129 1.00 47.63 28 SER Y CA 1
ATOM 6541 C C . SER F 3 28 ? -10.962 14.569 35.371 1.00 47.08 28 SER Y C 1
ATOM 6542 O O . SER F 3 28 ? -11.648 14.973 34.445 1.00 53.93 28 SER Y O 1
ATOM 6545 N N . SER F 3 29 ? -11.365 14.634 36.606 1.00 41.52 29 SER Y N 1
ATOM 6546 C CA . SER F 3 29 ? -12.524 15.443 36.888 1.00 40.84 29 SER Y CA 1
ATOM 6547 C C . SER F 3 29 ? -12.031 16.803 37.386 1.00 40.67 29 SER Y C 1
ATOM 6548 O O . SER F 3 29 ? -12.764 17.764 37.374 1.00 38.28 29 SER Y O 1
ATOM 6551 N N . TYR F 3 30 ? -10.770 16.865 37.826 1.00 36.62 30 TYR Y N 1
ATOM 6552 C CA . TYR F 3 30 ? -10.171 18.100 38.299 1.00 36.80 30 TYR Y CA 1
ATOM 6553 C C . TYR F 3 30 ? -10.050 19.170 37.219 1.00 26.70 30 TYR Y C 1
ATOM 6554 O O . TYR F 3 30 ? -10.144 20.304 37.512 1.00 27.27 30 TYR Y O 1
ATOM 6563 N N . ASN F 3 31 ? -9.761 18.775 35.992 1.00 25.66 31 ASN Y N 1
ATOM 6564 C CA . ASN F 3 31 ? -9.528 19.713 34.906 1.00 24.24 31 ASN Y CA 1
ATOM 6565 C C . ASN F 3 31 ? -8.453 20.737 35.258 1.00 23.55 31 ASN Y C 1
ATOM 6566 O O . ASN F 3 31 ? -8.642 21.916 35.101 1.00 20.61 31 ASN Y O 1
ATOM 6571 N N . TYR F 3 32 ? -7.355 20.259 35.811 1.00 18.68 32 TYR Y N 1
ATOM 6572 C CA . TYR F 3 32 ? -6.279 21.131 36.179 1.00 19.79 32 TYR Y CA 1
ATOM 6573 C C . TYR F 3 32 ? -5.340 21.381 35.027 1.00 19.11 32 TYR Y C 1
ATOM 6574 O O . TYR F 3 32 ? -4.951 20.491 34.359 1.00 20.48 32 TYR Y O 1
ATOM 6583 N N . LEU F 3 33 ? -5.040 22.638 34.789 1.00 19.00 33 LEU Y N 1
ATOM 6584 C CA . LEU F 3 33 ? -3.967 22.988 33.874 1.00 19.04 33 LEU Y CA 1
ATOM 6585 C C . LEU F 3 33 ? -3.262 24.225 34.405 1.00 21.32 33 LEU Y C 1
ATOM 6586 O O . LEU F 3 33 ? -3.903 25.135 34.941 1.00 18.50 33 LEU Y O 1
ATOM 6591 N N . ALA F 3 34 ? -1.939 24.244 34.258 1.00 17.79 34 ALA Y N 1
ATOM 6592 C CA . ALA F 3 34 ? -1.124 25.389 34.619 1.00 17.27 34 ALA Y CA 1
ATOM 6593 C C . ALA F 3 34 ? -0.398 25.912 33.386 1.00 14.63 34 ALA Y C 1
ATOM 6594 O O . ALA F 3 34 ? -0.022 25.144 32.496 1.00 16.05 34 ALA Y O 1
ATOM 6596 N N . TRP F 3 35 ? -0.213 27.230 33.337 1.00 13.80 35 TRP Y N 1
ATOM 6597 C CA . TRP F 3 35 ? 0.522 27.885 32.262 1.00 14.88 35 TRP Y CA 1
ATOM 6598 C C . TRP F 3 35 ? 1.744 28.592 32.838 1.00 18.20 35 TRP Y C 1
ATOM 6599 O O . TRP F 3 35 ? 1.669 29.210 33.910 1.00 16.79 35 TRP Y O 1
ATOM 6610 N N . TYR F 3 36 ? 2.874 28.490 32.127 1.00 15.95 36 TYR Y N 1
ATOM 6611 C CA . TYR F 3 36 ? 4.129 29.114 32.528 1.00 16.92 36 TYR Y CA 1
ATOM 6612 C C . TYR F 3 36 ? 4.685 29.954 31.387 1.00 17.68 36 TYR Y C 1
ATOM 6613 O O . TYR F 3 36 ? 4.584 29.573 30.219 1.00 17.67 36 TYR Y O 1
ATOM 6622 N N . GLN F 3 37 ? 5.276 31.096 31.733 1.00 20.05 37 GLN Y N 1
ATOM 6623 C CA . GLN F 3 37 ? 5.937 31.976 30.779 1.00 17.49 37 GLN Y CA 1
ATOM 6624 C C . GLN F 3 37 ? 7.445 31.901 30.981 1.00 17.37 37 GLN Y C 1
ATOM 6625 O O . GLN F 3 37 ? 7.924 31.909 32.121 1.00 19.17 37 GLN Y O 1
ATOM 6631 N N . GLN F 3 38 ? 8.198 31.818 29.879 1.00 16.22 38 GLN Y N 1
ATOM 6632 C CA . GLN F 3 38 ? 9.654 31.778 29.960 1.00 17.97 38 GLN Y CA 1
ATOM 6633 C C . GLN F 3 38 ? 10.292 32.687 28.919 1.00 21.45 38 GLN Y C 1
ATOM 6634 O O . GLN F 3 38 ? 10.046 32.541 27.719 1.00 19.94 38 GLN Y O 1
ATOM 6640 N N . LYS F 3 39 ? 11.146 33.582 29.375 1.00 28.94 39 LYS Y N 1
ATOM 6641 C CA . LYS F 3 39 ? 11.983 34.378 28.493 1.00 32.40 39 LYS Y CA 1
ATOM 6642 C C . LYS F 3 39 ? 13.384 33.787 28.407 1.00 37.72 39 LYS Y C 1
ATOM 6643 O O . LYS F 3 39 ? 13.795 33.011 29.274 1.00 37.85 39 LYS Y O 1
ATOM 6649 N N . PRO F 3 40 ? 14.141 34.113 27.356 1.00 39.53 40 PRO Y N 1
ATOM 6650 C CA . PRO F 3 40 ? 15.511 33.589 27.240 1.00 41.53 40 PRO Y CA 1
ATOM 6651 C C . PRO F 3 40 ? 16.362 33.920 28.461 1.00 41.58 40 PRO Y C 1
ATOM 6652 O O . PRO F 3 40 ? 16.342 35.040 28.974 1.00 41.74 40 PRO Y O 1
ATOM 6656 N N . GLY F 3 41 ? 17.112 32.923 28.929 1.00 41.71 41 GLY Y N 1
ATOM 6657 C CA . GLY F 3 41 ? 17.983 33.113 30.073 1.00 43.99 41 GLY Y CA 1
ATOM 6658 C C . GLY F 3 41 ? 17.286 33.279 31.404 1.00 43.65 41 GLY Y C 1
ATOM 6659 O O . GLY F 3 41 ? 17.941 33.634 32.389 1.00 44.54 41 GLY Y O 1
ATOM 6660 N N . GLN F 3 42 ? 15.981 33.029 31.472 1.00 41.98 42 GLN Y N 1
ATOM 6661 C CA . GLN F 3 42 ? 15.226 33.224 32.696 1.00 34.41 42 GLN Y CA 1
ATOM 6662 C C . GLN F 3 42 ? 14.455 31.958 33.032 1.00 28.80 42 GLN Y C 1
ATOM 6663 O O . GLN F 3 42 ? 14.162 31.129 32.165 1.00 28.73 42 GLN Y O 1
ATOM 6669 N N . ALA F 3 43 ? 14.127 31.824 34.308 1.00 28.82 43 ALA Y N 1
ATOM 6670 C CA . ALA F 3 43 ? 13.364 30.673 34.752 1.00 27.32 43 ALA Y CA 1
ATOM 6671 C C . ALA F 3 43 ? 11.897 30.821 34.357 1.00 23.45 43 ALA Y C 1
ATOM 6672 O O . ALA F 3 43 ? 11.407 31.940 34.185 1.00 22.50 43 ALA Y O 1
ATOM 6674 N N . PRO F 3 44 ? 11.184 29.704 34.195 1.00 20.35 44 PRO Y N 1
ATOM 6675 C CA . PRO F 3 44 ? 9.739 29.782 33.969 1.00 21.40 44 PRO Y CA 1
ATOM 6676 C C . PRO F 3 44 ? 9.048 30.501 35.114 1.00 22.16 44 PRO Y C 1
ATOM 6677 O O . PRO F 3 44 ? 9.521 30.496 36.252 1.00 18.86 44 PRO Y O 1
ATOM 6681 N N . ARG F 3 45 ? 7.917 31.125 34.795 1.00 22.03 45 ARG Y N 1
ATOM 6682 C CA . ARG F 3 45 ? 7.118 31.873 35.754 1.00 24.08 45 ARG Y CA 1
ATOM 6683 C C . ARG F 3 45 ? 5.665 31.438 35.637 1.00 22.48 45 ARG Y C 1
ATOM 6684 O O . ARG F 3 45 ? 5.093 31.466 34.544 1.00 22.61 45 ARG Y O 1
ATOM 6692 N N . LEU F 3 46 ? 5.074 31.050 36.742 1.00 20.65 46 LEU Y N 1
ATOM 6693 C CA . LEU F 3 46 ? 3.681 30.623 36.735 1.00 21.44 46 LEU Y CA 1
ATOM 6694 C C . LEU F 3 46 ? 2.736 31.770 36.407 1.00 21.87 46 LEU Y C 1
ATOM 6695 O O . LEU F 3 46 ? 2.798 32.780 37.013 1.00 20.71 46 LEU Y O 1
ATOM 6700 N N . LEU F 3 47 ? 1.876 31.577 35.432 1.00 21.71 47 LEU Y N 1
ATOM 6701 C CA . LEU F 3 47 ? 0.857 32.549 35.043 1.00 21.96 47 LEU Y CA 1
ATOM 6702 C C . LEU F 3 47 ? -0.537 32.157 35.516 1.00 25.45 47 LEU Y C 1
ATOM 6703 O O . LEU F 3 47 ? -1.236 32.963 36.140 1.00 21.98 47 LEU Y O 1
ATOM 6708 N N . ILE F 3 48 ? -0.954 30.929 35.209 1.00 21.54 48 ILE Y N 1
ATOM 6709 C CA . ILE F 3 48 ? -2.301 30.432 35.450 1.00 18.96 48 ILE Y CA 1
ATOM 6710 C C . ILE F 3 48 ? -2.187 29.058 36.090 1.00 20.25 48 ILE Y C 1
ATOM 6711 O O . ILE F 3 48 ? -1.326 28.261 35.705 1.00 16.11 48 ILE Y O 1
ATOM 6716 N N . TYR F 3 49 ? -3.062 28.775 37.050 1.00 20.16 49 TYR Y N 1
ATOM 6717 C CA . TYR F 3 49 ? -3.215 27.434 37.594 1.00 17.88 49 TYR Y CA 1
ATOM 6718 C C . TYR F 3 49 ? -4.702 27.111 37.669 1.00 19.44 49 TYR Y C 1
ATOM 6719 O O . TYR F 3 49 ? -5.552 27.999 37.555 1.00 20.98 49 TYR Y O 1
ATOM 6728 N N . ALA F 3 50 ? -5.011 25.823 37.842 1.00 16.78 50 ALA Y N 1
ATOM 6729 C CA . ALA F 3 50 ? -6.401 25.350 37.893 1.00 21.72 50 ALA Y CA 1
ATOM 6730 C C . ALA F 3 50 ? -7.188 25.799 36.661 1.00 24.13 50 ALA Y C 1
ATOM 6731 O O . ALA F 3 50 ? -8.388 26.099 36.741 1.00 18.56 50 ALA Y O 1
ATOM 6733 N N . ALA F 3 51 ? -6.489 25.860 35.521 1.00 20.34 51 ALA Y N 1
ATOM 6734 C CA . ALA F 3 51 ? -7.035 26.221 34.213 1.00 22.00 51 ALA Y CA 1
ATOM 6735 C C . ALA F 3 51 ? -7.390 27.701 34.088 1.00 18.99 51 ALA Y C 1
ATOM 6736 O O . ALA F 3 51 ? -7.184 28.291 33.022 1.00 18.12 51 ALA Y O 1
ATOM 6738 N N . SER F 3 52 ? -7.912 28.321 35.154 1.00 23.75 52 SER Y N 1
ATOM 6739 C CA . SER F 3 52 ? -8.476 29.659 35.047 1.00 21.49 52 SER Y CA 1
ATOM 6740 C C . SER F 3 52 ? -8.037 30.648 36.125 1.00 25.45 52 SER Y C 1
ATOM 6741 O O . SER F 3 52 ? -8.512 31.788 36.111 1.00 21.74 52 SER Y O 1
ATOM 6744 N N . LYS F 3 53 ? -7.162 30.261 37.052 1.00 17.30 53 LYS Y N 1
ATOM 6745 C CA . LYS F 3 53 ? -6.771 31.121 38.164 1.00 22.29 53 LYS Y CA 1
ATOM 6746 C C . LYS F 3 53 ? -5.439 31.799 37.862 1.00 27.70 53 LYS Y C 1
ATOM 6747 O O . LYS F 3 53 ? -4.441 31.122 37.596 1.00 23.53 53 LYS Y O 1
ATOM 6753 N N . ARG F 3 54 ? -5.419 33.128 37.928 1.00 19.74 54 ARG Y N 1
ATOM 6754 C CA . ARG F 3 54 ? -4.165 33.863 37.816 1.00 24.42 54 ARG Y CA 1
ATOM 6755 C C . ARG F 3 54 ? -3.351 33.726 39.095 1.00 26.71 54 ARG Y C 1
ATOM 6756 O O . ARG F 3 54 ? -3.887 33.830 40.202 1.00 26.90 54 ARG Y O 1
ATOM 6764 N N . ALA F 3 55 ? -2.049 33.496 38.944 1.00 24.19 55 ALA Y N 1
ATOM 6765 C CA . ALA F 3 55 ? -1.172 33.538 40.105 1.00 28.27 55 ALA Y CA 1
ATOM 6766 C C . ALA F 3 55 ? -1.030 34.975 40.601 1.00 29.34 55 ALA Y C 1
ATOM 6767 O O . ALA F 3 55 ? -1.237 35.939 39.859 1.00 27.97 55 ALA Y O 1
ATOM 6769 N N . THR F 3 56 ? -0.674 35.108 41.880 1.00 29.51 56 THR Y N 1
ATOM 6770 C CA . THR F 3 56 ? -0.552 36.424 42.495 1.00 29.65 56 THR Y CA 1
ATOM 6771 C C . THR F 3 56 ? 0.454 37.282 41.737 1.00 31.90 56 THR Y C 1
ATOM 6772 O O . THR F 3 56 ? 1.557 36.833 41.412 1.00 28.83 56 THR Y O 1
ATOM 6776 N N . GLY F 3 57 ? 0.058 38.517 41.434 1.00 37.86 57 GLY Y N 1
ATOM 6777 C CA . GLY F 3 57 ? 0.922 39.453 40.750 1.00 33.38 57 GLY Y CA 1
ATOM 6778 C C . GLY F 3 57 ? 0.975 39.325 39.242 1.00 34.77 57 GLY Y C 1
ATOM 6779 O O . GLY F 3 57 ? 1.747 40.055 38.606 1.00 38.70 57 GLY Y O 1
ATOM 6780 N N . ILE F 3 58 ? 0.195 38.429 38.647 1.00 25.40 58 ILE Y N 1
ATOM 6781 C CA . ILE F 3 58 ? 0.165 38.287 37.193 1.00 31.08 58 ILE Y CA 1
ATOM 6782 C C . ILE F 3 58 ? -0.820 39.311 36.638 1.00 28.51 58 ILE Y C 1
ATOM 6783 O O . ILE F 3 58 ? -1.945 39.423 37.145 1.00 30.25 58 ILE Y O 1
ATOM 6788 N N . PRO F 3 59 ? -0.439 40.083 35.620 1.00 26.95 59 PRO Y N 1
ATOM 6789 C CA . PRO F 3 59 ? -1.342 41.113 35.088 1.00 26.64 59 PRO Y CA 1
ATOM 6790 C C . PRO F 3 59 ? -2.664 40.531 34.610 1.00 28.84 59 PRO Y C 1
ATOM 6791 O O . PRO F 3 59 ? -2.738 39.391 34.145 1.00 23.87 59 PRO Y O 1
ATOM 6795 N N . ALA F 3 60 ? -3.717 41.346 34.718 1.00 26.54 60 ALA Y N 1
ATOM 6796 C CA . ALA F 3 60 ? -5.062 40.890 34.387 1.00 28.65 60 ALA Y CA 1
ATOM 6797 C C . ALA F 3 60 ? -5.235 40.562 32.909 1.00 24.36 60 ALA Y C 1
ATOM 6798 O O . ALA F 3 60 ? -6.203 39.882 32.553 1.00 24.36 60 ALA Y O 1
ATOM 6800 N N . ARG F 3 61 ? -4.330 41.023 32.040 1.00 31.93 61 ARG Y N 1
ATOM 6801 C CA . ARG F 3 61 ? -4.451 40.715 30.617 1.00 24.78 61 ARG Y CA 1
ATOM 6802 C C . ARG F 3 61 ? -4.272 39.228 30.325 1.00 25.40 61 ARG Y C 1
ATOM 6803 O O . ARG F 3 61 ? -4.660 38.772 29.242 1.00 23.35 61 ARG Y O 1
ATOM 6811 N N . PHE F 3 62 ? -3.697 38.466 31.257 1.00 21.41 62 PHE Y N 1
ATOM 6812 C CA . PHE F 3 62 ? -3.593 37.018 31.127 1.00 25.63 62 PHE Y CA 1
ATOM 6813 C C . PHE F 3 62 ? -4.845 36.355 31.697 1.00 23.26 62 PHE Y C 1
ATOM 6814 O O . PHE F 3 62 ? -5.220 36.611 32.845 1.00 28.06 62 PHE Y O 1
ATOM 6822 N N . SER F 3 63 ? -5.488 35.507 30.893 1.00 20.13 63 SER Y N 1
ATOM 6823 C CA . SER F 3 63 ? -6.604 34.700 31.365 1.00 24.50 63 SER Y CA 1
ATOM 6824 C C . SER F 3 63 ? -6.519 33.314 30.741 1.00 20.83 63 SER Y C 1
ATOM 6825 O O . SER F 3 63 ? -6.006 33.147 29.634 1.00 23.14 63 SER Y O 1
ATOM 6828 N N . GLY F 3 64 ? -7.012 32.319 31.468 1.00 20.67 64 GLY Y N 1
ATOM 6829 C CA . GLY F 3 64 ? -6.993 30.943 31.002 1.00 18.42 64 GLY Y CA 1
ATOM 6830 C C . GLY F 3 64 ? -8.392 30.360 30.993 1.00 20.98 64 GLY Y C 1
ATOM 6831 O O . GLY F 3 64 ? -9.256 30.769 31.765 1.00 22.49 64 GLY Y O 1
ATOM 6832 N N . SER F 3 65 ? -8.603 29.378 30.118 1.00 15.09 65 SER Y N 1
ATOM 6833 C CA . SER F 3 65 ? -9.896 28.719 30.028 1.00 26.83 65 SER Y CA 1
ATOM 6834 C C . SER F 3 65 ? -9.697 27.289 29.541 1.00 21.74 65 SER Y C 1
ATOM 6835 O O . SER F 3 65 ? -8.603 26.905 29.122 1.00 18.37 65 SER Y O 1
ATOM 6838 N N . GLY F 3 66 ? -10.762 26.500 29.609 1.00 18.68 66 GLY Y N 1
ATOM 6839 C CA . GLY F 3 66 ? -10.767 25.156 29.066 1.00 22.22 66 GLY Y CA 1
ATOM 6840 C C . GLY F 3 66 ? -11.149 24.108 30.098 1.00 20.07 66 GLY Y C 1
ATOM 6841 O O . GLY F 3 66 ? -11.200 24.353 31.302 1.00 21.60 66 GLY Y O 1
ATOM 6842 N N . SER F 3 67 ? -11.416 22.915 29.578 1.00 20.69 67 SER Y N 1
ATOM 6843 C CA . SER F 3 67 ? -11.828 21.762 30.366 1.00 23.70 67 SER Y CA 1
ATOM 6844 C C . SER F 3 67 ? -11.735 20.540 29.469 1.00 21.59 67 SER Y C 1
ATOM 6845 O O . SER F 3 67 ? -11.653 20.659 28.241 1.00 26.16 67 SER Y O 1
ATOM 6848 N N . GLY F 3 68 ? -11.760 19.365 30.091 1.00 22.27 68 GLY Y N 1
ATOM 6849 C CA . GLY F 3 68 ? -11.662 18.132 29.334 1.00 24.86 68 GLY Y CA 1
ATOM 6850 C C . GLY F 3 68 ? -10.305 17.989 28.676 1.00 23.75 68 GLY Y C 1
ATOM 6851 O O . GLY F 3 68 ? -9.294 17.838 29.369 1.00 24.22 68 GLY Y O 1
ATOM 6852 N N . THR F 3 69 ? -10.264 18.057 27.341 1.00 23.30 69 THR Y N 1
ATOM 6853 C CA . THR F 3 69 ? -9.009 17.990 26.601 1.00 24.89 69 THR Y CA 1
ATOM 6854 C C . THR F 3 69 ? -8.553 19.326 26.033 1.00 22.68 69 THR Y C 1
ATOM 6855 O O . THR F 3 69 ? -7.392 19.437 25.639 1.00 22.47 69 THR Y O 1
ATOM 6859 N N . ASP F 3 70 ? -9.419 20.335 25.975 1.00 25.45 70 ASP Y N 1
ATOM 6860 C CA . ASP F 3 70 ? -9.144 21.563 25.239 1.00 21.35 70 ASP Y CA 1
ATOM 6861 C C . ASP F 3 70 ? -8.957 22.732 26.200 1.00 20.03 70 ASP Y C 1
ATOM 6862 O O . ASP F 3 70 ? -9.835 23.006 27.022 1.00 20.77 70 ASP Y O 1
ATOM 6867 N N . PHE F 3 71 ? -7.817 23.424 26.090 1.00 18.27 71 PHE Y N 1
ATOM 6868 C CA . PHE F 3 71 ? -7.494 24.542 26.971 1.00 15.43 71 PHE Y CA 1
ATOM 6869 C C . PHE F 3 71 ? -6.842 25.665 26.178 1.00 18.58 71 PHE Y C 1
ATOM 6870 O O . PHE F 3 71 ? -6.213 25.429 25.145 1.00 17.88 71 PHE Y O 1
ATOM 6878 N N . THR F 3 72 ? -6.992 26.895 26.677 1.00 18.22 72 THR Y N 1
ATOM 6879 C CA . THR F 3 72 ? -6.484 28.083 25.998 1.00 15.31 72 THR Y CA 1
ATOM 6880 C C . THR F 3 72 ? -5.957 29.088 27.013 1.00 19.20 72 THR Y C 1
ATOM 6881 O O . THR F 3 72 ? -6.565 29.300 28.066 1.00 19.62 72 THR Y O 1
ATOM 6885 N N . LEU F 3 73 ? -4.824 29.704 26.683 1.00 18.70 73 LEU Y N 1
ATOM 6886 C CA . LEU F 3 73 ? -4.329 30.891 27.368 1.00 18.10 73 LEU Y CA 1
ATOM 6887 C C . LEU F 3 73 ? -4.590 32.087 26.464 1.00 16.89 73 LEU Y C 1
ATOM 6888 O O . LEU F 3 73 ? -4.335 32.021 25.258 1.00 17.87 73 LEU Y O 1
ATOM 6893 N N . THR F 3 74 ? -5.120 33.162 27.035 1.00 18.70 74 THR Y N 1
ATOM 6894 C CA . THR F 3 74 ? -5.427 34.368 26.277 1.00 21.41 74 THR Y CA 1
ATOM 6895 C C . THR F 3 74 ? -4.687 35.548 26.885 1.00 20.00 74 THR Y C 1
ATOM 6896 O O . THR F 3 74 ? -4.748 35.767 28.099 1.00 20.91 74 THR Y O 1
ATOM 6900 N N . ILE F 3 75 ? -3.972 36.284 26.042 1.00 21.09 75 ILE Y N 1
ATOM 6901 C CA . ILE F 3 75 ? -3.388 37.571 26.392 1.00 19.12 75 ILE Y CA 1
ATOM 6902 C C . ILE F 3 75 ? -4.198 38.619 25.635 1.00 23.00 75 ILE Y C 1
ATOM 6903 O O . ILE F 3 75 ? -4.157 38.673 24.398 1.00 20.55 75 ILE Y O 1
ATOM 6908 N N . SER F 3 76 ? -4.958 39.434 26.372 1.00 20.85 76 SER Y N 1
ATOM 6909 C CA . SER F 3 76 ? -5.930 40.320 25.731 1.00 25.87 76 SER Y CA 1
ATOM 6910 C C . SER F 3 76 ? -5.263 41.338 24.817 1.00 26.20 76 SER Y C 1
ATOM 6911 O O . SER F 3 76 ? -5.845 41.729 23.796 1.00 26.30 76 SER Y O 1
ATOM 6914 N N . SER F 3 77 ? -4.058 41.785 25.164 1.00 24.82 77 SER Y N 1
ATOM 6915 C CA . SER F 3 77 ? -3.336 42.762 24.350 1.00 28.13 77 SER Y CA 1
ATOM 6916 C C . SER F 3 77 ? -1.857 42.650 24.687 1.00 26.86 77 SER Y C 1
ATOM 6917 O O . SER F 3 77 ? -1.458 42.940 25.820 1.00 32.10 77 SER Y O 1
ATOM 6920 N N . LEU F 3 78 ? -1.051 42.242 23.710 1.00 28.55 78 LEU Y N 1
ATOM 6921 C CA . LEU F 3 78 ? 0.351 41.918 23.958 1.00 26.45 78 LEU Y CA 1
ATOM 6922 C C . LEU F 3 78 ? 1.164 43.169 24.276 1.00 31.48 78 LEU Y C 1
ATOM 6923 O O . LEU F 3 78 ? 1.220 44.105 23.472 1.00 32.93 78 LEU Y O 1
ATOM 6928 N N . GLU F 3 79 ? 1.803 43.178 25.444 1.00 27.82 79 GLU Y N 1
ATOM 6929 C CA . GLU F 3 79 ? 2.837 44.141 25.788 1.00 29.64 79 GLU Y CA 1
ATOM 6930 C C . GLU F 3 79 ? 4.191 43.629 25.315 1.00 33.49 79 GLU Y C 1
ATOM 6931 O O . GLU F 3 79 ? 4.378 42.419 25.141 1.00 30.11 79 GLU Y O 1
ATOM 6937 N N . PRO F 3 80 ? 5.164 44.521 25.092 1.00 33.23 80 PRO Y N 1
ATOM 6938 C CA . PRO F 3 80 ? 6.477 44.056 24.608 1.00 27.01 80 PRO Y CA 1
ATOM 6939 C C . PRO F 3 80 ? 7.078 42.936 25.443 1.00 29.59 80 PRO Y C 1
ATOM 6940 O O . PRO F 3 80 ? 7.708 42.026 24.887 1.00 30.09 80 PRO Y O 1
ATOM 6944 N N . GLU F 3 81 ? 6.880 42.958 26.760 1.00 32.03 81 GLU Y N 1
ATOM 6945 C CA . GLU F 3 81 ? 7.421 41.910 27.617 1.00 33.83 81 GLU Y CA 1
ATOM 6946 C C . GLU F 3 81 ? 6.695 40.580 27.467 1.00 33.23 81 GLU Y C 1
ATOM 6947 O O . GLU F 3 81 ? 7.102 39.607 28.110 1.00 29.78 81 GLU Y O 1
ATOM 6953 N N . ASP F 3 82 ? 5.651 40.499 26.643 1.00 25.74 82 ASP Y N 1
ATOM 6954 C CA . ASP F 3 82 ? 4.871 39.273 26.533 1.00 22.07 82 ASP Y CA 1
ATOM 6955 C C . ASP F 3 82 ? 5.349 38.360 25.413 1.00 23.58 82 ASP Y C 1
ATOM 6956 O O . ASP F 3 82 ? 4.914 37.205 25.341 1.00 21.19 82 ASP Y O 1
ATOM 6961 N N . PHE F 3 83 ? 6.235 38.834 24.548 1.00 21.78 83 PHE Y N 1
ATOM 6962 C CA . PHE F 3 83 ? 6.799 37.980 23.512 1.00 20.13 83 PHE Y CA 1
ATOM 6963 C C . PHE F 3 83 ? 7.822 37.064 24.169 1.00 21.00 83 PHE Y C 1
ATOM 6964 O O . PHE F 3 83 ? 8.915 37.498 24.548 1.00 19.58 83 PHE Y O 1
ATOM 6972 N N . ALA F 3 84 ? 7.443 35.803 24.320 1.00 19.03 84 ALA Y N 1
ATOM 6973 C CA . ALA F 3 84 ? 8.160 34.833 25.135 1.00 19.78 84 ALA Y CA 1
ATOM 6974 C C . ALA F 3 84 ? 7.632 33.456 24.765 1.00 21.07 84 ALA Y C 1
ATOM 6975 O O . ALA F 3 84 ? 6.768 33.312 23.894 1.00 18.66 84 ALA Y O 1
ATOM 6977 N N . VAL F 3 85 ? 8.149 32.445 25.440 1.00 17.29 85 VAL Y N 1
ATOM 6978 C CA . VAL F 3 85 ? 7.672 31.078 25.281 1.00 15.27 85 VAL Y CA 1
ATOM 6979 C C . VAL F 3 85 ? 6.721 30.762 26.424 1.00 14.80 85 VAL Y C 1
ATOM 6980 O O . VAL F 3 85 ? 6.931 31.197 27.567 1.00 17.38 85 VAL Y O 1
ATOM 6984 N N . TYR F 3 86 ? 5.667 30.012 26.111 1.00 14.51 86 TYR Y N 1
ATOM 6985 C CA . TYR F 3 86 ? 4.628 29.655 27.066 1.00 16.00 86 TYR Y CA 1
ATOM 6986 C C . TYR F 3 86 ? 4.465 28.142 27.083 1.00 14.94 86 TYR Y C 1
ATOM 6987 O O . TYR F 3 86 ? 4.339 27.522 26.024 1.00 18.56 86 TYR Y O 1
ATOM 6996 N N . PHE F 3 87 ? 4.485 27.550 28.275 1.00 14.68 87 PHE Y N 1
ATOM 6997 C CA . PHE F 3 87 ? 4.330 26.113 28.442 1.00 13.93 87 PHE Y CA 1
ATOM 6998 C C . PHE F 3 87 ? 3.055 25.830 29.224 1.00 15.06 87 PHE Y C 1
ATOM 6999 O O . PHE F 3 87 ? 2.748 26.535 30.187 1.00 16.90 87 PHE Y O 1
ATOM 7007 N N . CYS F 3 88 ? 2.326 24.796 28.833 1.00 11.62 88 CYS Y N 1
ATOM 7008 C CA . CYS F 3 88 ? 1.232 24.301 29.651 1.00 11.13 88 CYS Y CA 1
ATOM 7009 C C . CYS F 3 88 ? 1.681 23.038 30.394 1.00 14.88 88 CYS Y C 1
ATOM 7010 O O . CYS F 3 88 ? 2.697 22.422 30.062 1.00 12.57 88 CYS Y O 1
ATOM 7013 N N . GLN F 3 89 ? 0.935 22.703 31.450 1.00 13.00 89 GLN Y N 1
ATOM 7014 C CA . GLN F 3 89 ? 1.332 21.665 32.392 1.00 14.48 89 GLN Y CA 1
ATOM 7015 C C . GLN F 3 89 ? 0.093 21.028 32.999 1.00 15.46 89 GLN Y C 1
ATOM 7016 O O . GLN F 3 89 ? -0.846 21.722 33.391 1.00 13.02 89 GLN Y O 1
ATOM 7022 N N . GLN F 3 90 ? 0.112 19.703 33.096 1.00 15.10 90 GLN Y N 1
ATOM 7023 C CA . GLN F 3 90 ? -0.905 18.951 33.814 1.00 18.46 90 GLN Y CA 1
ATOM 7024 C C . GLN F 3 90 ? -0.226 18.116 34.893 1.00 19.57 90 GLN Y C 1
ATOM 7025 O O . GLN F 3 90 ? 1.003 18.026 34.956 1.00 13.35 90 GLN Y O 1
ATOM 7031 N N . ARG F 3 91 ? -1.040 17.504 35.752 1.00 15.01 91 ARG Y N 1
ATOM 7032 C CA . ARG F 3 91 ? -0.514 16.732 36.871 1.00 18.45 91 ARG Y CA 1
ATOM 7033 C C . ARG F 3 91 ? -1.448 15.567 37.153 1.00 19.59 91 ARG Y C 1
ATOM 7034 O O . ARG F 3 91 ? -2.615 15.568 36.756 1.00 19.91 91 ARG Y O 1
ATOM 7042 N N . SER F 3 92 ? -0.924 14.568 37.852 1.00 17.56 92 SER Y N 1
ATOM 7043 C CA . SER F 3 92 ? -1.712 13.391 38.167 1.00 21.91 92 SER Y CA 1
ATOM 7044 C C . SER F 3 92 ? -1.241 12.832 39.497 1.00 23.07 92 SER Y C 1
ATOM 7045 O O . SER F 3 92 ? -0.206 13.234 40.034 1.00 20.40 92 SER Y O 1
ATOM 7048 N N . ASN F 3 93 ? -2.015 11.884 40.016 1.00 27.12 93 ASN Y N 1
ATOM 7049 C CA . ASN F 3 93 ? -1.726 11.225 41.277 1.00 27.38 93 ASN Y CA 1
ATOM 7050 C C . ASN F 3 93 ? -1.805 9.718 41.084 1.00 25.79 93 ASN Y C 1
ATOM 7051 O O . ASN F 3 93 ? -2.428 9.222 40.140 1.00 32.27 93 ASN Y O 1
ATOM 7056 N N . ARG F 3 94 ? -1.164 8.998 41.999 1.00 28.17 94 ARG Y N 1
ATOM 7057 C CA . ARG F 3 94 ? -1.132 7.540 42.015 1.00 30.13 94 ARG Y CA 1
ATOM 7058 C C . ARG F 3 94 ? -0.691 6.966 40.669 1.00 26.77 94 ARG Y C 1
ATOM 7059 O O . ARG F 3 94 ? -1.500 6.349 39.965 1.00 34.41 94 ARG Y O 1
ATOM 7067 N N . PRO F 3 95 ? 0.579 7.138 40.271 1.00 26.28 95 PRO Y N 1
ATOM 7068 C CA . PRO F 3 95 ? 1.620 7.879 40.986 1.00 20.11 95 PRO Y CA 1
ATOM 7069 C C . PRO F 3 95 ? 1.607 9.382 40.685 1.00 22.54 95 PRO Y C 1
ATOM 7070 O O . PRO F 3 95 ? 1.071 9.812 39.656 1.00 20.03 95 PRO Y O 1
ATOM 7074 N N . PRO F 3 96 A 2.192 10.174 41.578 1.00 18.86 95 PRO Y N 1
ATOM 7075 C CA . PRO F 3 96 A 2.399 11.595 41.274 1.00 18.31 95 PRO Y CA 1
ATOM 7076 C C . PRO F 3 96 A 3.276 11.759 40.041 1.00 25.30 95 PRO Y C 1
ATOM 7077 O O . PRO F 3 96 A 4.321 11.116 39.909 1.00 20.57 95 PRO Y O 1
ATOM 7081 N N . ALA F 3 97 B 2.836 12.624 39.131 1.00 16.81 95 ALA Y N 1
ATOM 7082 C CA . ALA F 3 97 B 3.548 12.873 37.887 1.00 19.52 95 ALA Y CA 1
ATOM 7083 C C . ALA F 3 97 B 3.092 14.212 37.326 1.00 19.15 95 ALA Y C 1
ATOM 7084 O O . ALA F 3 97 B 1.910 14.559 37.414 1.00 14.04 95 ALA Y O 1
ATOM 7086 N N . TRP F 3 98 ? 4.042 14.961 36.773 1.00 15.56 96 TRP Y N 1
ATOM 7087 C CA . TRP F 3 98 ? 3.785 16.226 36.098 1.00 14.93 96 TRP Y CA 1
ATOM 7088 C C . TRP F 3 98 ? 4.364 16.156 34.691 1.00 17.57 96 TRP Y C 1
ATOM 7089 O O . TRP F 3 98 ? 5.457 15.623 34.488 1.00 15.60 96 TRP Y O 1
ATOM 7100 N N . THR F 3 99 ? 3.616 16.662 33.715 1.00 16.20 97 THR Y N 1
ATOM 7101 C CA . THR F 3 99 ? 4.075 16.674 32.337 1.00 16.37 97 THR Y CA 1
ATOM 7102 C C . THR F 3 99 ? 3.837 18.050 31.743 1.00 18.99 97 THR Y C 1
ATOM 7103 O O . THR F 3 99 ? 2.948 18.786 32.178 1.00 20.31 97 THR Y O 1
ATOM 7107 N N . PHE F 3 100 ? 4.646 18.389 30.743 1.00 18.90 98 PHE Y N 1
ATOM 7108 C CA . PHE F 3 100 ? 4.584 19.687 30.085 1.00 15.59 98 PHE Y CA 1
ATOM 7109 C C . PHE F 3 100 ? 4.244 19.521 28.612 1.00 16.52 98 PHE Y C 1
ATOM 7110 O O . PHE F 3 100 ? 4.578 18.508 27.985 1.00 16.10 98 PHE Y O 1
ATOM 7118 N N . GLY F 3 101 ? 3.595 20.536 28.054 1.00 13.81 99 GLY Y N 1
ATOM 7119 C CA . GLY F 3 101 ? 3.600 20.694 26.620 1.00 15.05 99 GLY Y CA 1
ATOM 7120 C C . GLY F 3 101 ? 4.954 21.202 26.150 1.00 15.32 99 GLY Y C 1
ATOM 7121 O O . GLY F 3 101 ? 5.787 21.664 26.933 1.00 15.25 99 GLY Y O 1
ATOM 7122 N N . GLN F 3 102 ? 5.178 21.126 24.841 1.00 19.01 100 GLN Y N 1
ATOM 7123 C CA . GLN F 3 102 ? 6.471 21.523 24.296 1.00 16.41 100 GLN Y CA 1
ATOM 7124 C C . GLN F 3 102 ? 6.579 23.023 24.031 1.00 19.94 100 GLN Y C 1
ATOM 7125 O O . GLN F 3 102 ? 7.626 23.475 23.551 1.00 18.69 100 GLN Y O 1
ATOM 7131 N N . GLY F 3 103 ? 5.540 23.794 24.314 1.00 16.23 101 GLY Y N 1
ATOM 7132 C CA . GLY F 3 103 ? 5.670 25.240 24.315 1.00 17.13 101 GLY Y CA 1
ATOM 7133 C C . GLY F 3 103 ? 5.243 25.885 23.010 1.00 17.75 101 GLY Y C 1
ATOM 7134 O O . GLY F 3 103 ? 5.330 25.294 21.929 1.00 18.38 101 GLY Y O 1
ATOM 7135 N N . THR F 3 104 ? 4.774 27.128 23.113 1.00 13.28 102 THR Y N 1
ATOM 7136 C CA . THR F 3 104 ? 4.456 27.974 21.967 1.00 16.74 102 THR Y CA 1
ATOM 7137 C C . THR F 3 104 ? 5.233 29.274 22.108 1.00 15.41 102 THR Y C 1
ATOM 7138 O O . THR F 3 104 ? 5.190 29.917 23.164 1.00 14.40 102 THR Y O 1
ATOM 7142 N N . LYS F 3 105 ? 5.957 29.648 21.061 1.00 14.47 103 LYS Y N 1
ATOM 7143 C CA . LYS F 3 105 ? 6.709 30.894 21.056 1.00 16.36 103 LYS Y CA 1
ATOM 7144 C C . LYS F 3 105 ? 5.846 32.003 20.463 1.00 20.89 103 LYS Y C 1
ATOM 7145 O O . LYS F 3 105 ? 5.447 31.928 19.297 1.00 21.07 103 LYS Y O 1
ATOM 7151 N N . VAL F 3 106 ? 5.564 33.030 21.259 1.00 17.25 104 VAL Y N 1
ATOM 7152 C CA . VAL F 3 106 ? 4.903 34.229 20.761 1.00 18.55 104 VAL Y CA 1
ATOM 7153 C C . VAL F 3 106 ? 5.979 35.180 20.253 1.00 20.42 104 VAL Y C 1
ATOM 7154 O O . VAL F 3 106 ? 6.819 35.656 21.029 1.00 17.09 104 VAL Y O 1
ATOM 7158 N N . GLU F 3 107 ? 5.951 35.443 18.946 1.00 19.05 105 GLU Y N 1
ATOM 7159 C CA . GLU F 3 107 ? 6.986 36.154 18.210 1.00 21.09 105 GLU Y CA 1
ATOM 7160 C C . GLU F 3 107 ? 6.444 37.484 17.693 1.00 22.95 105 GLU Y C 1
ATOM 7161 O O . GLU F 3 107 ? 5.246 37.617 17.432 1.00 21.14 105 GLU Y O 1
ATOM 7167 N N . ILE F 3 108 ? 7.336 38.462 17.536 1.00 20.46 106 ILE Y N 1
ATOM 7168 C CA . ILE F 3 108 ? 6.959 39.812 17.114 1.00 23.26 106 ILE Y CA 1
ATOM 7169 C C . ILE F 3 108 ? 6.762 39.831 15.600 1.00 23.49 106 ILE Y C 1
ATOM 7170 O O . ILE F 3 108 ? 7.715 39.661 14.834 1.00 21.74 106 ILE Y O 1
ATOM 7175 N N . LYS F 3 109 ? 5.526 40.058 15.169 1.00 24.21 107 LYS Y N 1
ATOM 7176 C CA . LYS F 3 109 ? 5.227 40.221 13.753 1.00 25.71 107 LYS Y CA 1
ATOM 7177 C C . LYS F 3 109 ? 5.692 41.587 13.260 1.00 24.18 107 LYS Y C 1
ATOM 7178 O O . LYS F 3 109 ? 5.510 42.602 13.939 1.00 27.82 107 LYS Y O 1
ATOM 7184 N N . ARG F 3 110 ? 6.300 41.604 12.074 1.00 23.12 108 ARG Y N 1
ATOM 7185 C CA . ARG F 3 110 ? 6.732 42.836 11.426 1.00 19.81 108 ARG Y CA 1
ATOM 7186 C C . ARG F 3 110 ? 6.680 42.620 9.918 1.00 16.91 108 ARG Y C 1
ATOM 7187 O O . ARG F 3 110 ? 6.385 41.522 9.443 1.00 19.27 108 ARG Y O 1
ATOM 7195 N N . THR F 3 111 ? 6.961 43.682 9.164 1.00 18.95 109 THR Y N 1
ATOM 7196 C CA . THR F 3 111 ? 6.970 43.588 7.710 1.00 21.70 109 THR Y CA 1
ATOM 7197 C C . THR F 3 111 ? 8.092 42.666 7.233 1.00 22.76 109 THR Y C 1
ATOM 7198 O O . THR F 3 111 ? 9.106 42.466 7.909 1.00 18.97 109 THR Y O 1
ATOM 7202 N N . VAL F 3 112 ? 7.892 42.100 6.042 1.00 16.36 110 VAL Y N 1
ATOM 7203 C CA . VAL F 3 112 ? 8.931 41.285 5.427 1.00 19.81 110 VAL Y CA 1
ATOM 7204 C C . VAL F 3 112 ? 10.171 42.138 5.206 1.00 23.45 110 VAL Y C 1
ATOM 7205 O O . VAL F 3 112 ? 10.083 43.305 4.804 1.00 16.67 110 VAL Y O 1
ATOM 7209 N N . ALA F 3 113 ? 11.336 41.570 5.509 1.00 17.60 111 ALA Y N 1
ATOM 7210 C CA . ALA F 3 113 ? 12.615 42.201 5.211 1.00 17.36 111 ALA Y CA 1
ATOM 7211 C C . ALA F 3 113 ? 13.531 41.163 4.582 1.00 15.71 111 ALA Y C 1
ATOM 7212 O O . ALA F 3 113 ? 13.738 40.090 5.157 1.00 14.09 111 ALA Y O 1
ATOM 7214 N N . ALA F 3 114 ? 14.066 41.476 3.405 1.00 17.28 112 ALA Y N 1
ATOM 7215 C CA . ALA F 3 114 ? 14.985 40.561 2.748 1.00 19.56 112 ALA Y CA 1
ATOM 7216 C C . ALA F 3 114 ? 16.336 40.556 3.471 1.00 17.70 112 ALA Y C 1
ATOM 7217 O O . ALA F 3 114 ? 16.766 41.580 4.003 1.00 16.56 112 ALA Y O 1
ATOM 7219 N N . PRO F 3 115 ? 17.023 39.414 3.513 1.00 15.49 113 PRO Y N 1
ATOM 7220 C CA . PRO F 3 115 ? 18.346 39.390 4.148 1.00 17.40 113 PRO Y CA 1
ATOM 7221 C C . PRO F 3 115 ? 19.385 40.081 3.281 1.00 16.27 113 PRO Y C 1
ATOM 7222 O O . PRO F 3 115 ? 19.332 40.027 2.051 1.00 18.07 113 PRO Y O 1
ATOM 7226 N N . SER F 3 116 ? 20.328 40.749 3.937 1.00 17.12 114 SER Y N 1
ATOM 7227 C CA . SER F 3 116 ? 21.571 41.157 3.295 1.00 19.27 114 SER Y CA 1
ATOM 7228 C C . SER F 3 116 ? 22.568 40.024 3.479 1.00 16.81 114 SER Y C 1
ATOM 7229 O O . SER F 3 116 ? 22.787 39.569 4.602 1.00 14.52 114 SER Y O 1
ATOM 7232 N N . VAL F 3 117 ? 23.156 39.558 2.380 1.00 18.36 115 VAL Y N 1
ATOM 7233 C CA . VAL F 3 117 ? 23.971 38.349 2.378 1.00 18.66 115 VAL Y CA 1
ATOM 7234 C C . VAL F 3 117 ? 25.431 38.724 2.162 1.00 19.64 115 VAL Y C 1
ATOM 7235 O O . VAL F 3 117 ? 25.750 39.554 1.303 1.00 18.48 115 VAL Y O 1
ATOM 7239 N N . PHE F 3 118 ? 26.316 38.113 2.952 1.00 16.31 116 PHE Y N 1
ATOM 7240 C CA . PHE F 3 118 ? 27.755 38.338 2.873 1.00 15.35 116 PHE Y CA 1
ATOM 7241 C C . PHE F 3 118 ? 28.457 36.996 3.006 1.00 15.58 116 PHE Y C 1
ATOM 7242 O O . PHE F 3 118 ? 28.025 36.148 3.789 1.00 18.41 116 PHE Y O 1
ATOM 7250 N N . ILE F 3 119 ? 29.542 36.804 2.257 1.00 16.42 117 ILE Y N 1
ATOM 7251 C CA . ILE F 3 119 ? 30.325 35.572 2.319 1.00 18.82 117 ILE Y CA 1
ATOM 7252 C C . ILE F 3 119 ? 31.758 35.918 2.716 1.00 19.74 117 ILE Y C 1
ATOM 7253 O O . ILE F 3 119 ? 32.349 36.866 2.185 1.00 18.14 117 ILE Y O 1
ATOM 7258 N N . PHE F 3 120 ? 32.306 35.161 3.663 1.00 16.87 118 PHE Y N 1
ATOM 7259 C CA . PHE F 3 120 ? 33.656 35.399 4.162 1.00 14.86 118 PHE Y CA 1
ATOM 7260 C C . PHE F 3 120 ? 34.541 34.201 3.849 1.00 16.47 118 PHE Y C 1
ATOM 7261 O O . PHE F 3 120 ? 34.223 33.075 4.269 1.00 13.06 118 PHE Y O 1
ATOM 7269 N N . PRO F 3 121 ? 35.648 34.377 3.137 1.00 18.22 119 PRO Y N 1
ATOM 7270 C CA . PRO F 3 121 ? 36.624 33.293 3.008 1.00 17.81 119 PRO Y CA 1
ATOM 7271 C C . PRO F 3 121 ? 37.294 33.034 4.344 1.00 15.17 119 PRO Y C 1
ATOM 7272 O O . PRO F 3 121 ? 37.216 33.870 5.256 1.00 16.76 119 PRO Y O 1
ATOM 7276 N N . PRO F 3 122 ? 37.950 31.891 4.511 1.00 15.49 120 PRO Y N 1
ATOM 7277 C CA . PRO F 3 122 ? 38.734 31.679 5.732 1.00 18.07 120 PRO Y CA 1
ATOM 7278 C C . PRO F 3 122 ? 39.916 32.632 5.782 1.00 17.24 120 PRO Y C 1
ATOM 7279 O O . PRO F 3 122 ? 40.483 33.009 4.752 1.00 19.34 120 PRO Y O 1
ATOM 7283 N N . SER F 3 123 ? 40.266 33.051 6.997 1.00 17.21 121 SER Y N 1
ATOM 7284 C CA . SER F 3 123 ? 41.451 33.875 7.180 1.00 19.24 121 SER Y CA 1
ATOM 7285 C C . SER F 3 123 ? 42.709 33.078 6.848 1.00 21.38 121 SER Y C 1
ATOM 7286 O O . SER F 3 123 ? 42.759 31.854 7.009 1.00 19.50 121 SER Y O 1
ATOM 7289 N N . ASP F 3 124 ? 43.733 33.786 6.363 1.00 19.32 122 ASP Y N 1
ATOM 7290 C CA . ASP F 3 124 ? 45.021 33.131 6.155 1.00 24.35 122 ASP Y CA 1
ATOM 7291 C C . ASP F 3 124 ? 45.557 32.570 7.461 1.00 22.12 122 ASP Y C 1
ATOM 7292 O O . ASP F 3 124 ? 46.209 31.519 7.468 1.00 27.12 122 ASP Y O 1
ATOM 7297 N N . GLU F 3 125 ? 45.266 33.250 8.574 1.00 22.01 123 GLU Y N 1
ATOM 7298 C CA . GLU F 3 125 ? 45.733 32.802 9.879 1.00 23.95 123 GLU Y CA 1
ATOM 7299 C C . GLU F 3 125 ? 45.186 31.422 10.222 1.00 25.37 123 GLU Y C 1
ATOM 7300 O O . GLU F 3 125 ? 45.916 30.569 10.747 1.00 24.71 123 GLU Y O 1
ATOM 7306 N N . GLN F 3 126 ? 43.903 31.183 9.935 1.00 21.82 124 GLN Y N 1
ATOM 7307 C CA . GLN F 3 126 ? 43.322 29.866 10.180 1.00 23.07 124 GLN Y CA 1
ATOM 7308 C C . GLN F 3 126 ? 43.828 28.835 9.182 1.00 24.07 124 GLN Y C 1
ATOM 7309 O O . GLN F 3 126 ? 44.001 27.663 9.540 1.00 24.32 124 GLN Y O 1
ATOM 7315 N N . LEU F 3 127 ? 44.068 29.245 7.936 1.00 22.69 125 LEU Y N 1
ATOM 7316 C CA . LEU F 3 127 ? 44.501 28.292 6.921 1.00 26.91 125 LEU Y CA 1
ATOM 7317 C C . LEU F 3 127 ? 45.822 27.634 7.293 1.00 32.14 125 LEU Y C 1
ATOM 7318 O O . LEU F 3 127 ? 46.053 26.473 6.941 1.00 36.21 125 LEU Y O 1
ATOM 7323 N N . LYS F 3 128 ? 46.693 28.347 8.012 1.00 32.27 126 LYS Y N 1
ATOM 7324 C CA . LYS F 3 128 ? 47.904 27.721 8.538 1.00 31.92 126 LYS Y CA 1
ATOM 7325 C C . LYS F 3 128 ? 47.569 26.526 9.420 1.00 38.82 126 LYS Y C 1
ATOM 7326 O O . LYS F 3 128 ? 48.289 25.521 9.420 1.00 43.38 126 LYS Y O 1
ATOM 7332 N N . SER F 3 129 ? 46.488 26.629 10.195 1.00 32.68 127 SER Y N 1
ATOM 7333 C CA . SER F 3 129 ? 46.077 25.562 11.100 1.00 29.10 127 SER Y CA 1
ATOM 7334 C C . SER F 3 129 ? 45.698 24.279 10.373 1.00 32.10 127 SER Y C 1
ATOM 7335 O O . SER F 3 129 ? 45.604 23.228 11.015 1.00 37.35 127 SER Y O 1
ATOM 7338 N N . GLY F 3 130 ? 45.457 24.339 9.064 1.00 30.32 128 GLY Y N 1
ATOM 7339 C CA . GLY F 3 130 ? 44.972 23.195 8.322 1.00 27.08 128 GLY Y CA 1
ATOM 7340 C C . GLY F 3 130 ? 43.467 23.085 8.246 1.00 32.29 128 GLY Y C 1
ATOM 7341 O O . GLY F 3 130 ? 42.956 22.081 7.730 1.00 30.04 128 GLY Y O 1
ATOM 7342 N N . THR F 3 131 ? 42.739 24.075 8.754 1.00 27.04 129 THR Y N 1
ATOM 7343 C CA . THR F 3 131 ? 41.291 24.112 8.679 1.00 25.99 129 THR Y CA 1
ATOM 7344 C C . THR F 3 131 ? 40.861 25.379 7.956 1.00 21.45 129 THR Y C 1
ATOM 7345 O O . THR F 3 131 ? 41.510 26.424 8.069 1.00 22.81 129 THR Y O 1
ATOM 7349 N N . ALA F 3 132 ? 39.791 25.267 7.180 1.00 22.29 130 ALA Y N 1
ATOM 7350 C CA . ALA F 3 132 ? 39.208 26.387 6.457 1.00 16.87 130 ALA Y CA 1
ATOM 7351 C C . ALA F 3 132 ? 37.743 26.491 6.854 1.00 16.61 130 ALA Y C 1
ATOM 7352 O O . ALA F 3 132 ? 36.965 25.559 6.622 1.00 19.99 130 ALA Y O 1
ATOM 7354 N N . SER F 3 133 ? 37.377 27.604 7.474 1.00 16.82 131 SER Y N 1
ATOM 7355 C CA . SER F 3 133 ? 35.990 27.895 7.819 1.00 18.17 131 SER Y CA 1
ATOM 7356 C C . SER F 3 133 ? 35.494 28.994 6.892 1.00 14.66 131 SER Y C 1
ATOM 7357 O O . SER F 3 133 ? 36.030 30.107 6.901 1.00 14.67 131 SER Y O 1
ATOM 7360 N N . VAL F 3 134 ? 34.489 28.679 6.084 1.00 15.28 132 VAL Y N 1
ATOM 7361 C CA . VAL F 3 134 ? 33.862 29.644 5.193 1.00 12.06 132 VAL Y CA 1
ATOM 7362 C C . VAL F 3 134 ? 32.517 30.001 5.794 1.00 13.02 132 VAL Y C 1
ATOM 7363 O O . VAL F 3 134 ? 31.746 29.110 6.172 1.00 13.44 132 VAL Y O 1
ATOM 7367 N N . VAL F 3 135 ? 32.233 31.297 5.879 1.00 11.80 133 VAL Y N 1
ATOM 7368 C CA . VAL F 3 135 ? 31.059 31.789 6.587 1.00 11.76 133 VAL Y CA 1
ATOM 7369 C C . VAL F 3 135 ? 30.191 32.596 5.635 1.00 13.83 133 VAL Y C 1
ATOM 7370 O O . VAL F 3 135 ? 30.676 33.467 4.907 1.00 13.49 133 VAL Y O 1
ATOM 7374 N N . CYS F 3 136 ? 28.906 32.304 5.651 1.00 12.80 134 CYS Y N 1
ATOM 7375 C CA . CYS F 3 136 ? 27.916 33.067 4.906 1.00 15.37 134 CYS Y CA 1
ATOM 7376 C C . CYS F 3 136 ? 26.947 33.671 5.904 1.00 20.25 134 CYS Y C 1
ATOM 7377 O O . CYS F 3 136 ? 26.401 32.947 6.750 1.00 16.89 134 CYS Y O 1
ATOM 7380 N N . LEU F 3 137 ? 26.750 34.984 5.813 1.00 19.28 135 LEU Y N 1
ATOM 7381 C CA . LEU F 3 137 ? 25.959 35.733 6.781 1.00 12.53 135 LEU Y CA 1
ATOM 7382 C C . LEU F 3 137 ? 24.667 36.196 6.130 1.00 16.86 135 LEU Y C 1
ATOM 7383 O O . LEU F 3 137 ? 24.698 36.763 5.031 1.00 16.57 135 LEU Y O 1
ATOM 7388 N N . LEU F 3 138 ? 23.540 35.933 6.798 1.00 15.60 136 LEU Y N 1
ATOM 7389 C CA . LEU F 3 138 ? 22.226 36.446 6.411 1.00 16.34 136 LEU Y CA 1
ATOM 7390 C C . LEU F 3 138 ? 21.831 37.450 7.486 1.00 16.06 136 LEU Y C 1
ATOM 7391 O O . LEU F 3 138 ? 21.606 37.070 8.639 1.00 17.52 136 LEU Y O 1
ATOM 7396 N N . ASN F 3 139 ? 21.781 38.731 7.136 1.00 15.74 137 ASN Y N 1
ATOM 7397 C CA . ASN F 3 139 ? 21.650 39.780 8.139 1.00 16.40 137 ASN Y CA 1
ATOM 7398 C C . ASN F 3 139 ? 20.293 40.464 8.062 1.00 19.43 137 ASN Y C 1
ATOM 7399 O O . ASN F 3 139 ? 19.871 40.907 6.987 1.00 13.64 137 ASN Y O 1
ATOM 7404 N N . ASN F 3 140 ? 19.625 40.549 9.218 1.00 18.62 138 ASN Y N 1
ATOM 7405 C CA . ASN F 3 140 ? 18.459 41.405 9.444 1.00 17.97 138 ASN Y CA 1
ATOM 7406 C C . ASN F 3 140 ? 17.311 41.086 8.480 1.00 18.61 138 ASN Y C 1
ATOM 7407 O O . ASN F 3 140 ? 16.845 41.941 7.730 1.00 16.93 138 ASN Y O 1
ATOM 7412 N N . PHE F 3 141 ? 16.834 39.845 8.532 1.00 14.40 139 PHE Y N 1
ATOM 7413 C CA . PHE F 3 141 ? 15.729 39.419 7.685 1.00 18.09 139 PHE Y CA 1
ATOM 7414 C C . PHE F 3 141 ? 14.516 39.031 8.525 1.00 17.83 139 PHE Y C 1
ATOM 7415 O O . PHE F 3 141 ? 14.618 38.755 9.725 1.00 19.22 139 PHE Y O 1
ATOM 7423 N N . TYR F 3 142 ? 13.349 39.036 7.874 1.00 16.54 140 TYR Y N 1
ATOM 7424 C CA . TYR F 3 142 ? 12.096 38.617 8.491 1.00 14.32 140 TYR Y CA 1
ATOM 7425 C C . TYR F 3 142 ? 11.134 38.213 7.387 1.00 15.68 140 TYR Y C 1
ATOM 7426 O O . TYR F 3 142 ? 11.043 38.926 6.377 1.00 17.37 140 TYR Y O 1
ATOM 7435 N N . PRO F 3 143 ? 10.396 37.101 7.535 1.00 21.81 141 PRO Y N 1
ATOM 7436 C CA . PRO F 3 143 ? 10.350 36.226 8.716 1.00 17.61 141 PRO Y CA 1
ATOM 7437 C C . PRO F 3 143 ? 11.536 35.262 8.849 1.00 20.73 141 PRO Y C 1
ATOM 7438 O O . PRO F 3 143 ? 12.499 35.334 8.087 1.00 18.46 141 PRO Y O 1
ATOM 7442 N N . ARG F 3 144 ? 11.427 34.354 9.822 1.00 19.90 142 ARG Y N 1
ATOM 7443 C CA . ARG F 3 144 ? 12.555 33.526 10.241 1.00 22.38 142 ARG Y CA 1
ATOM 7444 C C . ARG F 3 144 ? 12.976 32.532 9.161 1.00 20.31 142 ARG Y C 1
ATOM 7445 O O . ARG F 3 144 ? 14.170 32.254 8.997 1.00 20.42 142 ARG Y O 1
ATOM 7453 N N . GLU F 3 145 ? 12.019 31.985 8.426 1.00 19.88 143 GLU Y N 1
ATOM 7454 C CA . GLU F 3 145 ? 12.309 30.902 7.495 1.00 23.74 143 GLU Y CA 1
ATOM 7455 C C . GLU F 3 145 ? 13.250 31.349 6.377 1.00 23.37 143 GLU Y C 1
ATOM 7456 O O . GLU F 3 145 ? 12.997 32.345 5.691 1.00 19.42 143 GLU Y O 1
ATOM 7462 N N . ALA F 3 146 ? 14.318 30.581 6.167 1.00 20.20 144 ALA Y N 1
ATOM 7463 C CA . ALA F 3 146 ? 15.339 30.917 5.186 1.00 18.06 144 ALA Y CA 1
ATOM 7464 C C . ALA F 3 146 ? 16.107 29.652 4.845 1.00 19.34 144 ALA Y C 1
ATOM 7465 O O . ALA F 3 146 ? 16.372 28.832 5.727 1.00 23.21 144 ALA Y O 1
ATOM 7467 N N . LYS F 3 147 ? 16.459 29.498 3.571 1.00 17.18 145 LYS Y N 1
ATOM 7468 C CA . LYS F 3 147 ? 17.258 28.369 3.123 1.00 22.62 145 LYS Y CA 1
ATOM 7469 C C . LYS F 3 147 ? 18.614 28.854 2.630 1.00 23.73 145 LYS Y C 1
ATOM 7470 O O . LYS F 3 147 ? 18.708 29.848 1.902 1.00 19.29 145 LYS Y O 1
ATOM 7476 N N . VAL F 3 148 ? 19.660 28.139 3.035 1.00 20.45 146 VAL Y N 1
ATOM 7477 C CA . VAL F 3 148 ? 21.035 28.440 2.660 1.00 19.68 146 VAL Y CA 1
ATOM 7478 C C . VAL F 3 148 ? 21.634 27.186 2.046 1.00 21.79 146 VAL Y C 1
ATOM 7479 O O . VAL F 3 148 ? 21.608 26.119 2.667 1.00 19.50 146 VAL Y O 1
ATOM 7483 N N . GLN F 3 149 ? 22.164 27.306 0.828 1.00 19.18 147 GLN Y N 1
ATOM 7484 C CA . GLN F 3 149 ? 22.858 26.208 0.175 1.00 17.37 147 GLN Y CA 1
ATOM 7485 C C . GLN F 3 149 ? 24.275 26.635 -0.181 1.00 20.64 147 GLN Y C 1
ATOM 7486 O O . GLN F 3 149 ? 24.513 27.788 -0.549 1.00 19.67 147 GLN Y O 1
ATOM 7492 N N . TRP F 3 150 ? 25.210 25.695 -0.076 1.00 19.01 148 TRP Y N 1
ATOM 7493 C CA . TRP F 3 150 ? 26.599 25.920 -0.447 1.00 16.47 148 TRP Y CA 1
ATOM 7494 C C . TRP F 3 150 ? 26.889 25.237 -1.775 1.00 14.93 148 TRP Y C 1
ATOM 7495 O O . TRP F 3 150 ? 26.438 24.115 -2.023 1.00 19.59 148 TRP Y O 1
ATOM 7506 N N . LYS F 3 151 ? 27.633 25.920 -2.633 1.00 18.79 149 LYS Y N 1
ATOM 7507 C CA . LYS F 3 151 ? 28.081 25.346 -3.890 1.00 21.23 149 LYS Y CA 1
ATOM 7508 C C . LYS F 3 151 ? 29.584 25.545 -3.983 1.00 21.36 149 LYS Y C 1
ATOM 7509 O O . LYS F 3 151 ? 30.076 26.658 -3.787 1.00 21.28 149 LYS Y O 1
ATOM 7515 N N . VAL F 3 152 ? 30.308 24.464 -4.243 1.00 21.26 150 VAL Y N 1
ATOM 7516 C CA . VAL F 3 152 ? 31.759 24.495 -4.367 1.00 23.11 150 VAL Y CA 1
ATOM 7517 C C . VAL F 3 152 ? 32.075 24.057 -5.789 1.00 27.40 150 VAL Y C 1
ATOM 7518 O O . VAL F 3 152 ? 31.833 22.899 -6.155 1.00 28.77 150 VAL Y O 1
ATOM 7522 N N . ASP F 3 153 ? 32.599 24.986 -6.592 1.00 25.09 151 ASP Y N 1
ATOM 7523 C CA . ASP F 3 153 ? 32.780 24.775 -8.028 1.00 24.58 151 ASP Y CA 1
ATOM 7524 C C . ASP F 3 153 ? 31.474 24.320 -8.671 1.00 27.59 151 ASP Y C 1
ATOM 7525 O O . ASP F 3 153 ? 31.441 23.383 -9.469 1.00 31.14 151 ASP Y O 1
ATOM 7530 N N . ASN F 3 154 ? 30.382 24.986 -8.292 1.00 27.53 152 ASN Y N 1
ATOM 7531 C CA . ASN F 3 154 ? 29.022 24.768 -8.773 1.00 34.03 152 ASN Y CA 1
ATOM 7532 C C . ASN F 3 154 ? 28.421 23.445 -8.312 1.00 31.67 152 ASN Y C 1
ATOM 7533 O O . ASN F 3 154 ? 27.266 23.158 -8.652 1.00 39.71 152 ASN Y O 1
ATOM 7538 N N . ALA F 3 155 ? 29.156 22.626 -7.565 1.00 29.45 153 ALA Y N 1
ATOM 7539 C CA . ALA F 3 155 ? 28.612 21.389 -7.022 1.00 31.77 153 ALA Y CA 1
ATOM 7540 C C . ALA F 3 155 ? 27.939 21.677 -5.686 1.00 31.09 153 ALA Y C 1
ATOM 7541 O O . ALA F 3 155 ? 28.519 22.341 -4.822 1.00 25.51 153 ALA Y O 1
ATOM 7543 N N . LEU F 3 156 ? 26.720 21.177 -5.520 1.00 27.47 154 LEU Y N 1
ATOM 7544 C CA . LEU F 3 156 ? 26.003 21.376 -4.269 1.00 26.22 154 LEU Y CA 1
ATOM 7545 C C . LEU F 3 156 ? 26.670 20.584 -3.150 1.00 27.54 154 LEU Y C 1
ATOM 7546 O O . LEU F 3 156 ? 27.021 19.414 -3.328 1.00 24.65 154 LEU Y O 1
ATOM 7551 N N . GLN F 3 157 ? 26.861 21.234 -2.006 1.00 25.96 155 GLN Y N 1
ATOM 7552 C CA . GLN F 3 157 ? 27.407 20.598 -0.817 1.00 26.70 155 GLN Y CA 1
ATOM 7553 C C . GLN F 3 157 ? 26.291 20.130 0.105 1.00 28.85 155 GLN Y C 1
ATOM 7554 O O . GLN F 3 157 ? 25.184 20.673 0.098 1.00 30.60 155 GLN Y O 1
ATOM 7560 N N . SER F 3 158 ? 26.595 19.117 0.912 1.00 33.29 156 SER Y N 1
ATOM 7561 C CA . SER F 3 158 ? 25.681 18.687 1.958 1.00 33.45 156 SER Y CA 1
ATOM 7562 C C . SER F 3 158 ? 26.488 18.115 3.113 1.00 32.46 156 SER Y C 1
ATOM 7563 O O . SER F 3 158 ? 27.620 17.662 2.932 1.00 37.46 156 SER Y O 1
ATOM 7566 N N . GLY F 3 159 ? 25.906 18.177 4.312 1.00 27.82 157 GLY Y N 1
ATOM 7567 C CA . GLY F 3 159 ? 26.458 17.523 5.482 1.00 28.59 157 GLY Y CA 1
ATOM 7568 C C . GLY F 3 159 ? 27.659 18.185 6.127 1.00 32.27 157 GLY Y C 1
ATOM 7569 O O . GLY F 3 159 ? 28.086 17.732 7.194 1.00 26.37 157 GLY Y O 1
ATOM 7570 N N . ASN F 3 160 ? 28.228 19.235 5.531 1.00 26.33 158 ASN Y N 1
ATOM 7571 C CA . ASN F 3 160 ? 29.420 19.861 6.088 1.00 25.07 158 ASN Y CA 1
ATOM 7572 C C . ASN F 3 160 ? 29.193 21.332 6.432 1.00 25.32 158 ASN Y C 1
ATOM 7573 O O . ASN F 3 160 ? 30.157 22.099 6.548 1.00 21.47 158 ASN Y O 1
ATOM 7578 N N . SER F 3 161 ? 27.936 21.736 6.615 1.00 21.24 159 SER Y N 1
ATOM 7579 C CA . SER F 3 161 ? 27.607 23.087 7.029 1.00 23.17 159 SER Y CA 1
ATOM 7580 C C . SER F 3 161 ? 26.743 23.026 8.280 1.00 19.81 159 SER Y C 1
ATOM 7581 O O . SER F 3 161 ? 26.036 22.043 8.525 1.00 19.87 159 SER Y O 1
ATOM 7584 N N . GLN F 3 162 ? 26.842 24.072 9.089 1.00 17.93 160 GLN Y N 1
ATOM 7585 C CA . GLN F 3 162 ? 26.006 24.202 10.271 1.00 20.87 160 GLN Y CA 1
ATOM 7586 C C . GLN F 3 162 ? 25.554 25.647 10.373 1.00 19.71 160 GLN Y C 1
ATOM 7587 O O . GLN F 3 162 ? 26.303 26.561 10.022 1.00 17.62 160 GLN Y O 1
ATOM 7593 N N . GLU F 3 163 ? 24.326 25.860 10.838 1.00 17.55 161 GLU Y N 1
ATOM 7594 C CA . GLU F 3 163 ? 23.816 27.216 10.894 1.00 22.63 161 GLU Y CA 1
ATOM 7595 C C . GLU F 3 163 ? 23.258 27.536 12.270 1.00 23.38 161 GLU Y C 1
ATOM 7596 O O . GLU F 3 163 ? 22.761 26.662 12.991 1.00 23.86 161 GLU Y O 1
ATOM 7602 N N . SER F 3 164 ? 23.400 28.808 12.632 1.00 19.55 162 SER Y N 1
ATOM 7603 C CA . SER F 3 164 ? 22.937 29.356 13.896 1.00 15.67 162 SER Y CA 1
ATOM 7604 C C . SER F 3 164 ? 22.167 30.630 13.603 1.00 18.85 162 SER Y C 1
ATOM 7605 O O . SER F 3 164 ? 22.460 31.337 12.639 1.00 15.53 162 SER Y O 1
ATOM 7608 N N . VAL F 3 165 ? 21.182 30.922 14.441 1.00 15.60 163 VAL Y N 1
ATOM 7609 C CA . VAL F 3 165 ? 20.323 32.081 14.251 1.00 14.47 163 VAL Y CA 1
ATOM 7610 C C . VAL F 3 165 ? 20.217 32.825 15.575 1.00 16.14 163 VAL Y C 1
ATOM 7611 O O . VAL F 3 165 ? 20.219 32.209 16.647 1.00 14.56 163 VAL Y O 1
ATOM 7615 N N . THR F 3 166 ? 20.185 34.153 15.502 1.00 17.65 164 THR Y N 1
ATOM 7616 C CA . THR F 3 166 ? 19.950 34.956 16.688 1.00 15.58 164 THR Y CA 1
ATOM 7617 C C . THR F 3 166 ? 18.464 34.949 17.035 1.00 19.49 164 THR Y C 1
ATOM 7618 O O . THR F 3 166 ? 17.612 34.537 16.242 1.00 16.54 164 THR Y O 1
ATOM 7622 N N . GLU F 3 167 ? 18.158 35.416 18.239 1.00 17.69 165 GLU Y N 1
ATOM 7623 C CA . GLU F 3 167 ? 16.785 35.749 18.576 1.00 20.82 165 GLU Y CA 1
ATOM 7624 C C . GLU F 3 167 ? 16.424 37.084 17.925 1.00 19.87 165 GLU Y C 1
ATOM 7625 O O . GLU F 3 167 ? 17.282 37.788 17.389 1.00 15.59 165 GLU Y O 1
ATOM 7631 N N . GLN F 3 168 ? 15.135 37.422 17.961 1.00 16.38 166 GLN Y N 1
ATOM 7632 C CA . GLN F 3 168 ? 14.666 38.654 17.334 1.00 19.29 166 GLN Y CA 1
ATOM 7633 C C . GLN F 3 168 ? 15.398 39.865 17.898 1.00 19.15 166 GLN Y C 1
ATOM 7634 O O . GLN F 3 168 ? 15.530 40.013 19.117 1.00 21.74 166 GLN Y O 1
ATOM 7640 N N . ASP F 3 169 ? 15.874 40.730 17.003 1.00 21.81 167 ASP Y N 1
ATOM 7641 C CA . ASP F 3 169 ? 16.631 41.905 17.421 1.00 25.06 167 ASP Y CA 1
ATOM 7642 C C . ASP F 3 169 ? 15.776 42.827 18.283 1.00 27.71 167 ASP Y C 1
ATOM 7643 O O . ASP F 3 169 ? 14.594 43.044 18.003 1.00 23.04 167 ASP Y O 1
ATOM 7648 N N . SER F 3 170 ? 16.390 43.383 19.334 1.00 29.19 168 SER Y N 1
ATOM 7649 C CA . SER F 3 170 ? 15.659 44.201 20.299 1.00 28.62 168 SER Y CA 1
ATOM 7650 C C . SER F 3 170 ? 15.071 45.463 19.682 1.00 36.84 168 SER Y C 1
ATOM 7651 O O . SER F 3 170 ? 14.088 45.996 20.211 1.00 35.62 168 SER Y O 1
ATOM 7654 N N . LYS F 3 171 ? 15.643 45.956 18.584 1.00 32.56 169 LYS Y N 1
ATOM 7655 C CA . LYS F 3 171 ? 15.210 47.222 18.005 1.00 28.89 169 LYS Y CA 1
ATOM 7656 C C . LYS F 3 171 ? 14.335 47.049 16.768 1.00 31.14 169 LYS Y C 1
ATOM 7657 O O . LYS F 3 171 ? 13.264 47.658 16.688 1.00 31.71 169 LYS Y O 1
ATOM 7663 N N . ASP F 3 172 ? 14.758 46.235 15.796 1.00 27.35 170 ASP Y N 1
ATOM 7664 C CA . ASP F 3 172 ? 14.007 46.087 14.555 1.00 21.56 170 ASP Y CA 1
ATOM 7665 C C . ASP F 3 172 ? 13.304 44.742 14.416 1.00 19.45 170 ASP Y C 1
ATOM 7666 O O . ASP F 3 172 ? 12.644 44.516 13.396 1.00 20.68 170 ASP Y O 1
ATOM 7671 N N . SER F 3 173 ? 13.454 43.841 15.388 1.00 22.15 171 SER Y N 1
ATOM 7672 C CA . SER F 3 173 ? 12.761 42.551 15.438 1.00 21.26 171 SER Y CA 1
ATOM 7673 C C . SER F 3 173 ? 13.125 41.626 14.271 1.00 21.82 171 SER Y C 1
ATOM 7674 O O . SER F 3 173 ? 12.348 40.725 13.922 1.00 18.40 171 SER Y O 1
ATOM 7677 N N . THR F 3 174 ? 14.299 41.799 13.673 1.00 16.86 172 THR Y N 1
ATOM 7678 C CA . THR F 3 174 ? 14.721 40.926 12.585 1.00 14.89 172 THR Y CA 1
ATOM 7679 C C . THR F 3 174 ? 15.556 39.761 13.108 1.00 16.87 172 THR Y C 1
ATOM 7680 O O . THR F 3 174 ? 15.954 39.714 14.273 1.00 16.11 172 THR Y O 1
ATOM 7684 N N . TYR F 3 175 ? 15.822 38.816 12.215 1.00 17.07 173 TYR Y N 1
ATOM 7685 C CA . TYR F 3 175 ? 16.679 37.680 12.500 1.00 16.85 173 TYR Y CA 1
ATOM 7686 C C . TYR F 3 175 ? 17.988 37.814 11.736 1.00 16.46 173 TYR Y C 1
ATOM 7687 O O . TYR F 3 175 ? 18.041 38.423 10.667 1.00 14.23 173 TYR Y O 1
ATOM 7696 N N . SER F 3 176 ? 19.039 37.223 12.292 1.00 16.85 174 SER Y N 1
ATOM 7697 C CA . SER F 3 176 ? 20.312 37.083 11.613 1.00 18.09 174 SER Y CA 1
ATOM 7698 C C . SER F 3 176 ? 20.735 35.619 11.682 1.00 17.56 174 SER Y C 1
ATOM 7699 O O . SER F 3 176 ? 20.466 34.930 12.667 1.00 16.02 174 SER Y O 1
ATOM 7702 N N . LEU F 3 177 ? 21.382 35.148 10.618 1.00 17.16 175 LEU Y N 1
ATOM 7703 C CA . LEU F 3 177 ? 21.730 33.742 10.486 1.00 18.27 175 LEU Y CA 1
ATOM 7704 C C . LEU F 3 177 ? 23.148 33.617 9.945 1.00 17.07 175 LEU Y C 1
ATOM 7705 O O . LEU F 3 177 ? 23.531 34.328 9.016 1.00 18.84 175 LEU Y O 1
ATOM 7710 N N . SER F 3 178 ? 23.919 32.702 10.529 1.00 16.92 176 SER Y N 1
ATOM 7711 C CA . SER F 3 178 ? 25.232 32.329 10.022 1.00 14.30 176 SER Y CA 1
ATOM 7712 C C . SER F 3 178 ? 25.189 30.873 9.592 1.00 17.76 176 SER Y C 1
ATOM 7713 O O . SER F 3 178 ? 24.618 30.030 10.289 1.00 19.36 176 SER Y O 1
ATOM 7716 N N . SER F 3 179 ? 25.757 30.585 8.425 1.00 17.49 177 SER Y N 1
ATOM 7717 C CA . SER F 3 179 ? 26.010 29.218 7.986 1.00 15.18 177 SER Y CA 1
ATOM 7718 C C . SER F 3 179 ? 27.512 29.076 7.801 1.00 18.00 177 SER Y C 1
ATOM 7719 O O . SER F 3 179 ? 28.131 29.900 7.120 1.00 17.24 177 SER Y O 1
ATOM 7722 N N . THR F 3 180 ? 28.095 28.047 8.410 1.00 15.99 178 THR Y N 1
ATOM 7723 C CA . THR F 3 180 ? 29.543 27.878 8.438 1.00 14.76 178 THR Y CA 1
ATOM 7724 C C . THR F 3 180 ? 29.914 26.554 7.787 1.00 18.71 178 THR Y C 1
ATOM 7725 O O . THR F 3 180 ? 29.547 25.480 8.284 1.00 16.53 178 THR Y O 1
ATOM 7729 N N . LEU F 3 181 ? 30.656 26.634 6.695 1.00 15.06 179 LEU Y N 1
ATOM 7730 C CA . LEU F 3 181 ? 31.133 25.464 5.978 1.00 21.36 179 LEU Y CA 1
ATOM 7731 C C . LEU F 3 181 ? 32.557 25.174 6.441 1.00 24.05 179 LEU Y C 1
ATOM 7732 O O . LEU F 3 181 ? 33.435 26.037 6.335 1.00 23.14 179 LEU Y O 1
ATOM 7737 N N . THR F 3 182 ? 32.780 23.977 6.977 1.00 21.51 180 THR Y N 1
ATOM 7738 C CA . THR F 3 182 ? 34.068 23.600 7.546 1.00 20.35 180 THR Y CA 1
ATOM 7739 C C . THR F 3 182 ? 34.763 22.599 6.635 1.00 29.68 180 THR Y C 1
ATOM 7740 O O . THR F 3 182 ? 34.189 21.557 6.301 1.00 28.07 180 THR Y O 1
ATOM 7744 N N . LEU F 3 183 ? 36.000 22.907 6.248 1.00 22.08 181 LEU Y N 1
ATOM 7745 C CA . LEU F 3 183 ? 36.752 22.034 5.361 1.00 28.38 181 LEU Y CA 1
ATOM 7746 C C . LEU F 3 183 ? 38.196 21.932 5.824 1.00 23.58 181 LEU Y C 1
ATOM 7747 O O . LEU F 3 183 ? 38.716 22.818 6.504 1.00 21.25 181 LEU Y O 1
ATOM 7752 N N . SER F 3 184 ? 38.841 20.840 5.420 1.00 31.05 182 SER Y N 1
ATOM 7753 C CA . SER F 3 184 ? 40.289 20.743 5.503 1.00 30.42 182 SER Y CA 1
ATOM 7754 C C . SER F 3 184 ? 40.926 21.810 4.620 1.00 24.61 182 SER Y C 1
ATOM 7755 O O . SER F 3 184 ? 40.337 22.270 3.639 1.00 32.76 182 SER Y O 1
ATOM 7758 N N . LYS F 3 185 ? 42.136 22.225 4.993 1.00 25.32 183 LYS Y N 1
ATOM 7759 C CA . LYS F 3 185 ? 42.889 23.094 4.098 1.00 29.38 183 LYS Y CA 1
ATOM 7760 C C . LYS F 3 185 ? 43.112 22.416 2.753 1.00 37.82 183 LYS Y C 1
ATOM 7761 O O . LYS F 3 185 ? 42.959 23.046 1.698 1.00 25.79 183 LYS Y O 1
ATOM 7767 N N . ALA F 3 186 ? 43.459 21.127 2.774 1.00 33.40 184 ALA Y N 1
ATOM 7768 C CA . ALA F 3 186 ? 43.670 20.397 1.528 1.00 37.83 184 ALA Y CA 1
ATOM 7769 C C . ALA F 3 186 ? 42.427 20.433 0.647 1.00 38.44 184 ALA Y C 1
ATOM 7770 O O . ALA F 3 186 ? 42.506 20.792 -0.532 1.00 39.86 184 ALA Y O 1
ATOM 7772 N N . ASP F 3 187 ? 41.262 20.078 1.202 1.00 32.77 185 ASP Y N 1
ATOM 7773 C CA . ASP F 3 187 ? 40.041 20.102 0.401 1.00 35.62 185 ASP Y CA 1
ATOM 7774 C C . ASP F 3 187 ? 39.694 21.516 -0.030 1.00 31.79 185 ASP Y C 1
ATOM 7775 O O . ASP F 3 187 ? 39.127 21.716 -1.111 1.00 38.73 185 ASP Y O 1
ATOM 7780 N N . TYR F 3 188 ? 40.016 22.505 0.805 1.00 27.47 186 TYR Y N 1
ATOM 7781 C CA . TYR F 3 188 ? 39.749 23.890 0.439 1.00 30.60 186 TYR Y CA 1
ATOM 7782 C C . TYR F 3 188 ? 40.565 24.294 -0.781 1.00 25.84 186 TYR Y C 1
ATOM 7783 O O . TYR F 3 188 ? 40.085 25.042 -1.636 1.00 25.29 186 TYR Y O 1
ATOM 7792 N N . GLU F 3 189 ? 41.787 23.779 -0.898 1.00 28.89 187 GLU Y N 1
ATOM 7793 C CA . GLU F 3 189 ? 42.650 24.147 -2.013 1.00 30.41 187 GLU Y CA 1
ATOM 7794 C C . GLU F 3 189 ? 42.382 23.356 -3.285 1.00 29.36 187 GLU Y C 1
ATOM 7795 O O . GLU F 3 189 ? 42.980 23.667 -4.320 1.00 36.59 187 GLU Y O 1
ATOM 7801 N N . LYS F 3 190 ? 41.537 22.334 -3.241 1.00 29.49 188 LYS Y N 1
ATOM 7802 C CA . LYS F 3 190 ? 41.251 21.563 -4.442 1.00 34.83 188 LYS Y CA 1
ATOM 7803 C C . LYS F 3 190 ? 40.140 22.177 -5.278 1.00 29.28 188 LYS Y C 1
ATOM 7804 O O . LYS F 3 190 ? 39.827 21.645 -6.346 1.00 31.20 188 LYS Y O 1
ATOM 7810 N N . HIS F 3 191 ? 39.561 23.290 -4.833 1.00 25.79 189 HIS Y N 1
ATOM 7811 C CA . HIS F 3 191 ? 38.468 23.941 -5.542 1.00 27.23 189 HIS Y CA 1
ATOM 7812 C C . HIS F 3 191 ? 38.651 25.451 -5.470 1.00 20.94 189 HIS Y C 1
ATOM 7813 O O . HIS F 3 191 ? 39.372 25.966 -4.611 1.00 24.13 189 HIS Y O 1
ATOM 7820 N N . LYS F 3 192 ? 37.988 26.165 -6.380 1.00 24.00 190 LYS Y N 1
ATOM 7821 C CA . LYS F 3 192 ? 38.191 27.603 -6.520 1.00 26.46 190 LYS Y CA 1
ATOM 7822 C C . LYS F 3 192 ? 36.962 28.437 -6.186 1.00 23.10 190 LYS Y C 1
ATOM 7823 O O . LYS F 3 192 ? 37.083 29.436 -5.472 1.00 25.76 190 LYS Y O 1
ATOM 7829 N N . VAL F 3 193 ? 35.777 28.076 -6.671 1.00 18.61 191 VAL Y N 1
ATOM 7830 C CA . VAL F 3 193 ? 34.594 28.922 -6.524 1.00 21.43 191 VAL Y CA 1
ATOM 7831 C C . VAL F 3 193 ? 33.791 28.447 -5.321 1.00 22.37 191 VAL Y C 1
ATOM 7832 O O . VAL F 3 193 ? 33.332 27.298 -5.282 1.00 22.67 191 VAL Y O 1
ATOM 7836 N N . TYR F 3 194 ? 33.612 29.335 -4.345 1.00 22.06 192 TYR Y N 1
ATOM 7837 C CA . TYR F 3 194 ? 32.808 29.069 -3.158 1.00 18.80 192 TYR Y CA 1
ATOM 7838 C C . TYR F 3 194 ? 31.609 30.002 -3.179 1.00 16.90 192 TYR Y C 1
ATOM 7839 O O . TYR F 3 194 ? 31.771 31.224 -3.267 1.00 15.75 192 TYR Y O 1
ATOM 7848 N N . ALA F 3 195 ? 30.411 29.429 -3.106 1.00 16.59 193 ALA Y N 1
ATOM 7849 C CA . ALA F 3 195 ? 29.197 30.208 -3.305 1.00 17.29 193 ALA Y CA 1
ATOM 7850 C C . ALA F 3 195 ? 28.138 29.806 -2.291 1.00 17.05 193 ALA Y C 1
ATOM 7851 O O . ALA F 3 195 ? 27.937 28.620 -2.004 1.00 17.97 193 ALA Y O 1
ATOM 7853 N N . CYS F 3 196 ? 27.475 30.817 -1.747 1.00 13.14 194 CYS Y N 1
ATOM 7854 C CA . CYS F 3 196 ? 26.387 30.678 -0.788 1.00 19.59 194 CYS Y CA 1
ATOM 7855 C C . CYS F 3 196 ? 25.126 31.201 -1.455 1.00 14.52 194 CYS Y C 1
ATOM 7856 O O . CYS F 3 196 ? 25.102 32.360 -1.887 1.00 18.39 194 CYS Y O 1
ATOM 7859 N N . GLU F 3 197 ? 24.079 30.371 -1.527 1.00 16.08 195 GLU Y N 1
ATOM 7860 C CA . GLU F 3 197 ? 22.829 30.750 -2.188 1.00 18.86 195 GLU Y CA 1
ATOM 7861 C C . GLU F 3 197 ? 21.702 30.767 -1.163 1.00 17.48 195 GLU Y C 1
ATOM 7862 O O . GLU F 3 197 ? 21.446 29.758 -0.497 1.00 14.32 195 GLU Y O 1
ATOM 7868 N N . VAL F 3 198 ? 21.011 31.900 -1.068 1.00 13.85 196 VAL Y N 1
ATOM 7869 C CA . VAL F 3 198 ? 20.057 32.165 0.004 1.00 13.08 196 VAL Y CA 1
ATOM 7870 C C . VAL F 3 198 ? 18.657 32.325 -0.586 1.00 17.39 196 VAL Y C 1
ATOM 7871 O O . VAL F 3 198 ? 18.436 33.175 -1.458 1.00 19.48 196 VAL Y O 1
ATOM 7875 N N . THR F 3 199 ? 17.711 31.515 -0.111 1.00 15.99 197 THR Y N 1
ATOM 7876 C CA . THR F 3 199 ? 16.306 31.652 -0.474 1.00 18.38 197 THR Y CA 1
ATOM 7877 C C . THR F 3 199 ? 15.547 32.275 0.688 1.00 17.65 197 THR Y C 1
ATOM 7878 O O . THR F 3 199 ? 15.654 31.805 1.826 1.00 18.92 197 THR Y O 1
ATOM 7882 N N . HIS F 3 200 ? 14.791 33.336 0.400 1.00 19.31 198 HIS Y N 1
ATOM 7883 C CA . HIS F 3 200 ? 13.964 34.003 1.397 1.00 19.47 198 HIS Y CA 1
ATOM 7884 C C . HIS F 3 200 ? 12.806 34.695 0.690 1.00 19.16 198 HIS Y C 1
ATOM 7885 O O . HIS F 3 200 ? 12.961 35.211 -0.417 1.00 19.87 198 HIS Y O 1
ATOM 7892 N N . GLN F 3 201 ? 11.639 34.710 1.342 1.00 23.36 199 GLN Y N 1
ATOM 7893 C CA . GLN F 3 201 ? 10.444 35.228 0.684 1.00 20.32 199 GLN Y CA 1
ATOM 7894 C C . GLN F 3 201 ? 10.506 36.730 0.424 1.00 23.70 199 GLN Y C 1
ATOM 7895 O O . GLN F 3 201 ? 9.691 37.233 -0.358 1.00 21.17 199 GLN Y O 1
ATOM 7901 N N . GLY F 3 202 ? 11.446 37.451 1.039 1.00 17.49 200 GLY Y N 1
ATOM 7902 C CA . GLY F 3 202 ? 11.689 38.840 0.701 1.00 16.23 200 GLY Y CA 1
ATOM 7903 C C . GLY F 3 202 ? 12.437 39.063 -0.596 1.00 20.41 200 GLY Y C 1
ATOM 7904 O O . GLY F 3 202 ? 12.637 40.209 -1.013 1.00 17.23 200 GLY Y O 1
ATOM 7905 N N . LEU F 3 203 ? 12.850 37.991 -1.261 1.00 18.00 201 LEU Y N 1
ATOM 7906 C CA . LEU F 3 203 ? 13.630 38.074 -2.486 1.00 20.69 201 LEU Y CA 1
ATOM 7907 C C . LEU F 3 203 ? 12.826 37.501 -3.643 1.00 18.97 201 LEU Y C 1
ATOM 7908 O O . LEU F 3 203 ? 12.144 36.482 -3.494 1.00 24.07 201 LEU Y O 1
ATOM 7913 N N . SER F 3 204 ? 12.916 38.159 -4.799 1.00 22.22 202 SER Y N 1
ATOM 7914 C CA . SER F 3 204 ? 12.196 37.704 -5.985 1.00 22.68 202 SER Y CA 1
ATOM 7915 C C . SER F 3 204 ? 12.762 36.401 -6.543 1.00 21.93 202 SER Y C 1
ATOM 7916 O O . SER F 3 204 ? 12.095 35.738 -7.349 1.00 21.12 202 SER Y O 1
ATOM 7919 N N . SER F 3 205 ? 13.979 36.043 -6.150 1.00 16.02 203 SER Y N 1
ATOM 7920 C CA . SER F 3 205 ? 14.608 34.776 -6.494 1.00 18.91 203 SER Y CA 1
ATOM 7921 C C . SER F 3 205 ? 15.791 34.580 -5.554 1.00 16.90 203 SER Y C 1
ATOM 7922 O O . SER F 3 205 ? 16.233 35.539 -4.909 1.00 17.61 203 SER Y O 1
ATOM 7925 N N . PRO F 3 206 ? 16.296 33.354 -5.417 1.00 17.87 204 PRO Y N 1
ATOM 7926 C CA . PRO F 3 206 ? 17.447 33.138 -4.529 1.00 19.65 204 PRO Y CA 1
ATOM 7927 C C . PRO F 3 206 ? 18.656 33.949 -4.977 1.00 21.09 204 PRO Y C 1
ATOM 7928 O O . PRO F 3 206 ? 18.897 34.129 -6.171 1.00 18.59 204 PRO Y O 1
ATOM 7932 N N . VAL F 3 207 ? 19.418 34.453 -4.004 1.00 17.45 205 VAL Y N 1
ATOM 7933 C CA . VAL F 3 207 ? 20.564 35.315 -4.279 1.00 17.86 205 VAL Y CA 1
ATOM 7934 C C . VAL F 3 207 ? 21.843 34.576 -3.914 1.00 22.40 205 VAL Y C 1
ATOM 7935 O O . VAL F 3 207 ? 21.913 33.893 -2.887 1.00 15.59 205 VAL Y O 1
ATOM 7939 N N . THR F 3 208 ? 22.859 34.719 -4.759 1.00 20.64 206 THR Y N 1
ATOM 7940 C CA . THR F 3 208 ? 24.121 34.018 -4.594 1.00 19.04 206 THR Y CA 1
ATOM 7941 C C . THR F 3 208 ? 25.228 35.028 -4.329 1.00 16.85 206 THR Y C 1
ATOM 7942 O O . THR F 3 208 ? 25.354 36.021 -5.049 1.00 17.49 206 THR Y O 1
ATOM 7946 N N . LYS F 3 209 ? 26.012 34.782 -3.287 1.00 14.71 207 LYS Y N 1
ATOM 7947 C CA . LYS F 3 209 ? 27.260 35.497 -3.056 1.00 17.43 207 LYS Y CA 1
ATOM 7948 C C . LYS F 3 209 ? 28.405 34.499 -3.152 1.00 18.73 207 LYS Y C 1
ATOM 7949 O O . LYS F 3 209 ? 28.298 33.376 -2.646 1.00 18.09 207 LYS Y O 1
ATOM 7955 N N . SER F 3 210 ? 29.497 34.899 -3.805 1.00 20.61 208 SER Y N 1
ATOM 7956 C CA . SER F 3 210 ? 30.582 33.962 -4.058 1.00 24.09 208 SER Y CA 1
ATOM 7957 C C . SER F 3 210 ? 31.927 34.674 -3.998 1.00 24.55 208 SER Y C 1
ATOM 7958 O O . SER F 3 210 ? 32.012 35.903 -4.034 1.00 20.38 208 SER Y O 1
ATOM 7961 N N . PHE F 3 211 ? 32.983 33.870 -3.893 1.00 17.24 209 PHE Y N 1
ATOM 7962 C CA . PHE F 3 211 ? 34.350 34.346 -4.061 1.00 20.29 209 PHE Y CA 1
ATOM 7963 C C . PHE F 3 211 ? 35.172 33.257 -4.736 1.00 17.40 209 PHE Y C 1
ATOM 7964 O O . PHE F 3 211 ? 34.817 32.075 -4.713 1.00 18.54 209 PHE Y O 1
ATOM 7972 N N . ASN F 3 212 ? 36.278 33.673 -5.341 1.00 21.62 210 ASN Y N 1
ATOM 7973 C CA . ASN F 3 212 ? 37.266 32.765 -5.906 1.00 21.09 210 ASN Y CA 1
ATOM 7974 C C . ASN F 3 212 ? 38.425 32.677 -4.924 1.00 23.06 210 ASN Y C 1
ATOM 7975 O O . ASN F 3 212 ? 39.004 33.706 -4.560 1.00 25.91 210 ASN Y O 1
ATOM 7980 N N . ARG F 3 213 ? 38.741 31.464 -4.477 1.00 22.88 211 ARG Y N 1
ATOM 7981 C CA . ARG F 3 213 ? 39.855 31.267 -3.557 1.00 21.39 211 ARG Y CA 1
ATOM 7982 C C . ARG F 3 213 ? 41.121 31.856 -4.156 1.00 27.42 211 ARG Y C 1
ATOM 7983 O O . ARG F 3 213 ? 41.494 31.521 -5.283 1.00 25.48 211 ARG Y O 1
ATOM 7991 N N . GLY F 3 214 ? 41.753 32.778 -3.426 1.00 32.15 212 GLY Y N 1
ATOM 7992 C CA . GLY F 3 214 ? 42.991 33.391 -3.864 1.00 34.12 212 GLY Y CA 1
ATOM 7993 C C . GLY F 3 214 ? 42.852 34.716 -4.593 1.00 43.70 212 GLY Y C 1
ATOM 7994 O O . GLY F 3 214 ? 43.877 35.348 -4.883 1.00 43.14 212 GLY Y O 1
ATOM 7995 N N . GLU F 3 215 ? 41.634 35.156 -4.902 1.00 39.63 213 GLU Y N 1
ATOM 7996 C CA . GLU F 3 215 ? 41.446 36.436 -5.585 1.00 37.72 213 GLU Y CA 1
ATOM 7997 C C . GLU F 3 215 ? 41.647 37.603 -4.622 1.00 44.33 213 GLU Y C 1
ATOM 7998 O O . GLU F 3 215 ? 41.435 37.470 -3.416 1.00 43.68 213 GLU Y O 1
#